Protein AF-0000000082009571 (afdb_homodimer)

Structure (mmCIF, N/CA/C/O backbone):
data_AF-0000000082009571-model_v1
#
loop_
_entity.id
_entity.type
_entity.pdbx_description
1 polymer 'steroid 11beta-monooxygenase'
#
loop_
_atom_site.group_PDB
_atom_site.id
_atom_site.type_symbol
_atom_site.label_atom_id
_atom_site.label_alt_id
_atom_site.label_comp_id
_atom_site.label_asym_id
_atom_site.label_entity_id
_atom_site.label_seq_id
_atom_site.pdbx_PDB_ins_code
_atom_site.Cartn_x
_atom_site.Cartn_y
_atom_site.Cartn_z
_atom_site.occupancy
_atom_site.B_iso_or_equiv
_atom_site.auth_seq_id
_atom_site.auth_comp_id
_atom_site.auth_asym_id
_atom_site.auth_atom_id
_atom_site.pdbx_PDB_model_num
ATOM 1 N N . MET A 1 1 ? -20.938 -22.578 51.156 1 18 1 MET A N 1
ATOM 2 C CA . MET A 1 1 ? -21.375 -21.922 52.375 1 18 1 MET A CA 1
ATOM 3 C C . MET A 1 1 ? -21.516 -20.422 52.188 1 18 1 MET A C 1
ATOM 5 O O . MET A 1 1 ? -22.562 -19.844 52.531 1 18 1 MET A O 1
ATOM 9 N N . GLY A 1 2 ? -20.391 -19.609 52.438 1 20.48 2 GLY A N 1
ATOM 10 C CA . GLY A 1 2 ? -20.531 -18.328 53.094 1 20.48 2 GLY A CA 1
ATOM 11 C C . GLY A 1 2 ? -21.141 -17.266 52.219 1 20.48 2 GLY A C 1
ATOM 12 O O . GLY A 1 2 ? -20.953 -17.281 51 1 20.48 2 GLY A O 1
ATOM 13 N N . SER A 1 3 ? -22.156 -16.562 52.688 1 20.41 3 SER A N 1
ATOM 14 C CA . SER A 1 3 ? -23.266 -15.664 52.406 1 20.41 3 SER A CA 1
ATOM 15 C C . SER A 1 3 ? -22.781 -14.281 52 1 20.41 3 SER A C 1
ATOM 17 O O . SER A 1 3 ? -22.328 -13.5 52.844 1 20.41 3 SER A O 1
ATOM 19 N N . LEU A 1 4 ? -21.75 -14.289 51.156 1 22.17 4 LEU A N 1
ATOM 20 C CA . LEU A 1 4 ? -21.016 -13.031 51.031 1 22.17 4 LEU A CA 1
ATOM 21 C C . LEU A 1 4 ? -21.953 -11.867 50.75 1 22.17 4 LEU A C 1
ATOM 23 O O . LEU A 1 4 ? -22.75 -11.914 49.812 1 22.17 4 LEU A O 1
ATOM 27 N N . GLY A 1 5 ? -22.25 -11.125 51.75 1 18.94 5 GLY A N 1
ATOM 28 C CA . GLY A 1 5 ? -23.188 -10.055 52.062 1 18.94 5 GLY A CA 1
ATOM 29 C C . GLY A 1 5 ? -23.156 -8.93 51.062 1 18.94 5 GLY A C 1
ATOM 30 O O . GLY A 1 5 ? -22.125 -8.672 50.438 1 18.94 5 GLY A O 1
ATOM 31 N N . ARG A 1 6 ? -24.328 -8.461 50.5 1 20.41 6 ARG A N 1
ATOM 32 C CA . ARG A 1 6 ? -25 -7.633 49.5 1 20.41 6 ARG A CA 1
ATOM 33 C C . ARG A 1 6 ? -24.766 -6.148 49.781 1 20.41 6 ARG A C 1
ATOM 35 O O . ARG A 1 6 ? -25.469 -5.543 50.594 1 20.41 6 ARG A O 1
ATOM 42 N N . LEU A 1 7 ? -23.406 -5.773 50.156 1 19.59 7 LEU A N 1
ATOM 43 C CA . LEU A 1 7 ? -23.375 -4.473 50.812 1 19.59 7 LEU A CA 1
ATOM 44 C C . LEU A 1 7 ? -24.016 -3.404 49.938 1 19.59 7 LEU A C 1
ATOM 46 O O . LEU A 1 7 ? -23.656 -3.271 48.75 1 19.59 7 LEU A O 1
ATOM 50 N N . SER A 1 8 ? -25.266 -2.93 50.219 1 20.16 8 SER A N 1
ATOM 51 C CA . SER A 1 8 ? -26.297 -2.029 49.719 1 20.16 8 SER A CA 1
ATOM 52 C C . SER A 1 8 ? -25.812 -0.586 49.688 1 20.16 8 SER A C 1
ATOM 54 O O . SER A 1 8 ? -25.531 0.002 50.75 1 20.16 8 SER A O 1
ATOM 56 N N . LEU A 1 9 ? -24.734 -0.296 48.938 1 20.91 9 LEU A N 1
ATOM 57 C CA . LEU A 1 9 ? -24.125 1.025 49.062 1 20.91 9 LEU A CA 1
ATOM 58 C C . LEU A 1 9 ? -25.172 2.121 48.906 1 20.91 9 LEU A C 1
ATOM 60 O O . LEU A 1 9 ? -25.938 2.113 47.938 1 20.91 9 LEU A O 1
ATOM 64 N N . SER A 1 10 ? -25.531 2.76 49.938 1 18.84 10 SER A N 1
ATOM 65 C CA . SER A 1 10 ? -26.531 3.762 50.25 1 18.84 10 SER A CA 1
ATOM 66 C C . SER A 1 10 ? -26.406 4.98 49.344 1 18.84 10 SER A C 1
ATOM 68 O O . SER A 1 10 ? -25.312 5.316 48.906 1 18.84 10 SER A O 1
ATOM 70 N N . ARG A 1 11 ? -27.547 5.547 48.781 1 21.44 11 ARG A N 1
ATOM 71 C CA . ARG A 1 11 ? -28.125 6.5 47.844 1 21.44 11 ARG A CA 1
ATOM 72 C C . ARG A 1 11 ? -27.875 7.938 48.312 1 21.44 11 ARG A C 1
ATOM 74 O O . ARG A 1 11 ? -28.812 8.617 48.75 1 21.44 11 ARG A O 1
ATOM 81 N N . SER A 1 12 ? -26.781 8.203 49.156 1 19.66 12 SER A N 1
ATOM 82 C CA . SER A 1 12 ? -27.016 9.422 49.906 1 19.66 12 SER A CA 1
ATOM 83 C C . SER A 1 12 ? -27.328 10.602 49 1 19.66 12 SER A C 1
ATOM 85 O O . SER A 1 12 ? -27 10.562 47.812 1 19.66 12 SER A O 1
ATOM 87 N N . PHE A 1 13 ? -27.672 11.852 49.562 1 23.19 13 PHE A N 1
ATOM 88 C CA . PHE A 1 13 ? -28.516 13.031 49.594 1 23.19 13 PHE A CA 1
ATOM 89 C C . PHE A 1 13 ? -27.875 14.18 48.812 1 23.19 13 PHE A C 1
ATOM 91 O O . PHE A 1 13 ? -26.984 14.852 49.344 1 23.19 13 PHE A O 1
ATOM 98 N N . TRP A 1 14 ? -27.328 13.938 47.594 1 21.17 14 TRP A N 1
ATOM 99 C CA . TRP A 1 14 ? -26.672 15.078 46.938 1 21.17 14 TRP A CA 1
ATOM 100 C C . TRP A 1 14 ? -27.609 16.281 46.906 1 21.17 14 TRP A C 1
ATOM 102 O O . TRP A 1 14 ? -28.672 16.234 46.281 1 21.17 14 TRP A O 1
ATOM 112 N N . SER A 1 15 ? -27.688 16.938 48 1 22.22 15 SER A N 1
ATOM 113 C CA . SER A 1 15 ? -28.516 18.125 48.25 1 22.22 15 SER A CA 1
ATOM 114 C C . SER A 1 15 ? -28.297 19.156 47.125 1 22.22 15 SER A C 1
ATOM 116 O O . SER A 1 15 ? -27.219 19.234 46.562 1 22.22 15 SER A O 1
ATOM 118 N N . GLY A 1 16 ? -29.375 19.688 46.562 1 23.17 16 GLY A N 1
ATOM 119 C CA . GLY A 1 16 ? -29.875 20.562 45.5 1 23.17 16 GLY A CA 1
ATOM 120 C C . GLY A 1 16 ? -29.344 21.969 45.594 1 23.17 16 GLY A C 1
ATOM 121 O O . GLY A 1 16 ? -29.75 22.75 46.469 1 23.17 16 GLY A O 1
ATOM 122 N N . LEU A 1 17 ? -27.984 22.156 45.75 1 24.91 17 LEU A N 1
ATOM 123 C CA . LEU A 1 17 ? -27.672 23.562 45.969 1 24.91 17 LEU A CA 1
ATOM 124 C C . LEU A 1 17 ? -28.406 24.453 45 1 24.91 17 LEU A C 1
ATOM 126 O O . LEU A 1 17 ? -28.562 24.109 43.812 1 24.91 17 LEU A O 1
ATOM 130 N N . PRO A 1 18 ? -29.156 25.406 45.531 1 25.06 18 PRO A N 1
ATOM 131 C CA . PRO A 1 18 ? -30.078 26.297 44.844 1 25.06 18 PRO A CA 1
ATOM 132 C C . PRO A 1 18 ? -29.422 27.078 43.688 1 25.06 18 PRO A C 1
ATOM 134 O O . PRO A 1 18 ? -28.234 27.391 43.781 1 25.06 18 PRO A O 1
ATOM 137 N N . CYS A 1 19 ? -29.781 26.797 42.469 1 25.62 19 CYS A N 1
ATOM 138 C CA . CYS A 1 19 ? -29.469 27.391 41.156 1 25.62 19 CYS A CA 1
ATOM 139 C C . CYS A 1 19 ? -29.625 28.906 41.188 1 25.62 19 CYS A C 1
ATOM 141 O O . CYS A 1 19 ? -30.719 29.422 41.438 1 25.62 19 CYS A O 1
ATOM 143 N N . CYS A 1 20 ? -28.656 29.562 41.875 1 26.48 20 CYS A N 1
ATOM 144 C CA . CYS A 1 20 ? -28.75 31.016 41.906 1 26.48 20 CYS A CA 1
ATOM 145 C C . CYS A 1 20 ? -29.156 31.578 40.562 1 26.48 20 CYS A C 1
ATOM 147 O O . CYS A 1 20 ? -28.516 31.297 39.531 1 26.48 20 CYS A O 1
ATOM 149 N N . GLN A 1 21 ? -30.406 31.875 40.375 1 27.73 21 GLN A N 1
ATOM 150 C CA . GLN A 1 21 ? -31.125 32.531 39.312 1 27.73 21 GLN A CA 1
ATOM 151 C C . GLN A 1 21 ? -30.453 33.844 38.938 1 27.73 21 GLN A C 1
ATOM 153 O O . GLN A 1 21 ? -30.453 34.812 39.719 1 27.73 21 GLN A O 1
ATOM 158 N N . LEU A 1 22 ? -29.25 33.719 38.344 1 28.47 22 LEU A N 1
ATOM 159 C CA . LEU A 1 22 ? -28.703 35 37.969 1 28.47 22 LEU A CA 1
ATOM 160 C C . LEU A 1 22 ? -29.75 35.844 37.25 1 28.47 22 LEU A C 1
ATOM 162 O O . LEU A 1 22 ? -30.547 35.312 36.469 1 28.47 22 LEU A O 1
ATOM 166 N N . PRO A 1 23 ? -30.141 36.969 37.781 1 30.69 23 PRO A N 1
ATOM 167 C CA . PRO A 1 23 ? -31.219 37.812 37.25 1 30.69 23 PRO A CA 1
ATOM 168 C C . PRO A 1 23 ? -31.062 38.062 35.75 1 30.69 23 PRO A C 1
ATOM 170 O O . PRO A 1 23 ? -29.953 38.031 35.219 1 30.69 23 PRO A O 1
ATOM 173 N N . SER A 1 24 ? -32.125 37.625 35 1 32.25 24 SER A N 1
ATOM 174 C CA . SER A 1 24 ? -32.312 37.844 33.562 1 32.25 24 SER A CA 1
ATOM 175 C C . SER A 1 24 ? -32.031 39.312 33.188 1 32.25 24 SER A C 1
ATOM 177 O O . SER A 1 24 ? -32.594 40.219 33.781 1 32.25 24 SER A O 1
ATOM 179 N N . PRO A 1 25 ? -30.797 39.562 32.781 1 33.16 25 PRO A N 1
ATOM 180 C CA . PRO A 1 25 ? -30.656 41 32.5 1 33.16 25 PRO A CA 1
ATOM 181 C C . PRO A 1 25 ? -31.859 41.594 31.797 1 33.16 25 PRO A C 1
ATOM 183 O O . PRO A 1 25 ? -32.562 40.906 31.094 1 33.16 25 PRO A O 1
ATOM 186 N N . ALA A 1 26 ? -32.531 42.594 32.25 1 31.03 26 ALA A N 1
ATOM 187 C CA . ALA A 1 26 ? -33.688 43.375 31.734 1 31.03 26 ALA A CA 1
ATOM 188 C C . ALA A 1 26 ? -33.562 43.594 30.234 1 31.03 26 ALA A C 1
ATOM 190 O O . ALA A 1 26 ? -32.5 44 29.75 1 31.03 26 ALA A O 1
ATOM 191 N N . ALA A 1 27 ? -34.469 42.875 29.453 1 36.72 27 ALA A N 1
ATOM 192 C CA . ALA A 1 27 ? -34.75 43.125 28.047 1 36.72 27 ALA A CA 1
ATOM 193 C C . ALA A 1 27 ? -34.844 44.594 27.734 1 36.72 27 ALA A C 1
ATOM 195 O O . ALA A 1 27 ? -35.781 45.281 28.156 1 36.72 27 ALA A O 1
ATOM 196 N N . ASP A 1 28 ? -33.812 45.25 27.938 1 33.25 28 ASP A N 1
ATOM 197 C CA . ASP A 1 28 ? -34.031 46.625 27.469 1 33.25 28 ASP A CA 1
ATOM 198 C C . ASP A 1 28 ? -34.781 46.625 26.141 1 33.25 28 ASP A C 1
ATOM 200 O O . ASP A 1 28 ? -34.375 45.938 25.188 1 33.25 28 ASP A O 1
ATOM 204 N N . ALA A 1 29 ? -36.094 46.938 26.016 1 35.72 29 ALA A N 1
ATOM 205 C CA . ALA A 1 29 ? -37.312 46.75 25.203 1 35.72 29 ALA A CA 1
ATOM 206 C C . ALA A 1 29 ? -37 46.906 23.719 1 35.72 29 ALA A C 1
ATOM 208 O O . ALA A 1 29 ? -37.438 46.094 22.906 1 35.72 29 ALA A O 1
ATOM 209 N N . ARG A 1 30 ? -37 48.188 23.266 1 44.09 30 ARG A N 1
ATOM 210 C CA . ARG A 1 30 ? -37.875 48.594 22.188 1 44.09 30 ARG A CA 1
ATOM 211 C C . ARG A 1 30 ? -37.25 48.25 20.828 1 44.09 30 ARG A C 1
ATOM 213 O O . ARG A 1 30 ? -37.719 48.719 19.781 1 44.09 30 ARG A O 1
ATOM 220 N N . HIS A 1 31 ? -35.875 48.25 20.844 1 40.22 31 HIS A N 1
ATOM 221 C CA . HIS A 1 31 ? -35.469 48.156 19.438 1 40.22 31 HIS A CA 1
ATOM 222 C C . HIS A 1 31 ? -35.719 46.75 18.906 1 40.22 31 HIS A C 1
ATOM 224 O O . HIS A 1 31 ? -35.344 45.75 19.547 1 40.22 31 HIS A O 1
ATOM 230 N N . PRO A 1 32 ? -36.594 46.375 18.141 1 46.34 32 PRO A N 1
ATOM 231 C CA . PRO A 1 32 ? -36.875 45.062 17.547 1 46.34 32 PRO A CA 1
ATOM 232 C C . PRO A 1 32 ? -35.594 44.375 17.062 1 46.34 32 PRO A C 1
ATOM 234 O O . PRO A 1 32 ? -34.625 45.031 16.688 1 46.34 32 PRO A O 1
ATOM 237 N N . PRO A 1 33 ? -35.219 43.188 17.594 1 54.31 33 PRO A N 1
ATOM 238 C CA . PRO A 1 33 ? -34.125 42.406 17.062 1 54.31 33 PRO A CA 1
ATOM 239 C C . PRO A 1 33 ? -34 42.5 15.547 1 54.31 33 PRO A C 1
ATOM 241 O O . PRO A 1 33 ? -35 42.594 14.844 1 54.31 33 PRO A O 1
ATOM 244 N N . PRO A 1 34 ? -32.906 43.062 15.062 1 63.16 34 PRO A N 1
ATOM 245 C CA . PRO A 1 34 ? -32.719 43.25 13.617 1 63.16 34 PRO A CA 1
ATOM 246 C C . PRO A 1 34 ? -33.25 42.062 12.805 1 63.16 34 PRO A C 1
ATOM 248 O O . PRO A 1 34 ? -33.188 40.906 13.273 1 63.16 34 PRO A O 1
ATOM 251 N N . LYS A 1 35 ? -34.156 42.188 11.883 1 80.5 35 LYS A N 1
ATOM 252 C CA . LYS A 1 35 ? -34.75 41.25 10.961 1 80.5 35 LYS A CA 1
ATOM 253 C C . LYS A 1 35 ? -33.688 40.406 10.258 1 80.5 35 LYS A C 1
ATOM 255 O O . LYS A 1 35 ? -32.719 40.969 9.711 1 80.5 35 LYS A O 1
ATOM 260 N N . VAL A 1 36 ? -33.594 39.094 10.516 1 90.25 36 VAL A N 1
ATOM 261 C CA . VAL A 1 36 ? -32.719 38.125 9.836 1 90.25 36 VAL A CA 1
ATOM 262 C C . VAL A 1 36 ? -32.906 38.25 8.328 1 90.25 36 VAL A C 1
ATOM 264 O O . VAL A 1 36 ? -34.031 38.219 7.832 1 90.25 36 VAL A O 1
ATOM 267 N N . GLN A 1 37 ? -31.891 38.594 7.68 1 94.31 37 GLN A N 1
ATOM 268 C CA . GLN A 1 37 ? -31.891 38.75 6.227 1 94.31 37 GLN A CA 1
ATOM 269 C C . GLN A 1 37 ? -31.609 37.406 5.543 1 94.31 37 GLN A C 1
ATOM 271 O O . GLN A 1 37 ? -30.953 36.531 6.113 1 94.31 37 GLN A O 1
ATOM 276 N N . PRO A 1 38 ? -32.188 37.25 4.367 1 94.31 38 PRO A N 1
ATOM 277 C CA . PRO A 1 38 ? -31.953 36 3.635 1 94.31 38 PRO A CA 1
ATOM 278 C C . PRO A 1 38 ? -30.516 35.875 3.137 1 94.31 38 PRO A C 1
ATOM 280 O O . PRO A 1 38 ? -29.766 36.844 3.117 1 94.31 38 PRO A O 1
ATOM 283 N N . PHE A 1 39 ? -30.094 34.688 2.736 1 95 39 PHE A N 1
ATOM 284 C CA . PHE A 1 39 ? -28.75 34.344 2.256 1 95 39 PHE A CA 1
ATOM 285 C C . PHE A 1 39 ? -28.344 35.25 1.09 1 95 39 PHE A C 1
ATOM 287 O O . PHE A 1 39 ? -27.188 35.656 0.998 1 95 39 PHE A O 1
ATOM 294 N N . GLU A 1 40 ? -29.297 35.594 0.252 1 92.44 40 GLU A N 1
ATOM 295 C CA . GLU A 1 40 ? -29.047 36.344 -0.971 1 92.44 40 GLU A CA 1
ATOM 296 C C . GLU A 1 40 ? -28.703 37.781 -0.658 1 92.44 40 GLU A C 1
ATOM 298 O O . GLU A 1 40 ? -28.141 38.5 -1.5 1 92.44 40 GLU A O 1
ATOM 303 N N . ALA A 1 41 ? -28.984 38.219 0.504 1 94.06 41 ALA A N 1
ATOM 304 C CA . ALA A 1 41 ? -28.75 39.594 0.897 1 94.06 41 ALA A CA 1
ATOM 305 C C . ALA A 1 41 ? -27.297 39.812 1.311 1 94.06 41 ALA A C 1
ATOM 307 O O . ALA A 1 41 ? -26.844 40.938 1.428 1 94.06 41 ALA A O 1
ATOM 308 N N . ILE A 1 42 ? -26.547 38.75 1.501 1 95.25 42 ILE A N 1
ATOM 309 C CA . ILE A 1 42 ? -25.125 38.906 1.851 1 95.25 42 ILE A CA 1
ATOM 310 C C . ILE A 1 42 ? -24.375 39.562 0.709 1 95.25 42 ILE A C 1
ATOM 312 O O . ILE A 1 42 ? -24.5 39.188 -0.451 1 95.25 42 ILE A O 1
ATOM 316 N N . PRO A 1 43 ? -23.594 40.594 1.1 1 93.81 43 PRO A N 1
ATOM 317 C CA . PRO A 1 43 ? -22.812 41.25 0.051 1 93.81 43 PRO A CA 1
ATOM 318 C C . PRO A 1 43 ? -21.922 40.281 -0.724 1 93.81 43 PRO A C 1
ATOM 320 O O . PRO A 1 43 ? -21.359 39.344 -0.14 1 93.81 43 PRO A O 1
ATOM 323 N N . ARG A 1 44 ? -21.781 40.531 -2.018 1 90.38 44 ARG A N 1
ATOM 324 C CA . ARG A 1 44 ? -21 39.656 -2.873 1 90.38 44 ARG A CA 1
ATOM 325 C C . ARG A 1 44 ? -19.828 40.406 -3.488 1 90.38 44 ARG A C 1
ATOM 327 O O . ARG A 1 44 ? -19.953 41.562 -3.871 1 90.38 44 ARG A O 1
ATOM 334 N N . SER A 1 45 ? -18.656 39.906 -3.424 1 82 45 SER A N 1
ATOM 335 C CA . SER A 1 45 ? -17.5 40.562 -4.031 1 82 45 SER A CA 1
ATOM 336 C C . SER A 1 45 ? -17.656 40.656 -5.547 1 82 45 SER A C 1
ATOM 338 O O . SER A 1 45 ? -17.453 41.719 -6.125 1 82 45 SER A O 1
ATOM 340 N N . SER A 1 46 ? -17.391 39.594 -6.359 1 71.19 46 SER A N 1
ATOM 341 C CA . SER A 1 46 ? -17.578 39.625 -7.805 1 71.19 46 SER A CA 1
ATOM 342 C C . SER A 1 46 ? -18.469 38.5 -8.281 1 71.19 46 SER A C 1
ATOM 344 O O . SER A 1 46 ? -18.438 37.406 -7.707 1 71.19 46 SER A O 1
ATOM 346 N N . ARG A 1 47 ? -19.25 38.844 -9.281 1 65.69 47 ARG A N 1
ATOM 347 C CA . ARG A 1 47 ? -20.25 37.875 -9.719 1 65.69 47 ARG A CA 1
ATOM 348 C C . ARG A 1 47 ? -19.641 36.844 -10.664 1 65.69 47 ARG A C 1
ATOM 350 O O . ARG A 1 47 ? -20.219 35.75 -10.844 1 65.69 47 ARG A O 1
ATOM 357 N N . ASN A 1 48 ? -18.5 37.156 -11.164 1 66.06 48 ASN A N 1
ATOM 358 C CA . ASN A 1 48 ? -18.062 36.188 -12.172 1 66.06 48 ASN A CA 1
ATOM 359 C C . ASN A 1 48 ? -17.031 35.219 -11.602 1 66.06 48 ASN A C 1
ATOM 361 O O . ASN A 1 48 ? -15.859 35.562 -11.43 1 66.06 48 ASN A O 1
ATOM 365 N N . ALA A 1 49 ? -17.391 34.125 -11.438 1 63.16 49 ALA A N 1
ATOM 366 C CA . ALA A 1 49 ? -16.625 33.062 -10.805 1 63.16 49 ALA A CA 1
ATOM 367 C C . ALA A 1 49 ? -15.352 32.75 -11.594 1 63.16 49 ALA A C 1
ATOM 369 O O . ALA A 1 49 ? -14.281 32.594 -11.023 1 63.16 49 ALA A O 1
ATOM 370 N N . TRP A 1 50 ? -15.531 32.688 -12.75 1 61.19 50 TRP A N 1
ATOM 371 C CA . TRP A 1 50 ? -14.438 32.25 -13.609 1 61.19 50 TRP A CA 1
ATOM 372 C C . TRP A 1 50 ? -13.445 33.406 -13.844 1 61.19 50 TRP A C 1
ATOM 374 O O . TRP A 1 50 ? -12.242 33.156 -13.961 1 61.19 50 TRP A O 1
ATOM 384 N N . LEU A 1 51 ? -13.992 34.531 -13.875 1 60.19 51 LEU A N 1
ATOM 385 C CA . LEU A 1 51 ? -13.102 35.688 -13.953 1 60.19 51 LEU A CA 1
ATOM 386 C C . LEU A 1 51 ? -12.281 35.812 -12.672 1 60.19 51 LEU A C 1
ATOM 388 O O . LEU A 1 51 ? -11.102 36.156 -12.719 1 60.19 51 LEU A O 1
ATOM 392 N N . ASN A 1 52 ? -12.938 35.469 -11.648 1 61.53 52 ASN A N 1
ATOM 393 C CA . ASN A 1 52 ? -12.234 35.5 -10.367 1 61.53 52 ASN A CA 1
ATOM 394 C C . ASN A 1 52 ? -11.109 34.469 -10.328 1 61.53 52 ASN A C 1
ATOM 396 O O . ASN A 1 52 ? -10.008 34.781 -9.867 1 61.53 52 ASN A O 1
ATOM 400 N N . LEU A 1 53 ? -11.492 33.344 -10.867 1 61.44 53 LEU A N 1
ATOM 401 C CA . LEU A 1 53 ? -10.484 32.281 -10.891 1 61.44 53 LEU A CA 1
ATOM 402 C C . LEU A 1 53 ? -9.32 32.656 -11.789 1 61.44 53 LEU A C 1
ATOM 404 O O . LEU A 1 53 ? -8.156 32.438 -11.43 1 61.44 53 LEU A O 1
ATOM 408 N N . TYR A 1 54 ? -9.734 33.094 -12.93 1 59.78 54 TYR A N 1
ATOM 409 C CA . TYR A 1 54 ? -8.719 33.531 -13.875 1 59.78 54 TYR A CA 1
ATOM 410 C C . TYR A 1 54 ? -7.844 34.625 -13.266 1 59.78 54 TYR A C 1
ATOM 412 O O . TYR A 1 54 ? -6.621 34.625 -13.422 1 59.78 54 TYR A O 1
ATOM 420 N N . GLN A 1 55 ? -8.461 35.469 -12.664 1 59.22 55 GLN A N 1
ATOM 421 C CA . GLN A 1 55 ? -7.711 36.562 -12.031 1 59.22 55 GLN A CA 1
ATOM 422 C C . GLN A 1 55 ? -6.801 36.031 -10.922 1 59.22 55 GLN A C 1
ATOM 424 O O . GLN A 1 55 ? -5.664 36.469 -10.773 1 59.22 55 GLN A O 1
ATOM 429 N N . PHE A 1 56 ? -7.332 35.125 -10.312 1 61.81 56 PHE A N 1
ATOM 430 C CA . PHE A 1 56 ? -6.543 34.5 -9.25 1 61.81 56 PHE A CA 1
ATOM 431 C C . PHE A 1 56 ? -5.32 33.781 -9.828 1 61.81 56 PHE A C 1
ATOM 433 O O . PHE A 1 56 ? -4.227 33.875 -9.273 1 61.81 56 PHE A O 1
ATOM 440 N N . TRP A 1 57 ? -5.539 33.094 -10.859 1 61.41 57 TRP A N 1
ATOM 441 C CA . TRP A 1 57 ? -4.473 32.375 -11.516 1 61.41 57 TRP A CA 1
ATOM 442 C C . TRP A 1 57 ? -3.461 33.312 -12.156 1 61.41 57 TRP A C 1
ATOM 444 O O . TRP A 1 57 ? -2.25 33.125 -12.023 1 61.41 57 TRP A O 1
ATOM 454 N N . ARG A 1 58 ? -3.992 34.219 -12.914 1 54.5 58 ARG A N 1
ATOM 455 C CA . ARG A 1 58 ? -3.15 35.125 -13.688 1 54.5 58 ARG A CA 1
ATOM 456 C C . ARG A 1 58 ? -2.262 35.969 -12.766 1 54.5 58 ARG A C 1
ATOM 458 O O . ARG A 1 58 ? -1.09 36.188 -13.07 1 54.5 58 ARG A O 1
ATOM 465 N N . ASN A 1 59 ? -2.855 36.344 -11.828 1 54.31 59 ASN A N 1
ATOM 466 C CA . ASN A 1 59 ? -2.121 37.281 -10.984 1 54.31 59 ASN A CA 1
ATOM 467 C C . ASN A 1 59 ? -1.333 36.562 -9.898 1 54.31 59 ASN A C 1
ATOM 469 O O . ASN A 1 59 ? -0.867 37.188 -8.945 1 54.31 59 ASN A O 1
ATOM 473 N N . ASP A 1 60 ? -1.056 35.312 -10.133 1 57.72 60 ASP A N 1
ATOM 474 C CA . ASP A 1 60 ? -0.39 34.562 -9.086 1 57.72 60 ASP A CA 1
ATOM 475 C C . ASP A 1 60 ? -0.977 34.875 -7.715 1 57.72 60 ASP A C 1
ATOM 477 O O . ASP A 1 60 ? -0.241 35 -6.734 1 57.72 60 ASP A O 1
ATOM 481 N N . SER A 1 61 ? -2.15 35.188 -7.766 1 53.25 61 SER A N 1
ATOM 482 C CA . SER A 1 61 ? -2.885 35.75 -6.629 1 53.25 61 SER A CA 1
ATOM 483 C C . SER A 1 61 ? -3.072 34.688 -5.535 1 53.25 61 SER A C 1
ATOM 485 O O . SER A 1 61 ? -3.467 35.031 -4.414 1 53.25 61 SER A O 1
ATOM 487 N N . PHE A 1 62 ? -2.732 33.594 -5.824 1 61.31 62 PHE A N 1
ATOM 488 C CA . PHE A 1 62 ? -2.871 32.594 -4.766 1 61.31 62 PHE A CA 1
ATOM 489 C C . PHE A 1 62 ? -1.922 32.875 -3.611 1 61.31 62 PHE A C 1
ATOM 491 O O . PHE A 1 62 ? -2.27 32.688 -2.445 1 61.31 62 PHE A O 1
ATOM 498 N N . GLN A 1 63 ? -0.935 33.531 -4 1 65.56 63 GLN A N 1
ATOM 499 C CA . GLN A 1 63 ? 0.026 33.875 -2.961 1 65.56 63 GLN A CA 1
ATOM 500 C C . GLN A 1 63 ? -0.425 35.125 -2.197 1 65.56 63 GLN A C 1
ATOM 502 O O . GLN A 1 63 ? -0.024 35.344 -1.052 1 65.56 63 GLN A O 1
ATOM 507 N N . ASN A 1 64 ? -1.382 35.812 -2.885 1 72.94 64 ASN A N 1
ATOM 508 C CA . ASN A 1 64 ? -1.819 37.062 -2.254 1 72.94 64 ASN A CA 1
ATOM 509 C C . ASN A 1 64 ? -3.287 36.969 -1.84 1 72.94 64 ASN A C 1
ATOM 511 O O . ASN A 1 64 ? -3.943 38 -1.691 1 72.94 64 ASN A O 1
ATOM 515 N N . PHE A 1 65 ? -3.705 35.844 -1.69 1 77.5 65 PHE A N 1
ATOM 516 C CA . PHE A 1 65 ? -5.109 35.625 -1.371 1 77.5 65 PHE A CA 1
ATOM 517 C C . PHE A 1 65 ? -5.469 36.281 -0.038 1 77.5 65 PHE A C 1
ATOM 519 O O . PHE A 1 65 ? -6.582 36.781 0.139 1 77.5 65 PHE A O 1
ATOM 526 N N . HIS A 1 66 ? -4.574 36.312 0.84 1 81.81 66 HIS A N 1
ATOM 527 C CA . HIS A 1 66 ? -4.836 36.906 2.145 1 81.81 66 HIS A CA 1
ATOM 528 C C . HIS A 1 66 ? -5.109 38.406 2.021 1 81.81 66 HIS A C 1
ATOM 530 O O . HIS A 1 66 ? -5.977 38.938 2.715 1 81.81 66 HIS A O 1
ATOM 536 N N . TYR A 1 67 ? -4.469 39 1.05 1 82.38 67 TYR A N 1
ATOM 537 C CA . TYR A 1 67 ? -4.688 40.438 0.842 1 82.38 67 TYR A CA 1
ATOM 538 C C . TYR A 1 67 ? -6.031 40.688 0.167 1 82.38 67 TYR A C 1
ATOM 540 O O . TYR A 1 67 ? -6.707 41.656 0.463 1 82.38 67 TYR A O 1
ATOM 548 N N . ILE A 1 68 ? -6.293 39.812 -0.68 1 83 68 ILE A N 1
ATOM 549 C CA . ILE A 1 68 ? -7.57 39.938 -1.373 1 83 68 ILE A CA 1
ATOM 550 C C . ILE A 1 68 ? -8.719 39.812 -0.375 1 83 68 ILE A C 1
ATOM 552 O O . ILE A 1 68 ? -9.672 40.594 -0.405 1 83 68 ILE A O 1
ATOM 556 N N . MET A 1 69 ? -8.617 38.906 0.428 1 87.69 69 MET A N 1
ATOM 557 C CA . MET A 1 69 ? -9.641 38.719 1.444 1 87.69 69 MET A CA 1
ATOM 558 C C . MET A 1 69 ? -9.742 39.906 2.373 1 87.69 69 MET A C 1
ATOM 560 O O . MET A 1 69 ? -10.844 40.344 2.721 1 87.69 69 MET A O 1
ATOM 564 N N . GLU A 1 70 ? -8.609 40.375 2.797 1 89.5 70 GLU A N 1
ATOM 565 C CA . GLU A 1 70 ? -8.586 41.562 3.664 1 89.5 70 GLU A CA 1
ATOM 566 C C . GLU A 1 70 ? -9.266 42.75 2.996 1 89.5 70 GLU A C 1
ATOM 568 O O . GLU A 1 70 ? -10.031 43.469 3.637 1 89.5 70 GLU A O 1
ATOM 573 N N . ARG A 1 71 ? -8.984 42.938 1.761 1 88.06 71 ARG A N 1
ATOM 574 C CA . ARG A 1 71 ? -9.594 44.031 1.004 1 88.06 71 ARG A CA 1
ATOM 575 C C . ARG A 1 71 ? -11.102 43.844 0.887 1 88.06 71 ARG A C 1
ATOM 577 O O . ARG A 1 71 ? -11.867 44.781 0.998 1 88.06 71 ARG A O 1
ATOM 584 N N . ASN A 1 72 ? -11.453 42.656 0.644 1 90.38 72 ASN A N 1
ATOM 585 C CA . ASN A 1 72 ? -12.883 42.375 0.54 1 90.38 72 ASN A CA 1
ATOM 586 C C . ASN A 1 72 ? -13.609 42.656 1.85 1 90.38 72 ASN A C 1
ATOM 588 O O . ASN A 1 72 ? -14.711 43.219 1.844 1 90.38 72 ASN A O 1
ATOM 592 N N . PHE A 1 73 ? -13.039 42.344 2.93 1 93.56 73 PHE A N 1
ATOM 593 C CA . PHE A 1 73 ? -13.648 42.625 4.227 1 93.56 73 PHE A CA 1
ATOM 594 C C . PHE A 1 73 ? -13.734 44.125 4.473 1 93.56 73 PHE A C 1
ATOM 596 O O . PHE A 1 73 ? -14.688 44.594 5.094 1 93.56 73 PHE A O 1
ATOM 603 N N . ARG A 1 74 ? -12.773 44.844 4.07 1 91.06 74 ARG A N 1
ATOM 604 C CA . ARG A 1 74 ? -12.773 46.281 4.223 1 91.06 74 ARG A CA 1
ATOM 605 C C . ARG A 1 74 ? -13.875 46.938 3.383 1 91.06 74 ARG A C 1
ATOM 607 O O . ARG A 1 74 ? -14.547 47.844 3.832 1 91.06 74 ARG A O 1
ATOM 614 N N . ASN A 1 75 ? -14.055 46.406 2.225 1 91.75 75 ASN A N 1
ATOM 615 C CA . ASN A 1 75 ? -14.977 47.031 1.267 1 91.75 75 ASN A CA 1
ATOM 616 C C . ASN A 1 75 ? -16.406 46.562 1.493 1 91.75 75 ASN A C 1
ATOM 618 O O . ASN A 1 75 ? -17.359 47.312 1.301 1 91.75 75 ASN A O 1
ATOM 622 N N . LEU A 1 76 ? -16.531 45.312 1.836 1 93.5 76 LEU A N 1
ATOM 623 C CA . LEU A 1 76 ? -17.859 44.75 1.822 1 93.5 76 LEU A CA 1
ATOM 624 C C . LEU A 1 76 ? -18.375 44.531 3.242 1 93.5 76 LEU A C 1
ATOM 626 O O . LEU A 1 76 ? -19.578 44.344 3.445 1 93.5 76 LEU A O 1
ATOM 630 N N . GLY A 1 77 ? -17.484 44.656 4.23 1 93.12 77 GLY A N 1
ATOM 631 C CA . GLY A 1 77 ? -17.891 44.438 5.609 1 93.12 77 GLY A CA 1
ATOM 632 C C . GLY A 1 77 ? -17.391 43.125 6.172 1 93.12 77 GLY A C 1
ATOM 633 O O . GLY A 1 77 ? -16.641 42.406 5.512 1 93.12 77 GLY A O 1
ATOM 634 N N . PRO A 1 78 ? -17.844 42.812 7.398 1 95.69 78 PRO A N 1
ATOM 635 C CA . PRO A 1 78 ? -17.281 41.656 8.125 1 95.69 78 PRO A CA 1
ATOM 636 C C . PRO A 1 78 ? -17.844 40.312 7.641 1 95.69 78 PRO A C 1
ATOM 638 O O . PRO A 1 78 ? -17.438 39.281 8.133 1 95.69 78 PRO A O 1
ATOM 641 N N . ILE A 1 79 ? -18.781 40.312 6.68 1 96.69 79 ILE A N 1
ATOM 642 C CA . ILE A 1 79 ? -19.312 39.125 6.051 1 96.69 79 ILE A CA 1
ATOM 643 C C . ILE A 1 79 ? -19.547 39.375 4.566 1 96.69 79 ILE A C 1
ATOM 645 O O . ILE A 1 79 ? -20.031 40.438 4.188 1 96.69 79 ILE A O 1
ATOM 649 N N . TYR A 1 80 ? -19.141 38.469 3.744 1 95.62 80 TYR A N 1
ATOM 650 C CA . TYR A 1 80 ? -19.438 38.562 2.318 1 95.62 80 TYR A CA 1
ATOM 651 C C . TYR A 1 80 ? -19.438 37.188 1.657 1 95.62 80 TYR A C 1
ATOM 653 O O . TYR A 1 80 ? -18.938 36.219 2.227 1 95.62 80 TYR A O 1
ATOM 661 N N . ARG A 1 81 ? -20 37.094 0.478 1 93.81 81 ARG A N 1
ATOM 662 C CA . ARG A 1 81 ? -20.031 35.875 -0.317 1 93.81 81 ARG A CA 1
ATOM 663 C C . ARG A 1 81 ? -19.109 36 -1.532 1 93.81 81 ARG A C 1
ATOM 665 O O . ARG A 1 81 ? -18.906 37.094 -2.062 1 93.81 81 ARG A O 1
ATOM 672 N N . GLU A 1 82 ? -18.562 34.844 -1.852 1 88.5 82 GLU A N 1
ATOM 673 C CA . GLU A 1 82 ? -17.656 34.812 -2.998 1 88.5 82 GLU A CA 1
ATOM 674 C C . GLU A 1 82 ? -17.781 33.5 -3.75 1 88.5 82 GLU A C 1
ATOM 676 O O . GLU A 1 82 ? -18.016 32.438 -3.143 1 88.5 82 GLU A O 1
ATOM 681 N N . THR A 1 83 ? -17.672 33.625 -5.07 1 81.81 83 THR A N 1
ATOM 682 C CA . THR A 1 83 ? -17.641 32.438 -5.91 1 81.81 83 THR A CA 1
ATOM 683 C C . THR A 1 83 ? -16.328 32.344 -6.68 1 81.81 83 THR A C 1
ATOM 685 O O . THR A 1 83 ? -16 33.25 -7.461 1 81.81 83 THR A O 1
ATOM 688 N N . VAL A 1 84 ? -15.617 31.406 -6.324 1 73.19 84 VAL A N 1
ATOM 689 C CA . VAL A 1 84 ? -14.375 31.156 -7.043 1 73.19 84 VAL A CA 1
ATOM 690 C C . VAL A 1 84 ? -14.445 29.812 -7.758 1 73.19 84 VAL A C 1
ATOM 692 O O . VAL A 1 84 ? -14.492 28.766 -7.113 1 73.19 84 VAL A O 1
ATOM 695 N N . GLY A 1 85 ? -14.359 29.797 -9.031 1 68.56 85 GLY A N 1
ATOM 696 C CA . GLY A 1 85 ? -14.578 28.547 -9.758 1 68.56 85 GLY A CA 1
ATOM 697 C C . GLY A 1 85 ? -15.922 27.922 -9.469 1 68.56 85 GLY A C 1
ATOM 698 O O . GLY A 1 85 ? -16.969 28.547 -9.656 1 68.56 85 GLY A O 1
ATOM 699 N N . SER A 1 86 ? -15.758 26.719 -8.961 1 65.88 86 SER A N 1
ATOM 700 C CA . SER A 1 86 ? -17 26 -8.656 1 65.88 86 SER A CA 1
ATOM 701 C C . SER A 1 86 ? -17.312 26.062 -7.164 1 65.88 86 SER A C 1
ATOM 703 O O . SER A 1 86 ? -18.297 25.484 -6.707 1 65.88 86 SER A O 1
ATOM 705 N N . HIS A 1 87 ? -16.594 26.906 -6.48 1 73.75 87 HIS A N 1
ATOM 706 C CA . HIS A 1 87 ? -16.781 26.938 -5.031 1 73.75 87 HIS A CA 1
ATOM 707 C C . HIS A 1 87 ? -17.484 28.219 -4.598 1 73.75 87 HIS A C 1
ATOM 709 O O . HIS A 1 87 ? -17.047 29.312 -4.938 1 73.75 87 HIS A O 1
ATOM 715 N N . ASP A 1 88 ? -18.609 28.047 -4.023 1 83.69 88 ASP A N 1
ATOM 716 C CA . ASP A 1 88 ? -19.328 29.141 -3.375 1 83.69 88 ASP A CA 1
ATOM 717 C C . ASP A 1 88 ? -19.062 29.156 -1.871 1 83.69 88 ASP A C 1
ATOM 719 O O . ASP A 1 88 ? -19.188 28.125 -1.206 1 83.69 88 ASP A O 1
ATOM 723 N N . SER A 1 89 ? -18.641 30.391 -1.423 1 91.62 89 SER A N 1
ATOM 724 C CA . SER A 1 89 ? -18.312 30.422 -0.004 1 91.62 89 SER A CA 1
ATOM 725 C C . SER A 1 89 ? -18.812 31.703 0.653 1 91.62 89 SER A C 1
ATOM 727 O O . SER A 1 89 ? -19.078 32.688 -0.029 1 91.62 89 SER A O 1
ATOM 729 N N . VAL A 1 90 ? -19.062 31.594 1.907 1 95.69 90 VAL A N 1
ATOM 730 C CA . VAL A 1 90 ? -19.297 32.719 2.779 1 95.69 90 VAL A CA 1
ATOM 731 C C . VAL A 1 90 ? -18.078 33 3.648 1 95.69 90 VAL A C 1
ATOM 733 O O . VAL A 1 90 ? -17.562 32.094 4.305 1 95.69 90 VAL A O 1
ATOM 736 N N . ASN A 1 91 ? -17.609 34.219 3.588 1 95.75 91 ASN A N 1
ATOM 737 C CA . ASN A 1 91 ? -16.453 34.594 4.371 1 95.75 91 ASN A CA 1
ATOM 738 C C . ASN A 1 91 ? -16.828 35.5 5.539 1 95.75 91 ASN A C 1
ATOM 740 O O . ASN A 1 91 ? -17.594 36.438 5.375 1 95.75 91 ASN A O 1
ATOM 744 N N . VAL A 1 92 ? -16.328 35.188 6.73 1 96.81 92 VAL A N 1
ATOM 745 C CA . VAL A 1 92 ? -16.578 35.969 7.922 1 96.81 92 VAL A CA 1
ATOM 746 C C . VAL A 1 92 ? -15.266 36.281 8.617 1 96.81 92 VAL A C 1
ATOM 748 O O . VAL A 1 92 ? -14.258 35.625 8.398 1 96.81 92 VAL A O 1
ATOM 751 N N . MET A 1 93 ? -15.211 37.312 9.531 1 95 93 MET A N 1
ATOM 752 C CA . MET A 1 93 ? -13.938 37.688 10.148 1 95 93 MET A CA 1
ATOM 753 C C . MET A 1 93 ? -14.109 37.938 11.641 1 95 93 MET A C 1
ATOM 755 O O . MET A 1 93 ? -13.133 38 12.383 1 95 93 MET A O 1
ATOM 759 N N . LEU A 1 94 ? -15.344 38.094 12.125 1 95.62 94 LEU A N 1
ATOM 760 C CA . LEU A 1 94 ? -15.555 38.406 13.539 1 95.62 94 LEU A CA 1
ATOM 761 C C . LEU A 1 94 ? -15.516 37.125 14.383 1 95.62 94 LEU A C 1
ATOM 763 O O . LEU A 1 94 ? -16.031 36.094 13.969 1 95.62 94 LEU A O 1
ATOM 767 N N . PRO A 1 95 ? -14.883 37.219 15.609 1 95.94 95 PRO A N 1
ATOM 768 C CA . PRO A 1 95 ? -14.836 36.062 16.5 1 95.94 95 PRO A CA 1
ATOM 769 C C . PRO A 1 95 ? -16.219 35.5 16.844 1 95.94 95 PRO A C 1
ATOM 771 O O . PRO A 1 95 ? -16.391 34.312 17.016 1 95.94 95 PRO A O 1
ATOM 774 N N . SER A 1 96 ? -17.188 36.375 16.922 1 94.75 96 SER A N 1
ATOM 775 C CA . SER A 1 96 ? -18.547 35.938 17.25 1 94.75 96 SER A CA 1
ATOM 776 C C . SER A 1 96 ? -19.125 35.062 16.156 1 94.75 96 SER A C 1
ATOM 778 O O . SER A 1 96 ? -19.859 34.094 16.438 1 94.75 96 SER A O 1
ATOM 780 N N . ASP A 1 97 ? -18.828 35.406 14.945 1 95.69 97 ASP A N 1
ATOM 781 C CA . ASP A 1 97 ? -19.266 34.562 13.836 1 95.69 97 ASP A CA 1
ATOM 782 C C . ASP A 1 97 ? -18.609 33.188 13.883 1 95.69 97 ASP A C 1
ATOM 784 O O . ASP A 1 97 ? -19.25 32.188 13.609 1 95.69 97 ASP A O 1
ATOM 788 N N . ALA A 1 98 ? -17.328 33.188 14.164 1 95.38 98 ALA A N 1
ATOM 789 C CA . ALA A 1 98 ? -16.609 31.906 14.297 1 95.38 98 ALA A CA 1
ATOM 790 C C . ALA A 1 98 ? -17.25 31.047 15.391 1 95.38 98 ALA A C 1
ATOM 792 O O . ALA A 1 98 ? -17.422 29.844 15.211 1 95.38 98 ALA A O 1
ATOM 793 N N . ALA A 1 99 ? -17.531 31.672 16.469 1 94.81 99 ALA A N 1
ATOM 794 C CA . ALA A 1 99 ? -18.156 30.969 17.594 1 94.81 99 ALA A CA 1
ATOM 795 C C . ALA A 1 99 ? -19.469 30.312 17.156 1 94.81 99 ALA A C 1
ATOM 797 O O . ALA A 1 99 ? -19.734 29.156 17.5 1 94.81 99 ALA A O 1
ATOM 798 N N . GLN A 1 100 ? -20.25 31.062 16.484 1 94 100 GLN A N 1
ATOM 799 C CA . GLN A 1 100 ? -21.531 30.547 16.016 1 94 100 GLN A CA 1
ATOM 800 C C . GLN A 1 100 ? -21.328 29.391 15.031 1 94 100 GLN A C 1
ATOM 802 O O . GLN A 1 100 ? -22.047 28.391 15.078 1 94 100 GLN A O 1
ATOM 807 N N . LEU A 1 101 ? -20.422 29.578 14.164 1 93.88 101 LEU A N 1
ATOM 808 C CA . LEU A 1 101 ? -20.125 28.562 13.164 1 93.88 101 LEU A CA 1
ATOM 809 C C . LEU A 1 101 ? -19.688 27.266 13.82 1 93.88 101 LEU A C 1
ATOM 811 O O . LEU A 1 101 ? -20.188 26.188 13.461 1 93.88 101 LEU A O 1
ATOM 815 N N . PHE A 1 102 ? -18.812 27.281 14.797 1 93.31 102 PHE A N 1
ATOM 816 C CA . PHE A 1 102 ? -18.25 26.094 15.422 1 93.31 102 PHE A CA 1
ATOM 817 C C . PHE A 1 102 ? -19.281 25.391 16.297 1 93.31 102 PHE A C 1
ATOM 819 O O . PHE A 1 102 ? -19.172 24.188 16.562 1 93.31 102 PHE A O 1
ATOM 826 N N . GLN A 1 103 ? -20.219 26.141 16.672 1 91.69 103 GLN A N 1
ATOM 827 C CA . GLN A 1 103 ? -21.297 25.547 17.438 1 91.69 103 GLN A CA 1
ATOM 828 C C . GLN A 1 103 ? -22.188 24.672 16.562 1 91.69 103 GLN A C 1
ATOM 830 O O . GLN A 1 103 ? -22.891 23.797 17.062 1 91.69 103 GLN A O 1
ATOM 835 N N . THR A 1 104 ? -22.109 24.891 15.328 1 91.44 104 THR A N 1
ATOM 836 C CA . THR A 1 104 ? -23.047 24.203 14.438 1 91.44 104 THR A CA 1
ATOM 837 C C . THR A 1 104 ? -22.328 23.078 13.68 1 91.44 104 THR A C 1
ATOM 839 O O . THR A 1 104 ? -22.922 22.453 12.797 1 91.44 104 THR A O 1
ATOM 842 N N . GLU A 1 105 ? -21.156 22.812 13.922 1 89.75 105 GLU A N 1
ATOM 843 C CA . GLU A 1 105 ? -20.391 21.875 13.102 1 89.75 105 GLU A CA 1
ATOM 844 C C . GLU A 1 105 ? -20.766 20.422 13.453 1 89.75 105 GLU A C 1
ATOM 846 O O . GLU A 1 105 ? -20.516 19.516 12.664 1 89.75 105 GLU A O 1
ATOM 851 N N . GLY A 1 106 ? -21.344 20.141 14.625 1 87.5 106 GLY A N 1
ATOM 852 C CA . GLY A 1 106 ? -21.766 18.812 15.016 1 87.5 106 GLY A CA 1
ATOM 853 C C . GLY A 1 106 ? -20.609 17.891 15.344 1 87.5 106 GLY A C 1
ATOM 854 O O . GLY A 1 106 ? -19.5 18.344 15.609 1 87.5 106 GLY A O 1
ATOM 855 N N . ILE A 1 107 ? -20.922 16.547 15.297 1 89.56 107 ILE A N 1
ATOM 856 C CA . ILE A 1 107 ? -19.922 15.562 15.695 1 89.56 107 ILE A CA 1
ATOM 857 C C . ILE A 1 107 ? -19.125 15.102 14.469 1 89.56 107 ILE A C 1
ATOM 859 O O . ILE A 1 107 ? -18.109 14.414 14.602 1 89.56 107 ILE A O 1
ATOM 863 N N . PHE A 1 108 ? -19.578 15.5 13.297 1 91.31 108 PHE A N 1
ATOM 864 C CA . PHE A 1 108 ? -18.875 15.195 12.047 1 91.31 108 PHE A CA 1
ATOM 865 C C . PHE A 1 108 ? -18.516 16.469 11.305 1 91.31 108 PHE A C 1
ATOM 867 O O . PHE A 1 108 ? -18.984 16.703 10.188 1 91.31 108 PHE A O 1
ATOM 874 N N . PRO A 1 109 ? -17.656 17.266 11.961 1 92.94 109 PRO A N 1
ATOM 875 C CA . PRO A 1 109 ? -17.297 18.5 11.266 1 92.94 109 PRO A CA 1
ATOM 876 C C . PRO A 1 109 ? -16.656 18.25 9.906 1 92.94 109 PRO A C 1
ATOM 878 O O . PRO A 1 109 ? -15.891 17.297 9.75 1 92.94 109 PRO A O 1
ATOM 881 N N . ARG A 1 110 ? -16.984 19.062 8.961 1 92.44 110 ARG A N 1
ATOM 882 C CA . ARG A 1 110 ? -16.5 18.906 7.594 1 92.44 110 ARG A CA 1
ATOM 883 C C . ARG A 1 110 ? -15.672 20.109 7.172 1 92.44 110 ARG A C 1
ATOM 885 O O . ARG A 1 110 ? -15.938 21.234 7.605 1 92.44 110 ARG A O 1
ATOM 892 N N . ARG A 1 111 ? -14.719 19.859 6.387 1 89.5 111 ARG A N 1
ATOM 893 C CA . ARG A 1 111 ? -13.938 20.922 5.754 1 89.5 111 ARG A CA 1
ATOM 894 C C . ARG A 1 111 ? -13.75 20.641 4.266 1 89.5 111 ARG A C 1
ATOM 896 O O . ARG A 1 111 ? -14.094 19.562 3.781 1 89.5 111 ARG A O 1
ATOM 903 N N . MET A 1 112 ? -13.234 21.672 3.625 1 83.69 112 MET A N 1
ATOM 904 C CA . MET A 1 112 ? -12.969 21.531 2.195 1 83.69 112 MET A CA 1
ATOM 905 C C . MET A 1 112 ? -11.805 20.578 1.946 1 83.69 112 MET A C 1
ATOM 907 O O . MET A 1 112 ? -10.844 20.547 2.719 1 83.69 112 MET A O 1
ATOM 911 N N . GLY A 1 113 ? -11.961 19.828 0.893 1 81.5 113 GLY A N 1
ATOM 912 C CA . GLY A 1 113 ? -10.898 18.906 0.547 1 81.5 113 GLY A CA 1
ATOM 913 C C . GLY A 1 113 ? -9.82 19.516 -0.322 1 81.5 113 GLY A C 1
ATOM 914 O O . GLY A 1 113 ? -9.977 20.641 -0.812 1 81.5 113 GLY A O 1
ATOM 915 N N . ILE A 1 114 ? -8.664 18.875 -0.347 1 85.25 114 ILE A N 1
ATOM 916 C CA . ILE A 1 114 ? -7.594 19.188 -1.289 1 85.25 114 ILE A CA 1
ATOM 917 C C . ILE A 1 114 ? -7.637 18.203 -2.455 1 85.25 114 ILE A C 1
ATOM 919 O O . ILE A 1 114 ? -7.109 17.094 -2.355 1 85.25 114 ILE A O 1
ATOM 923 N N . ASP A 1 115 ? -7.98 18.656 -3.541 1 85.75 115 ASP A N 1
ATOM 924 C CA . ASP A 1 115 ? -8.312 17.781 -4.664 1 85.75 115 ASP A CA 1
ATOM 925 C C . ASP A 1 115 ? -7.074 17.047 -5.172 1 85.75 115 ASP A C 1
ATOM 927 O O . ASP A 1 115 ? -7.152 15.867 -5.551 1 85.75 115 ASP A O 1
ATOM 931 N N . ALA A 1 116 ? -6.023 17.766 -5.207 1 87.5 116 ALA A N 1
ATOM 932 C CA . ALA A 1 116 ? -4.812 17.141 -5.742 1 87.5 116 ALA A CA 1
ATOM 933 C C . ALA A 1 116 ? -4.375 15.961 -4.875 1 87.5 116 ALA A C 1
ATOM 935 O O . ALA A 1 116 ? -3.943 14.93 -5.395 1 87.5 116 ALA A O 1
ATOM 936 N N . TRP A 1 117 ? -4.418 16.156 -3.535 1 93.62 117 TRP A N 1
ATOM 937 C CA . TRP A 1 117 ? -4.062 15.086 -2.623 1 93.62 117 TRP A CA 1
ATOM 938 C C . TRP A 1 117 ? -5.051 13.922 -2.738 1 93.62 117 TRP A C 1
ATOM 940 O O . TRP A 1 117 ? -4.648 12.758 -2.771 1 93.62 117 TRP A O 1
ATOM 950 N N . THR A 1 118 ? -6.281 14.258 -2.82 1 93.25 118 THR A N 1
ATOM 951 C CA . THR A 1 118 ? -7.324 13.242 -2.938 1 93.25 118 THR A CA 1
ATOM 952 C C . THR A 1 118 ? -7.184 12.477 -4.246 1 93.25 118 THR A C 1
ATOM 954 O O . THR A 1 118 ? -7.418 11.266 -4.293 1 93.25 118 THR A O 1
ATOM 957 N N . ALA A 1 119 ? -6.883 13.195 -5.281 1 92 119 ALA A N 1
ATOM 958 C CA . ALA A 1 119 ? -6.707 12.562 -6.586 1 92 119 ALA A CA 1
ATOM 959 C C . ALA A 1 119 ? -5.594 11.516 -6.539 1 92 119 ALA A C 1
ATOM 961 O O . ALA A 1 119 ? -5.715 10.445 -7.141 1 92 119 ALA A O 1
ATOM 962 N N . HIS A 1 120 ? -4.52 11.852 -5.941 1 94.12 120 HIS A N 1
ATOM 963 C CA . HIS A 1 120 ? -3.441 10.883 -5.777 1 94.12 120 HIS A CA 1
ATOM 964 C C . HIS A 1 120 ? -3.932 9.625 -5.066 1 94.12 120 HIS A C 1
ATOM 966 O O . HIS A 1 120 ? -3.637 8.516 -5.5 1 94.12 120 HIS A O 1
ATOM 972 N N . ARG A 1 121 ? -4.645 9.836 -3.961 1 95.94 121 ARG A N 1
ATOM 973 C CA . ARG A 1 121 ? -5.125 8.703 -3.176 1 95.94 121 ARG A CA 1
ATOM 974 C C . ARG A 1 121 ? -6.078 7.84 -3.994 1 95.94 121 ARG A C 1
ATOM 976 O O . ARG A 1 121 ? -6.117 6.617 -3.82 1 95.94 121 ARG A O 1
ATOM 983 N N . ARG A 1 122 ? -6.926 8.438 -4.691 1 92.56 122 ARG A N 1
ATOM 984 C CA . ARG A 1 122 ? -7.867 7.699 -5.531 1 92.56 122 ARG A CA 1
ATOM 985 C C . ARG A 1 122 ? -7.133 6.895 -6.598 1 92.56 122 ARG A C 1
ATOM 987 O O . ARG A 1 122 ? -7.461 5.73 -6.84 1 92.56 122 ARG A O 1
ATOM 994 N N . LEU A 1 123 ? -6.211 7.539 -7.195 1 92 123 LEU A N 1
ATOM 995 C CA . LEU A 1 123 ? -5.449 6.891 -8.258 1 92 123 LEU A CA 1
ATOM 996 C C . LEU A 1 123 ? -4.695 5.68 -7.723 1 92 123 LEU A C 1
ATOM 998 O O . LEU A 1 123 ? -4.648 4.633 -8.375 1 92 123 LEU A O 1
ATOM 1002 N N . ARG A 1 124 ? -4.141 5.785 -6.562 1 95.38 124 ARG A N 1
ATOM 1003 C CA . ARG A 1 124 ? -3.295 4.738 -6 1 95.38 124 ARG A CA 1
ATOM 1004 C C . ARG A 1 124 ? -4.098 3.814 -5.09 1 95.38 124 ARG A C 1
ATOM 1006 O O . ARG A 1 124 ? -3.564 2.83 -4.57 1 95.38 124 ARG A O 1
ATOM 1013 N N . ASN A 1 125 ? -5.367 4.105 -4.855 1 93.81 125 ASN A N 1
ATOM 1014 C CA . ASN A 1 125 ? -6.258 3.346 -3.98 1 93.81 125 ASN A CA 1
ATOM 1015 C C . ASN A 1 125 ? -5.75 3.328 -2.541 1 93.81 125 ASN A C 1
ATOM 1017 O O . ASN A 1 125 ? -5.727 2.275 -1.899 1 93.81 125 ASN A O 1
ATOM 1021 N N . HIS A 1 126 ? -5.23 4.477 -2.15 1 95.12 126 HIS A N 1
ATOM 1022 C CA . HIS A 1 126 ? -4.852 4.68 -0.757 1 95.12 126 HIS A CA 1
ATOM 1023 C C . HIS A 1 126 ? -6.023 5.227 0.056 1 95.12 126 HIS A C 1
ATOM 1025 O O . HIS A 1 126 ? -6.871 5.945 -0.476 1 95.12 126 HIS A O 1
ATOM 1031 N N . ARG A 1 127 ? -6.027 4.898 1.281 1 95 127 ARG A N 1
ATOM 1032 C CA . ARG A 1 127 ? -7.008 5.496 2.182 1 95 127 ARG A CA 1
ATOM 1033 C C . ARG A 1 127 ? -6.684 6.965 2.445 1 95 127 ARG A C 1
ATOM 1035 O O . ARG A 1 127 ? -5.523 7.375 2.357 1 95 127 ARG A O 1
ATOM 1042 N N . LEU A 1 128 ? -7.699 7.703 2.738 1 96.5 128 LEU A N 1
ATOM 1043 C CA . LEU A 1 128 ? -7.52 9.094 3.139 1 96.5 128 LEU A CA 1
ATOM 1044 C C . LEU A 1 128 ? -7.211 9.195 4.629 1 96.5 128 LEU A C 1
ATOM 1046 O O . LEU A 1 128 ? -7.73 8.414 5.43 1 96.5 128 LEU A O 1
ATOM 1050 N N . GLY A 1 129 ? -6.371 10.172 5.016 1 96.44 129 GLY A N 1
ATOM 1051 C CA . GLY A 1 129 ? -6.129 10.484 6.414 1 96.44 129 GLY A CA 1
ATOM 1052 C C . GLY A 1 129 ? -7.051 11.562 6.953 1 96.44 129 GLY A C 1
ATOM 1053 O O . GLY A 1 129 ? -7.93 12.047 6.238 1 96.44 129 GLY A O 1
ATOM 1054 N N . LEU A 1 130 ? -6.812 11.93 8.117 1 94.62 130 LEU A N 1
ATOM 1055 C CA . LEU A 1 130 ? -7.668 12.844 8.867 1 94.62 130 LEU A CA 1
ATOM 1056 C C . LEU A 1 130 ? -7.812 14.18 8.141 1 94.62 130 LEU A C 1
ATOM 1058 O O . LEU A 1 130 ? -8.859 14.828 8.227 1 94.62 130 LEU A O 1
ATOM 1062 N N . PHE A 1 131 ? -6.789 14.602 7.523 1 93.56 131 PHE A N 1
ATOM 1063 C CA . PHE A 1 131 ? -6.82 15.898 6.852 1 93.56 131 PHE A CA 1
ATOM 1064 C C . PHE A 1 131 ? -7.82 15.883 5.699 1 93.56 131 PHE A C 1
ATOM 1066 O O . PHE A 1 131 ? -8.438 16.906 5.395 1 93.56 131 PHE A O 1
ATOM 1073 N N . LEU A 1 132 ? -7.965 14.781 5.105 1 94.69 132 LEU A N 1
ATOM 1074 C CA . LEU A 1 132 ? -8.781 14.695 3.896 1 94.69 132 LEU A CA 1
ATOM 1075 C C . LEU A 1 132 ? -10.133 14.062 4.195 1 94.69 132 LEU A C 1
ATOM 1077 O O . LEU A 1 132 ? -11.094 14.273 3.455 1 94.69 132 LEU A O 1
ATOM 1081 N N . LEU A 1 133 ? -10.211 13.32 5.246 1 94.38 133 LEU A N 1
ATOM 1082 C CA . LEU A 1 133 ? -11.422 12.586 5.582 1 94.38 133 LEU A CA 1
ATOM 1083 C C . LEU A 1 133 ? -12.492 13.523 6.129 1 94.38 133 LEU A C 1
ATOM 1085 O O . LEU A 1 133 ? -12.18 14.57 6.691 1 94.38 133 LEU A O 1
ATOM 1089 N N . ASN A 1 134 ? -13.734 13.156 5.922 1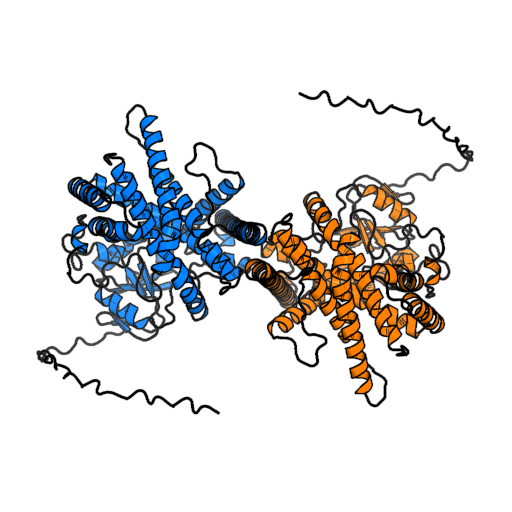 92.81 134 ASN A N 1
ATOM 1090 C CA . ASN A 1 134 ? -14.914 13.742 6.547 1 92.81 134 ASN A CA 1
ATOM 1091 C C . ASN A 1 134 ? -15.898 12.664 6.992 1 92.81 134 ASN A C 1
ATOM 1093 O O . ASN A 1 134 ? -15.766 11.5 6.617 1 92.81 134 ASN A O 1
ATOM 1097 N N . GLY A 1 135 ? -16.75 13 7.91 1 91.81 135 GLY A N 1
ATOM 1098 C CA . GLY A 1 135 ? -17.844 12.109 8.266 1 91.81 135 GLY A CA 1
ATOM 1099 C C . GLY A 1 135 ? -17.469 11.094 9.32 1 91.81 135 GLY A C 1
ATOM 1100 O O . GLY A 1 135 ? -16.672 11.383 10.219 1 91.81 135 GLY A O 1
ATOM 1101 N N . GLU A 1 136 ? -18.031 9.938 9.219 1 92.94 136 GLU A N 1
ATOM 1102 C CA . GLU A 1 136 ? -17.906 8.906 10.25 1 92.94 136 GLU A CA 1
ATOM 1103 C C . GLU A 1 136 ? -16.484 8.336 10.289 1 92.94 136 GLU A C 1
ATOM 1105 O O . GLU A 1 136 ? -15.945 8.07 11.367 1 92.94 136 GLU A O 1
ATOM 1110 N N . GLU A 1 137 ? -15.961 8.164 9.133 1 93.81 137 GLU A N 1
ATOM 1111 C CA . GLU A 1 137 ? -14.602 7.629 9.07 1 93.81 137 GLU A CA 1
ATOM 1112 C C . GLU A 1 137 ? -13.594 8.594 9.688 1 93.81 137 GLU A C 1
ATOM 1114 O O . GLU A 1 137 ? -12.633 8.172 10.328 1 93.81 137 GLU A O 1
ATOM 1119 N N . TRP A 1 138 ? -13.867 9.859 9.492 1 96.06 138 TRP A N 1
ATOM 1120 C CA . TRP A 1 138 ? -13.023 10.875 10.117 1 96.06 138 TRP A CA 1
ATOM 1121 C C . TRP A 1 138 ? -13.055 10.742 11.633 1 96.06 138 TRP A C 1
ATOM 1123 O O . TRP A 1 138 ? -12.008 10.742 12.281 1 96.06 138 TRP A O 1
ATOM 1133 N N . ARG A 1 139 ? -14.195 10.656 12.164 1 95.56 139 ARG A N 1
ATOM 1134 C CA . ARG A 1 139 ? -14.352 10.609 13.617 1 95.56 139 ARG A CA 1
ATOM 1135 C C . ARG A 1 139 ? -13.672 9.383 14.203 1 95.56 139 ARG A C 1
ATOM 1137 O O . ARG A 1 139 ? -13.039 9.453 15.258 1 95.56 139 ARG A O 1
ATOM 1144 N N . ALA A 1 140 ? -13.82 8.289 13.531 1 95.06 140 ALA A N 1
ATOM 1145 C CA . ALA A 1 140 ? -13.211 7.047 14 1 95.06 140 ALA A CA 1
ATOM 1146 C C . ALA A 1 140 ? -11.695 7.184 14.094 1 95.06 140 ALA A C 1
ATOM 1148 O O . ALA A 1 140 ? -11.094 6.824 15.109 1 95.06 140 ALA A O 1
ATOM 1149 N N . ASP A 1 141 ? -11.078 7.695 13.039 1 96.44 141 ASP A N 1
ATOM 1150 C CA . ASP A 1 141 ? -9.641 7.906 13.047 1 96.44 141 ASP A CA 1
ATOM 1151 C C . ASP A 1 141 ? -9.234 8.961 14.078 1 96.44 141 ASP A C 1
ATOM 1153 O O . ASP A 1 141 ? -8.219 8.812 14.758 1 96.44 141 ASP A O 1
ATOM 1157 N N . ARG A 1 142 ? -10.07 9.992 14.148 1 97.12 142 ARG A N 1
ATOM 1158 C CA . ARG A 1 142 ? -9.773 11.125 15.023 1 97.12 142 ARG A CA 1
ATOM 1159 C C . ARG A 1 142 ? -9.703 10.68 16.484 1 97.12 142 ARG A C 1
ATOM 1161 O O . ARG A 1 142 ? -8.82 11.117 17.234 1 97.12 142 ARG A O 1
ATOM 1168 N N . LEU A 1 143 ? -10.562 9.859 16.891 1 95.62 143 LEU A N 1
ATOM 1169 C CA . LEU A 1 143 ? -10.617 9.406 18.266 1 95.62 143 LEU A CA 1
ATOM 1170 C C . LEU A 1 143 ? -9.367 8.625 18.641 1 95.62 143 LEU A C 1
ATOM 1172 O O . LEU A 1 143 ? -8.828 8.781 19.734 1 95.62 143 LEU A O 1
ATOM 1176 N N . VAL A 1 144 ? -8.898 7.879 17.766 1 96.06 144 VAL A N 1
ATOM 1177 C CA . VAL A 1 144 ? -7.695 7.09 18 1 96.06 144 VAL A CA 1
ATOM 1178 C C . VAL A 1 144 ? -6.477 8 18.031 1 96.06 144 VAL A C 1
ATOM 1180 O O . VAL A 1 144 ? -5.629 7.898 18.922 1 96.06 144 VAL A O 1
ATOM 1183 N N . LEU A 1 145 ? -6.406 8.906 17.094 1 97.31 145 LEU A N 1
ATOM 1184 C CA . LEU A 1 145 ? -5.246 9.781 16.984 1 97.31 145 LEU A CA 1
ATOM 1185 C C . LEU A 1 145 ? -5.207 10.781 18.141 1 97.31 145 LEU A C 1
ATOM 1187 O O . LEU A 1 145 ? -4.133 11.219 18.547 1 97.31 145 LEU A O 1
ATOM 1191 N N . ASN A 1 146 ? -6.367 11.156 18.656 1 96.75 146 ASN A N 1
ATOM 1192 C CA . ASN A 1 146 ? -6.414 12.062 19.797 1 96.75 146 ASN A CA 1
ATOM 1193 C C . ASN A 1 146 ? -5.598 11.523 20.969 1 96.75 146 ASN A C 1
ATOM 1195 O O . ASN A 1 146 ? -4.871 12.273 21.625 1 96.75 146 ASN A O 1
ATOM 1199 N N . ARG A 1 147 ? -5.707 10.289 21.141 1 94.38 147 ARG A N 1
ATOM 1200 C CA . ARG A 1 147 ? -5.039 9.664 22.281 1 94.38 147 ARG A CA 1
ATOM 1201 C C . ARG A 1 147 ? -3.525 9.656 22.094 1 94.38 147 ARG A C 1
ATOM 1203 O O . ARG A 1 147 ? -2.773 9.836 23.047 1 94.38 147 ARG A O 1
ATOM 1210 N N . GLU A 1 148 ? -3.117 9.617 20.875 1 93.56 148 GLU A N 1
ATOM 1211 C CA . GLU A 1 148 ? -1.695 9.391 20.641 1 93.56 148 GLU A CA 1
ATOM 1212 C C . GLU A 1 148 ? -0.976 10.688 20.281 1 93.56 148 GLU A C 1
ATOM 1214 O O . GLU A 1 148 ? 0.235 10.805 20.484 1 93.56 148 GLU A O 1
ATOM 1219 N N . VAL A 1 149 ? -1.73 11.633 19.812 1 95.44 149 VAL A N 1
ATOM 1220 C CA . VAL A 1 149 ? -1.028 12.773 19.234 1 95.44 149 VAL A CA 1
ATOM 1221 C C . VAL A 1 149 ? -1.344 14.031 20.031 1 95.44 149 VAL A C 1
ATOM 1223 O O . VAL A 1 149 ? -0.436 14.766 20.422 1 95.44 149 VAL A O 1
ATOM 1226 N N . ILE A 1 150 ? -2.572 14.25 20.297 1 95.56 150 ILE A N 1
ATOM 1227 C CA . ILE A 1 150 ? -2.895 15.578 20.812 1 95.56 150 ILE A CA 1
ATOM 1228 C C . ILE A 1 150 ? -3.176 15.492 22.312 1 95.56 150 ILE A C 1
ATOM 1230 O O . ILE A 1 150 ? -3.156 16.5 23.016 1 95.56 150 ILE A O 1
ATOM 1234 N N . SER A 1 151 ? -3.416 14.305 22.891 1 95.5 151 SER A N 1
ATOM 1235 C CA . SER A 1 151 ? -3.602 14.18 24.344 1 95.5 151 SER A CA 1
ATOM 1236 C C . SER A 1 151 ? -2.328 14.539 25.094 1 95.5 151 SER A C 1
ATOM 1238 O O . SER A 1 151 ? -1.224 14.391 24.562 1 95.5 151 SER A O 1
ATOM 1240 N N . PRO A 1 152 ? -2.492 14.984 26.328 1 94.12 152 PRO A N 1
ATOM 1241 C CA . PRO A 1 152 ? -1.302 15.281 27.125 1 94.12 152 PRO A CA 1
ATOM 1242 C C . PRO A 1 152 ? -0.397 14.062 27.312 1 94.12 152 PRO A C 1
ATOM 1244 O O . PRO A 1 152 ? 0.829 14.188 27.266 1 94.12 152 PRO A O 1
ATOM 1247 N N . ALA A 1 153 ? -1.032 12.969 27.516 1 93.44 153 ALA A N 1
ATOM 1248 C CA . ALA A 1 153 ? -0.253 11.75 27.688 1 93.44 153 ALA A CA 1
ATOM 1249 C C . ALA A 1 153 ? 0.521 11.414 26.406 1 93.44 153 ALA A C 1
ATOM 1251 O O . ALA A 1 153 ? 1.684 11.016 26.469 1 93.44 153 ALA A O 1
ATOM 1252 N N . GLY A 1 154 ? -0.135 11.539 25.312 1 93.25 154 GLY A N 1
ATOM 1253 C CA . GLY A 1 154 ? 0.536 11.32 24.047 1 93.25 154 GLY A CA 1
ATOM 1254 C C . GLY A 1 154 ? 1.662 12.305 23.781 1 93.25 154 GLY A C 1
ATOM 1255 O O . GLY A 1 154 ? 2.73 11.922 23.312 1 93.25 154 GLY A O 1
ATOM 1256 N N . THR A 1 155 ? 1.439 13.523 24.141 1 94.94 155 THR A N 1
ATOM 1257 C CA . THR A 1 155 ? 2.418 14.586 23.938 1 94.94 155 THR A CA 1
ATOM 1258 C C . THR A 1 155 ? 3.68 14.32 24.75 1 94.94 155 THR A C 1
ATOM 1260 O O . THR A 1 155 ? 4.793 14.539 24.266 1 94.94 155 THR A O 1
ATOM 1263 N N . ARG A 1 156 ? 3.516 13.859 25.891 1 94.56 156 ARG A N 1
ATOM 1264 C CA . ARG A 1 156 ? 4.648 13.594 26.766 1 94.56 156 ARG A CA 1
ATOM 1265 C C . ARG A 1 156 ? 5.57 12.531 26.172 1 94.56 156 ARG A C 1
ATOM 1267 O O . ARG A 1 156 ? 6.781 12.57 26.375 1 94.56 156 ARG A O 1
ATOM 1274 N N . LYS A 1 157 ? 4.977 11.711 25.406 1 94.12 157 LYS A N 1
ATOM 1275 C CA . LYS A 1 157 ? 5.742 10.594 24.859 1 94.12 157 LYS A CA 1
ATOM 1276 C C . LYS A 1 157 ? 6.703 11.062 23.766 1 94.12 157 LYS A C 1
ATOM 1278 O O . LYS A 1 157 ? 7.82 10.555 23.656 1 94.12 157 LYS A O 1
ATOM 1283 N N . PHE A 1 158 ? 6.289 12.016 22.969 1 95.69 158 PHE A N 1
ATOM 1284 C CA . PHE A 1 158 ? 7.164 12.367 21.859 1 95.69 158 PHE A CA 1
ATOM 1285 C C . PHE A 1 158 ? 7.969 13.617 22.188 1 95.69 158 PHE A C 1
ATOM 1287 O O . PHE A 1 158 ? 8.859 14.008 21.422 1 95.69 158 PHE A O 1
ATOM 1294 N N . LEU A 1 159 ? 7.785 14.242 23.328 1 96.25 159 LEU A N 1
ATOM 1295 C CA . LEU A 1 159 ? 8.469 15.469 23.703 1 96.25 159 LEU A CA 1
ATOM 1296 C C . LEU A 1 159 ? 9.984 15.258 23.734 1 96.25 159 LEU A C 1
ATOM 1298 O O . LEU A 1 159 ? 10.742 16.109 23.266 1 96.25 159 LEU A O 1
ATOM 1302 N N . PRO A 1 160 ? 10.422 14.125 24.25 1 95.56 160 PRO A N 1
ATOM 1303 C CA . PRO A 1 160 ? 11.875 13.914 24.266 1 95.56 160 PRO A CA 1
ATOM 1304 C C . PRO A 1 160 ? 12.484 13.852 22.875 1 95.56 160 PRO A C 1
ATOM 1306 O O . PRO A 1 160 ? 13.625 14.273 22.672 1 95.56 160 PRO A O 1
ATOM 1309 N N . PHE A 1 161 ? 11.75 13.336 21.953 1 96.19 161 PHE A N 1
ATOM 1310 C CA . PHE A 1 161 ? 12.234 13.266 20.578 1 96.19 161 PHE A CA 1
ATOM 1311 C C . PHE A 1 161 ? 12.422 14.664 20 1 96.19 161 PHE A C 1
ATOM 1313 O O . PHE A 1 161 ? 13.453 14.961 19.406 1 96.19 161 PHE A O 1
ATOM 1320 N N . LEU A 1 162 ? 11.453 15.477 20.234 1 97.25 162 LEU A N 1
ATOM 1321 C CA . LEU A 1 162 ? 11.523 16.844 19.75 1 97.25 162 LEU A CA 1
ATOM 1322 C C . LEU A 1 162 ? 12.641 17.625 20.438 1 97.25 162 LEU A C 1
ATOM 1324 O O . LEU A 1 162 ? 13.352 18.391 19.797 1 97.25 162 LEU A O 1
ATOM 1328 N N . ASN A 1 163 ? 12.766 17.359 21.719 1 96.88 163 ASN A N 1
ATOM 1329 C CA . ASN A 1 163 ? 13.805 18.031 22.484 1 96.88 163 ASN A CA 1
ATOM 1330 C C . ASN A 1 163 ? 15.203 17.672 21.984 1 96.88 163 ASN A C 1
ATOM 1332 O O . ASN A 1 163 ? 16.062 18.547 21.875 1 96.88 163 ASN A O 1
ATOM 1336 N N . THR A 1 164 ? 15.367 16.438 21.703 1 96.19 164 THR A N 1
ATOM 1337 C CA . THR A 1 164 ? 16.656 15.961 21.203 1 96.19 164 THR A CA 1
ATOM 1338 C C . THR A 1 164 ? 17.016 16.656 19.891 1 96.19 164 THR A C 1
ATOM 1340 O O . THR A 1 164 ? 18.156 17.109 19.719 1 96.19 164 THR A O 1
ATOM 1343 N N . VAL A 1 165 ? 16.094 16.797 19.062 1 96.62 165 VAL A N 1
ATOM 1344 C CA . VAL A 1 165 ? 16.359 17.406 17.766 1 96.62 165 VAL A CA 1
ATOM 1345 C C . VAL A 1 165 ? 16.625 18.906 17.953 1 96.62 165 VAL A C 1
ATOM 1347 O O . VAL A 1 165 ? 17.469 19.484 17.266 1 96.62 165 VAL A O 1
ATOM 1350 N N . ALA A 1 166 ? 15.867 19.531 18.812 1 96.12 166 ALA A N 1
ATOM 1351 C CA . ALA A 1 166 ? 16.047 20.953 19.078 1 96.12 166 ALA A CA 1
ATOM 1352 C C . ALA A 1 166 ? 17.453 21.234 19.625 1 96.12 166 ALA A C 1
ATOM 1354 O O . ALA A 1 166 ? 18.094 22.219 19.25 1 96.12 166 ALA A O 1
ATOM 1355 N N . GLU A 1 167 ? 17.875 20.391 20.5 1 94.19 167 GLU A N 1
ATOM 1356 C CA . GLU A 1 167 ? 19.219 20.516 21.062 1 94.19 167 GLU A CA 1
ATOM 1357 C C . GLU A 1 167 ? 20.281 20.344 19.969 1 94.19 167 GLU A C 1
ATOM 1359 O O . GLU A 1 167 ? 21.25 21.109 19.906 1 94.19 167 GLU A O 1
ATOM 1364 N N . ASP A 1 168 ? 20.094 19.359 19.219 1 94 168 ASP A N 1
ATOM 1365 C CA . ASP A 1 168 ? 21.031 19.094 18.125 1 94 168 ASP A CA 1
ATOM 1366 C C . ASP A 1 168 ? 21.078 20.266 17.156 1 94 168 ASP A C 1
ATOM 1368 O O . ASP A 1 168 ? 22.141 20.609 16.641 1 94 168 ASP A O 1
ATOM 1372 N N . PHE A 1 169 ? 19.969 20.797 16.891 1 93.06 169 PHE A N 1
ATOM 1373 C CA . PHE A 1 169 ? 19.922 21.922 15.961 1 93.06 169 PHE A CA 1
ATOM 1374 C C . PHE A 1 169 ? 20.641 23.125 16.531 1 93.06 169 PHE A C 1
ATOM 1376 O O . PHE A 1 169 ? 21.359 23.828 15.82 1 93.06 169 PHE A O 1
ATOM 1383 N N . ALA A 1 170 ? 20.406 23.406 17.781 1 88.94 170 ALA A N 1
ATOM 1384 C CA . ALA A 1 170 ? 21.125 24.5 18.453 1 88.94 170 ALA A CA 1
ATOM 1385 C C . ALA A 1 170 ? 22.641 24.297 18.344 1 88.94 170 ALA A C 1
ATOM 1387 O O . ALA A 1 170 ? 23.375 25.25 18.109 1 88.94 170 ALA A O 1
ATOM 1388 N N . GLY A 1 171 ? 23.016 23.078 18.562 1 85.38 171 GLY A N 1
ATOM 1389 C CA . GLY A 1 171 ? 24.422 22.766 18.391 1 85.38 171 GLY A CA 1
ATOM 1390 C C . GLY A 1 171 ? 24.922 22.984 16.969 1 85.38 171 GLY A C 1
ATOM 1391 O O . GLY A 1 171 ? 26.016 23.5 16.766 1 85.38 171 GLY A O 1
ATOM 1392 N N . PHE A 1 172 ? 24.094 22.562 16.109 1 84.75 172 PHE A N 1
ATOM 1393 C CA . PHE A 1 172 ? 24.406 22.719 14.695 1 84.75 172 PHE A CA 1
ATOM 1394 C C . PHE A 1 172 ? 24.562 24.188 14.344 1 84.75 172 PHE A C 1
ATOM 1396 O O . PHE A 1 172 ? 25.516 24.562 13.648 1 84.75 172 PHE A O 1
ATOM 1403 N N . LEU A 1 173 ? 23.719 25.047 14.789 1 81.12 173 LEU A N 1
ATOM 1404 C CA . LEU A 1 173 ? 23.766 26.484 14.531 1 81.12 173 LEU A CA 1
ATOM 1405 C C . LEU A 1 173 ? 25.016 27.094 15.148 1 81.12 173 LEU A C 1
ATOM 1407 O O . LEU A 1 173 ? 25.641 27.984 14.555 1 81.12 173 LEU A O 1
ATOM 1411 N N . HIS A 1 174 ? 25.328 26.625 16.234 1 78.75 174 HIS A N 1
ATOM 1412 C CA . HIS A 1 174 ? 26.516 27.141 16.922 1 78.75 174 HIS A CA 1
ATOM 1413 C C . HIS A 1 174 ? 27.781 26.812 16.141 1 78.75 174 HIS A C 1
ATOM 1415 O O . HIS A 1 174 ? 28.703 27.641 16.062 1 78.75 174 HIS A O 1
ATOM 1421 N N . ARG A 1 175 ? 27.812 25.688 15.656 1 80.12 175 ARG A N 1
ATOM 1422 C CA . ARG A 1 175 ? 28.969 25.281 14.859 1 80.12 175 ARG A CA 1
ATOM 1423 C C . ARG A 1 175 ? 29.062 26.109 13.578 1 80.12 175 ARG A C 1
ATOM 1425 O O . ARG A 1 175 ? 30.156 26.469 13.148 1 80.12 175 ARG A O 1
ATOM 1432 N N . GLN A 1 176 ? 27.984 26.406 13.023 1 75.88 176 GLN A N 1
ATOM 1433 C CA . GLN A 1 176 ? 27.953 27.172 11.797 1 75.88 176 GLN A CA 1
ATOM 1434 C C . GLN A 1 176 ? 28.391 28.625 12.039 1 75.88 176 GLN A C 1
ATOM 1436 O O . GLN A 1 176 ? 29.062 29.219 11.203 1 75.88 176 GLN A O 1
ATOM 1441 N N . VAL A 1 177 ? 27.984 29.172 13.156 1 72.69 177 VAL A N 1
ATOM 1442 C CA . VAL A 1 177 ? 28.344 30.531 13.508 1 72.69 177 VAL A CA 1
ATOM 1443 C C . VAL A 1 177 ? 29.859 30.625 13.766 1 72.69 177 VAL A C 1
ATOM 1445 O O . VAL A 1 177 ? 30.5 31.609 13.383 1 72.69 177 VAL A O 1
ATOM 1448 N N . ARG A 1 178 ? 30.328 29.625 14.32 1 73.94 178 ARG A N 1
ATOM 1449 C CA . ARG A 1 178 ? 31.766 29.609 14.625 1 73.94 178 ARG A CA 1
ATOM 1450 C C . ARG A 1 178 ? 32.594 29.516 13.359 1 73.94 178 ARG A C 1
ATOM 1452 O O . ARG A 1 178 ? 33.688 30.047 13.289 1 73.94 178 ARG A O 1
ATOM 1459 N N . LYS A 1 179 ? 32.125 28.812 12.422 1 71.88 179 LYS A N 1
ATOM 1460 C CA . LYS A 1 179 ? 32.844 28.656 11.164 1 71.88 179 LYS A CA 1
ATOM 1461 C C . LYS A 1 179 ? 32.781 29.938 10.336 1 71.88 179 LYS A C 1
ATOM 1463 O O . LYS A 1 179 ? 33.656 30.172 9.492 1 71.88 179 LYS A O 1
ATOM 1468 N N . ASN A 1 180 ? 31.734 30.641 10.547 1 61.78 180 ASN A N 1
ATOM 1469 C CA . ASN A 1 180 ? 31.625 31.875 9.789 1 61.78 180 ASN A CA 1
ATOM 1470 C C . ASN A 1 180 ? 32.438 33 10.445 1 61.78 180 ASN A C 1
ATOM 1472 O O . ASN A 1 180 ? 32.312 33.25 11.648 1 61.78 180 ASN A O 1
ATOM 1476 N N . THR A 1 181 ? 33.469 33.531 9.789 1 54.56 181 THR A N 1
ATOM 1477 C CA . THR A 1 181 ? 34.406 34.562 10.227 1 54.56 181 THR A CA 1
ATOM 1478 C C . THR A 1 181 ? 33.656 35.781 10.742 1 54.56 181 THR A C 1
ATOM 1480 O O . THR A 1 181 ? 34.125 36.469 11.664 1 54.56 181 THR A O 1
ATOM 1483 N N . ARG A 1 182 ? 32.719 36.344 9.938 1 53.28 182 ARG A N 1
ATOM 1484 C CA . ARG A 1 182 ? 32.062 37.594 10.297 1 53.28 182 ARG A CA 1
ATOM 1485 C C . ARG A 1 182 ? 31.047 37.375 11.43 1 53.28 182 ARG A C 1
ATOM 1487 O O . ARG A 1 182 ? 30.422 38.344 11.891 1 53.28 182 ARG A O 1
ATOM 1494 N N . ARG A 1 183 ? 31.094 36.344 12.047 1 50.47 183 ARG A N 1
ATOM 1495 C CA . ARG A 1 183 ? 30.281 35.969 13.203 1 50.47 183 ARG A CA 1
ATOM 1496 C C . ARG A 1 183 ? 28.797 36.188 12.93 1 50.47 183 ARG A C 1
ATOM 1498 O O . ARG A 1 183 ? 28.031 36.469 13.859 1 50.47 183 ARG A O 1
ATOM 1505 N N . LEU A 1 184 ? 28.5 36.75 11.625 1 48.16 184 LEU A N 1
ATOM 1506 C CA . LEU A 1 184 ? 27.109 36.969 11.211 1 48.16 184 LEU A CA 1
ATOM 1507 C C . LEU A 1 184 ? 26.594 35.844 10.352 1 48.16 184 LEU A C 1
ATOM 1509 O O . LEU A 1 184 ? 27.281 35.406 9.422 1 48.16 184 LEU A O 1
ATOM 1513 N N . LEU A 1 185 ? 25.922 34.969 10.805 1 49.69 185 LEU A N 1
ATOM 1514 C CA . LEU A 1 185 ? 25.344 33.906 10.008 1 49.69 185 LEU A CA 1
ATOM 1515 C C . LEU A 1 185 ? 24.234 34.438 9.102 1 49.69 185 LEU A C 1
ATOM 1517 O O . LEU A 1 185 ? 23.219 34.969 9.586 1 49.69 185 LEU A O 1
ATOM 1521 N N . THR A 1 186 ? 24.562 35 7.891 1 49.91 186 THR A N 1
ATOM 1522 C CA . THR A 1 186 ? 23.484 35.188 6.91 1 49.91 186 THR A CA 1
ATOM 1523 C C . THR A 1 186 ? 22.906 33.812 6.52 1 49.91 186 THR A C 1
ATOM 1525 O O . THR A 1 186 ? 23.484 33.094 5.703 1 49.91 186 THR A O 1
ATOM 1528 N N . VAL A 1 187 ? 22.625 33.031 7.398 1 51.91 187 VAL A N 1
ATOM 1529 C CA . VAL A 1 187 ? 22.062 31.688 7.211 1 51.91 187 VAL A CA 1
ATOM 1530 C C . VAL A 1 187 ? 20.766 31.781 6.406 1 51.91 187 VAL A C 1
ATOM 1532 O O . VAL A 1 187 ? 19.984 32.688 6.602 1 51.91 187 VAL A O 1
ATOM 1535 N N . ASP A 1 188 ? 20.75 31.219 5.234 1 66.25 188 ASP A N 1
ATOM 1536 C CA . ASP A 1 188 ? 19.453 30.938 4.637 1 66.25 188 ASP A CA 1
ATOM 1537 C C . ASP A 1 188 ? 18.5 30.312 5.66 1 66.25 188 ASP A C 1
ATOM 1539 O O . ASP A 1 188 ? 18.453 29.094 5.809 1 66.25 188 ASP A O 1
ATOM 1543 N N . LEU A 1 189 ? 17.953 31.109 6.543 1 77.12 189 LEU A N 1
ATOM 1544 C CA . LEU A 1 189 ? 17.156 30.781 7.719 1 77.12 189 LEU A CA 1
ATOM 1545 C C . LEU A 1 189 ? 16.047 29.781 7.367 1 77.12 189 LEU A C 1
ATOM 1547 O O . LEU A 1 189 ? 15.789 28.844 8.117 1 77.12 189 LEU A O 1
ATOM 1551 N N . TYR A 1 190 ? 15.57 29.953 6.148 1 81.81 190 TYR A N 1
ATOM 1552 C CA . TYR A 1 190 ? 14.461 29.062 5.809 1 81.81 190 TYR A CA 1
ATOM 1553 C C . TYR A 1 190 ? 14.945 27.625 5.652 1 81.81 190 TYR A C 1
ATOM 1555 O O . TYR A 1 190 ? 14.32 26.703 6.168 1 81.81 190 TYR A O 1
ATOM 1563 N N . GLN A 1 191 ? 15.977 27.469 4.969 1 83.62 191 GLN A N 1
ATOM 1564 C CA . GLN A 1 191 ? 16.484 26.125 4.723 1 83.62 191 GLN A CA 1
ATOM 1565 C C . GLN A 1 191 ? 16.859 25.422 6.031 1 83.62 191 GLN A C 1
ATOM 1567 O O . GLN A 1 191 ? 16.609 24.234 6.203 1 83.62 191 GLN A O 1
ATOM 1572 N N . ASP A 1 192 ? 17.484 26.188 6.902 1 87.19 192 ASP A N 1
ATOM 1573 C CA . ASP A 1 192 ? 17.906 25.594 8.18 1 87.19 192 ASP A CA 1
ATOM 1574 C C . ASP A 1 192 ? 16.703 25.25 9.047 1 87.19 192 ASP A C 1
ATOM 1576 O O . ASP A 1 192 ? 16.672 24.203 9.68 1 87.19 192 ASP A O 1
ATOM 1580 N N . VAL A 1 193 ? 15.742 26.172 9.086 1 91 193 VAL A N 1
ATOM 1581 C CA . VAL A 1 193 ? 14.555 25.922 9.898 1 91 193 VAL A CA 1
ATOM 1582 C C . VAL A 1 193 ? 13.75 24.766 9.297 1 91 193 VAL A C 1
ATOM 1584 O O . VAL A 1 193 ? 13.164 23.969 10.031 1 91 193 VAL A O 1
ATOM 1587 N N . PHE A 1 194 ? 13.766 24.734 7.984 1 90.12 194 PHE A N 1
ATOM 1588 C CA . PHE A 1 194 ? 13.117 23.625 7.297 1 90.12 194 PHE A CA 1
ATOM 1589 C C . PHE A 1 194 ? 13.766 22.297 7.68 1 90.12 194 PHE A C 1
ATOM 1591 O O . PHE A 1 194 ? 13.062 21.312 7.941 1 90.12 194 PHE A O 1
ATOM 1598 N N . ARG A 1 195 ? 15.023 22.266 7.695 1 90.44 195 ARG A N 1
ATOM 1599 C CA . ARG A 1 195 ? 15.75 21.078 8.094 1 90.44 195 ARG A CA 1
ATOM 1600 C C . ARG A 1 195 ? 15.383 20.656 9.516 1 90.44 195 ARG A C 1
ATOM 1602 O O . ARG A 1 195 ? 15.203 19.469 9.797 1 90.44 195 ARG A O 1
ATOM 1609 N N . PHE A 1 196 ? 15.359 21.609 10.367 1 94 196 PHE A N 1
ATOM 1610 C CA . PHE A 1 196 ? 14.992 21.344 11.75 1 94 196 PHE A CA 1
ATOM 1611 C C . PHE A 1 196 ? 13.602 20.719 11.836 1 94 196 PHE A C 1
ATOM 1613 O O . PHE A 1 196 ? 13.422 19.672 12.445 1 94 196 PHE A O 1
ATOM 1620 N N . THR A 1 197 ? 12.594 21.391 11.203 1 96.12 197 THR A N 1
ATOM 1621 C CA . THR A 1 197 ? 11.211 20.969 11.336 1 96.12 197 THR A CA 1
ATOM 1622 C C . THR A 1 197 ? 11.008 19.578 10.711 1 96.12 197 THR A C 1
ATOM 1624 O O . THR A 1 197 ? 10.273 18.75 11.25 1 96.12 197 THR A O 1
ATOM 1627 N N . LEU A 1 198 ? 11.648 19.391 9.562 1 95.75 198 LEU A N 1
ATOM 1628 C CA . LEU A 1 198 ? 11.539 18.094 8.914 1 95.75 198 LEU A CA 1
ATOM 1629 C C . LEU A 1 198 ? 12.172 17 9.766 1 95.75 198 LEU A C 1
ATOM 1631 O O . LEU A 1 198 ? 11.602 15.914 9.922 1 95.75 198 LEU A O 1
ATOM 1635 N N . GLU A 1 199 ? 13.328 17.266 10.32 1 96.12 199 GLU A N 1
ATOM 1636 C CA . GLU A 1 199 ? 14.008 16.312 11.195 1 96.12 199 GLU A CA 1
ATOM 1637 C C . GLU A 1 199 ? 13.18 16.016 12.438 1 96.12 199 GLU A C 1
ATOM 1639 O O . GLU A 1 199 ? 13.039 14.859 12.836 1 96.12 199 GLU A O 1
ATOM 1644 N N . ALA A 1 200 ? 12.695 17.031 13.078 1 96.88 200 ALA A N 1
ATOM 1645 C CA . ALA A 1 200 ? 11.914 16.891 14.297 1 96.88 200 ALA A CA 1
ATOM 1646 C C . ALA A 1 200 ? 10.633 16.109 14.039 1 96.88 200 ALA A C 1
ATOM 1648 O O . ALA A 1 200 ? 10.281 15.203 14.789 1 96.88 200 ALA A O 1
ATOM 1649 N N . SER A 1 201 ? 9.938 16.484 12.984 1 95.94 201 SER A N 1
ATOM 1650 C CA . SER A 1 201 ? 8.695 15.797 12.633 1 95.94 201 SER A CA 1
ATOM 1651 C C . SER A 1 201 ? 8.953 14.328 12.305 1 95.94 201 SER A C 1
ATOM 1653 O O . SER A 1 201 ? 8.195 13.453 12.727 1 95.94 201 SER A O 1
ATOM 1655 N N . SER A 1 202 ? 9.992 14.102 11.508 1 96.19 202 SER A N 1
ATOM 1656 C CA . SER A 1 202 ? 10.305 12.727 11.141 1 96.19 202 SER A CA 1
ATOM 1657 C C . SER A 1 202 ? 10.609 11.875 12.367 1 96.19 202 SER A C 1
ATOM 1659 O O . SER A 1 202 ? 10.141 10.734 12.477 1 96.19 202 SER A O 1
ATOM 1661 N N . TYR A 1 203 ? 11.375 12.414 13.266 1 96.62 203 TYR A N 1
ATOM 1662 C CA . TYR A 1 203 ? 11.75 11.672 14.469 1 96.62 203 TYR A CA 1
ATOM 1663 C C . TYR A 1 203 ? 10.523 11.383 15.328 1 96.62 203 TYR A C 1
ATOM 1665 O O . TYR A 1 203 ? 10.375 10.273 15.852 1 96.62 203 TYR A O 1
ATOM 1673 N N . ALA A 1 204 ? 9.672 12.305 15.492 1 96.94 204 ALA A N 1
ATOM 1674 C CA . ALA A 1 204 ? 8.484 12.133 16.328 1 96.94 204 ALA A CA 1
ATOM 1675 C C . ALA A 1 204 ? 7.488 11.18 15.688 1 96.94 204 ALA A C 1
ATOM 1677 O O . ALA A 1 204 ? 6.859 10.375 16.375 1 96.94 204 ALA A O 1
ATOM 1678 N N . LEU A 1 205 ? 7.301 11.266 14.375 1 97.5 205 LEU A N 1
ATOM 1679 C CA . LEU A 1 205 ? 6.273 10.5 13.672 1 97.5 205 LEU A CA 1
ATOM 1680 C C . LEU A 1 205 ? 6.758 9.086 13.383 1 97.5 205 LEU A C 1
ATOM 1682 O O . LEU A 1 205 ? 6.055 8.109 13.664 1 97.5 205 LEU A O 1
ATOM 1686 N N . TYR A 1 206 ? 7.977 8.961 12.828 1 96.56 206 TYR A N 1
ATOM 1687 C CA . TYR A 1 206 ? 8.453 7.676 12.328 1 96.56 206 TYR A CA 1
ATOM 1688 C C . TYR A 1 206 ? 9.438 7.043 13.305 1 96.56 206 TYR A C 1
ATOM 1690 O O . TYR A 1 206 ? 9.742 5.852 13.203 1 96.56 206 TYR A O 1
ATOM 1698 N N . GLY A 1 207 ? 9.984 7.82 14.242 1 94.12 207 GLY A N 1
ATOM 1699 C CA . GLY A 1 207 ? 11.016 7.328 15.148 1 94.12 207 GLY A CA 1
ATOM 1700 C C . GLY A 1 207 ? 12.375 7.219 14.492 1 94.12 207 GLY A C 1
ATOM 1701 O O . GLY A 1 207 ? 13.258 6.527 15 1 94.12 207 GLY A O 1
ATOM 1702 N N . GLU A 1 208 ? 12.5 7.926 13.367 1 91.94 208 GLU A N 1
ATOM 1703 C CA . GLU A 1 208 ? 13.75 7.836 12.617 1 91.94 208 GLU A CA 1
ATOM 1704 C C . GLU A 1 208 ? 14.336 9.219 12.359 1 91.94 208 GLU A C 1
ATOM 1706 O O . GLU A 1 208 ? 13.609 10.164 12.055 1 91.94 208 GLU A O 1
ATOM 1711 N N . ARG A 1 209 ? 15.656 9.273 12.531 1 93.62 209 ARG A N 1
ATOM 1712 C CA . ARG A 1 209 ? 16.391 10.484 12.188 1 93.62 209 ARG A CA 1
ATOM 1713 C C . ARG A 1 209 ? 16.781 10.484 10.711 1 93.62 209 ARG A C 1
ATOM 1715 O O . ARG A 1 209 ? 17.156 9.445 10.164 1 93.62 209 ARG A O 1
ATOM 1722 N N . LEU A 1 210 ? 16.672 11.57 10.055 1 94.88 210 LEU A N 1
ATOM 1723 C CA . LEU A 1 210 ? 16.969 11.68 8.625 1 94.88 210 LEU A CA 1
ATOM 1724 C C . LEU A 1 210 ? 18.438 12.062 8.398 1 94.88 210 LEU A C 1
ATOM 1726 O O . LEU A 1 210 ? 18.953 11.906 7.293 1 94.88 210 LEU A O 1
ATOM 1730 N N . GLY A 1 211 ? 19.078 12.648 9.438 1 92.88 211 GLY A N 1
ATOM 1731 C CA . GLY A 1 211 ? 20.469 13.047 9.328 1 92.88 211 GLY A CA 1
ATOM 1732 C C . GLY A 1 211 ? 20.656 14.43 8.719 1 92.88 211 GLY A C 1
ATOM 1733 O O . GLY A 1 211 ? 21.672 14.703 8.086 1 92.88 211 GLY A O 1
ATOM 1734 N N . LEU A 1 212 ? 19.703 15.219 8.891 1 91.62 212 LEU A N 1
ATOM 1735 C CA . LEU A 1 212 ? 19.734 16.547 8.273 1 91.62 212 LEU A CA 1
ATOM 1736 C C . LEU A 1 212 ? 20.609 17.5 9.078 1 91.62 212 LEU A C 1
ATOM 1738 O O . LEU A 1 212 ? 20.984 18.562 8.578 1 91.62 212 LEU A O 1
ATOM 1742 N N . LEU A 1 213 ? 20.906 17.172 10.352 1 89.62 213 LEU A N 1
ATOM 1743 C CA . LEU A 1 213 ? 21.641 18.094 11.234 1 89.62 213 LEU A CA 1
ATOM 1744 C C . LEU A 1 213 ? 23.062 17.578 11.477 1 89.62 213 LEU A C 1
ATOM 1746 O O . LEU A 1 213 ? 23.766 18.109 12.336 1 89.62 213 LEU A O 1
ATOM 1750 N N . GLU A 1 214 ? 23.406 16.594 10.727 1 84.12 214 GLU A N 1
ATOM 1751 C CA . GLU A 1 214 ? 24.75 16.031 10.836 1 84.12 214 GLU A CA 1
ATOM 1752 C C . GLU A 1 214 ? 25.656 16.578 9.734 1 84.12 214 GLU A C 1
ATOM 1754 O O . GLU A 1 214 ? 25.188 17.156 8.758 1 84.12 214 GLU A O 1
ATOM 1759 N N . ASP A 1 215 ? 26.938 16.578 9.984 1 76.44 215 ASP A N 1
ATOM 1760 C CA . ASP A 1 215 ? 27.922 17.078 9.031 1 76.44 215 ASP A CA 1
ATOM 1761 C C . ASP A 1 215 ? 27.906 16.266 7.738 1 76.44 215 ASP A C 1
ATOM 1763 O O . ASP A 1 215 ? 28.141 16.812 6.656 1 76.44 215 ASP A O 1
ATOM 1767 N N . GLY A 1 216 ? 27.453 15.164 7.727 1 76.56 216 GLY A N 1
ATOM 1768 C CA . GLY A 1 216 ? 27.391 14.344 6.527 1 76.56 216 GLY A CA 1
ATOM 1769 C C . GLY A 1 216 ? 26.062 14.414 5.816 1 76.56 216 GLY A C 1
ATOM 1770 O O . GLY A 1 216 ? 25.125 15.062 6.301 1 76.56 216 GLY A O 1
ATOM 1771 N N . SER A 1 217 ? 26.141 14.047 4.477 1 84.44 217 SER A N 1
ATOM 1772 C CA . SER A 1 217 ? 24.891 13.969 3.715 1 84.44 217 SER A CA 1
ATOM 1773 C C . SER A 1 217 ? 24.031 12.805 4.184 1 84.44 217 SER A C 1
ATOM 1775 O O . SER A 1 217 ? 24.547 11.766 4.594 1 84.44 217 SER A O 1
ATOM 1777 N N . PRO A 1 218 ? 22.734 13.141 4.215 1 89.88 218 PRO A N 1
ATOM 1778 C CA . PRO A 1 218 ? 21.844 12.023 4.527 1 89.88 218 PRO A CA 1
ATOM 1779 C C . PRO A 1 218 ? 22.016 10.844 3.578 1 89.88 218 PRO A C 1
ATOM 1781 O O . PRO A 1 218 ? 22.609 10.992 2.508 1 89.88 218 PRO A O 1
ATOM 1784 N N . SER A 1 219 ? 21.594 9.68 3.992 1 90.75 219 SER A N 1
ATOM 1785 C CA . SER A 1 219 ? 21.578 8.523 3.105 1 90.75 219 SER A CA 1
ATOM 1786 C C . SER A 1 219 ? 20.781 8.812 1.835 1 90.75 219 SER A C 1
ATOM 1788 O O . SER A 1 219 ? 19.891 9.672 1.83 1 90.75 219 SER A O 1
ATOM 1790 N N . PRO A 1 220 ? 21.078 8.156 0.77 1 92.31 220 PRO A N 1
ATOM 1791 C CA . PRO A 1 220 ? 20.359 8.375 -0.483 1 92.31 220 PRO A CA 1
ATOM 1792 C C . PRO A 1 220 ? 18.844 8.18 -0.33 1 92.31 220 PRO A C 1
ATOM 1794 O O . PRO A 1 220 ? 18.062 8.914 -0.939 1 92.31 220 PRO A O 1
ATOM 1797 N N . GLU A 1 221 ? 18.5 7.289 0.445 1 91.31 221 GLU A N 1
ATOM 1798 C CA . GLU A 1 221 ? 17.078 7.043 0.684 1 91.31 221 GLU A CA 1
ATOM 1799 C C . GLU A 1 221 ? 16.422 8.227 1.401 1 91.31 221 GLU A C 1
ATOM 1801 O O . GLU A 1 221 ? 15.32 8.641 1.043 1 91.31 221 GLU A O 1
ATOM 1806 N N . ASN A 1 222 ? 17.125 8.719 2.365 1 93 222 ASN A N 1
ATOM 1807 C CA . ASN A 1 222 ? 16.609 9.867 3.1 1 93 222 ASN A CA 1
ATOM 1808 C C . ASN A 1 222 ? 16.594 11.125 2.23 1 93 222 ASN A C 1
ATOM 1810 O O . ASN A 1 222 ? 15.672 11.945 2.344 1 93 222 ASN A O 1
ATOM 1814 N N . GLU A 1 223 ? 17.562 11.219 1.393 1 94.12 223 GLU A N 1
ATOM 1815 C CA . GLU A 1 223 ? 17.594 12.359 0.481 1 94.12 223 GLU A CA 1
ATOM 1816 C C . GLU A 1 223 ? 16.406 12.344 -0.469 1 94.12 223 GLU A C 1
ATOM 1818 O O . GLU A 1 223 ? 15.836 13.398 -0.778 1 94.12 223 GLU A O 1
ATOM 1823 N N . ARG A 1 224 ? 16.109 11.172 -0.911 1 95.31 224 ARG A N 1
ATOM 1824 C CA . ARG A 1 224 ? 14.969 11.039 -1.8 1 95.31 224 ARG A CA 1
ATOM 1825 C C . ARG A 1 224 ? 13.672 11.414 -1.083 1 95.31 224 ARG A C 1
ATOM 1827 O O . ARG A 1 224 ? 12.797 12.055 -1.667 1 95.31 224 ARG A O 1
ATOM 1834 N N . PHE A 1 225 ? 13.625 10.961 0.087 1 96.62 225 PHE A N 1
ATOM 1835 C CA . PHE A 1 225 ? 12.445 11.273 0.887 1 96.62 225 PHE A CA 1
ATOM 1836 C C . PHE A 1 225 ? 12.344 12.773 1.129 1 96.62 225 PHE A C 1
ATOM 1838 O O . PHE A 1 225 ? 11.273 13.367 0.965 1 96.62 225 PHE A O 1
ATOM 1845 N N . ILE A 1 226 ? 13.406 13.438 1.488 1 94.38 226 ILE A N 1
ATOM 1846 C CA . ILE A 1 226 ? 13.453 14.867 1.764 1 94.38 226 ILE A CA 1
ATOM 1847 C C . ILE A 1 226 ? 13.055 15.648 0.514 1 94.38 226 ILE A C 1
ATOM 1849 O O . ILE A 1 226 ? 12.211 16.547 0.578 1 94.38 226 ILE A O 1
ATOM 1853 N N . GLN A 1 227 ? 13.586 15.258 -0.566 1 94.88 227 GLN A N 1
ATOM 1854 C CA . GLN A 1 227 ? 13.281 15.922 -1.828 1 94.88 227 GLN A CA 1
ATOM 1855 C C . GLN A 1 227 ? 11.812 15.734 -2.201 1 94.88 227 GLN A C 1
ATOM 1857 O O . GLN A 1 227 ? 11.18 16.641 -2.744 1 94.88 227 GLN A O 1
ATOM 1862 N N . ALA A 1 228 ? 11.32 14.578 -1.919 1 97.25 228 ALA A N 1
ATOM 1863 C CA . ALA A 1 228 ? 9.922 14.297 -2.227 1 97.25 228 ALA A CA 1
ATOM 1864 C C . ALA A 1 228 ? 8.984 15.18 -1.407 1 97.25 228 ALA A C 1
ATOM 1866 O O . ALA A 1 228 ? 7.992 15.695 -1.928 1 97.25 228 ALA A O 1
ATOM 1867 N N . VAL A 1 229 ? 9.281 15.305 -0.165 1 95.56 229 VAL A N 1
ATOM 1868 C CA . VAL A 1 229 ? 8.461 16.156 0.699 1 95.56 229 VAL A CA 1
ATOM 1869 C C . VAL A 1 229 ? 8.492 17.594 0.196 1 95.56 229 VAL A C 1
ATOM 1871 O O . VAL A 1 229 ? 7.453 18.25 0.098 1 95.56 229 VAL A O 1
ATOM 1874 N N . GLN A 1 230 ? 9.641 18.062 -0.144 1 92.88 230 GLN A N 1
ATOM 1875 C CA . GLN A 1 230 ? 9.781 19.422 -0.658 1 92.88 230 GLN A CA 1
ATOM 1876 C C . GLN A 1 230 ? 8.984 19.609 -1.945 1 92.88 230 GLN A C 1
ATOM 1878 O O . GLN A 1 230 ? 8.25 20.594 -2.094 1 92.88 230 GLN A O 1
ATOM 1883 N N . THR A 1 231 ? 9.148 18.688 -2.818 1 95 231 THR A N 1
ATOM 1884 C CA . THR A 1 231 ? 8.469 18.766 -4.105 1 95 231 THR A CA 1
ATOM 1885 C C . THR A 1 231 ? 6.957 18.703 -3.926 1 95 231 THR A C 1
ATOM 1887 O O . THR A 1 231 ? 6.215 19.422 -4.605 1 95 231 THR A O 1
ATOM 1890 N N . MET A 1 232 ? 6.566 17.828 -3.1 1 95.69 232 MET A N 1
ATOM 1891 C CA . MET A 1 232 ? 5.137 17.703 -2.832 1 95.69 232 MET A CA 1
ATOM 1892 C C . MET A 1 232 ? 4.559 19.016 -2.334 1 95.69 232 MET A C 1
ATOM 1894 O O . MET A 1 232 ? 3.5 19.453 -2.793 1 95.69 232 MET A O 1
ATOM 1898 N N . LEU A 1 233 ? 5.188 19.688 -1.444 1 91.31 233 LEU A N 1
ATOM 1899 C CA . LEU A 1 233 ? 4.73 20.969 -0.907 1 91.31 233 LEU A CA 1
ATOM 1900 C C . LEU A 1 233 ? 4.719 22.047 -1.991 1 91.31 233 LEU A C 1
ATOM 1902 O O . LEU A 1 233 ? 3.76 22.812 -2.096 1 91.31 233 LEU A O 1
ATOM 1906 N N . GLU A 1 234 ? 5.688 22.016 -2.812 1 88.25 234 GLU A N 1
ATOM 1907 C CA . GLU A 1 234 ? 5.824 23.016 -3.865 1 88.25 234 GLU A CA 1
ATOM 1908 C C . GLU A 1 234 ? 4.75 22.844 -4.934 1 88.25 234 GLU A C 1
ATOM 1910 O O . GLU A 1 234 ? 4.297 23.828 -5.531 1 88.25 234 GLU A O 1
ATOM 1915 N N . THR A 1 235 ? 4.391 21.641 -5.133 1 90.38 235 THR A N 1
ATOM 1916 C CA . THR A 1 235 ? 3.469 21.359 -6.23 1 90.38 235 THR A CA 1
ATOM 1917 C C . THR A 1 235 ? 2.021 21.422 -5.746 1 90.38 235 THR A C 1
ATOM 1919 O O . THR A 1 235 ? 1.093 21.469 -6.559 1 90.38 235 THR A O 1
ATOM 1922 N N . THR A 1 236 ? 1.788 21.469 -4.5 1 88.38 236 THR A N 1
ATOM 1923 C CA . THR A 1 236 ? 0.434 21.469 -3.957 1 88.38 236 THR A CA 1
ATOM 1924 C C . THR A 1 236 ? -0.29 22.766 -4.293 1 88.38 236 THR A C 1
ATOM 1926 O O . THR A 1 236 ? -1.432 22.734 -4.758 1 88.38 236 THR A O 1
ATOM 1929 N N . LEU A 1 237 ? 0.345 23.875 -4.137 1 78.75 237 LEU A N 1
ATOM 1930 C CA . LEU A 1 237 ? -0.315 25.172 -4.293 1 78.75 237 LEU A CA 1
ATOM 1931 C C . LEU A 1 237 ? -0.744 25.391 -5.742 1 78.75 237 LEU A C 1
ATOM 1933 O O . LEU A 1 237 ? -1.878 25.797 -6.004 1 78.75 237 LEU A O 1
ATOM 1937 N N . PRO A 1 238 ? 0.122 25.062 -6.707 1 78.06 238 PRO A N 1
ATOM 1938 C CA . PRO A 1 238 ? -0.291 25.25 -8.102 1 78.06 238 PRO A CA 1
ATOM 1939 C C . PRO A 1 238 ? -1.453 24.328 -8.5 1 78.06 238 PRO A C 1
ATOM 1941 O O . PRO A 1 238 ? -2.195 24.641 -9.43 1 78.06 238 PRO A O 1
ATOM 1944 N N . LEU A 1 239 ? -1.611 23.281 -7.781 1 81.81 239 LEU A N 1
ATOM 1945 C CA . LEU A 1 239 ? -2.645 22.328 -8.141 1 81.81 239 LEU A CA 1
ATOM 1946 C C . LEU A 1 239 ? -3.902 22.531 -7.309 1 81.81 239 LEU A C 1
ATOM 1948 O O . LEU A 1 239 ? -4.922 21.875 -7.539 1 81.81 239 LEU A O 1
ATOM 1952 N N . LEU A 1 240 ? -3.875 23.391 -6.414 1 75.06 240 LEU A N 1
ATOM 1953 C CA . LEU A 1 240 ? -4.918 23.547 -5.41 1 75.06 240 LEU A CA 1
ATOM 1954 C C . LEU A 1 240 ? -6.27 23.828 -6.062 1 75.06 240 LEU A C 1
ATOM 1956 O O . LEU A 1 240 ? -7.301 23.328 -5.605 1 75.06 240 LEU A O 1
ATOM 1960 N N . PHE A 1 241 ? -6.281 24.484 -7.168 1 67.44 241 PHE A N 1
ATOM 1961 C CA . PHE A 1 241 ? -7.566 24.875 -7.73 1 67.44 241 PHE A CA 1
ATOM 1962 C C . PHE A 1 241 ? -7.766 24.266 -9.109 1 67.44 241 PHE A C 1
ATOM 1964 O O . PHE A 1 241 ? -8.68 24.656 -9.844 1 67.44 241 PHE A O 1
ATOM 1971 N N . VAL A 1 242 ? -6.918 23.422 -9.484 1 71.06 242 VAL A N 1
ATOM 1972 C CA . VAL A 1 242 ? -7.094 22.703 -10.75 1 71.06 242 VAL A CA 1
ATOM 1973 C C . VAL A 1 242 ? -8.039 21.531 -10.539 1 71.06 242 VAL A C 1
ATOM 1975 O O . VAL A 1 242 ? -7.805 20.688 -9.672 1 71.06 242 VAL A O 1
ATOM 1978 N N . PRO A 1 243 ? -9.109 21.516 -11.328 1 72.19 243 PRO A N 1
ATOM 1979 C CA . PRO A 1 243 ? -9.992 20.359 -11.188 1 72.19 243 PRO A CA 1
ATOM 1980 C C . PRO A 1 243 ? -9.289 19.047 -11.453 1 72.19 243 PRO A C 1
ATOM 1982 O O . PRO A 1 243 ? -8.438 18.953 -12.344 1 72.19 243 PRO A O 1
ATOM 1985 N N . PRO A 1 244 ? -9.648 17.984 -10.695 1 72.06 244 PRO A N 1
ATOM 1986 C CA . PRO A 1 244 ? -8.969 16.688 -10.789 1 72.06 244 PRO A CA 1
ATOM 1987 C C . PRO A 1 244 ? -8.961 16.125 -12.211 1 72.06 244 PRO A C 1
ATOM 1989 O O . PRO A 1 244 ? -7.957 15.547 -12.641 1 72.06 244 PRO A O 1
ATOM 1992 N N . GLY A 1 245 ? -9.969 16.266 -12.93 1 71.94 245 GLY A N 1
ATOM 1993 C CA . GLY A 1 245 ? -10.023 15.719 -14.273 1 71.94 245 GLY A CA 1
ATOM 1994 C C . GLY A 1 245 ? -9.094 16.422 -15.242 1 71.94 245 GLY A C 1
ATOM 1995 O O . GLY A 1 245 ? -8.781 15.891 -16.312 1 71.94 245 GLY A O 1
ATOM 1996 N N . LEU A 1 246 ? -8.57 17.547 -14.859 1 73.12 246 LEU A N 1
ATOM 1997 C CA . LEU A 1 246 ? -7.789 18.359 -15.789 1 73.12 246 LEU A CA 1
ATOM 1998 C C . LEU A 1 246 ? -6.32 18.391 -15.375 1 73.12 246 LEU A C 1
ATOM 2000 O O . LEU A 1 246 ? -5.473 18.875 -16.125 1 73.12 246 LEU A O 1
ATOM 2004 N N . MET A 1 247 ? -6.102 17.938 -14.266 1 71.69 247 MET A N 1
ATOM 2005 C CA . MET A 1 247 ? -4.77 18.078 -13.68 1 71.69 247 MET A CA 1
ATOM 2006 C C . MET A 1 247 ? -3.713 17.438 -14.57 1 71.69 247 MET A C 1
ATOM 2008 O O . MET A 1 247 ? -2.617 17.984 -14.727 1 71.69 247 MET A O 1
ATOM 2012 N N . ARG A 1 248 ? -4.051 16.328 -15.141 1 69.75 248 ARG A N 1
ATOM 2013 C CA . ARG A 1 248 ? -3.09 15.602 -15.969 1 69.75 248 ARG A CA 1
ATOM 2014 C C . ARG A 1 248 ? -2.789 16.375 -17.25 1 69.75 248 ARG A C 1
ATOM 2016 O O . ARG A 1 248 ? -1.721 16.203 -17.844 1 69.75 248 ARG A O 1
ATOM 2023 N N . TRP A 1 249 ? -3.629 17.266 -17.562 1 71.75 249 TRP A N 1
ATOM 2024 C CA . TRP A 1 249 ? -3.5 17.922 -18.859 1 71.75 249 TRP A CA 1
ATOM 2025 C C . TRP A 1 249 ? -2.906 19.312 -18.703 1 71.75 249 TRP A C 1
ATOM 2027 O O . TRP A 1 249 ? -2.129 19.766 -19.547 1 71.75 249 TRP A O 1
ATOM 2037 N N . VAL A 1 250 ? -3.236 19.984 -17.703 1 65.25 250 VAL A N 1
ATOM 2038 C CA . VAL A 1 250 ? -2.869 21.391 -17.562 1 65.25 250 VAL A CA 1
ATOM 2039 C C . VAL A 1 250 ? -1.383 21.516 -17.234 1 65.25 250 VAL A C 1
ATOM 2041 O O . VAL A 1 250 ? -0.679 22.344 -17.797 1 65.25 250 VAL A O 1
ATOM 2044 N N . ASN A 1 251 ? -0.95 20.719 -16.375 1 71.12 251 ASN A N 1
ATOM 2045 C CA . ASN A 1 251 ? 0.462 20.734 -16 1 71.12 251 ASN A CA 1
ATOM 2046 C C . ASN A 1 251 ? 0.999 19.328 -15.773 1 71.12 251 ASN A C 1
ATOM 2048 O O . ASN A 1 251 ? 1.179 18.922 -14.625 1 71.12 251 ASN A O 1
ATOM 2052 N N . HIS A 1 252 ? 1.326 18.844 -16.844 1 82.62 252 HIS A N 1
ATOM 2053 C CA . HIS A 1 252 ? 1.669 17.422 -16.812 1 82.62 252 HIS A CA 1
ATOM 2054 C C . HIS A 1 252 ? 2.9 17.172 -15.953 1 82.62 252 HIS A C 1
ATOM 2056 O O . HIS A 1 252 ? 2.932 16.203 -15.18 1 82.62 252 HIS A O 1
ATOM 2062 N N . LYS A 1 253 ? 3.791 18.062 -16.078 1 87.88 253 LYS A N 1
ATOM 2063 C CA . LYS A 1 253 ? 5.02 17.859 -15.32 1 87.88 253 LYS A CA 1
ATOM 2064 C C . LYS A 1 253 ? 4.777 18.047 -13.828 1 87.88 253 LYS A C 1
ATOM 2066 O O . LYS A 1 253 ? 5.254 17.25 -13.008 1 87.88 253 LYS A O 1
ATOM 2071 N N . VAL A 1 254 ? 4.043 19.125 -13.477 1 89.44 254 VAL A N 1
ATOM 2072 C CA . VAL A 1 254 ? 3.76 19.422 -12.07 1 89.44 254 VAL A CA 1
ATOM 2073 C C . VAL A 1 254 ? 2.951 18.266 -11.469 1 89.44 254 VAL A C 1
ATOM 2075 O O . VAL A 1 254 ? 3.229 17.828 -10.352 1 89.44 254 VAL A O 1
ATOM 2078 N N . TRP A 1 255 ? 2.031 17.844 -12.227 1 91.5 255 TRP A N 1
ATOM 2079 C CA . TRP A 1 255 ? 1.202 16.734 -11.75 1 91.5 255 TRP A CA 1
ATOM 2080 C C . TRP A 1 255 ? 2.027 15.461 -11.602 1 91.5 255 TRP A C 1
ATOM 2082 O O . TRP A 1 255 ? 1.911 14.758 -10.594 1 91.5 255 TRP A O 1
ATOM 2092 N N . HIS A 1 256 ? 2.801 15.203 -12.555 1 92.38 256 HIS A N 1
ATOM 2093 C CA . HIS A 1 256 ? 3.65 14.023 -12.508 1 92.38 256 HIS A CA 1
ATOM 2094 C C . HIS A 1 256 ? 4.602 14.078 -11.312 1 92.38 256 HIS A C 1
ATOM 2096 O O . HIS A 1 256 ? 4.773 13.086 -10.602 1 92.38 256 HIS A O 1
ATOM 2102 N N . ASP A 1 257 ? 5.203 15.203 -11.133 1 94.44 257 ASP A N 1
ATOM 2103 C CA . ASP A 1 257 ? 6.113 15.375 -10.008 1 94.44 257 ASP A CA 1
ATOM 2104 C C . ASP A 1 257 ? 5.379 15.242 -8.68 1 94.44 257 ASP A C 1
ATOM 2106 O O . ASP A 1 257 ? 5.914 14.688 -7.719 1 94.44 257 ASP A O 1
ATOM 2110 N N . HIS A 1 258 ? 4.191 15.773 -8.641 1 95.06 258 HIS A N 1
ATOM 2111 C CA . HIS A 1 258 ? 3.359 15.688 -7.453 1 95.06 258 HIS A CA 1
ATOM 2112 C C . HIS A 1 258 ? 3.037 14.234 -7.109 1 95.06 258 HIS A C 1
ATOM 2114 O O . HIS A 1 258 ? 3.205 13.812 -5.965 1 95.06 258 HIS A O 1
ATOM 2120 N N . LEU A 1 259 ? 2.674 13.5 -8.102 1 95.06 259 LEU A N 1
ATOM 2121 C CA . LEU A 1 259 ? 2.332 12.094 -7.914 1 95.06 259 LEU A CA 1
ATOM 2122 C C . LEU A 1 259 ? 3.549 11.297 -7.465 1 95.06 259 LEU A C 1
ATOM 2124 O O . LEU A 1 259 ? 3.467 10.508 -6.516 1 95.06 259 LEU A O 1
ATOM 2128 N N . ALA A 1 260 ? 4.582 11.523 -8.141 1 96.5 260 ALA A N 1
ATOM 2129 C CA . ALA A 1 260 ? 5.809 10.797 -7.832 1 96.5 260 ALA A CA 1
ATOM 2130 C C . ALA A 1 260 ? 6.297 11.109 -6.422 1 96.5 260 ALA A C 1
ATOM 2132 O O . ALA A 1 260 ? 6.848 10.242 -5.742 1 96.5 260 ALA A O 1
ATOM 2133 N N . SER A 1 261 ? 6.18 12.312 -6.023 1 97.62 261 SER A N 1
ATOM 2134 C CA . SER A 1 261 ? 6.598 12.719 -4.688 1 97.62 261 SER A CA 1
ATOM 2135 C C . SER A 1 261 ? 5.762 12.031 -3.613 1 97.62 261 SER A C 1
ATOM 2137 O O . SER A 1 261 ? 6.305 11.523 -2.629 1 97.62 261 SER A O 1
ATOM 2139 N N . TRP A 1 262 ? 4.473 12.016 -3.797 1 97.75 262 TRP A N 1
ATOM 2140 C CA . TRP A 1 262 ? 3.611 11.305 -2.855 1 97.75 262 TRP A CA 1
ATOM 2141 C C . TRP A 1 262 ? 3.943 9.812 -2.826 1 97.75 262 TRP A C 1
ATOM 2143 O O . TRP A 1 262 ? 3.939 9.195 -1.763 1 97.75 262 TRP A O 1
ATOM 2153 N N . ASP A 1 263 ? 4.176 9.258 -4 1 97.44 263 ASP A N 1
ATOM 2154 C CA . ASP A 1 263 ? 4.559 7.848 -4.059 1 97.44 263 ASP A CA 1
ATOM 2155 C C . ASP A 1 263 ? 5.789 7.578 -3.189 1 97.44 263 ASP A C 1
ATOM 2157 O O . ASP A 1 263 ? 5.836 6.578 -2.469 1 97.44 263 ASP A O 1
ATOM 2161 N N . THR A 1 264 ? 6.746 8.414 -3.309 1 97.31 264 THR A N 1
ATOM 2162 C CA . THR A 1 264 ? 7.977 8.281 -2.533 1 97.31 264 THR A CA 1
ATOM 2163 C C . THR A 1 264 ? 7.691 8.406 -1.04 1 97.31 264 THR A C 1
ATOM 2165 O O . THR A 1 264 ? 8.25 7.668 -0.228 1 97.31 264 THR A O 1
ATOM 2168 N N . ILE A 1 265 ? 6.883 9.305 -0.68 1 97.81 265 ILE A N 1
ATOM 2169 C CA . ILE A 1 265 ? 6.543 9.531 0.719 1 97.81 265 ILE A CA 1
ATOM 2170 C C . ILE A 1 265 ? 5.836 8.305 1.289 1 97.81 265 ILE A C 1
ATOM 2172 O O . ILE A 1 265 ? 6.148 7.859 2.395 1 97.81 265 ILE A O 1
ATOM 2176 N N . PHE A 1 266 ? 4.922 7.742 0.53 1 97.31 266 PHE A N 1
ATOM 2177 C CA . PHE A 1 266 ? 4.215 6.547 0.977 1 97.31 266 PHE A CA 1
ATOM 2178 C C . PHE A 1 266 ? 5.168 5.359 1.071 1 97.31 266 PHE A C 1
ATOM 2180 O O . PHE A 1 266 ? 5.047 4.531 1.975 1 97.31 266 PHE A O 1
ATOM 2187 N N . THR A 1 267 ? 6.027 5.281 0.121 1 95.5 267 THR A N 1
ATOM 2188 C CA . THR A 1 267 ? 7.016 4.207 0.16 1 95.5 267 THR A CA 1
ATOM 2189 C C . THR A 1 267 ? 7.891 4.32 1.407 1 95.5 267 THR A C 1
ATOM 2191 O O . THR A 1 267 ? 8.242 3.309 2.016 1 95.5 267 THR A O 1
ATOM 2194 N N . HIS A 1 268 ? 8.258 5.52 1.753 1 96 268 HIS A N 1
ATOM 2195 C CA . HIS A 1 268 ? 9.016 5.746 2.979 1 96 268 HIS A CA 1
ATOM 2196 C C . HIS A 1 268 ? 8.242 5.27 4.203 1 96 268 HIS A C 1
ATOM 2198 O O . HIS A 1 268 ? 8.82 4.648 5.102 1 96 268 HIS A O 1
ATOM 2204 N N . ALA A 1 269 ? 7.004 5.57 4.238 1 96.5 269 ALA A N 1
ATOM 2205 C CA . ALA A 1 269 ? 6.168 5.125 5.348 1 96.5 269 ALA A CA 1
ATOM 2206 C C . ALA A 1 269 ? 6.141 3.602 5.438 1 96.5 269 ALA A C 1
ATOM 2208 O O . ALA A 1 269 ? 6.195 3.037 6.535 1 96.5 269 ALA A O 1
ATOM 2209 N N . ASP A 1 270 ? 6.055 2.939 4.316 1 94.12 270 ASP A N 1
ATOM 2210 C CA . ASP A 1 270 ? 6.066 1.48 4.281 1 94.12 270 ASP A CA 1
ATOM 2211 C C . ASP A 1 270 ? 7.359 0.926 4.871 1 94.12 270 ASP A C 1
ATOM 2213 O O . ASP A 1 270 ? 7.336 -0.056 5.617 1 94.12 270 ASP A O 1
ATOM 2217 N N . LYS A 1 271 ? 8.406 1.537 4.48 1 93.88 271 LYS A N 1
ATOM 2218 C CA . LYS A 1 271 ? 9.703 1.11 4.996 1 93.88 271 LYS A CA 1
ATOM 2219 C C . LYS A 1 271 ? 9.781 1.288 6.508 1 93.88 271 LYS A C 1
ATOM 2221 O O . LYS A 1 271 ? 10.312 0.427 7.215 1 93.88 271 LYS A O 1
ATOM 2226 N N . CYS A 1 272 ? 9.266 2.377 6.969 1 94.38 272 CYS A N 1
ATOM 2227 C CA . CYS A 1 272 ? 9.281 2.639 8.406 1 94.38 272 CYS A CA 1
ATOM 2228 C C . CYS A 1 272 ? 8.414 1.636 9.148 1 94.38 272 CYS A C 1
ATOM 2230 O O . CYS A 1 272 ? 8.766 1.192 10.242 1 94.38 272 CYS A O 1
ATOM 2232 N N . ILE A 1 273 ? 7.281 1.292 8.609 1 93.19 273 ILE A N 1
ATOM 2233 C CA . ILE A 1 273 ? 6.41 0.282 9.203 1 93.19 273 ILE A CA 1
ATOM 2234 C C . ILE A 1 273 ? 7.172 -1.032 9.352 1 93.19 273 ILE A C 1
ATOM 2236 O O . ILE A 1 273 ? 7.164 -1.645 10.43 1 93.19 273 ILE A O 1
ATOM 2240 N N . GLN A 1 274 ? 7.812 -1.415 8.258 1 90.75 274 GLN A N 1
ATOM 2241 C CA . GLN A 1 274 ? 8.562 -2.664 8.266 1 90.75 274 GLN A CA 1
ATOM 2242 C C . GLN A 1 274 ? 9.68 -2.625 9.312 1 90.75 274 GLN A C 1
ATOM 2244 O O . GLN A 1 274 ? 9.875 -3.588 10.055 1 90.75 274 GLN A O 1
ATOM 2249 N N . ASN A 1 275 ? 10.406 -1.501 9.367 1 90.31 275 ASN A N 1
ATOM 2250 C CA . ASN A 1 275 ? 11.5 -1.354 10.32 1 90.31 275 ASN A CA 1
ATOM 2251 C C . ASN A 1 275 ? 11 -1.424 11.758 1 90.31 275 ASN A C 1
ATOM 2253 O O . ASN A 1 275 ? 11.625 -2.057 12.609 1 90.31 275 ASN A O 1
ATOM 2257 N N . ILE A 1 276 ? 9.914 -0.788 12.031 1 90.94 276 ILE A N 1
ATOM 2258 C CA . ILE A 1 276 ? 9.359 -0.74 13.375 1 90.94 276 ILE A CA 1
ATOM 2259 C C . ILE A 1 276 ? 8.938 -2.143 13.805 1 90.94 276 ILE A C 1
ATOM 2261 O O . ILE A 1 276 ? 9.258 -2.58 14.914 1 90.94 276 ILE A O 1
ATOM 2265 N N . TYR A 1 277 ? 8.211 -2.83 12.93 1 88 277 TYR A N 1
ATOM 2266 C CA . TYR A 1 277 ? 7.766 -4.176 13.266 1 88 277 TYR A CA 1
ATOM 2267 C C . TYR A 1 277 ? 8.953 -5.117 13.445 1 88 277 TYR A C 1
ATOM 2269 O O . TYR A 1 277 ? 8.953 -5.953 14.352 1 88 277 TYR A O 1
ATOM 2277 N N . GLN A 1 278 ? 9.938 -5.004 12.562 1 85.81 278 GLN A N 1
ATOM 2278 C CA . GLN A 1 278 ? 11.117 -5.855 12.664 1 85.81 278 GLN A CA 1
ATOM 2279 C C . GLN A 1 278 ? 11.859 -5.617 13.977 1 85.81 278 GLN A C 1
ATOM 2281 O O . GLN A 1 278 ? 12.344 -6.562 14.602 1 85.81 278 GLN A O 1
ATOM 2286 N N . GLU A 1 279 ? 11.953 -4.387 14.312 1 84.12 279 GLU A N 1
ATOM 2287 C CA . GLU A 1 279 ? 12.609 -4.051 15.578 1 84.12 279 GLU A CA 1
ATOM 2288 C C . GLU A 1 279 ? 11.859 -4.656 16.766 1 84.12 279 GLU A C 1
ATOM 2290 O O . GLU A 1 279 ? 12.477 -5.113 17.719 1 84.12 279 GLU A O 1
ATOM 2295 N N . HIS A 1 280 ? 10.625 -4.664 16.688 1 83.69 280 HIS A N 1
ATOM 2296 C CA . HIS A 1 280 ? 9.82 -5.133 17.812 1 83.69 280 HIS A CA 1
ATOM 2297 C C . HIS A 1 280 ? 9.711 -6.656 17.812 1 83.69 280 HIS A C 1
ATOM 2299 O O . HIS A 1 280 ? 9.516 -7.266 18.859 1 83.69 280 HIS A O 1
ATOM 2305 N N . CYS A 1 281 ? 9.758 -7.25 16.609 1 77.62 281 CYS A N 1
ATOM 2306 C CA . CYS A 1 281 ? 9.68 -8.703 16.531 1 77.62 281 CYS A CA 1
ATOM 2307 C C . CYS A 1 281 ? 11.023 -9.344 16.891 1 77.62 281 CYS A C 1
ATOM 2309 O O . CYS A 1 281 ? 11.062 -10.406 17.516 1 77.62 281 CYS A O 1
ATOM 2311 N N . LEU A 1 282 ? 12.148 -8.859 16.344 1 68.75 282 LEU A N 1
ATOM 2312 C CA . LEU A 1 282 ? 13.453 -9.492 16.469 1 68.75 282 LEU A CA 1
ATOM 2313 C C . LEU A 1 282 ? 14.188 -9 17.703 1 68.75 282 LEU A C 1
ATOM 2315 O O . LEU A 1 282 ? 15.133 -9.641 18.172 1 68.75 282 LEU A O 1
ATOM 2319 N N . GLY A 1 283 ? 13.852 -7.871 18.125 1 64 283 GLY A N 1
ATOM 2320 C CA . GLY A 1 283 ? 14.781 -7.305 19.094 1 64 283 GLY A CA 1
ATOM 2321 C C . GLY A 1 283 ? 14.102 -6.836 20.375 1 64 283 GLY A C 1
ATOM 2322 O O . GLY A 1 283 ? 12.992 -7.273 20.688 1 64 283 GLY A O 1
ATOM 2323 N N . GLU A 1 284 ? 14.922 -6.16 21.281 1 60.97 284 GLU A N 1
ATOM 2324 C CA . GLU A 1 284 ? 14.547 -5.434 22.484 1 60.97 284 GLU A CA 1
ATOM 2325 C C . GLU A 1 284 ? 13.844 -4.121 22.156 1 60.97 284 GLU A C 1
ATOM 2327 O O . GLU A 1 284 ? 14.461 -3.199 21.609 1 60.97 284 GLU A O 1
ATOM 2332 N N . PRO A 1 285 ? 12.594 -4.137 22.062 1 62.09 285 PRO A N 1
ATOM 2333 C CA . PRO A 1 285 ? 11.82 -2.951 21.703 1 62.09 285 PRO A CA 1
ATOM 2334 C C . PRO A 1 285 ? 12.25 -1.707 22.484 1 62.09 285 PRO A C 1
ATOM 2336 O O . PRO A 1 285 ? 12.57 -1.797 23.672 1 62.09 285 PRO A O 1
ATOM 2339 N N . ARG A 1 286 ? 12.844 -0.724 21.766 1 64.5 286 ARG A N 1
ATOM 2340 C CA . ARG A 1 286 ? 12.922 0.576 22.422 1 64.5 286 ARG A CA 1
ATOM 2341 C C . ARG A 1 286 ? 11.594 0.938 23.078 1 64.5 286 ARG A C 1
ATOM 2343 O O . ARG A 1 286 ? 10.531 0.508 22.609 1 64.5 286 ARG A O 1
ATOM 2350 N N . LYS A 1 287 ? 11.672 1.675 24.109 1 61.97 287 LYS A N 1
ATOM 2351 C CA . LYS A 1 287 ? 10.484 2.043 24.875 1 61.97 287 LYS A CA 1
ATOM 2352 C C . LYS A 1 287 ? 9.5 2.836 24.016 1 61.97 287 LYS A C 1
ATOM 2354 O O . LYS A 1 287 ? 8.289 2.588 24.047 1 61.97 287 LYS A O 1
ATOM 2359 N N . TYR A 1 288 ? 10.039 3.832 23.328 1 72.75 288 TYR A N 1
ATOM 2360 C CA . TYR A 1 288 ? 9.18 4.617 22.453 1 72.75 288 TYR A CA 1
ATOM 2361 C C . TYR A 1 288 ? 9.844 4.832 21.094 1 72.75 288 TYR A C 1
ATOM 2363 O O . TYR A 1 288 ? 10.977 5.301 21.016 1 72.75 288 TYR A O 1
ATOM 2371 N N . SER A 1 289 ? 9 4.422 20.078 1 79 289 SER A N 1
ATOM 2372 C CA . SER A 1 289 ? 9.594 4.441 18.75 1 79 289 SER A CA 1
ATOM 2373 C C . SER A 1 289 ? 8.812 5.355 17.812 1 79 289 SER A C 1
ATOM 2375 O O . SER A 1 289 ? 8.727 5.094 16.609 1 79 289 SER A O 1
ATOM 2377 N N . GLY A 1 290 ? 8.172 6.434 18.484 1 92.44 290 GLY A N 1
ATOM 2378 C CA . GLY A 1 290 ? 7.457 7.387 17.641 1 92.44 290 GLY A CA 1
ATOM 2379 C C . GLY A 1 290 ? 5.961 7.133 17.594 1 92.44 290 GLY A C 1
ATOM 2380 O O . GLY A 1 290 ? 5.488 6.09 18.047 1 92.44 290 GLY A O 1
ATOM 2381 N N . ILE A 1 291 ? 5.285 8.016 17.094 1 96.62 291 ILE A N 1
ATOM 2382 C CA . ILE A 1 291 ? 3.828 7.98 17.031 1 96.62 291 ILE A CA 1
ATOM 2383 C C . ILE A 1 291 ? 3.379 6.805 16.156 1 96.62 291 ILE A C 1
ATOM 2385 O O . ILE A 1 291 ? 2.436 6.09 16.516 1 96.62 291 ILE A O 1
ATOM 2389 N N . MET A 1 292 ? 4.031 6.586 15.07 1 96.69 292 MET A N 1
ATOM 2390 C CA . MET A 1 292 ? 3.674 5.492 14.172 1 96.69 292 MET A CA 1
ATOM 2391 C C . MET A 1 292 ? 3.779 4.148 14.883 1 96.69 292 MET A C 1
ATOM 2393 O O . MET A 1 292 ? 2.904 3.293 14.734 1 96.69 292 MET A O 1
ATOM 2397 N N . ALA A 1 293 ? 4.816 3.984 15.633 1 94.31 293 ALA A N 1
ATOM 2398 C CA . ALA A 1 293 ? 5.012 2.73 16.359 1 94.31 293 ALA A CA 1
ATOM 2399 C C . ALA A 1 293 ? 3.881 2.486 17.344 1 94.31 293 ALA A C 1
ATOM 2401 O O . ALA A 1 293 ? 3.395 1.36 17.484 1 94.31 293 ALA A O 1
ATOM 2402 N N . GLU A 1 294 ? 3.49 3.564 18.016 1 93.94 294 GLU A N 1
ATOM 2403 C CA . GLU A 1 294 ? 2.393 3.441 18.969 1 93.94 294 GLU A CA 1
ATOM 2404 C C . GLU A 1 294 ? 1.108 2.994 18.266 1 93.94 294 GLU A C 1
ATOM 2406 O O . GLU A 1 294 ? 0.379 2.146 18.797 1 93.94 294 GLU A O 1
ATOM 2411 N N . LEU A 1 295 ? 0.834 3.561 17.156 1 95.38 295 LEU A N 1
ATOM 2412 C CA . LEU A 1 295 ? -0.375 3.234 16.422 1 95.38 295 LEU A CA 1
ATOM 2413 C C . LEU A 1 295 ? -0.33 1.797 15.906 1 95.38 295 LEU A C 1
ATOM 2415 O O . LEU A 1 295 ? -1.345 1.097 15.922 1 95.38 295 LEU A O 1
ATOM 2419 N N . LEU A 1 296 ? 0.852 1.361 15.43 1 92.94 296 LEU A N 1
ATOM 2420 C CA . LEU A 1 296 ? 1.013 0.013 14.891 1 92.94 296 LEU A CA 1
ATOM 2421 C C . LEU A 1 296 ? 0.829 -1.03 15.992 1 92.94 296 LEU A C 1
ATOM 2423 O O . LEU A 1 296 ? 0.162 -2.047 15.781 1 92.94 296 LEU A O 1
ATOM 2427 N N . LEU A 1 297 ? 1.383 -0.774 17.109 1 88.81 297 LEU A N 1
ATOM 2428 C CA . LEU A 1 297 ? 1.393 -1.751 18.188 1 88.81 297 LEU A CA 1
ATOM 2429 C C . LEU A 1 297 ? 0.03 -1.818 18.875 1 88.81 297 LEU A C 1
ATOM 2431 O O . LEU A 1 297 ? -0.38 -2.881 19.344 1 88.81 297 LEU A O 1
ATOM 2435 N N . LYS A 1 298 ? -0.648 -0.722 18.922 1 88.5 298 LYS A N 1
ATOM 2436 C CA . LYS A 1 298 ? -1.983 -0.728 19.516 1 88.5 298 LYS A CA 1
ATOM 2437 C C . LYS A 1 298 ? -2.992 -1.394 18.594 1 88.5 298 LYS A C 1
ATOM 2439 O O . LYS A 1 298 ? -4.008 -1.924 19.047 1 88.5 298 LYS A O 1
ATOM 2444 N N . ALA A 1 299 ? -2.795 -1.285 17.281 1 86.88 299 ALA A N 1
ATOM 2445 C CA . ALA A 1 299 ? -3.531 -2.006 16.25 1 86.88 299 ALA A CA 1
ATOM 2446 C C . ALA A 1 299 ? -5.008 -1.626 16.266 1 86.88 299 ALA A C 1
ATOM 2448 O O . ALA A 1 299 ? -5.879 -2.486 16.094 1 86.88 299 ALA A O 1
ATOM 2449 N N . GLU A 1 300 ? -5.301 -0.392 16.516 1 91.31 300 GLU A N 1
ATOM 2450 C CA . GLU A 1 300 ? -6.684 0.074 16.484 1 91.31 300 GLU A CA 1
ATOM 2451 C C . GLU A 1 300 ? -7.051 0.612 15.109 1 91.31 300 GLU A C 1
ATOM 2453 O O . GLU A 1 300 ? -8.234 0.776 14.797 1 91.31 300 GLU A O 1
ATOM 2458 N N . LEU A 1 301 ? -6.039 0.895 14.352 1 94.5 301 LEU A N 1
ATOM 2459 C CA . LEU A 1 301 ? -6.207 1.353 12.984 1 94.5 301 LEU A CA 1
ATOM 2460 C C . LEU A 1 301 ? -5.594 0.362 12 1 94.5 301 LEU A C 1
ATOM 2462 O O . LEU A 1 301 ? -4.625 -0.325 12.328 1 94.5 301 LEU A O 1
ATOM 2466 N N . SER A 1 302 ? -6.191 0.326 10.82 1 93.81 302 SER A N 1
ATOM 2467 C CA . SER A 1 302 ? -5.594 -0.492 9.773 1 93.81 302 SER A CA 1
ATOM 2468 C C . SER A 1 302 ? -4.266 0.093 9.305 1 93.81 302 SER A C 1
ATOM 2470 O O . SER A 1 302 ? -3.996 1.277 9.508 1 93.81 302 SER A O 1
ATOM 2472 N N . LEU A 1 303 ? -3.451 -0.696 8.68 1 92.94 303 LEU A N 1
ATOM 2473 C CA . LEU A 1 303 ? -2.16 -0.25 8.164 1 92.94 303 LEU A CA 1
ATOM 2474 C C . LEU A 1 303 ? -2.336 0.899 7.176 1 92.94 303 LEU A C 1
ATOM 2476 O O . LEU A 1 303 ? -1.559 1.856 7.188 1 92.94 303 LEU A O 1
ATOM 2480 N N . ASP A 1 304 ? -3.336 0.767 6.371 1 93.75 304 ASP A N 1
ATOM 2481 C CA . ASP A 1 304 ? -3.592 1.807 5.379 1 93.75 304 ASP A CA 1
ATOM 2482 C C . ASP A 1 304 ? -3.986 3.121 6.047 1 93.75 304 ASP A C 1
ATOM 2484 O O . ASP A 1 304 ? -3.609 4.199 5.582 1 93.75 304 ASP A O 1
ATOM 2488 N N . ALA A 1 305 ? -4.758 2.988 7.078 1 96 305 ALA A N 1
ATOM 2489 C CA . ALA A 1 305 ? -5.164 4.184 7.812 1 96 305 ALA A CA 1
ATOM 2490 C C . ALA A 1 305 ? -3.967 4.828 8.508 1 96 305 ALA A C 1
ATOM 2492 O O . ALA A 1 305 ? -3.85 6.055 8.539 1 96 305 ALA A O 1
ATOM 2493 N N . ILE A 1 306 ? -3.131 4.035 9.094 1 97.06 306 ILE A N 1
ATOM 2494 C CA . ILE A 1 306 ? -1.938 4.539 9.766 1 97.06 306 ILE A CA 1
ATOM 2495 C C . ILE A 1 306 ? -1.036 5.246 8.758 1 97.06 306 ILE A C 1
ATOM 2497 O O . ILE A 1 306 ? -0.571 6.359 9.008 1 97.06 306 ILE A O 1
ATOM 2501 N N . LYS A 1 307 ? -0.819 4.605 7.637 1 96.31 307 LYS A N 1
ATOM 2502 C CA . LYS A 1 307 ? 0.006 5.191 6.586 1 96.31 307 LYS A CA 1
ATOM 2503 C C . LYS A 1 307 ? -0.575 6.52 6.109 1 96.31 307 LYS A C 1
ATOM 2505 O O . LYS A 1 307 ? 0.158 7.496 5.934 1 96.31 307 LYS A O 1
ATOM 2510 N N . ALA A 1 308 ? -1.893 6.516 5.887 1 97.69 308 ALA A N 1
ATOM 2511 C CA . ALA A 1 308 ? -2.578 7.715 5.414 1 97.69 308 ALA A CA 1
ATOM 2512 C C . ALA A 1 308 ? -2.412 8.867 6.398 1 97.69 308 ALA A C 1
ATOM 2514 O O . ALA A 1 308 ? -2.08 9.984 6.004 1 97.69 308 ALA A O 1
ATOM 2515 N N . ASN A 1 309 ? -2.604 8.578 7.609 1 97.88 309 ASN A N 1
ATOM 2516 C CA . ASN A 1 309 ? -2.551 9.625 8.633 1 97.88 309 ASN A CA 1
ATOM 2517 C C . ASN A 1 309 ? -1.126 10.125 8.852 1 97.88 309 ASN A C 1
ATOM 2519 O O . ASN A 1 309 ? -0.896 11.328 8.961 1 97.88 309 ASN A O 1
ATOM 2523 N N . ILE A 1 310 ? -0.164 9.242 8.891 1 98.06 310 ILE A N 1
ATOM 2524 C CA . ILE A 1 310 ? 1.217 9.617 9.164 1 98.06 310 ILE A CA 1
ATOM 2525 C C . ILE A 1 310 ? 1.772 10.438 8 1 98.06 310 ILE A C 1
ATOM 2527 O O . ILE A 1 310 ? 2.51 11.406 8.211 1 98.06 310 ILE A O 1
ATOM 2531 N N . THR A 1 311 ? 1.447 10.062 6.785 1 97.94 311 THR A N 1
ATOM 2532 C CA . THR A 1 311 ? 1.945 10.797 5.625 1 97.94 311 THR A CA 1
ATOM 2533 C C . THR A 1 311 ? 1.322 12.188 5.562 1 97.94 311 THR A C 1
ATOM 2535 O O . THR A 1 311 ? 1.994 13.156 5.203 1 97.94 311 THR A O 1
ATOM 2538 N N . GLU A 1 312 ? 0.066 12.273 5.914 1 96.56 312 GLU A N 1
ATOM 2539 C CA . GLU A 1 312 ? -0.579 13.578 5.941 1 96.56 312 GLU A CA 1
ATOM 2540 C C . GLU A 1 312 ? -0.018 14.453 7.066 1 96.56 312 GLU A C 1
ATOM 2542 O O . GLU A 1 312 ? 0.138 15.664 6.902 1 96.56 312 GLU A O 1
ATOM 2547 N N . LEU A 1 313 ? 0.285 13.844 8.195 1 96.81 313 LEU A N 1
ATOM 2548 C CA . LEU A 1 313 ? 0.92 14.578 9.281 1 96.81 313 LEU A CA 1
ATOM 2549 C C . LEU A 1 313 ? 2.309 15.055 8.875 1 96.81 313 LEU A C 1
ATOM 2551 O O . LEU A 1 313 ? 2.734 16.141 9.273 1 96.81 313 LEU A O 1
ATOM 2555 N N . THR A 1 314 ? 2.963 14.258 8.102 1 95.88 314 THR A N 1
ATOM 2556 C CA . THR A 1 314 ? 4.27 14.641 7.586 1 95.88 314 THR A CA 1
ATOM 2557 C C . THR A 1 314 ? 4.152 15.875 6.695 1 95.88 314 THR A C 1
ATOM 2559 O O . THR A 1 314 ? 4.914 16.844 6.852 1 95.88 314 THR A O 1
ATOM 2562 N N . ALA A 1 315 ? 3.197 15.828 5.852 1 93.44 315 ALA A N 1
ATOM 2563 C CA . ALA A 1 315 ? 2.975 16.953 4.945 1 93.44 315 ALA A CA 1
ATOM 2564 C C . ALA A 1 315 ? 2.588 18.203 5.711 1 93.44 315 ALA A C 1
ATOM 2566 O O . ALA A 1 315 ? 3.037 19.312 5.379 1 93.44 315 ALA A O 1
ATOM 2567 N N . GLY A 1 316 ? 1.837 18.031 6.703 1 91.75 316 GLY A N 1
ATOM 2568 C CA . GLY A 1 316 ? 1.331 19.172 7.469 1 91.75 316 GLY A CA 1
ATOM 2569 C C . GLY A 1 316 ? 2.318 19.672 8.5 1 91.75 316 GLY A C 1
ATOM 2570 O O . GLY A 1 316 ? 2.172 20.797 9.008 1 91.75 316 GLY A O 1
ATOM 2571 N N . GLY A 1 317 ? 3.346 18.938 8.805 1 92.31 317 GLY A N 1
ATOM 2572 C CA . GLY A 1 317 ? 4.172 19.25 9.961 1 92.31 317 GLY A CA 1
ATOM 2573 C C . GLY A 1 317 ? 5.477 19.922 9.594 1 92.31 317 GLY A C 1
ATOM 2574 O O . GLY A 1 317 ? 6.285 20.234 10.469 1 92.31 317 GLY A O 1
ATOM 2575 N N . VAL A 1 318 ? 5.656 20.25 8.359 1 90.69 318 VAL A N 1
ATOM 2576 C CA . VAL A 1 318 ? 6.965 20.766 7.977 1 90.69 318 VAL A CA 1
ATOM 2577 C C . VAL A 1 318 ? 6.883 22.281 7.773 1 90.69 318 VAL A C 1
ATOM 2579 O O . VAL A 1 318 ? 7.105 23.047 8.711 1 90.69 318 VAL A O 1
ATOM 2582 N N . ASP A 1 319 ? 6.215 22.688 6.773 1 87.06 319 ASP A N 1
ATOM 2583 C CA . ASP A 1 319 ? 6.129 24.109 6.465 1 87.06 319 ASP A CA 1
ATOM 2584 C C . ASP A 1 319 ? 5.242 24.844 7.473 1 87.06 319 ASP A C 1
ATOM 2586 O O . ASP A 1 319 ? 5.488 26 7.801 1 87.06 319 ASP A O 1
ATOM 2590 N N . THR A 1 320 ? 4.281 24.109 7.91 1 90.88 320 THR A N 1
ATOM 2591 C CA . THR A 1 320 ? 3.316 24.719 8.828 1 90.88 320 THR A CA 1
ATOM 2592 C C . THR A 1 320 ? 3.971 25.031 10.164 1 90.88 320 THR A C 1
ATOM 2594 O O . THR A 1 320 ? 3.439 25.828 10.953 1 90.88 320 THR A O 1
ATOM 2597 N N . THR A 1 321 ? 5.062 24.5 10.406 1 93.56 321 THR A N 1
ATOM 2598 C CA . THR A 1 321 ? 5.82 24.797 11.617 1 93.56 321 THR A CA 1
ATOM 2599 C C . THR A 1 321 ? 7.012 25.703 11.305 1 93.56 321 THR A C 1
ATOM 2601 O O . THR A 1 321 ? 7.332 26.609 12.07 1 93.56 321 THR A O 1
ATOM 2604 N N . ALA A 1 322 ? 7.637 25.531 10.203 1 92.88 322 ALA A N 1
ATOM 2605 C CA . ALA A 1 322 ? 8.836 26.281 9.828 1 92.88 322 ALA A CA 1
ATOM 2606 C C . ALA A 1 322 ? 8.516 27.75 9.594 1 92.88 322 ALA A C 1
ATOM 2608 O O . ALA A 1 322 ? 9.258 28.625 10.039 1 92.88 322 ALA A O 1
ATOM 2609 N N . ILE A 1 323 ? 7.492 28 8.945 1 90.88 323 ILE A N 1
ATOM 2610 C CA . ILE A 1 323 ? 7.168 29.359 8.531 1 90.88 323 ILE A CA 1
ATOM 2611 C C . ILE A 1 323 ? 6.848 30.203 9.758 1 90.88 323 ILE A C 1
ATOM 2613 O O . ILE A 1 323 ? 7.43 31.281 9.945 1 90.88 323 ILE A O 1
ATOM 2617 N N . PRO A 1 324 ? 5.977 29.75 10.586 1 93.62 324 PRO A N 1
ATOM 2618 C CA . PRO A 1 324 ? 5.75 30.562 11.789 1 93.62 324 PRO A CA 1
ATOM 2619 C C . PRO A 1 324 ? 7.012 30.734 12.625 1 93.62 324 PRO A C 1
ATOM 2621 O O . PRO A 1 324 ? 7.191 31.766 13.273 1 93.62 324 PRO A O 1
ATOM 2624 N N . LEU A 1 325 ? 7.785 29.766 12.641 1 94.12 325 LEU A N 1
ATOM 2625 C CA . LEU A 1 325 ? 9.039 29.875 13.375 1 94.12 325 LEU A CA 1
ATOM 2626 C C . LEU A 1 325 ? 9.914 30.984 12.805 1 94.12 325 LEU A C 1
ATOM 2628 O O . LEU A 1 325 ? 10.516 31.766 13.555 1 94.12 325 LEU A O 1
ATOM 2632 N N . ILE A 1 326 ? 10.031 31.047 11.539 1 91.94 326 ILE A N 1
ATOM 2633 C CA . ILE A 1 326 ? 10.82 32.062 10.867 1 91.94 326 ILE A CA 1
ATOM 2634 C C . ILE A 1 326 ? 10.242 33.438 11.188 1 91.94 326 ILE A C 1
ATOM 2636 O O . ILE A 1 326 ? 10.992 34.375 11.5 1 91.94 326 ILE A O 1
ATOM 2640 N N . PHE A 1 327 ? 8.992 33.562 11.18 1 93.88 327 PHE A N 1
ATOM 2641 C CA . PHE A 1 327 ? 8.359 34.844 11.445 1 93.88 327 PHE A CA 1
ATOM 2642 C C . PHE A 1 327 ? 8.461 35.219 12.922 1 93.88 327 PHE A C 1
ATOM 2644 O O . PHE A 1 327 ? 8.5 36.406 13.281 1 93.88 327 PHE A O 1
ATOM 2651 N N . THR A 1 328 ? 8.477 34.219 13.75 1 94.81 328 THR A N 1
ATOM 2652 C CA . THR A 1 328 ? 8.727 34.5 15.164 1 94.81 328 THR A CA 1
ATOM 2653 C C . THR A 1 328 ? 10.125 35.062 15.367 1 94.81 328 THR A C 1
ATOM 2655 O O . THR A 1 328 ? 10.297 36.062 16.078 1 94.81 328 THR A O 1
ATOM 2658 N N . LEU A 1 329 ? 11.07 34.438 14.758 1 91.06 329 LEU A N 1
ATOM 2659 C CA . LEU A 1 329 ? 12.438 34.938 14.836 1 91.06 329 LEU A CA 1
ATOM 2660 C C . LEU A 1 329 ? 12.523 36.375 14.266 1 91.06 329 LEU A C 1
ATOM 2662 O O . LEU A 1 329 ? 13.219 37.219 14.82 1 91.06 329 LEU A O 1
ATOM 2666 N N . PHE A 1 330 ? 11.867 36.562 13.188 1 91.12 330 PHE A N 1
ATOM 2667 C CA . PHE A 1 330 ? 11.812 37.875 12.555 1 91.12 330 PHE A CA 1
ATOM 2668 C C . PHE A 1 330 ? 11.258 38.906 13.516 1 91.12 330 PHE A C 1
ATOM 2670 O O . PHE A 1 330 ? 11.852 40 13.688 1 91.12 330 PHE A O 1
ATOM 2677 N N . GLU A 1 331 ? 10.148 38.625 14.18 1 94.75 331 GLU A N 1
ATOM 2678 C CA . GLU A 1 331 ? 9.508 39.562 15.094 1 94.75 331 GLU A CA 1
ATOM 2679 C C . GLU A 1 331 ? 10.352 39.781 16.344 1 94.75 331 GLU A C 1
ATOM 2681 O O . GLU A 1 331 ? 10.375 40.906 16.906 1 94.75 331 GLU A O 1
ATOM 2686 N N . LEU A 1 332 ? 10.984 38.781 16.766 1 92.62 332 LEU A N 1
ATOM 2687 C CA . LEU A 1 332 ? 11.836 38.938 17.938 1 92.62 332 LEU A CA 1
ATOM 2688 C C . LEU A 1 332 ? 13.039 39.812 17.641 1 92.62 332 LEU A C 1
ATOM 2690 O O . LEU A 1 332 ? 13.492 40.594 18.484 1 92.62 332 LEU A O 1
ATOM 2694 N N . ALA A 1 333 ? 13.562 39.688 16.438 1 89.25 333 ALA A N 1
ATOM 2695 C CA . ALA A 1 333 ? 14.664 40.531 16.016 1 89.25 333 ALA A CA 1
ATOM 2696 C C . ALA A 1 333 ? 14.234 42 15.969 1 89.25 333 ALA A C 1
ATOM 2698 O O . ALA A 1 333 ? 15.031 42.875 16.25 1 89.25 333 ALA A O 1
ATOM 2699 N N . ARG A 1 334 ? 13.023 42.25 15.703 1 92.69 334 ARG A N 1
ATOM 2700 C CA . ARG A 1 334 ? 12.5 43.594 15.547 1 92.69 334 ARG A CA 1
ATOM 2701 C C . ARG A 1 334 ? 12.016 44.156 16.875 1 92.69 334 ARG A C 1
ATOM 2703 O O . ARG A 1 334 ? 11.789 45.375 17 1 92.69 334 ARG A O 1
ATOM 2710 N N . ASN A 1 335 ? 11.875 43.281 17.812 1 93.81 335 ASN A N 1
ATOM 2711 C CA . ASN A 1 335 ? 11.383 43.656 19.125 1 93.81 335 ASN A CA 1
ATOM 2712 C C . ASN A 1 335 ? 12.305 43.188 20.234 1 93.81 335 ASN A C 1
ATOM 2714 O O . ASN A 1 335 ? 11.961 42.25 20.969 1 93.81 335 ASN A O 1
ATOM 2718 N N . PRO A 1 336 ? 13.367 43.906 20.484 1 92.75 336 PRO A N 1
ATOM 2719 C CA . PRO A 1 336 ? 14.391 43.438 21.422 1 92.75 336 PRO A CA 1
ATOM 2720 C C . PRO A 1 336 ? 13.867 43.312 22.859 1 92.75 336 PRO A C 1
ATOM 2722 O O . PRO A 1 336 ? 14.32 42.469 23.625 1 92.75 336 PRO A O 1
ATOM 2725 N N . GLN A 1 337 ? 12.961 44.188 23.188 1 94.06 337 GLN A N 1
ATOM 2726 C CA . GLN A 1 337 ? 12.398 44.125 24.531 1 94.06 337 GLN A CA 1
ATOM 2727 C C . GLN A 1 337 ? 11.664 42.812 24.766 1 94.06 337 GLN A C 1
ATOM 2729 O O . GLN A 1 337 ? 11.758 42.25 25.844 1 94.06 337 GLN A O 1
ATOM 2734 N N . VAL A 1 338 ? 10.945 42.375 23.781 1 94.88 338 VAL A N 1
ATOM 2735 C CA . VAL A 1 338 ? 10.25 41.125 23.859 1 94.88 338 VAL A CA 1
ATOM 2736 C C . VAL A 1 338 ? 11.258 39.969 23.938 1 94.88 338 VAL A C 1
ATOM 2738 O O . VAL A 1 338 ? 11.086 39.031 24.719 1 94.88 338 VAL A O 1
ATOM 2741 N N . GLN A 1 339 ? 12.289 40.031 23.141 1 93.62 339 GLN A N 1
ATOM 2742 C CA . GLN A 1 339 ? 13.336 39 23.125 1 93.62 339 GLN A CA 1
ATOM 2743 C C . GLN A 1 339 ? 13.984 38.875 24.5 1 93.62 339 GLN A C 1
ATOM 2745 O O . GLN A 1 339 ? 14.195 37.75 24.984 1 93.62 339 GLN A O 1
ATOM 2750 N N . THR A 1 340 ? 14.281 40 25.109 1 94.06 340 THR A N 1
ATOM 2751 C CA . THR A 1 340 ? 14.906 40 26.422 1 94.06 340 THR A CA 1
ATOM 2752 C C . THR A 1 340 ? 13.977 39.406 27.469 1 94.06 340 THR A C 1
ATOM 2754 O O . THR A 1 340 ? 14.414 38.625 28.312 1 94.06 340 THR A O 1
ATOM 2757 N N . ALA A 1 341 ? 12.742 39.812 27.406 1 95.19 341 ALA A N 1
ATOM 2758 C CA . ALA A 1 341 ? 11.758 39.25 28.344 1 95.19 341 ALA A CA 1
ATOM 2759 C C . ALA A 1 341 ? 11.641 37.75 28.203 1 95.19 341 ALA A C 1
ATOM 2761 O O . ALA A 1 341 ? 11.508 37.031 29.188 1 95.19 341 ALA A O 1
ATOM 2762 N N . LEU A 1 342 ? 11.664 37.219 27 1 95.31 342 LEU A N 1
ATOM 2763 C CA . LEU A 1 342 ? 11.57 35.812 26.734 1 95.31 342 LEU A CA 1
ATOM 2764 C C . LEU A 1 342 ? 12.789 35.062 27.266 1 95.31 342 LEU A C 1
ATOM 2766 O O . LEU A 1 342 ? 12.672 33.969 27.828 1 95.31 342 LEU A O 1
ATOM 2770 N N . ARG A 1 343 ? 13.938 35.625 27.062 1 93.62 343 ARG A N 1
ATOM 2771 C CA . ARG A 1 343 ? 15.164 35 27.562 1 93.62 343 ARG A CA 1
ATOM 2772 C C . ARG A 1 343 ? 15.125 34.875 29.078 1 93.62 343 ARG A C 1
ATOM 2774 O O . ARG A 1 343 ? 15.57 33.844 29.625 1 93.62 343 ARG A O 1
ATOM 2781 N N . GLU A 1 344 ? 14.648 35.875 29.703 1 94.56 344 GLU A N 1
ATOM 2782 C CA . GLU A 1 344 ? 14.531 35.844 31.156 1 94.56 344 GLU A CA 1
ATOM 2783 C C . GLU A 1 344 ? 13.555 34.75 31.594 1 94.56 344 GLU A C 1
ATOM 2785 O O . GLU A 1 344 ? 13.812 34.031 32.562 1 94.56 344 GLU A O 1
ATOM 2790 N N . GLU A 1 345 ? 12.453 34.656 30.922 1 95.81 345 GLU A N 1
ATOM 2791 C CA . GLU A 1 345 ? 11.484 33.625 31.234 1 95.81 345 GLU A CA 1
ATOM 2792 C C . GLU A 1 345 ? 12.086 32.25 31.047 1 95.81 345 GLU A C 1
ATOM 2794 O O . GLU A 1 345 ? 11.898 31.359 31.875 1 95.81 345 GLU A O 1
ATOM 2799 N N . ILE A 1 346 ? 12.789 32.031 29.984 1 94.75 346 ILE A N 1
ATOM 2800 C CA . ILE A 1 346 ? 13.391 30.75 29.656 1 94.75 346 ILE A CA 1
ATOM 2801 C C . ILE A 1 346 ? 14.43 30.391 30.703 1 94.75 346 ILE A C 1
ATOM 2803 O O . ILE A 1 346 ? 14.484 29.25 31.156 1 94.75 346 ILE A O 1
ATOM 2807 N N . LYS A 1 347 ? 15.258 31.328 31.078 1 93.5 347 LYS A N 1
ATOM 2808 C CA . LYS A 1 347 ? 16.266 31.094 32.094 1 93.5 347 LYS A CA 1
ATOM 2809 C C . LYS A 1 347 ? 15.609 30.672 33.406 1 93.5 347 LYS A C 1
ATOM 2811 O O . LYS A 1 347 ? 16.094 29.766 34.094 1 93.5 347 LYS A O 1
ATOM 2816 N N . SER A 1 348 ? 14.602 31.359 33.75 1 94.62 348 SER A N 1
ATOM 2817 C CA . SER A 1 348 ? 13.891 31.047 34.969 1 94.62 348 SER A CA 1
ATOM 2818 C C . SER A 1 348 ? 13.25 29.672 34.906 1 94.62 348 SER A C 1
ATOM 2820 O O . SER A 1 348 ? 13.289 28.922 35.906 1 94.62 348 SER A O 1
ATOM 2822 N N . ALA A 1 349 ? 12.617 29.375 33.812 1 94.31 349 ALA A N 1
ATOM 2823 C CA . ALA A 1 349 ? 11.898 28.109 33.656 1 94.31 349 ALA A CA 1
ATOM 2824 C C . ALA A 1 349 ? 12.867 26.938 33.656 1 94.31 349 ALA A C 1
ATOM 2826 O O . ALA A 1 349 ? 12.492 25.812 34.031 1 94.31 349 ALA A O 1
ATOM 2827 N N . THR A 1 350 ? 14.094 27.141 33.25 1 92.5 350 THR A N 1
ATOM 2828 C CA . THR A 1 350 ? 15.047 26.047 33.094 1 92.5 350 THR A CA 1
ATOM 2829 C C . THR A 1 350 ? 16.047 26.047 34.25 1 92.5 350 THR A C 1
ATOM 2831 O O . THR A 1 350 ? 17.062 25.344 34.188 1 92.5 350 THR A O 1
ATOM 2834 N N . ALA A 1 351 ? 15.828 26.797 35.219 1 91.25 351 ALA A N 1
ATOM 2835 C CA . ALA A 1 351 ? 16.75 26.953 36.344 1 91.25 351 ALA A CA 1
ATOM 2836 C C . ALA A 1 351 ? 16.875 25.641 37.094 1 91.25 351 ALA A C 1
ATOM 2838 O O . ALA A 1 351 ? 17.969 25.312 37.594 1 91.25 351 ALA A O 1
ATOM 2839 N N . GLN A 1 352 ? 15.82 24.875 37.188 1 90.12 352 GLN A N 1
ATOM 2840 C CA . GLN A 1 352 ? 15.836 23.578 37.875 1 90.12 352 GLN A CA 1
ATOM 2841 C C . GLN A 1 352 ? 15.43 22.453 36.938 1 90.12 352 GLN A C 1
ATOM 2843 O O . GLN A 1 352 ? 14.57 22.656 36.062 1 90.12 352 GLN A O 1
ATOM 2848 N N . PRO A 1 353 ? 16.109 21.375 37.188 1 89.5 353 PRO A N 1
ATOM 2849 C CA . PRO A 1 353 ? 15.727 20.234 36.344 1 89.5 353 PRO A CA 1
ATOM 2850 C C . PRO A 1 353 ? 14.312 19.734 36.625 1 89.5 353 PRO A C 1
ATOM 2852 O O . PRO A 1 353 ? 13.969 19.469 37.781 1 89.5 353 PRO A O 1
ATOM 2855 N N . ARG A 1 354 ? 13.523 19.781 35.656 1 92.25 354 ARG A N 1
ATOM 2856 C CA . ARG A 1 354 ? 12.148 19.297 35.719 1 92.25 354 ARG A CA 1
ATOM 2857 C C . ARG A 1 354 ? 11.758 18.562 34.469 1 92.25 354 ARG A C 1
ATOM 2859 O O . ARG A 1 354 ? 12.523 18.531 33.5 1 92.25 354 ARG A O 1
ATOM 2866 N N . GLU A 1 355 ? 10.57 17.953 34.531 1 94 355 GLU A N 1
ATOM 2867 C CA . GLU A 1 355 ? 10.031 17.328 33.344 1 94 355 GLU A CA 1
ATOM 2868 C C . GLU A 1 355 ? 9.781 18.344 32.25 1 94 355 GLU A C 1
ATOM 2870 O O . GLU A 1 355 ? 9.344 19.469 32.5 1 94 355 GLU A O 1
ATOM 2875 N N . LEU A 1 356 ? 10.055 17.984 31.031 1 93.81 356 LEU A N 1
ATOM 2876 C CA . LEU A 1 356 ? 9.977 18.891 29.891 1 93.81 356 LEU A CA 1
ATOM 2877 C C . LEU A 1 356 ? 8.586 19.5 29.781 1 93.81 356 LEU A C 1
ATOM 2879 O O . LEU A 1 356 ? 8.445 20.672 29.453 1 93.81 356 LEU A O 1
ATOM 2883 N N . SER A 1 357 ? 7.578 18.641 30 1 94.25 357 SER A N 1
ATOM 2884 C CA . SER A 1 357 ? 6.211 19.141 29.906 1 94.25 357 SER A CA 1
ATOM 2885 C C . SER A 1 357 ? 5.953 20.25 30.906 1 94.25 357 SER A C 1
ATOM 2887 O O . SER A 1 357 ? 5.254 21.219 30.594 1 94.25 357 SER A O 1
ATOM 2889 N N . GLN A 1 358 ? 6.512 20.172 32.062 1 93.94 358 GLN A N 1
ATOM 2890 C CA . GLN A 1 358 ? 6.367 21.188 33.094 1 93.94 358 GLN A CA 1
ATOM 2891 C C . GLN A 1 358 ? 7.121 22.469 32.719 1 93.94 358 GLN A C 1
ATOM 2893 O O . GLN A 1 358 ? 6.621 23.578 32.938 1 93.94 358 GLN A O 1
ATOM 2898 N N . VAL A 1 359 ? 8.273 22.266 32.188 1 95 359 VAL A N 1
ATOM 2899 C CA . VAL A 1 359 ? 9.078 23.391 31.75 1 95 359 VAL A CA 1
ATOM 2900 C C . VAL A 1 359 ? 8.32 24.203 30.703 1 95 359 VAL A C 1
ATOM 2902 O O . VAL A 1 359 ? 8.258 25.422 30.781 1 95 359 VAL A O 1
ATOM 2905 N N . LEU A 1 360 ? 7.738 23.516 29.75 1 95.56 360 LEU A N 1
ATOM 2906 C CA . LEU A 1 360 ? 7.023 24.172 28.672 1 95.56 360 LEU A CA 1
ATOM 2907 C C . LEU A 1 360 ? 5.785 24.891 29.188 1 95.56 360 LEU A C 1
ATOM 2909 O O . LEU A 1 360 ? 5.414 25.953 28.672 1 95.56 360 LEU A O 1
ATOM 2913 N N . ASN A 1 361 ? 5.191 24.344 30.188 1 93 361 ASN A N 1
ATOM 2914 C CA . ASN A 1 361 ? 3.988 24.938 30.75 1 93 361 ASN A CA 1
ATOM 2915 C C . ASN A 1 361 ? 4.309 26.203 31.547 1 93 361 ASN A C 1
ATOM 2917 O O . ASN A 1 361 ? 3.438 27.047 31.766 1 93 361 ASN A O 1
ATOM 2921 N N . ASP A 1 362 ? 5.562 26.375 31.922 1 94.19 362 ASP A N 1
ATOM 2922 C CA . ASP A 1 362 ? 5.984 27.516 32.75 1 94.19 362 ASP A CA 1
ATOM 2923 C C . ASP A 1 362 ? 6.539 28.641 31.859 1 94.19 362 ASP A C 1
ATOM 2925 O O . ASP A 1 362 ? 7.305 29.484 32.344 1 94.19 362 ASP A O 1
ATOM 2929 N N . MET A 1 363 ? 6.168 28.625 30.656 1 96.12 363 MET A N 1
ATOM 2930 C CA . MET A 1 363 ? 6.629 29.672 29.75 1 96.12 363 MET A CA 1
ATOM 2931 C C . MET A 1 363 ? 5.453 30.297 29 1 96.12 363 MET A C 1
ATOM 2933 O O . MET A 1 363 ? 5.402 30.25 27.766 1 96.12 363 MET A O 1
ATOM 2937 N N . PRO A 1 364 ? 4.59 30.969 29.75 1 96 364 PRO A N 1
ATOM 2938 C CA . PRO A 1 364 ? 3.398 31.547 29.125 1 96 364 PRO A CA 1
ATOM 2939 C C . PRO A 1 364 ? 3.732 32.656 28.141 1 96 364 PRO A C 1
ATOM 2941 O O . PRO A 1 364 ? 3.021 32.844 27.141 1 96 364 PRO A O 1
ATOM 2944 N N . LEU A 1 365 ? 4.781 33.406 28.391 1 97.06 365 LEU A N 1
ATOM 2945 C CA . LEU A 1 365 ? 5.152 34.469 27.469 1 97.06 365 LEU A CA 1
ATOM 2946 C C . LEU A 1 365 ? 5.629 33.906 26.141 1 97.06 365 LEU A C 1
ATOM 2948 O O . LEU A 1 365 ? 5.332 34.469 25.078 1 97.06 365 LEU A O 1
ATOM 2952 N N . LEU A 1 366 ? 6.41 32.875 26.234 1 97 366 LEU A N 1
ATOM 2953 C CA . LEU A 1 366 ? 6.863 32.188 25.016 1 97 366 LEU A CA 1
ATOM 2954 C C . LEU A 1 366 ? 5.68 31.672 24.219 1 97 366 LEU A C 1
ATOM 2956 O O . LEU A 1 366 ? 5.641 31.797 23 1 97 366 LEU A O 1
ATOM 2960 N N . LYS A 1 367 ? 4.746 31.031 24.891 1 96.44 367 LYS A N 1
ATOM 2961 C CA . LYS A 1 367 ? 3.52 30.578 24.234 1 96.44 367 LYS A CA 1
ATOM 2962 C C . LYS A 1 367 ? 2.77 31.75 23.594 1 96.44 367 LYS A C 1
ATOM 2964 O O . LYS A 1 367 ? 2.238 31.625 22.484 1 96.44 367 LYS A O 1
ATOM 2969 N N . GLY A 1 368 ? 2.736 32.812 24.312 1 96.12 368 GLY A N 1
ATOM 2970 C CA . GLY A 1 368 ? 2.109 34.031 23.797 1 96.12 368 GLY A CA 1
ATOM 2971 C C . GLY A 1 368 ? 2.795 34.562 22.562 1 96.12 368 GLY A C 1
ATOM 2972 O O . GLY A 1 368 ? 2.137 35.094 21.656 1 96.12 368 GLY A O 1
ATOM 2973 N N . ALA A 1 369 ? 4.109 34.5 22.562 1 97 369 ALA A N 1
ATOM 2974 C CA . ALA A 1 369 ? 4.867 34.969 21.406 1 97 369 ALA A CA 1
ATOM 2975 C C . ALA A 1 369 ? 4.516 34.156 20.156 1 97 369 ALA A C 1
ATOM 2977 O O . ALA A 1 369 ? 4.367 34.719 19.062 1 97 369 ALA A O 1
ATOM 2978 N N . ILE A 1 370 ? 4.422 32.875 20.312 1 96.81 370 ILE A N 1
ATOM 2979 C CA . ILE A 1 370 ? 4.066 32 19.203 1 96.81 370 ILE A CA 1
ATOM 2980 C C . ILE A 1 370 ? 2.639 32.281 18.75 1 96.81 370 ILE A C 1
ATOM 2982 O O . ILE A 1 370 ? 2.373 32.406 17.547 1 96.81 370 ILE A O 1
ATOM 2986 N N . LYS A 1 371 ? 1.751 32.438 19.672 1 96.31 371 LYS A N 1
ATOM 2987 C CA . LYS A 1 371 ? 0.362 32.75 19.359 1 96.31 371 LYS A CA 1
ATOM 2988 C C . LYS A 1 371 ? 0.262 34.094 18.625 1 96.31 371 LYS A C 1
ATOM 2990 O O . LYS A 1 371 ? -0.535 34.25 17.703 1 96.31 371 LYS A O 1
ATOM 2995 N N . GLU A 1 372 ? 1.011 35.062 19.109 1 97.31 372 GLU A N 1
ATOM 2996 C CA . GLU A 1 372 ? 1.028 36.375 18.484 1 97.31 372 GLU A CA 1
ATOM 2997 C C . GLU A 1 372 ? 1.534 36.312 17.047 1 97.31 372 GLU A C 1
ATOM 2999 O O . GLU A 1 372 ? 1.02 37 16.172 1 97.31 372 GLU A O 1
ATOM 3004 N N . THR A 1 373 ? 2.566 35.531 16.875 1 96.88 373 THR A N 1
ATOM 3005 C CA . THR A 1 373 ? 3.074 35.312 15.516 1 96.88 373 THR A CA 1
ATOM 3006 C C . THR A 1 373 ? 1.999 34.688 14.625 1 96.88 373 THR A C 1
ATOM 3008 O O . THR A 1 373 ? 1.791 35.156 13.492 1 96.88 373 THR A O 1
ATOM 3011 N N . LEU A 1 374 ? 1.336 33.688 15.133 1 96.62 374 LEU A N 1
ATOM 3012 C CA . LEU A 1 374 ? 0.314 33 14.359 1 96.62 374 LEU A CA 1
ATOM 3013 C C . LEU A 1 374 ? -0.887 33.906 14.109 1 96.62 374 LEU A C 1
ATOM 3015 O O . LEU A 1 374 ? -1.621 33.719 13.133 1 96.62 374 LEU A O 1
ATOM 3019 N N . ARG A 1 375 ? -1.128 34.812 14.992 1 95.94 375 ARG A N 1
ATOM 3020 C CA . ARG A 1 375 ? -2.158 35.844 14.758 1 95.94 375 ARG A CA 1
ATOM 3021 C C . ARG A 1 375 ? -1.797 36.719 13.578 1 95.94 375 ARG A C 1
ATOM 3023 O O . ARG A 1 375 ? -2.615 36.938 12.68 1 95.94 375 ARG A O 1
ATOM 3030 N N . LEU A 1 376 ? -0.576 37.219 13.547 1 95.56 376 LEU A N 1
ATOM 3031 C CA . LEU A 1 376 ? -0.122 38.188 12.547 1 95.56 376 LEU A CA 1
ATOM 3032 C C . LEU A 1 376 ? 0.198 37.5 11.227 1 95.56 376 LEU A C 1
ATOM 3034 O O . LEU A 1 376 ? -0.019 38.062 10.156 1 95.56 376 LEU A O 1
ATOM 3038 N N . TYR A 1 377 ? 0.768 36.312 11.352 1 93.44 377 TYR A N 1
ATOM 3039 C CA . TYR A 1 377 ? 1.225 35.562 10.18 1 93.44 377 TYR A CA 1
ATOM 3040 C C . TYR A 1 377 ? 0.649 34.156 10.172 1 93.44 377 TYR A C 1
ATOM 3042 O O . TYR A 1 377 ? 1.394 33.188 10.25 1 93.44 377 TYR A O 1
ATOM 3050 N N . PRO A 1 378 ? -0.639 34.062 10.016 1 93.06 378 PRO A N 1
ATOM 3051 C CA . PRO A 1 378 ? -1.214 32.719 9.984 1 93.06 378 PRO A CA 1
ATOM 3052 C C . PRO A 1 378 ? -0.78 31.906 8.758 1 93.06 378 PRO A C 1
ATOM 3054 O O . PRO A 1 378 ? -0.679 32.469 7.66 1 93.06 378 PRO A O 1
ATOM 3057 N N . VAL A 1 379 ? -0.445 30.594 8.977 1 88.81 379 VAL A N 1
ATOM 3058 C CA . VAL A 1 379 ? -0.064 29.719 7.871 1 88.81 379 VAL A CA 1
ATOM 3059 C C . VAL A 1 379 ? -1.279 29.438 6.988 1 88.81 379 VAL A C 1
ATOM 3061 O O . VAL A 1 379 ? -1.214 29.594 5.766 1 88.81 379 VAL A O 1
ATOM 3064 N N . GLY A 1 380 ? -2.314 28.922 7.605 1 87.5 380 GLY A N 1
ATOM 3065 C CA . GLY A 1 380 ? -3.611 28.922 6.949 1 87.5 380 GLY A CA 1
ATOM 3066 C C . GLY A 1 380 ? -4.371 30.219 7.148 1 87.5 380 GLY A C 1
ATOM 3067 O O . GLY A 1 380 ? -4.605 30.641 8.281 1 87.5 380 GLY A O 1
ATOM 3068 N N . ILE A 1 381 ? -4.859 30.766 6.051 1 88.19 381 ILE A N 1
ATOM 3069 C CA . ILE A 1 381 ? -5.422 32.094 6.168 1 88.19 381 ILE A CA 1
ATOM 3070 C C . ILE A 1 381 ? -6.91 32 6.492 1 88.19 381 ILE A C 1
ATOM 3072 O O . ILE A 1 381 ? -7.539 33 6.852 1 88.19 381 ILE A O 1
ATOM 3076 N N . THR A 1 382 ? -7.414 30.812 6.383 1 92.19 382 THR A N 1
ATOM 3077 C CA . THR A 1 382 ? -8.82 30.609 6.723 1 92.19 382 THR A CA 1
ATOM 3078 C C . THR A 1 382 ? -9.016 29.312 7.504 1 92.19 382 THR A C 1
ATOM 3080 O O . THR A 1 382 ? -8.164 28.422 7.457 1 92.19 382 THR A O 1
ATOM 3083 N N . VAL A 1 383 ? -9.984 29.234 8.266 1 94.25 383 VAL A N 1
ATOM 3084 C CA . VAL A 1 383 ? -10.531 28.016 8.828 1 94.25 383 VAL A CA 1
ATOM 3085 C C . VAL A 1 383 ? -11.93 27.75 8.266 1 94.25 383 VAL A C 1
ATOM 3087 O O . VAL A 1 383 ? -12.797 28.625 8.305 1 94.25 383 VAL A O 1
ATOM 3090 N N . GLN A 1 384 ? -12.125 26.609 7.746 1 93.19 384 GLN A N 1
ATOM 3091 C CA . GLN A 1 384 ? -13.352 26.344 7 1 93.19 384 GLN A CA 1
ATOM 3092 C C . GLN A 1 384 ? -14.227 25.328 7.73 1 93.19 384 GLN A C 1
ATOM 3094 O O . GLN A 1 384 ? -13.719 24.375 8.336 1 93.19 384 GLN A O 1
ATOM 3099 N N . ARG A 1 385 ? -15.531 25.562 7.59 1 94.44 385 ARG A N 1
ATOM 3100 C CA . ARG A 1 385 ? -16.531 24.625 8.094 1 94.44 385 ARG A CA 1
ATOM 3101 C C . ARG A 1 385 ? -17.781 24.625 7.207 1 94.44 385 ARG A C 1
ATOM 3103 O O . ARG A 1 385 ? -18.062 25.594 6.52 1 94.44 385 ARG A O 1
ATOM 3110 N N . TYR A 1 386 ? -18.422 23.5 7.23 1 94 386 TYR A N 1
ATOM 3111 C CA . TYR A 1 386 ? -19.766 23.375 6.695 1 94 386 TYR A CA 1
ATOM 3112 C C . TYR A 1 386 ? -20.781 23.219 7.82 1 94 386 TYR A C 1
ATOM 3114 O O . TYR A 1 386 ? -20.859 22.172 8.461 1 94 386 TYR A O 1
ATOM 3122 N N . PRO A 1 387 ? -21.594 24.297 8.016 1 94.69 387 PRO A N 1
ATOM 3123 C CA . PRO A 1 387 ? -22.609 24.141 9.062 1 94.69 387 PRO A CA 1
ATOM 3124 C C . PRO A 1 387 ? -23.578 22.984 8.773 1 94.69 387 PRO A C 1
ATOM 3126 O O . PRO A 1 387 ? -23.969 22.781 7.625 1 94.69 387 PRO A O 1
ATOM 3129 N N . MET A 1 388 ? -23.938 22.25 9.773 1 92.94 388 MET A N 1
ATOM 3130 C CA . MET A 1 388 ? -24.812 21.094 9.633 1 92.94 388 MET A CA 1
ATOM 3131 C C . MET A 1 388 ? -26.281 21.531 9.633 1 92.94 388 MET A C 1
ATOM 3133 O O . MET A 1 388 ? -27.156 20.766 9.195 1 92.94 388 MET A O 1
ATOM 3137 N N . ARG A 1 389 ? -26.578 22.656 10.148 1 93.81 389 ARG A N 1
ATOM 3138 C CA . ARG A 1 389 ? -27.906 23.281 10.148 1 93.81 389 ARG A CA 1
ATOM 3139 C C . ARG A 1 389 ? -27.828 24.75 9.727 1 93.81 389 ARG A C 1
ATOM 3141 O O . ARG A 1 389 ? -26.75 25.328 9.711 1 93.81 389 ARG A O 1
ATOM 3148 N N . ASP A 1 390 ? -28.953 25.234 9.438 1 95.12 390 ASP A N 1
ATOM 3149 C CA . ASP A 1 390 ? -28.984 26.656 9.133 1 95.12 390 ASP A CA 1
ATOM 3150 C C . ASP A 1 390 ? -28.453 27.484 10.312 1 95.12 390 ASP A C 1
ATOM 3152 O O . ASP A 1 390 ? -28.734 27.156 11.469 1 95.12 390 ASP A O 1
ATOM 3156 N N . VAL A 1 391 ? -27.719 28.5 9.93 1 95.56 391 VAL A N 1
ATOM 3157 C CA . VAL A 1 391 ? -27.125 29.312 10.984 1 95.56 391 VAL A CA 1
ATOM 3158 C C . VAL A 1 391 ? -27.234 30.797 10.617 1 95.56 391 VAL A C 1
ATOM 3160 O O . VAL A 1 391 ? -27.156 31.156 9.438 1 95.56 391 VAL A O 1
ATOM 3163 N N . VAL A 1 392 ? -27.453 31.562 11.586 1 95.75 392 VAL A N 1
ATOM 3164 C CA . VAL A 1 392 ? -27.484 33 11.375 1 95.75 392 VAL A CA 1
ATOM 3165 C C . VAL A 1 392 ? -26.125 33.594 11.742 1 95.75 392 VAL A C 1
ATOM 3167 O O . VAL A 1 392 ? -25.672 33.5 12.883 1 95.75 392 VAL A O 1
ATOM 3170 N N . LEU A 1 393 ? -25.5 34.156 10.852 1 96 393 LEU A N 1
ATOM 3171 C CA . LEU A 1 393 ? -24.266 34.906 11.055 1 96 393 LEU A CA 1
ATOM 3172 C C . LEU A 1 393 ? -24.484 36.406 10.867 1 96 393 LEU A C 1
ATOM 3174 O O . LEU A 1 393 ? -24.906 36.844 9.797 1 96 393 LEU A O 1
ATOM 3178 N N . GLN A 1 394 ? -24.156 36.969 12 1 93.12 394 GLN A N 1
ATOM 3179 C CA . GLN A 1 394 ? -24.562 38.375 12.07 1 93.12 394 GLN A CA 1
ATOM 3180 C C . GLN A 1 394 ? -26.062 38.5 11.867 1 93.12 394 GLN A C 1
ATOM 3182 O O . GLN A 1 394 ? -26.859 37.969 12.648 1 93.12 394 GLN A O 1
ATOM 3187 N N . ASN A 1 395 ? -26.531 38.906 10.805 1 92.94 395 ASN A N 1
ATOM 3188 C CA . ASN A 1 395 ? -27.984 39.031 10.586 1 92.94 395 ASN A CA 1
ATOM 3189 C C . ASN A 1 395 ? -28.406 38.344 9.289 1 92.94 395 ASN A C 1
ATOM 3191 O O . ASN A 1 395 ? -29.469 38.656 8.742 1 92.94 395 ASN A O 1
ATOM 3195 N N . TYR A 1 396 ? -27.562 37.438 8.891 1 96.62 396 TYR A N 1
ATOM 3196 C CA . TYR A 1 396 ? -27.906 36.75 7.652 1 96.62 396 TYR A CA 1
ATOM 3197 C C . TYR A 1 396 ? -28.125 35.25 7.91 1 96.62 396 TYR A C 1
ATOM 3199 O O . TYR A 1 396 ? -27.375 34.625 8.664 1 96.62 396 TYR A O 1
ATOM 3207 N N . CYS A 1 397 ? -29.062 34.688 7.238 1 96.69 397 CYS A N 1
ATOM 3208 C CA . CYS A 1 397 ? -29.297 33.25 7.328 1 96.69 397 CYS A CA 1
ATOM 3209 C C . CYS A 1 397 ? -28.453 32.5 6.316 1 96.69 397 CYS A C 1
ATOM 3211 O O . CYS A 1 397 ? -28.656 32.625 5.109 1 96.69 397 CYS A O 1
ATOM 3213 N N . VAL A 1 398 ? -27.609 31.734 6.785 1 96.69 398 VAL A N 1
ATOM 3214 C CA . VAL A 1 398 ? -26.75 30.906 5.941 1 96.69 398 VAL A CA 1
ATOM 3215 C C . VAL A 1 398 ? -27.25 29.469 5.953 1 96.69 398 VAL A C 1
ATOM 3217 O O . VAL A 1 398 ? -27.328 28.844 7.008 1 96.69 398 VAL A O 1
ATOM 3220 N N . PRO A 1 399 ? -27.516 28.906 4.812 1 96 399 PRO A N 1
ATOM 3221 C CA . PRO A 1 399 ? -28.062 27.547 4.758 1 96 399 PRO A CA 1
ATOM 3222 C C . PRO A 1 399 ? -27.047 26.484 5.188 1 96 399 PRO A C 1
ATOM 3224 O O . PRO A 1 399 ? -25.844 26.656 4.973 1 96 399 PRO A O 1
ATOM 3227 N N . ALA A 1 400 ? -27.594 25.375 5.648 1 95 400 ALA A N 1
ATOM 3228 C CA . ALA A 1 400 ? -26.766 24.203 5.949 1 95 400 ALA A CA 1
ATOM 3229 C C . ALA A 1 400 ? -26.031 23.734 4.707 1 95 400 ALA A C 1
ATOM 3231 O O . ALA A 1 400 ? -26.578 23.75 3.604 1 95 400 ALA A O 1
ATOM 3232 N N . GLY A 1 401 ? -24.734 23.344 4.953 1 92.56 401 GLY A N 1
ATOM 3233 C CA . GLY A 1 401 ? -23.953 22.766 3.867 1 92.56 401 GLY A CA 1
ATOM 3234 C C . GLY A 1 401 ? -23.172 23.812 3.084 1 92.56 401 GLY A C 1
ATOM 3235 O O . GLY A 1 401 ? -22.422 23.469 2.176 1 92.56 401 GLY A O 1
ATOM 3236 N N . THR A 1 402 ? -23.328 25.078 3.465 1 94 402 THR A N 1
ATOM 3237 C CA . THR A 1 402 ? -22.594 26.141 2.814 1 94 402 THR A CA 1
ATOM 3238 C C . THR A 1 402 ? -21.156 26.203 3.33 1 94 402 THR A C 1
ATOM 3240 O O . THR A 1 402 ? -20.922 26.094 4.535 1 94 402 THR A O 1
ATOM 3243 N N . LEU A 1 403 ? -20.234 26.297 2.391 1 94.12 403 LEU A N 1
ATOM 3244 C CA . LEU A 1 403 ? -18.859 26.484 2.812 1 94.12 403 LEU A CA 1
ATOM 3245 C C . LEU A 1 403 ? -18.656 27.828 3.479 1 94.12 403 LEU A C 1
ATOM 3247 O O . LEU A 1 403 ? -18.859 28.875 2.846 1 94.12 403 LEU A O 1
ATOM 3251 N N . CYS A 1 404 ? -18.328 27.844 4.723 1 95.69 404 CYS A N 1
ATOM 3252 C CA . CYS A 1 404 ? -18.031 29.062 5.469 1 95.69 404 CYS A CA 1
ATOM 3253 C C . CYS A 1 404 ? -16.562 29.141 5.836 1 95.69 404 CYS A C 1
ATOM 3255 O O . CYS A 1 404 ? -15.969 28.141 6.273 1 95.69 404 CYS A O 1
ATOM 3257 N N . GLN A 1 405 ? -15.961 30.281 5.672 1 95.38 405 GLN A N 1
ATOM 3258 C CA . GLN A 1 405 ? -14.539 30.484 5.945 1 95.38 405 GLN A CA 1
ATOM 3259 C C . GLN A 1 405 ? -14.32 31.656 6.902 1 95.38 405 GLN A C 1
ATOM 3261 O O . GLN A 1 405 ? -14.805 32.75 6.664 1 95.38 405 GLN A O 1
ATOM 3266 N N . VAL A 1 406 ? -13.656 31.391 7.93 1 96.06 406 VAL A N 1
ATOM 3267 C CA . VAL A 1 406 ? -13.234 32.438 8.828 1 96.06 406 VAL A CA 1
ATOM 3268 C C . VAL A 1 406 ? -11.883 33 8.391 1 96.06 406 VAL A C 1
ATOM 3270 O O . VAL A 1 406 ? -10.891 32.281 8.367 1 96.06 406 VAL A O 1
ATOM 3273 N N . GLY A 1 407 ? -11.867 34.25 8.016 1 95.62 407 GLY A N 1
ATOM 3274 C CA . GLY A 1 407 ? -10.625 34.875 7.594 1 95.62 407 GLY A CA 1
ATOM 3275 C C . GLY A 1 407 ? -9.719 35.25 8.75 1 95.62 407 GLY A C 1
ATOM 3276 O O . GLY A 1 407 ? -9.805 36.344 9.273 1 95.62 407 GLY A O 1
ATOM 3277 N N . ILE A 1 408 ? -8.789 34.438 9.008 1 95.12 408 ILE A N 1
ATOM 3278 C CA . ILE A 1 408 ? -7.953 34.562 10.203 1 95.12 408 ILE A CA 1
ATOM 3279 C C . ILE A 1 408 ? -6.965 35.719 10.023 1 95.12 408 ILE A C 1
ATOM 3281 O O . ILE A 1 408 ? -6.672 36.438 10.977 1 95.12 408 ILE A O 1
ATOM 3285 N N . TYR A 1 409 ? -6.418 35.781 8.836 1 94.31 409 TYR A N 1
ATOM 3286 C CA . TYR A 1 409 ? -5.48 36.875 8.57 1 94.31 409 TYR A CA 1
ATOM 3287 C C . TYR A 1 409 ? -6.145 38.25 8.766 1 94.31 409 TYR A C 1
ATOM 3289 O O . TYR A 1 409 ? -5.598 39.094 9.445 1 94.31 409 TYR A O 1
ATOM 3297 N N . ALA A 1 410 ? -7.254 38.375 8.188 1 94.38 410 ALA A N 1
ATOM 3298 C CA . ALA A 1 410 ? -8.008 39.625 8.305 1 94.38 410 ALA A CA 1
ATOM 3299 C C . ALA A 1 410 ? -8.445 39.875 9.742 1 94.38 410 ALA A C 1
ATOM 3301 O O . ALA A 1 410 ? -8.375 41 10.242 1 94.38 410 ALA A O 1
ATOM 3302 N N . MET A 1 411 ? -8.891 38.875 10.398 1 95.88 411 MET A N 1
ATOM 3303 C CA . MET A 1 411 ? -9.32 38.969 11.789 1 95.88 411 MET A CA 1
ATOM 3304 C C . MET A 1 411 ? -8.172 39.469 12.672 1 95.88 411 MET A C 1
ATOM 3306 O O . MET A 1 411 ? -8.359 40.375 13.5 1 95.88 411 MET A O 1
ATOM 3310 N N . GLY A 1 412 ? -7.039 38.938 12.508 1 95.5 412 GLY A N 1
ATOM 3311 C CA . GLY A 1 412 ? -5.875 39.219 13.328 1 95.5 412 GLY A CA 1
ATOM 3312 C C . GLY A 1 412 ? -5.387 40.656 13.18 1 95.5 412 GLY A C 1
ATOM 3313 O O . GLY A 1 412 ? -4.688 41.156 14.055 1 95.5 412 GLY A O 1
ATOM 3314 N N . ARG A 1 413 ? -5.844 41.281 12.156 1 94.25 413 ARG A N 1
ATOM 3315 C CA . ARG A 1 413 ? -5.363 42.625 11.875 1 94.25 413 ARG A CA 1
ATOM 3316 C C . ARG A 1 413 ? -6.492 43.656 11.984 1 94.25 413 ARG A C 1
ATOM 3318 O O . ARG A 1 413 ? -6.301 44.844 11.703 1 94.25 413 ARG A O 1
ATOM 3325 N N . SER A 1 414 ? -7.547 43.25 12.43 1 94 414 SER A N 1
ATOM 3326 C CA . SER A 1 414 ? -8.703 44.125 12.523 1 94 414 SER A CA 1
ATOM 3327 C C . SER A 1 414 ? -8.703 44.906 13.844 1 94 414 SER A C 1
ATOM 3329 O O . SER A 1 414 ? -8.641 44.312 14.922 1 94 414 SER A O 1
ATOM 3331 N N . PRO A 1 415 ? -8.844 46.156 13.797 1 93.88 415 PRO A N 1
ATOM 3332 C CA . PRO A 1 415 ? -8.938 46.969 15.023 1 93.88 415 PRO A CA 1
ATOM 3333 C C . PRO A 1 415 ? -10.242 46.719 15.781 1 93.88 415 PRO A C 1
ATOM 3335 O O . PRO A 1 415 ? -10.352 47.094 16.953 1 93.88 415 PRO A O 1
ATOM 3338 N N . LYS A 1 416 ? -11.18 46.125 15.133 1 91.56 416 LYS A N 1
ATOM 3339 C CA . LYS A 1 416 ? -12.438 45.781 15.781 1 91.56 416 LYS A CA 1
ATOM 3340 C C . LYS A 1 416 ? -12.25 44.625 16.75 1 91.56 416 LYS A C 1
ATOM 3342 O O . LYS A 1 416 ? -13.055 44.438 17.656 1 91.56 416 LYS A O 1
ATOM 3347 N N . VAL A 1 417 ? -11.234 43.938 16.547 1 93.75 417 VAL A N 1
ATOM 3348 C CA . VAL A 1 417 ? -11.047 42.688 17.297 1 93.75 417 VAL A CA 1
ATOM 3349 C C . VAL A 1 417 ? -9.875 42.844 18.266 1 93.75 417 VAL A C 1
ATOM 3351 O O . VAL A 1 417 ? -9.953 42.406 19.422 1 93.75 417 VAL A O 1
ATOM 3354 N N . PHE A 1 418 ? -8.844 43.469 17.797 1 94.56 418 PHE A N 1
ATOM 3355 C CA . PHE A 1 418 ? -7.641 43.594 18.609 1 94.56 418 PHE A CA 1
ATOM 3356 C C . PHE A 1 418 ? -7.242 45.062 18.781 1 94.56 418 PHE A C 1
ATOM 3358 O O . PHE A 1 418 ? -7.344 45.844 17.828 1 94.56 418 PHE A O 1
ATOM 3365 N N . GLU A 1 419 ? -6.824 45.312 19.969 1 92.88 419 GLU A N 1
ATOM 3366 C CA . GLU A 1 419 ? -6.191 46.625 20.203 1 92.88 419 GLU A CA 1
ATOM 3367 C C . GLU A 1 419 ? -4.789 46.656 19.594 1 92.88 419 GLU A C 1
ATOM 3369 O O . GLU A 1 419 ? -3.998 45.719 19.797 1 92.88 419 GLU A O 1
ATOM 3374 N N . ASP A 1 420 ? -4.449 47.688 18.859 1 94.62 420 ASP A N 1
ATOM 3375 C CA . ASP A 1 420 ? -3.162 47.812 18.188 1 94.62 420 ASP A CA 1
ATOM 3376 C C . ASP A 1 420 ? -2.812 46.5 17.438 1 94.62 420 ASP A C 1
ATOM 3378 O O . ASP A 1 420 ? -1.771 45.906 17.688 1 94.62 420 ASP A O 1
ATOM 3382 N N . PRO A 1 421 ? -3.594 46.188 16.516 1 95.5 421 PRO A N 1
ATOM 3383 C CA . PRO A 1 421 ? -3.48 44.875 15.898 1 95.5 421 PRO A CA 1
ATOM 3384 C C . PRO A 1 421 ? -2.166 44.688 15.141 1 95.5 421 PRO A C 1
ATOM 3386 O O . PRO A 1 421 ? -1.721 43.562 14.945 1 95.5 421 PRO A O 1
ATOM 3389 N N . GLU A 1 422 ? -1.476 45.688 14.75 1 94.94 422 GLU A N 1
ATOM 3390 C CA . GLU A 1 422 ? -0.259 45.562 13.953 1 94.94 422 GLU A CA 1
ATOM 3391 C C . GLU A 1 422 ? 0.973 45.438 14.844 1 94.94 422 GLU A C 1
ATOM 3393 O O . GLU A 1 422 ? 2.055 45.094 14.375 1 94.94 422 GLU A O 1
ATOM 3398 N N . CYS A 1 423 ? 0.738 45.719 16.078 1 96.06 423 CYS A N 1
ATOM 3399 C CA . CYS A 1 423 ? 1.847 45.625 17.031 1 96.06 423 CYS A CA 1
ATOM 3400 C C . CYS A 1 423 ? 2.053 44.188 17.5 1 96.06 423 CYS A C 1
ATOM 3402 O O . CYS A 1 423 ? 1.085 43.5 17.781 1 96.06 423 CYS A O 1
ATOM 3404 N N . TYR A 1 424 ? 3.355 43.844 17.516 1 97.06 424 TYR A N 1
ATOM 3405 C CA . TYR A 1 424 ? 3.707 42.531 18.078 1 97.06 424 TYR A CA 1
ATOM 3406 C C . TYR A 1 424 ? 3.768 42.594 19.594 1 97.06 424 TYR A C 1
ATOM 3408 O O . TYR A 1 424 ? 4.727 43.094 20.172 1 97.06 424 TYR A O 1
ATOM 3416 N N . ASN A 1 425 ? 2.732 42.031 20.219 1 96.19 425 ASN A N 1
ATOM 3417 C CA . ASN A 1 425 ? 2.609 42.094 21.672 1 96.19 425 ASN A CA 1
ATOM 3418 C C . ASN A 1 425 ? 2.166 40.75 22.25 1 96.19 425 ASN A C 1
ATOM 3420 O O . ASN A 1 425 ? 0.977 40.531 22.5 1 96.19 425 ASN A O 1
ATOM 3424 N N . PRO A 1 426 ? 3.154 39.906 22.672 1 96.25 426 PRO A N 1
ATOM 3425 C CA . PRO A 1 426 ? 2.84 38.594 23.234 1 96.25 426 PRO A CA 1
ATOM 3426 C C . PRO A 1 426 ? 2.057 38.688 24.531 1 96.25 426 PRO A C 1
ATOM 3428 O O . PRO A 1 426 ? 1.342 37.719 24.891 1 96.25 426 PRO A O 1
ATOM 3431 N N . LYS A 1 427 ? 2.146 39.719 25.203 1 94.81 427 LYS A N 1
ATOM 3432 C CA . LYS A 1 427 ? 1.535 39.875 26.531 1 94.81 427 LYS A CA 1
ATOM 3433 C C . LYS A 1 427 ? 0.014 39.906 26.422 1 94.81 427 LYS A C 1
ATOM 3435 O O . LYS A 1 427 ? -0.688 39.719 27.422 1 94.81 427 LYS A O 1
ATOM 3440 N N . ARG A 1 428 ? -0.487 40.188 25.25 1 93.25 428 ARG A N 1
ATOM 3441 C CA . ARG A 1 428 ? -1.932 40.25 25.047 1 93.25 428 ARG A CA 1
ATOM 3442 C C . ARG A 1 428 ? -2.586 38.906 25.391 1 93.25 428 ARG A C 1
ATOM 3444 O O . ARG A 1 428 ? -3.764 38.875 25.75 1 93.25 428 ARG A O 1
ATOM 3451 N N . TRP A 1 429 ? -1.828 37.875 25.297 1 94.69 429 TRP A N 1
ATOM 3452 C CA . TRP A 1 429 ? -2.371 36.531 25.469 1 94.69 429 TRP A CA 1
ATOM 3453 C C . TRP A 1 429 ? -2.264 36.062 26.906 1 94.69 429 TRP A C 1
ATOM 3455 O O . TRP A 1 429 ? -2.707 34.969 27.25 1 94.69 429 TRP A O 1
ATOM 3465 N N . LEU A 1 430 ? -1.605 36.781 27.75 1 92.06 430 LEU A N 1
ATOM 3466 C CA . LEU A 1 430 ? -1.433 36.438 29.156 1 92.06 430 LEU A CA 1
ATOM 3467 C C . LEU A 1 430 ? -2.631 36.906 29.969 1 92.06 430 LEU A C 1
ATOM 3469 O O . LEU A 1 430 ? -2.859 36.406 31.078 1 92.06 430 LEU A O 1
ATOM 3473 N N . LYS A 1 431 ? -3.291 37.844 29.438 1 79.62 431 LYS A N 1
ATOM 3474 C CA . LYS A 1 431 ? -4.406 38.469 30.141 1 79.62 431 LYS A CA 1
ATOM 3475 C C . LYS A 1 431 ? -5.645 37.562 30.094 1 79.62 431 LYS A C 1
ATOM 3477 O O . LYS A 1 431 ? -5.809 36.781 29.172 1 79.62 431 LYS A O 1
ATOM 3482 N N . LYS A 1 432 ? -6.348 37.5 31.25 1 71.38 432 LYS A N 1
ATOM 3483 C CA . LYS A 1 432 ? -7.586 36.75 31.375 1 71.38 432 LYS A CA 1
ATOM 3484 C C . LYS A 1 432 ? -8.695 37.344 30.516 1 71.38 432 LYS A C 1
ATOM 3486 O O . LYS A 1 432 ? -9.82 36.844 30.5 1 71.38 432 LYS A O 1
ATOM 3491 N N . ASP A 1 433 ? -8.297 38.25 29.688 1 66.19 433 ASP A N 1
ATOM 3492 C CA . ASP A 1 433 ? -9.312 38.875 28.859 1 66.19 433 ASP A CA 1
ATOM 3493 C C . ASP A 1 433 ? -9.945 37.875 27.906 1 66.19 433 ASP A C 1
ATOM 3495 O O . ASP A 1 433 ? -9.469 36.719 27.797 1 66.19 433 ASP A O 1
ATOM 3499 N N . ASP A 1 434 ? -11.094 38.312 27.344 1 71.5 434 ASP A N 1
ATOM 3500 C CA . ASP A 1 434 ? -11.898 37.5 26.438 1 71.5 434 ASP A CA 1
ATOM 3501 C C . ASP A 1 434 ? -11.156 37.219 25.141 1 71.5 434 ASP A C 1
ATOM 3503 O O . ASP A 1 434 ? -11.117 38.062 24.25 1 71.5 434 ASP A O 1
ATOM 3507 N N . ASN A 1 435 ? -10.383 36.25 25.062 1 76.88 435 ASN A N 1
ATOM 3508 C CA . ASN A 1 435 ? -9.664 35.812 23.875 1 76.88 435 ASN A CA 1
ATOM 3509 C C . ASN A 1 435 ? -10.391 34.688 23.156 1 76.88 435 ASN A C 1
ATOM 3511 O O . ASN A 1 435 ? -9.805 34 22.297 1 76.88 435 ASN A O 1
ATOM 3515 N N . ALA A 1 436 ? -11.656 34.688 23.438 1 83.88 436 ALA A N 1
ATOM 3516 C CA . ALA A 1 436 ? -12.414 33.594 22.859 1 83.88 436 ALA A CA 1
ATOM 3517 C C . ALA A 1 436 ? -12.469 33.719 21.328 1 83.88 436 ALA A C 1
ATOM 3519 O O . ALA A 1 436 ? -12.844 34.75 20.797 1 83.88 436 ALA A O 1
ATOM 3520 N N . PHE A 1 437 ? -12.031 32.688 20.656 1 91.81 437 PHE A N 1
ATOM 3521 C CA . PHE A 1 437 ? -12.094 32.5 19.219 1 91.81 437 PHE A CA 1
ATOM 3522 C C . PHE A 1 437 ? -11.242 33.562 18.5 1 91.81 437 PHE A C 1
ATOM 3524 O O . PHE A 1 437 ? -11.508 33.906 17.344 1 91.81 437 PHE A O 1
ATOM 3531 N N . LYS A 1 438 ? -10.352 34.094 19.219 1 93.19 438 LYS A N 1
ATOM 3532 C CA . LYS A 1 438 ? -9.453 35.062 18.594 1 93.19 438 LYS A CA 1
ATOM 3533 C C . LYS A 1 438 ? -8.172 34.375 18.109 1 93.19 438 LYS A C 1
ATOM 3535 O O . LYS A 1 438 ? -7.438 34.969 17.297 1 93.19 438 LYS A O 1
ATOM 3540 N N . ALA A 1 439 ? -7.887 33.281 18.656 1 91.69 439 ALA A N 1
ATOM 3541 C CA . ALA A 1 439 ? -6.738 32.469 18.234 1 91.69 439 ALA A CA 1
ATOM 3542 C C . ALA A 1 439 ? -7.191 31.188 17.547 1 91.69 439 ALA A C 1
ATOM 3544 O O . ALA A 1 439 ? -7.395 30.156 18.203 1 91.69 439 ALA A O 1
ATOM 3545 N N . LEU A 1 440 ? -7.242 31.203 16.234 1 95 440 LEU A N 1
ATOM 3546 C CA . LEU A 1 440 ? -7.844 30.094 15.516 1 95 440 LEU A CA 1
ATOM 3547 C C . LEU A 1 440 ? -6.855 29.484 14.523 1 95 440 LEU A C 1
ATOM 3549 O O . LEU A 1 440 ? -7.258 28.844 13.547 1 95 440 LEU A O 1
ATOM 3553 N N . ALA A 1 441 ? -5.57 29.75 14.781 1 94.25 441 ALA A N 1
ATOM 3554 C CA . ALA A 1 441 ? -4.559 29.266 13.844 1 94.25 441 ALA A CA 1
ATOM 3555 C C . ALA A 1 441 ? -4.594 27.75 13.727 1 94.25 441 ALA A C 1
ATOM 3557 O O . ALA A 1 441 ? -4.324 27.188 12.656 1 94.25 441 ALA A O 1
ATOM 3558 N N . PHE A 1 442 ? -4.934 27.031 14.773 1 95.69 442 PHE A N 1
ATOM 3559 C CA . PHE A 1 442 ? -4.992 25.578 14.773 1 95.69 442 PHE A CA 1
ATOM 3560 C C . PHE A 1 442 ? -6.438 25.094 14.711 1 95.69 442 PHE A C 1
ATOM 3562 O O . PHE A 1 442 ? -6.723 23.938 15.031 1 95.69 442 PHE A O 1
ATOM 3569 N N . GLY A 1 443 ? -7.27 25.969 14.375 1 93.25 443 GLY A N 1
ATOM 3570 C CA . GLY A 1 443 ? -8.68 25.625 14.375 1 93.25 443 GLY A CA 1
ATOM 3571 C C . GLY A 1 443 ? -9.281 25.578 15.773 1 93.25 443 GLY A C 1
ATOM 3572 O O . GLY A 1 443 ? -8.75 26.188 16.703 1 93.25 443 GLY A O 1
ATOM 3573 N N . PHE A 1 444 ? -10.453 25.031 15.812 1 92.75 444 PHE A N 1
ATOM 3574 C CA . PHE A 1 444 ? -11.18 24.938 17.078 1 92.75 444 PHE A CA 1
ATOM 3575 C C . PHE A 1 444 ? -12.141 23.766 17.062 1 92.75 444 PHE A C 1
ATOM 3577 O O . PHE A 1 444 ? -12.531 23.281 16 1 92.75 444 PHE A O 1
ATOM 3584 N N . GLY A 1 445 ? -12.375 23.266 18.281 1 90.62 445 GLY A N 1
ATOM 3585 C CA . GLY A 1 445 ? -13.391 22.234 18.422 1 90.62 445 GLY A CA 1
ATOM 3586 C C . GLY A 1 445 ? -12.883 20.844 18.078 1 90.62 445 GLY A C 1
ATOM 3587 O O . GLY A 1 445 ? -11.688 20.578 18.203 1 90.62 445 GLY A O 1
ATOM 3588 N N . ALA A 1 446 ? -13.773 20.047 17.609 1 91.38 446 ALA A N 1
ATOM 3589 C CA . ALA A 1 446 ? -13.461 18.641 17.391 1 91.38 446 ALA A CA 1
ATOM 3590 C C . ALA A 1 446 ? -12.469 18.469 16.234 1 91.38 446 ALA A C 1
ATOM 3592 O O . ALA A 1 446 ? -11.648 17.547 16.25 1 91.38 446 ALA A O 1
ATOM 3593 N N . ARG A 1 447 ? -12.531 19.375 15.297 1 94.31 447 ARG A N 1
ATOM 3594 C CA . ARG A 1 447 ? -11.688 19.219 14.117 1 94.31 447 ARG A CA 1
ATOM 3595 C C . ARG A 1 447 ? -10.492 20.156 14.164 1 94.31 447 ARG A C 1
ATOM 3597 O O . ARG A 1 447 ? -9.953 20.547 13.125 1 94.31 447 ARG A O 1
ATOM 3604 N N . GLN A 1 448 ? -10.172 20.625 15.398 1 94.88 448 GLN A N 1
ATOM 3605 C CA . GLN A 1 448 ? -8.93 21.359 15.539 1 94.88 448 GLN A CA 1
ATOM 3606 C C . GLN A 1 448 ? -7.746 20.562 15.008 1 94.88 448 GLN A C 1
ATOM 3608 O O . GLN A 1 448 ? -7.836 19.328 14.859 1 94.88 448 GLN A O 1
ATOM 3613 N N . CYS A 1 449 ? -6.723 21.234 14.719 1 95.88 449 CYS A N 1
ATOM 3614 C CA . CYS A 1 449 ? -5.562 20.562 14.133 1 95.88 449 CYS A CA 1
ATOM 3615 C C . CYS A 1 449 ? -5.035 19.469 15.055 1 95.88 449 CYS A C 1
ATOM 3617 O O . CYS A 1 449 ? -4.688 19.734 16.203 1 95.88 449 CYS A O 1
ATOM 3619 N N . ILE A 1 450 ? -4.938 18.297 14.539 1 96.88 450 ILE A N 1
ATOM 3620 C CA . ILE A 1 450 ? -4.473 17.141 15.305 1 96.88 450 ILE A CA 1
ATOM 3621 C C . ILE A 1 450 ? -3.004 17.328 15.672 1 96.88 450 ILE A C 1
ATOM 3623 O O . ILE A 1 450 ? -2.543 16.797 16.688 1 96.88 450 ILE A O 1
ATOM 3627 N N . GLY A 1 451 ? -2.25 18.109 14.945 1 96.5 451 GLY A N 1
ATOM 3628 C CA . GLY A 1 451 ? -0.823 18.297 15.156 1 96.5 451 GLY A CA 1
ATOM 3629 C C . GLY A 1 451 ? -0.496 19.516 15.992 1 96.5 451 GLY A C 1
ATOM 3630 O O . GLY A 1 451 ? 0.662 19.922 16.062 1 96.5 451 GLY A O 1
ATOM 3631 N N . ARG A 1 452 ? -1.449 20.109 16.594 1 96.25 452 ARG A N 1
ATOM 3632 C CA . ARG A 1 452 ? -1.26 21.375 17.297 1 96.25 452 ARG A CA 1
ATOM 3633 C C . ARG A 1 452 ? -0.179 21.234 18.359 1 96.25 452 ARG A C 1
ATOM 3635 O O . ARG A 1 452 ? 0.781 22.016 18.375 1 96.25 452 ARG A O 1
ATOM 3642 N N . ARG A 1 453 ? -0.328 20.234 19.219 1 96.38 453 ARG A N 1
ATOM 3643 C CA . ARG A 1 453 ? 0.604 20.109 20.328 1 96.38 453 ARG A CA 1
ATOM 3644 C C . ARG A 1 453 ? 2.002 19.75 19.844 1 96.38 453 ARG A C 1
ATOM 3646 O O . ARG A 1 453 ? 3 20.172 20.422 1 96.38 453 ARG A O 1
ATOM 3653 N N . LEU A 1 454 ? 2.051 19.016 18.797 1 96.44 454 LEU A N 1
ATOM 3654 C CA . LEU A 1 454 ? 3.336 18.688 18.188 1 96.44 454 LEU A CA 1
ATOM 3655 C C . LEU A 1 454 ? 4.012 19.953 17.656 1 96.44 454 LEU A C 1
ATOM 3657 O O . LEU A 1 454 ? 5.188 20.188 17.938 1 96.44 454 LEU A O 1
ATOM 3661 N N . ALA A 1 455 ? 3.271 20.734 16.922 1 97 455 ALA A N 1
ATOM 3662 C CA . ALA A 1 455 ? 3.789 21.969 16.344 1 97 455 ALA A CA 1
ATOM 3663 C C . ALA A 1 455 ? 4.215 22.953 17.422 1 97 455 ALA A C 1
ATOM 3665 O O . ALA A 1 455 ? 5.297 23.531 17.344 1 97 455 ALA A O 1
ATOM 3666 N N . GLU A 1 456 ? 3.379 23.125 18.391 1 96.12 456 GLU A N 1
ATOM 3667 C CA . GLU A 1 456 ? 3.676 24.062 19.469 1 96.12 456 GLU A CA 1
ATOM 3668 C C . GLU A 1 456 ? 4.926 23.641 20.234 1 96.12 456 GLU A C 1
ATOM 3670 O O . GLU A 1 456 ? 5.785 24.469 20.547 1 96.12 456 GLU A O 1
ATOM 3675 N N . ALA A 1 457 ? 4.977 22.391 20.516 1 96.81 457 ALA A N 1
ATOM 3676 C CA . ALA A 1 457 ? 6.141 21.875 21.234 1 96.81 457 ALA A CA 1
ATOM 3677 C C . ALA A 1 457 ? 7.414 22.078 20.422 1 96.81 457 ALA A C 1
ATOM 3679 O O . ALA A 1 457 ? 8.453 22.453 20.969 1 96.81 457 ALA A O 1
ATOM 3680 N N . GLU A 1 458 ? 7.312 21.781 19.188 1 96.94 458 GLU A N 1
ATOM 3681 C CA . GLU A 1 458 ? 8.461 21.953 18.297 1 96.94 458 GLU A CA 1
ATOM 3682 C C . GLU A 1 458 ? 8.945 23.406 18.297 1 96.94 458 GLU A C 1
ATOM 3684 O O . GLU A 1 458 ? 10.148 23.656 18.422 1 96.94 458 GLU A O 1
ATOM 3689 N N . MET A 1 459 ? 8.078 24.297 18.172 1 96.56 459 MET A N 1
ATOM 3690 C CA . MET A 1 459 ? 8.438 25.703 18.125 1 96.56 459 MET A CA 1
ATOM 3691 C C . MET A 1 459 ? 9 26.172 19.453 1 96.56 459 MET A C 1
ATOM 3693 O O . MET A 1 459 ? 10.008 26.891 19.484 1 96.56 459 MET A O 1
ATOM 3697 N N . MET A 1 460 ? 8.367 25.75 20.531 1 97.06 460 MET A N 1
ATOM 3698 C CA . MET A 1 460 ? 8.805 26.172 21.859 1 97.06 460 MET A CA 1
ATOM 3699 C C . MET A 1 460 ? 10.203 25.641 22.156 1 97.06 460 MET A C 1
ATOM 3701 O O . MET A 1 460 ? 11.047 26.375 22.672 1 97.06 460 MET A O 1
ATOM 3705 N N . LEU A 1 461 ? 10.406 24.406 21.844 1 96.62 461 LEU A N 1
ATOM 3706 C CA . LEU A 1 461 ? 11.695 23.797 22.125 1 96.62 461 LEU A CA 1
ATOM 3707 C C . LEU A 1 461 ? 12.789 24.406 21.25 1 96.62 461 LEU A C 1
ATOM 3709 O O . LEU A 1 461 ? 13.93 24.578 21.703 1 96.62 461 LEU A O 1
ATOM 3713 N N . PHE A 1 462 ? 12.438 24.672 20.047 1 95.69 462 PHE A N 1
ATOM 3714 C CA . PHE A 1 462 ? 13.367 25.375 19.156 1 95.69 462 PHE A CA 1
ATOM 3715 C C . PHE A 1 462 ? 13.797 26.703 19.766 1 95.69 462 PHE A C 1
ATOM 3717 O O . PHE A 1 462 ? 14.992 26.984 19.859 1 95.69 462 PHE A O 1
ATOM 3724 N N . LEU A 1 463 ? 12.875 27.469 20.203 1 94.19 463 LEU A N 1
ATOM 3725 C CA . LEU A 1 463 ? 13.141 28.812 20.734 1 94.19 463 LEU A CA 1
ATOM 3726 C C . LEU A 1 463 ? 13.844 28.734 22.078 1 94.19 463 LEU A C 1
ATOM 3728 O O . LEU A 1 463 ? 14.695 29.562 22.391 1 94.19 463 LEU A O 1
ATOM 3732 N N . LEU A 1 464 ? 13.43 27.75 22.844 1 94.12 464 LEU A N 1
ATOM 3733 C CA . LEU A 1 464 ? 14.055 27.531 24.141 1 94.12 464 LEU A CA 1
ATOM 3734 C C . LEU A 1 464 ? 15.555 27.281 23.984 1 94.12 464 LEU A C 1
ATOM 3736 O O . LEU A 1 464 ? 16.359 27.984 24.609 1 94.12 464 LEU A O 1
ATOM 3740 N N . HIS A 1 465 ? 15.898 26.453 23.094 1 91.62 465 HIS A N 1
ATOM 3741 C CA . HIS A 1 465 ? 17.297 26.062 22.953 1 91.62 465 HIS A CA 1
ATOM 3742 C C . HIS A 1 465 ? 18.078 27.109 22.172 1 91.62 465 HIS A C 1
ATOM 3744 O O . HIS A 1 465 ? 19.281 27.312 22.422 1 91.62 465 HIS A O 1
ATOM 3750 N N . SER A 1 466 ? 17.422 27.781 21.297 1 84.88 466 SER A N 1
ATOM 3751 C CA . SER A 1 466 ? 18.094 28.828 20.547 1 84.88 466 SER A CA 1
ATOM 3752 C C . SER A 1 466 ? 18.391 30.047 21.422 1 84.88 466 SER A C 1
ATOM 3754 O O . SER A 1 466 ? 19.375 30.734 21.203 1 84.88 466 SER A O 1
ATOM 3756 N N . SER A 1 467 ? 17.5 30.312 22.312 1 79 467 SER A N 1
ATOM 3757 C CA . SER A 1 467 ? 17.688 31.438 23.219 1 79 467 SER A CA 1
ATOM 3758 C C . SER A 1 467 ? 18.812 31.188 24.219 1 79 467 SER A C 1
ATOM 3760 O O . SER A 1 467 ? 19.484 32.125 24.656 1 79 467 SER A O 1
ATOM 3762 N N . LEU A 1 468 ? 18.875 30.078 24.578 1 69 468 LEU A N 1
ATOM 3763 C CA . LEU A 1 468 ? 19.906 29.719 25.547 1 69 468 LEU A CA 1
ATOM 3764 C C . LEU A 1 468 ? 21.297 29.859 24.938 1 69 468 LEU A C 1
ATOM 3766 O O . LEU A 1 468 ? 22.281 30.031 25.672 1 69 468 LEU A O 1
ATOM 3770 N N . LEU A 1 469 ? 21.375 29.719 23.688 1 60.56 469 LEU A N 1
ATOM 3771 C CA . LEU A 1 469 ? 22.672 29.859 23.062 1 60.56 469 LEU A CA 1
ATOM 3772 C C . LEU A 1 469 ? 23.047 31.328 22.906 1 60.56 469 LEU A C 1
ATOM 3774 O O . LEU A 1 469 ? 24.141 31.656 22.438 1 60.56 469 LEU A O 1
ATOM 3778 N N . GLN A 1 470 ? 22.5 32.188 23.625 1 56.81 470 GLN A N 1
ATOM 3779 C CA . GLN A 1 470 ? 22.859 33.594 23.766 1 56.81 470 GLN A CA 1
ATOM 3780 C C . GLN A 1 470 ? 23.031 34.25 22.391 1 56.81 470 GLN A C 1
ATOM 3782 O O . GLN A 1 470 ? 23.719 35.281 22.266 1 56.81 470 GLN A O 1
ATOM 3787 N N . ALA A 1 471 ? 22.656 33.531 21.359 1 52.06 471 ALA A N 1
ATOM 3788 C CA . ALA A 1 471 ? 22.844 34.188 20.062 1 52.06 471 ALA A CA 1
ATOM 3789 C C . ALA A 1 471 ? 21.781 35.25 19.844 1 52.06 471 ALA A C 1
ATOM 3791 O O . ALA A 1 471 ? 20.594 35.031 20 1 52.06 471 ALA A O 1
ATOM 3792 N N . LYS A 1 472 ? 22.25 36.5 20.094 1 50.28 472 LYS A N 1
ATOM 3793 C CA . LYS A 1 472 ? 21.344 37.625 19.797 1 50.28 472 LYS A CA 1
ATOM 3794 C C . LYS A 1 472 ? 20.844 37.562 18.359 1 50.28 472 LYS A C 1
ATOM 3796 O O . LYS A 1 472 ? 21.641 37.406 17.422 1 50.28 472 LYS A O 1
ATOM 3801 N N . LEU A 1 473 ? 19.531 37.188 18.188 1 51.31 473 LEU A N 1
ATOM 3802 C CA . LEU A 1 473 ? 18.891 37.281 16.875 1 51.31 473 LEU A CA 1
ATOM 3803 C C . LEU A 1 473 ? 18.938 38.688 16.328 1 51.31 473 LEU A C 1
ATOM 3805 O O . LEU A 1 473 ? 18.609 39.656 17.031 1 51.31 473 LEU A O 1
ATOM 3809 N N . ILE A 1 474 ? 20 39.031 15.383 1 42.28 474 ILE A N 1
ATOM 3810 C CA . ILE A 1 474 ? 20.062 40.344 14.75 1 42.28 474 ILE A CA 1
ATOM 3811 C C . ILE A 1 474 ? 19.344 40.312 13.406 1 42.28 474 ILE A C 1
ATOM 3813 O O . ILE A 1 474 ? 19.531 39.375 12.625 1 42.28 474 ILE A O 1
ATOM 3817 N N . MET B 1 1 ? 50.031 -17.844 27.328 1 18.47 1 MET B N 1
ATOM 3818 C CA . MET B 1 1 ? 50.812 -17.703 26.109 1 18.47 1 MET B CA 1
ATOM 3819 C C . MET B 1 1 ? 50.719 -18.953 25.25 1 18.47 1 MET B C 1
ATOM 3821 O O . MET B 1 1 ? 51.438 -19.094 24.25 1 18.47 1 MET B O 1
ATOM 3825 N N . GLY B 1 2 ? 50 -19.906 25.641 1 20.06 2 GLY B N 1
ATOM 3826 C CA . GLY B 1 2 ? 50.281 -21.266 25.234 1 20.06 2 GLY B CA 1
ATOM 3827 C C . GLY B 1 2 ? 50.188 -21.484 23.734 1 20.06 2 GLY B C 1
ATOM 3828 O O . GLY B 1 2 ? 49.438 -20.766 23.047 1 20.06 2 GLY B O 1
ATOM 3829 N N . SER B 1 3 ? 51.094 -22.188 23.078 1 19.28 3 SER B N 1
ATOM 3830 C CA . SER B 1 3 ? 51.719 -22.406 21.766 1 19.28 3 SER B CA 1
ATOM 3831 C C . SER B 1 3 ? 50.781 -23.156 20.828 1 19.28 3 SER B C 1
ATOM 3833 O O . SER B 1 3 ? 51.188 -23.594 19.75 1 19.28 3 SER B O 1
ATOM 3835 N N . LEU B 1 4 ? 49.5 -23.078 21.094 1 20.8 4 LEU B N 1
ATOM 3836 C CA . LEU B 1 4 ? 48.781 -24.25 20.578 1 20.8 4 LEU B CA 1
ATOM 3837 C C . LEU B 1 4 ? 49.094 -24.453 19.094 1 20.8 4 LEU B C 1
ATOM 3839 O O . LEU B 1 4 ? 49.062 -23.484 18.312 1 20.8 4 LEU B O 1
ATOM 3843 N N . GLY B 1 5 ? 49.719 -25.5 18.734 1 18.5 5 GLY B N 1
ATOM 3844 C CA . GLY B 1 5 ? 50.375 -26.141 17.609 1 18.5 5 GLY B CA 1
ATOM 3845 C C . GLY B 1 5 ? 49.531 -26.156 16.359 1 18.5 5 GLY B C 1
ATOM 3846 O O . GLY B 1 5 ? 48.312 -26.141 16.422 1 18.5 5 GLY B O 1
ATOM 3847 N N . ARG B 1 6 ? 50.094 -25.734 15.195 1 19.7 6 ARG B N 1
ATOM 3848 C CA . ARG B 1 6 ? 49.938 -25.375 13.789 1 19.7 6 ARG B CA 1
ATOM 3849 C C . ARG B 1 6 ? 49.5 -26.562 12.953 1 19.7 6 ARG B C 1
ATOM 3851 O O . ARG B 1 6 ? 50.344 -27.359 12.523 1 19.7 6 ARG B O 1
ATOM 3858 N N . LEU B 1 7 ? 48.594 -27.469 13.562 1 19.31 7 LEU B N 1
ATOM 3859 C CA . LEU B 1 7 ? 48.625 -28.766 12.898 1 19.31 7 LEU B CA 1
ATOM 3860 C C . LEU B 1 7 ? 48.344 -28.625 11.406 1 19.31 7 LEU B C 1
ATOM 3862 O O . LEU B 1 7 ? 47.375 -27.969 11.023 1 19.31 7 LEU B O 1
ATOM 3866 N N . SER B 1 8 ? 49.375 -28.719 10.523 1 19.88 8 SER B N 1
ATOM 3867 C CA . SER B 1 8 ? 49.688 -28.625 9.102 1 19.88 8 SER B CA 1
ATOM 3868 C C . SER B 1 8 ? 48.875 -29.641 8.297 1 19.88 8 SER B C 1
ATOM 3870 O O . SER B 1 8 ? 49.062 -30.859 8.453 1 19.88 8 SER B O 1
ATOM 3872 N N . LEU B 1 9 ? 47.562 -29.656 8.453 1 21.3 9 LEU B N 1
ATOM 3873 C CA . LEU B 1 9 ? 46.906 -30.812 7.883 1 21.3 9 LEU B CA 1
ATOM 3874 C C . LEU B 1 9 ? 47.312 -31.031 6.426 1 21.3 9 LEU B C 1
ATOM 3876 O O . LEU B 1 9 ? 47.312 -30.078 5.637 1 21.3 9 LEU B O 1
ATOM 3880 N N . SER B 1 10 ? 48 -32.031 6.168 1 18.64 10 SER B N 1
ATOM 3881 C CA . SER B 1 10 ? 48.719 -32.594 5.012 1 18.64 10 SER B CA 1
ATOM 3882 C C . SER B 1 10 ? 47.781 -32.719 3.814 1 18.64 10 SER B C 1
ATOM 3884 O O . SER B 1 10 ? 46.562 -32.938 3.984 1 18.64 10 SER B O 1
ATOM 3886 N N . ARG B 1 11 ? 48.156 -32.219 2.574 1 21.36 11 ARG B N 1
ATOM 3887 C CA . ARG B 1 11 ? 47.812 -31.969 1.178 1 21.36 11 ARG B CA 1
ATOM 3888 C C . ARG B 1 11 ? 47.531 -33.281 0.439 1 21.36 11 ARG B C 1
ATOM 3890 O O . ARG B 1 11 ? 48.344 -33.719 -0.376 1 21.36 11 ARG B O 1
ATOM 3897 N N . SER B 1 12 ? 47.125 -34.375 1.161 1 19.53 12 SER B N 1
ATOM 3898 C CA . SER B 1 12 ? 47.406 -35.625 0.455 1 19.53 12 SER B CA 1
ATOM 3899 C C . SER B 1 12 ? 46.875 -35.594 -0.967 1 19.53 12 SER B C 1
ATOM 3901 O O . SER B 1 12 ? 45.969 -34.812 -1.272 1 19.53 12 SER B O 1
ATOM 3903 N N . PHE B 1 13 ? 47.188 -36.656 -1.854 1 23.31 13 PHE B N 1
ATOM 3904 C CA . PHE B 1 13 ? 47.594 -37.156 -3.174 1 23.31 13 PHE B CA 1
ATOM 3905 C C . PHE B 1 13 ? 46.375 -37.5 -4 1 23.31 13 PHE B C 1
ATOM 3907 O O . PHE B 1 13 ? 45.875 -38.625 -3.928 1 23.31 13 PHE B O 1
ATOM 3914 N N . TRP B 1 14 ? 45.156 -36.906 -3.764 1 21.58 14 TRP B N 1
ATOM 3915 C CA . TRP B 1 14 ? 44.094 -37.594 -4.469 1 21.58 14 TRP B CA 1
ATOM 3916 C C . TRP B 1 14 ? 44.469 -37.781 -5.945 1 21.58 14 TRP B C 1
ATOM 3918 O O . TRP B 1 14 ? 44.688 -36.781 -6.652 1 21.58 14 TRP B O 1
ATOM 3928 N N . SER B 1 15 ? 45.062 -38.844 -6.27 1 21.97 15 SER B N 1
ATOM 3929 C CA . SER B 1 15 ? 45.531 -39.406 -7.539 1 21.97 15 SER B CA 1
ATOM 3930 C C . SER B 1 15 ? 44.438 -39.312 -8.602 1 21.97 15 SER B C 1
ATOM 3932 O O . SER B 1 15 ? 43.25 -39.375 -8.289 1 21.97 15 SER B O 1
ATOM 3934 N N . GLY B 1 16 ? 44.75 -38.75 -9.789 1 23.16 16 GLY B N 1
ATOM 3935 C CA . GLY B 1 16 ? 44.25 -38.312 -11.086 1 23.16 16 GLY B CA 1
ATOM 3936 C C . GLY B 1 16 ? 43.594 -39.438 -11.859 1 23.16 16 GLY B C 1
ATOM 3937 O O . GLY B 1 16 ? 44.25 -40.312 -12.414 1 23.16 16 GLY B O 1
ATOM 3938 N N . LEU B 1 17 ? 42.656 -40.188 -11.211 1 25.3 17 LEU B N 1
ATOM 3939 C CA . LEU B 1 17 ? 42.281 -41.312 -12.047 1 25.3 17 LEU B CA 1
ATOM 3940 C C . LEU B 1 17 ? 41.969 -40.875 -13.469 1 25.3 17 LEU B C 1
ATOM 3942 O O . LEU B 1 17 ? 41.344 -39.812 -13.672 1 25.3 17 LEU B O 1
ATOM 3946 N N . PRO B 1 18 ? 42.719 -41.438 -14.414 1 25.28 18 PRO B N 1
ATOM 3947 C CA . PRO B 1 18 ? 42.75 -41.062 -15.836 1 25.28 18 PRO B CA 1
ATOM 3948 C C . PRO B 1 18 ? 41.344 -41.094 -16.469 1 25.28 18 PRO B C 1
ATOM 3950 O O . PRO B 1 18 ? 40.5 -41.875 -16.047 1 25.28 18 PRO B O 1
ATOM 3953 N N . CYS B 1 19 ? 40.875 -39.906 -16.859 1 25.61 19 CYS B N 1
ATOM 3954 C CA . CYS B 1 19 ? 39.656 -39.594 -17.609 1 25.61 19 CYS B CA 1
ATOM 3955 C C . CYS B 1 19 ? 39.5 -40.5 -18.828 1 25.61 19 CYS B C 1
ATOM 3957 O O . CYS B 1 19 ? 40.375 -40.5 -19.703 1 25.61 19 CYS B O 1
ATOM 3959 N N . CYS B 1 20 ? 39.062 -41.719 -18.578 1 26.64 20 CYS B N 1
ATOM 3960 C CA . CYS B 1 20 ? 38.844 -42.625 -19.688 1 26.64 20 CYS B CA 1
ATOM 3961 C C . CYS B 1 20 ? 38.188 -41.906 -20.859 1 26.64 20 CYS B C 1
ATOM 3963 O O . CYS B 1 20 ? 37.125 -41.281 -20.688 1 26.64 20 CYS B O 1
ATOM 3965 N N . GLN B 1 21 ? 39 -41.531 -21.812 1 27.86 21 GLN B N 1
ATOM 3966 C CA . GLN B 1 21 ? 38.719 -40.969 -23.125 1 27.86 21 GLN B CA 1
ATOM 3967 C C . GLN B 1 21 ? 37.656 -41.75 -23.875 1 27.86 21 GLN B C 1
ATOM 3969 O O . GLN B 1 21 ? 37.906 -42.906 -24.266 1 27.86 21 GLN B O 1
ATOM 3974 N N . LEU B 1 22 ? 36.438 -41.656 -23.391 1 29.28 22 LEU B N 1
ATOM 3975 C CA . LEU B 1 22 ? 35.469 -42.406 -24.203 1 29.28 22 LEU B CA 1
ATOM 3976 C C . LEU B 1 22 ? 35.656 -42.094 -25.688 1 29.28 22 LEU B C 1
ATOM 3978 O O . LEU B 1 22 ? 35.875 -40.938 -26.062 1 29.28 22 LEU B O 1
ATOM 3982 N N . PRO B 1 23 ? 36.062 -43.062 -26.469 1 31.41 23 PRO B N 1
ATOM 3983 C CA . PRO B 1 23 ? 36.344 -42.875 -27.891 1 31.41 23 PRO B CA 1
ATOM 3984 C C . PRO B 1 23 ? 35.25 -42.094 -28.625 1 31.41 23 PRO B C 1
ATOM 3986 O O . PRO B 1 23 ? 34.094 -42.125 -28.203 1 31.41 23 PRO B O 1
ATOM 3989 N N . SER B 1 24 ? 35.781 -40.969 -29.281 1 32.47 24 SER B N 1
ATOM 3990 C CA . SER B 1 24 ? 35 -40.062 -30.141 1 32.47 24 SER B CA 1
ATOM 3991 C C . SER B 1 24 ? 34.188 -40.844 -31.172 1 32.47 24 SER B C 1
ATOM 3993 O O . SER B 1 24 ? 34.75 -41.656 -31.922 1 32.47 24 SER B O 1
ATOM 3995 N N . PRO B 1 25 ? 32.969 -41.094 -30.859 1 34 25 PRO B N 1
ATOM 3996 C CA . PRO B 1 25 ? 32.344 -41.906 -31.906 1 34 25 PRO B CA 1
ATOM 3997 C C . PRO B 1 25 ? 32.594 -41.375 -33.312 1 34 25 PRO B C 1
ATOM 3999 O O . PRO B 1 25 ? 32.812 -40.188 -33.5 1 34 25 PRO B O 1
ATOM 4002 N N . ALA B 1 26 ? 33.219 -42.094 -34.25 1 33.38 26 ALA B N 1
ATOM 4003 C CA . ALA B 1 26 ? 33.531 -41.812 -35.656 1 33.38 26 ALA B CA 1
ATOM 4004 C C . ALA B 1 26 ? 32.406 -41.062 -36.344 1 33.38 26 ALA B C 1
ATOM 4006 O O . ALA B 1 26 ? 31.25 -41.438 -36.281 1 33.38 26 ALA B O 1
ATOM 4007 N N . ALA B 1 27 ? 32.75 -39.781 -36.656 1 35.09 27 ALA B N 1
ATOM 4008 C CA . ALA B 1 27 ? 31.984 -38.875 -37.5 1 35.09 27 ALA B CA 1
ATOM 4009 C C . ALA B 1 27 ? 31.547 -39.594 -38.781 1 35.09 27 ALA B C 1
ATOM 4011 O O . ALA B 1 27 ? 32.375 -39.938 -39.625 1 35.09 27 ALA B O 1
ATOM 4012 N N . ASP B 1 28 ? 30.766 -40.562 -38.656 1 31.53 28 ASP B N 1
ATOM 4013 C CA . ASP B 1 28 ? 30.391 -40.906 -40 1 31.53 28 ASP B CA 1
ATOM 4014 C C . ASP B 1 28 ? 30.203 -39.656 -40.875 1 31.53 28 ASP B C 1
ATOM 4016 O O . ASP B 1 28 ? 29.422 -38.75 -40.5 1 31.53 28 ASP B O 1
ATOM 4020 N N . ALA B 1 29 ? 31.203 -39.219 -41.656 1 37.66 29 ALA B N 1
ATOM 4021 C CA . ALA B 1 29 ? 31.516 -38.094 -42.531 1 37.66 29 ALA B CA 1
ATOM 4022 C C . ALA B 1 29 ? 30.266 -37.625 -43.312 1 37.66 29 ALA B C 1
ATOM 4024 O O . ALA B 1 29 ? 30.25 -36.531 -43.844 1 37.66 29 ALA B O 1
ATOM 4025 N N . ARG B 1 30 ? 29.5 -38.625 -43.781 1 42.66 30 ARG B N 1
ATOM 4026 C CA . ARG B 1 30 ? 29.125 -38.25 -45.125 1 42.66 30 ARG B CA 1
ATOM 4027 C C . ARG B 1 30 ? 28 -37.219 -45.094 1 42.66 30 ARG B C 1
ATOM 4029 O O . ARG B 1 30 ? 27.516 -36.781 -46.156 1 42.66 30 ARG B O 1
ATOM 4036 N N . HIS B 1 31 ? 26.875 -37.5 -44.25 1 41 31 HIS B N 1
ATOM 4037 C CA . HIS B 1 31 ? 25.781 -36.594 -44.594 1 41 31 HIS B CA 1
ATOM 4038 C C . HIS B 1 31 ? 26.047 -35.188 -44.062 1 41 31 HIS B C 1
ATOM 4040 O O . HIS B 1 31 ? 26.406 -35.031 -42.906 1 41 31 HIS B O 1
ATOM 4046 N N . PRO B 1 32 ? 26.406 -34.219 -44.75 1 46.94 32 PRO B N 1
ATOM 4047 C CA . PRO B 1 32 ? 26.656 -32.844 -44.312 1 46.94 32 PRO B CA 1
ATOM 4048 C C . PRO B 1 32 ? 25.578 -32.312 -43.375 1 46.94 32 PRO B C 1
ATOM 4050 O O . PRO B 1 32 ? 24.422 -32.75 -43.438 1 46.94 32 PRO B O 1
ATOM 4053 N N . PRO B 1 33 ? 25.875 -31.938 -42.156 1 54.5 33 PRO B N 1
ATOM 4054 C CA . PRO B 1 33 ? 24.938 -31.312 -41.219 1 54.5 33 PRO B CA 1
ATOM 4055 C C . PRO B 1 33 ? 23.984 -30.344 -41.906 1 54.5 33 PRO B C 1
ATOM 4057 O O . PRO B 1 33 ? 24.375 -29.656 -42.875 1 54.5 33 PRO B O 1
ATOM 4060 N N . PRO B 1 34 ? 22.672 -30.594 -41.938 1 62.56 34 PRO B N 1
ATOM 4061 C CA . PRO B 1 34 ? 21.688 -29.75 -42.594 1 62.56 34 PRO B CA 1
ATOM 4062 C C . PRO B 1 34 ? 21.969 -28.266 -42.469 1 62.56 34 PRO B C 1
ATOM 4064 O O . PRO B 1 34 ? 22.484 -27.828 -41.438 1 62.56 34 PRO B O 1
ATOM 4067 N N . LYS B 1 35 ? 22.078 -27.438 -43.5 1 80.56 35 LYS B N 1
ATOM 4068 C CA . LYS B 1 35 ? 22.281 -26 -43.625 1 80.56 35 LYS B CA 1
ATOM 4069 C C . LYS B 1 35 ? 21.281 -25.234 -42.75 1 80.56 35 LYS B C 1
ATOM 4071 O O . LYS B 1 35 ? 20.078 -25.484 -42.812 1 80.56 35 LYS B O 1
ATOM 4076 N N . VAL B 1 36 ? 21.734 -24.516 -41.719 1 90.12 36 VAL B N 1
ATOM 4077 C CA . VAL B 1 36 ? 20.922 -23.656 -40.875 1 90.12 36 VAL B CA 1
ATOM 4078 C C . VAL B 1 36 ? 20.172 -22.641 -41.719 1 90.12 36 VAL B C 1
ATOM 4080 O O . VAL B 1 36 ? 20.766 -21.969 -42.562 1 90.12 36 VAL B O 1
ATOM 4083 N N . GLN B 1 37 ? 18.906 -22.672 -41.688 1 94.31 37 GLN B N 1
ATOM 4084 C CA . GLN B 1 37 ? 18.047 -21.75 -42.438 1 94.31 37 GLN B CA 1
ATOM 4085 C C . GLN B 1 37 ? 17.812 -20.469 -41.656 1 94.31 37 GLN B C 1
ATOM 4087 O O . GLN B 1 37 ? 17.859 -20.453 -40.438 1 94.31 37 GLN B O 1
ATOM 4092 N N . PRO B 1 38 ? 17.625 -19.391 -42.406 1 94.31 38 PRO B N 1
ATOM 4093 C CA . PRO B 1 38 ? 17.359 -18.125 -41.719 1 94.31 38 PRO B CA 1
ATOM 4094 C C . PRO B 1 38 ? 16 -18.078 -41.031 1 94.31 38 PRO B C 1
ATOM 4096 O O . PRO B 1 38 ? 15.148 -18.922 -41.312 1 94.31 38 PRO B O 1
ATOM 4099 N N . PHE B 1 39 ? 15.766 -17.141 -40.156 1 95 39 PHE B N 1
ATOM 4100 C CA . PHE B 1 39 ? 14.555 -16.938 -39.375 1 95 39 PHE B CA 1
ATOM 4101 C C . PHE B 1 39 ? 13.328 -16.828 -40.281 1 95 39 PHE B C 1
ATOM 4103 O O . PHE B 1 39 ? 12.266 -17.359 -39.938 1 95 39 PHE B O 1
ATOM 4110 N N . GLU B 1 40 ? 13.492 -16.234 -41.438 1 92.44 40 GLU B N 1
ATOM 4111 C CA . GLU B 1 40 ? 12.391 -15.961 -42.344 1 92.44 40 GLU B CA 1
ATOM 4112 C C . GLU B 1 40 ? 11.898 -17.234 -43 1 92.44 40 GLU B C 1
ATOM 4114 O O . GLU B 1 40 ? 10.789 -17.281 -43.562 1 92.44 40 GLU B O 1
ATOM 4119 N N . ALA B 1 41 ? 12.664 -18.234 -42.938 1 94.06 41 ALA B N 1
ATOM 4120 C CA . ALA B 1 41 ? 12.328 -19.5 -43.594 1 94.06 41 ALA B CA 1
ATOM 4121 C C . ALA B 1 41 ? 11.383 -20.328 -42.719 1 94.06 41 ALA B C 1
ATOM 4123 O O . ALA B 1 41 ? 10.781 -21.297 -43.188 1 94.06 41 ALA B O 1
ATOM 4124 N N . ILE B 1 42 ? 11.188 -19.953 -41.469 1 95.25 42 ILE B N 1
ATOM 4125 C CA . ILE B 1 42 ? 10.258 -20.672 -40.594 1 95.25 42 ILE B CA 1
ATOM 4126 C C . ILE B 1 42 ? 8.836 -20.531 -41.156 1 95.25 42 ILE B C 1
ATOM 4128 O O . ILE B 1 42 ? 8.383 -19.438 -41.469 1 95.25 42 ILE B O 1
ATOM 4132 N N . PRO B 1 43 ? 8.156 -21.703 -41.25 1 93.81 43 PRO B N 1
ATOM 4133 C CA . PRO B 1 43 ? 6.773 -21.625 -41.719 1 93.81 43 PRO B CA 1
ATOM 4134 C C . PRO B 1 43 ? 5.91 -20.688 -40.875 1 93.81 43 PRO B C 1
ATOM 4136 O O . PRO B 1 43 ? 6.07 -20.625 -39.656 1 93.81 43 PRO B O 1
ATOM 4139 N N . ARG B 1 44 ? 5.008 -20 -41.531 1 90.44 44 ARG B N 1
ATOM 4140 C CA . ARG B 1 44 ? 4.148 -19.031 -40.875 1 90.44 44 ARG B CA 1
ATOM 4141 C C . ARG B 1 44 ? 2.682 -19.438 -40.969 1 90.44 44 ARG B C 1
ATOM 4143 O O . ARG B 1 44 ? 2.242 -19.922 -42.031 1 90.44 44 ARG B O 1
ATOM 4150 N N . SER B 1 45 ? 1.956 -19.453 -39.938 1 82.06 45 SER B N 1
ATOM 4151 C CA . SER B 1 45 ? 0.535 -19.781 -39.969 1 82.06 45 SER B CA 1
ATOM 4152 C C . SER B 1 45 ? -0.236 -18.766 -40.812 1 82.06 45 SER B C 1
ATOM 4154 O O . SER B 1 45 ? -1.015 -19.125 -41.688 1 82.06 45 SER B O 1
ATOM 4156 N N . SER B 1 46 ? -0.62 -17.562 -40.312 1 71.31 46 SER B N 1
ATOM 4157 C CA . SER B 1 46 ? -1.313 -16.531 -41.094 1 71.31 46 SER B CA 1
ATOM 4158 C C . SER B 1 46 ? -0.589 -15.195 -41 1 71.31 46 SER B C 1
ATOM 4160 O O . SER B 1 46 ? 0.029 -14.875 -40 1 71.31 46 SER B O 1
ATOM 4162 N N . ARG B 1 47 ? -0.644 -14.508 -42.125 1 65.56 47 ARG B N 1
ATOM 4163 C CA . ARG B 1 47 ? 0.146 -13.281 -42.25 1 65.56 47 ARG B CA 1
ATOM 4164 C C . ARG B 1 47 ? -0.572 -12.102 -41.594 1 65.56 47 ARG B C 1
ATOM 4166 O O . ARG B 1 47 ? 0.056 -11.102 -41.25 1 65.56 47 ARG B O 1
ATOM 4173 N N . ASN B 1 48 ? -1.848 -12.258 -41.375 1 66.12 48 ASN B N 1
ATOM 4174 C CA . ASN B 1 48 ? -2.498 -11.047 -40.906 1 66.12 48 ASN B CA 1
ATOM 4175 C C . ASN B 1 48 ? -2.695 -11.07 -39.375 1 66.12 48 ASN B C 1
ATOM 4177 O O . ASN B 1 48 ? -3.6 -11.734 -38.875 1 66.12 48 ASN B O 1
ATOM 4181 N N . ALA B 1 49 ? -2.018 -10.367 -38.75 1 63.06 49 ALA B N 1
ATOM 4182 C CA . ALA B 1 49 ? -1.952 -10.297 -37.312 1 63.06 49 ALA B CA 1
ATOM 4183 C C . ALA B 1 49 ? -3.297 -9.891 -36.719 1 63.06 49 ALA B C 1
ATOM 4185 O O . ALA B 1 49 ? -3.748 -10.461 -35.719 1 63.06 49 ALA B O 1
ATOM 4186 N N . TRP B 1 50 ? -3.814 -9.008 -37.281 1 61.06 50 TRP B N 1
ATOM 4187 C CA . TRP B 1 50 ? -5.031 -8.43 -36.719 1 61.06 50 TRP B CA 1
ATOM 4188 C C . TRP B 1 50 ? -6.246 -9.289 -37.062 1 61.06 50 TRP B C 1
ATOM 4190 O O . TRP B 1 50 ? -7.18 -9.391 -36.25 1 61.06 50 TRP B O 1
ATOM 4200 N N . LEU B 1 51 ? -6.156 -9.867 -38.156 1 60.38 51 LEU B N 1
ATOM 4201 C CA . LEU B 1 51 ? -7.203 -10.828 -38.469 1 60.38 51 LEU B CA 1
ATOM 4202 C C . LEU B 1 51 ? -7.145 -12.031 -37.531 1 60.38 51 LEU B C 1
ATOM 4204 O O . LEU B 1 51 ? -8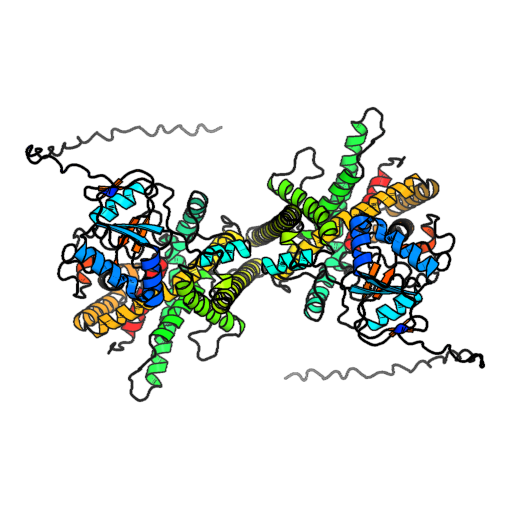.18 -12.555 -37.125 1 60.38 51 LEU B O 1
ATOM 4208 N N . ASN B 1 52 ? -5.969 -12.336 -37.219 1 61.59 52 ASN B N 1
ATOM 4209 C CA . ASN B 1 52 ? -5.789 -13.43 -36.281 1 61.59 52 ASN B CA 1
ATOM 4210 C C . ASN B 1 52 ? -6.348 -13.078 -34.906 1 61.59 52 ASN B C 1
ATOM 4212 O O . ASN B 1 52 ? -7.023 -13.898 -34.281 1 61.59 52 ASN B O 1
ATOM 4216 N N . LEU B 1 53 ? -6.035 -11.836 -34.562 1 61.59 53 LEU B N 1
ATOM 4217 C CA . LEU B 1 53 ? -6.547 -11.398 -33.281 1 61.59 53 LEU B CA 1
ATOM 4218 C C . LEU B 1 53 ? -8.07 -11.352 -33.281 1 61.59 53 LEU B C 1
ATOM 4220 O O . LEU B 1 53 ? -8.711 -11.781 -32.312 1 61.59 53 LEU B O 1
ATOM 4224 N N . TYR B 1 54 ? -8.508 -10.719 -34.312 1 59.91 54 TYR B N 1
ATOM 4225 C CA . TYR B 1 54 ? -9.961 -10.641 -34.469 1 59.91 54 TYR B CA 1
ATOM 4226 C C . TYR B 1 54 ? -10.586 -12.031 -34.438 1 59.91 54 TYR B C 1
ATOM 4228 O O . TYR B 1 54 ? -11.625 -12.242 -33.812 1 59.91 54 TYR B O 1
ATOM 4236 N N . GLN B 1 55 ? -9.992 -12.852 -35.125 1 59.5 55 GLN B N 1
ATOM 4237 C CA . GLN B 1 55 ? -10.516 -14.211 -35.156 1 59.5 55 GLN B CA 1
ATOM 4238 C C . GLN B 1 55 ? -10.445 -14.875 -33.781 1 59.5 55 GLN B C 1
ATOM 4240 O O . GLN B 1 55 ? -11.367 -15.586 -33.375 1 59.5 55 GLN B O 1
ATOM 4245 N N . PHE B 1 56 ? -9.422 -14.555 -33.188 1 61.88 56 PHE B N 1
ATOM 4246 C CA . PHE B 1 56 ? -9.266 -15.086 -31.828 1 61.88 56 PHE B CA 1
ATOM 4247 C C . PHE B 1 56 ? -10.344 -14.547 -30.906 1 61.88 56 PHE B C 1
ATOM 4249 O O . PHE B 1 56 ? -10.891 -15.289 -30.094 1 61.88 56 PHE B O 1
ATOM 4256 N N . TRP B 1 57 ? -10.57 -13.32 -31.016 1 61.44 57 TRP B N 1
ATOM 4257 C CA . TRP B 1 57 ? -11.562 -12.656 -30.172 1 61.44 57 TRP B CA 1
ATOM 4258 C C . TRP B 1 57 ? -12.977 -13.117 -30.547 1 61.44 57 TRP B C 1
ATOM 4260 O O . TRP B 1 57 ? -13.781 -13.414 -29.656 1 61.44 57 TRP B O 1
ATOM 4270 N N . ARG B 1 58 ? -13.25 -13.039 -31.812 1 54.62 58 ARG B N 1
ATOM 4271 C CA . ARG B 1 58 ? -14.594 -13.336 -32.312 1 54.62 58 ARG B CA 1
ATOM 4272 C C . ARG B 1 58 ? -14.992 -14.773 -31.969 1 54.62 58 ARG B C 1
ATOM 4274 O O . ARG B 1 58 ? -16.141 -15.031 -31.594 1 54.62 58 ARG B O 1
ATOM 4281 N N . ASN B 1 59 ? -14.086 -15.523 -32.156 1 54.78 59 ASN B N 1
ATOM 4282 C CA . ASN B 1 59 ? -14.445 -16.938 -32 1 54.78 59 ASN B CA 1
ATOM 4283 C C . ASN B 1 59 ? -14.234 -17.422 -30.578 1 54.78 59 ASN B C 1
ATOM 4285 O O . ASN B 1 59 ? -14.242 -18.625 -30.312 1 54.78 59 ASN B O 1
ATOM 4289 N N . ASP B 1 60 ? -14.234 -16.5 -29.672 1 58 60 ASP B N 1
ATOM 4290 C CA . ASP B 1 60 ? -13.938 -16.891 -28.297 1 58 60 ASP B CA 1
ATOM 4291 C C . ASP B 1 60 ? -12.797 -17.906 -28.234 1 58 60 ASP B C 1
ATOM 4293 O O . ASP B 1 60 ? -12.852 -18.875 -27.469 1 58 60 ASP B O 1
ATOM 4297 N N . SER B 1 61 ? -12.008 -17.766 -29.156 1 53.19 61 SER B N 1
ATOM 4298 C CA . SER B 1 61 ? -10.945 -18.734 -29.453 1 53.19 61 SER B CA 1
ATOM 4299 C C . SER B 1 61 ? -9.883 -18.734 -28.359 1 53.19 61 SER B C 1
ATOM 4301 O O . SER B 1 61 ? -9.023 -19.625 -28.328 1 53.19 61 SER B O 1
ATOM 4303 N N . PHE B 1 62 ? -10 -17.875 -27.5 1 61.72 62 PHE B N 1
ATOM 4304 C CA . PHE B 1 62 ? -9.008 -17.922 -26.438 1 61.72 62 PHE B CA 1
ATOM 4305 C C . PHE B 1 62 ? -9.172 -19.172 -25.594 1 61.72 62 PHE B C 1
ATOM 4307 O O . PHE B 1 62 ? -8.18 -19.75 -25.141 1 61.72 62 PHE B O 1
ATOM 4314 N N . GLN B 1 63 ? -10.328 -19.609 -25.625 1 65.75 63 GLN B N 1
ATOM 4315 C CA . GLN B 1 63 ? -10.578 -20.828 -24.859 1 65.75 63 GLN B CA 1
ATOM 4316 C C . GLN B 1 63 ? -10.133 -22.062 -25.641 1 65.75 63 GLN B C 1
ATOM 4318 O O . GLN B 1 63 ? -9.836 -23.109 -25.047 1 65.75 63 GLN B O 1
ATOM 4323 N N . ASN B 1 64 ? -9.969 -21.781 -26.984 1 73.19 64 ASN B N 1
ATOM 4324 C CA . ASN B 1 64 ? -9.609 -22.938 -27.812 1 73.19 64 ASN B CA 1
ATOM 4325 C C . ASN B 1 64 ? -8.219 -22.766 -28.422 1 73.19 64 ASN B C 1
ATOM 4327 O O . ASN B 1 64 ? -7.914 -23.391 -29.438 1 73.19 64 ASN B O 1
ATOM 4331 N N . PHE B 1 65 ? -7.504 -22 -27.812 1 77.44 65 PHE B N 1
ATOM 4332 C CA . PHE B 1 65 ? -6.176 -21.703 -28.328 1 77.44 65 PHE B CA 1
ATOM 4333 C C . PHE B 1 65 ? -5.312 -22.953 -28.391 1 77.44 65 PHE B C 1
ATOM 4335 O O . PHE B 1 65 ? -4.488 -23.109 -29.297 1 77.44 65 PHE B O 1
ATOM 4342 N N . HIS B 1 66 ? -5.504 -23.812 -27.484 1 81.94 66 HIS B N 1
ATOM 4343 C CA . HIS B 1 66 ? -4.719 -25.047 -27.469 1 81.94 66 HIS B CA 1
ATOM 4344 C C . HIS B 1 66 ? -4.992 -25.891 -28.719 1 81.94 66 HIS B C 1
ATOM 4346 O O . HIS B 1 66 ? -4.07 -26.484 -29.281 1 81.94 66 HIS B O 1
ATOM 4352 N N . TYR B 1 67 ? -6.203 -25.797 -29.203 1 82.44 67 TYR B N 1
ATOM 4353 C CA . TYR B 1 67 ? -6.543 -26.547 -30.406 1 82.44 67 TYR B CA 1
ATOM 4354 C C . TYR B 1 67 ? -5.961 -25.891 -31.656 1 82.44 67 TYR B C 1
ATOM 4356 O O . TYR B 1 67 ? -5.539 -26.562 -32.594 1 82.44 67 TYR B O 1
ATOM 4364 N N . ILE B 1 68 ? -6.012 -24.656 -31.594 1 83 68 ILE B N 1
ATOM 4365 C CA . ILE B 1 68 ? -5.453 -23.906 -32.719 1 83 68 ILE B CA 1
ATOM 4366 C C . ILE B 1 68 ? -3.957 -24.203 -32.844 1 83 68 ILE B C 1
ATOM 4368 O O . ILE B 1 68 ? -3.449 -24.438 -33.938 1 83 68 ILE B O 1
ATOM 4372 N N . MET B 1 69 ? -3.328 -24.188 -31.797 1 87.69 69 MET B N 1
ATOM 4373 C CA . MET B 1 69 ? -1.896 -24.469 -31.797 1 87.69 69 MET B CA 1
ATOM 4374 C C . MET B 1 69 ? -1.622 -25.891 -32.281 1 87.69 69 MET B C 1
ATOM 4376 O O . MET B 1 69 ? -0.692 -26.125 -33.031 1 87.69 69 MET B O 1
ATOM 4380 N N . GLU B 1 70 ? -2.383 -26.797 -31.766 1 89.56 70 GLU B N 1
ATOM 4381 C CA . GLU B 1 70 ? -2.234 -28.188 -32.156 1 89.56 70 GLU B CA 1
ATOM 4382 C C . GLU B 1 70 ? -2.418 -28.344 -33.688 1 89.56 70 GLU B C 1
ATOM 4384 O O . GLU B 1 70 ? -1.656 -29.062 -34.344 1 89.56 70 GLU B O 1
ATOM 4389 N N . ARG B 1 71 ? -3.383 -27.703 -34.188 1 88.12 71 ARG B N 1
ATOM 4390 C CA . ARG B 1 71 ? -3.645 -27.734 -35.625 1 88.12 71 ARG B CA 1
ATOM 4391 C C . ARG B 1 71 ? -2.492 -27.125 -36.406 1 88.12 71 ARG B C 1
ATOM 4393 O O . ARG B 1 71 ? -2.105 -27.641 -37.469 1 88.12 71 ARG B O 1
ATOM 4400 N N . ASN B 1 72 ? -2.045 -26.062 -35.906 1 90.38 72 ASN B N 1
ATOM 4401 C CA . ASN B 1 72 ? -0.92 -25.422 -36.594 1 90.38 72 ASN B CA 1
ATOM 4402 C C . ASN B 1 72 ? 0.309 -26.312 -36.625 1 90.38 72 ASN B C 1
ATOM 4404 O O . ASN B 1 72 ? 1.012 -26.375 -37.625 1 90.38 72 ASN B O 1
ATOM 4408 N N . PHE B 1 73 ? 0.575 -27.016 -35.594 1 93.62 73 PHE B N 1
ATOM 4409 C CA . PHE B 1 73 ? 1.706 -27.938 -35.562 1 93.62 73 PHE B CA 1
ATOM 4410 C C . PHE B 1 73 ? 1.505 -29.094 -36.531 1 93.62 73 PHE B C 1
ATOM 4412 O O . PHE B 1 73 ? 2.465 -29.578 -37.125 1 93.62 73 PHE B O 1
ATOM 4419 N N . ARG B 1 74 ? 0.335 -29.547 -36.656 1 91.12 74 ARG B N 1
ATOM 4420 C CA . ARG B 1 74 ? 0.022 -30.609 -37.594 1 91.12 74 ARG B CA 1
ATOM 4421 C C . ARG B 1 74 ? 0.221 -30.156 -39.031 1 91.12 74 ARG B C 1
ATOM 4423 O O . ARG B 1 74 ? 0.739 -30.922 -39.875 1 91.12 74 ARG B O 1
ATOM 4430 N N . ASN B 1 75 ? -0.17 -28.969 -39.281 1 91.88 75 ASN B N 1
ATOM 4431 C CA . ASN B 1 75 ? -0.174 -28.469 -40.656 1 91.88 75 ASN B CA 1
ATOM 4432 C C . ASN B 1 75 ? 1.194 -27.938 -41.062 1 91.88 75 ASN B C 1
ATOM 4434 O O . ASN B 1 75 ? 1.603 -28.062 -42.219 1 91.88 75 ASN B O 1
ATOM 4438 N N . LEU B 1 76 ? 1.826 -27.297 -40.125 1 93.62 76 LEU B N 1
ATOM 4439 C CA . LEU B 1 76 ? 3.014 -26.531 -40.5 1 93.62 76 LEU B CA 1
ATOM 4440 C C . LEU B 1 76 ? 4.281 -27.234 -40.031 1 93.62 76 LEU B C 1
ATOM 4442 O O . LEU B 1 76 ? 5.383 -26.922 -40.469 1 93.62 76 LEU B O 1
ATOM 4446 N N . GLY B 1 77 ? 4.113 -28.266 -39.156 1 93.25 77 GLY B N 1
ATOM 4447 C CA . GLY B 1 77 ? 5.273 -28.953 -38.625 1 93.25 77 GLY B CA 1
ATOM 4448 C C . GLY B 1 77 ? 5.578 -28.594 -37.188 1 93.25 77 GLY B C 1
ATOM 4449 O O . GLY B 1 77 ? 4.82 -27.859 -36.562 1 93.25 77 GLY B O 1
ATOM 4450 N N . PRO B 1 78 ? 6.711 -29.109 -36.688 1 95.81 78 PRO B N 1
ATOM 4451 C CA . PRO B 1 78 ? 7.008 -28.984 -35.25 1 95.81 78 PRO B CA 1
ATOM 4452 C C . PRO B 1 78 ? 7.531 -27.609 -34.844 1 95.81 78 PRO B C 1
ATOM 4454 O O . PRO B 1 78 ? 7.793 -27.344 -33.688 1 95.81 78 PRO B O 1
ATOM 4457 N N . ILE B 1 79 ? 7.723 -26.688 -35.812 1 96.69 79 ILE B N 1
ATOM 4458 C CA . ILE B 1 79 ? 8.102 -25.297 -35.562 1 96.69 79 ILE B CA 1
ATOM 4459 C C . ILE B 1 79 ? 7.371 -24.375 -36.531 1 96.69 79 ILE B C 1
ATOM 4461 O O . ILE B 1 79 ? 7.23 -24.703 -37.719 1 96.69 79 ILE B O 1
ATOM 4465 N N . TYR B 1 80 ? 6.824 -23.312 -36.031 1 95.56 80 TYR B N 1
ATOM 4466 C CA . TYR B 1 80 ? 6.211 -22.312 -36.906 1 95.56 80 TYR B CA 1
ATOM 4467 C C . TYR B 1 80 ? 6.219 -20.938 -36.281 1 95.56 80 TYR B C 1
ATOM 4469 O O . TYR B 1 80 ? 6.43 -20.812 -35.062 1 95.56 80 TYR B O 1
ATOM 4477 N N . ARG B 1 81 ? 5.992 -19.922 -37.031 1 93.75 81 ARG B N 1
ATOM 4478 C CA . ARG B 1 81 ? 5.906 -18.547 -36.562 1 93.75 81 ARG B CA 1
ATOM 4479 C C . ARG B 1 81 ? 4.473 -18.016 -36.656 1 93.75 81 ARG B C 1
ATOM 4481 O O . ARG B 1 81 ? 3.711 -18.438 -37.531 1 93.75 81 ARG B O 1
ATOM 4488 N N . GLU B 1 82 ? 4.18 -17.188 -35.688 1 88.56 82 GLU B N 1
ATOM 4489 C CA . GLU B 1 82 ? 2.836 -16.609 -35.656 1 88.56 82 GLU B CA 1
ATOM 4490 C C . GLU B 1 82 ? 2.863 -15.172 -35.156 1 88.56 82 GLU B C 1
ATOM 4492 O O . GLU B 1 82 ? 3.688 -14.828 -34.312 1 88.56 82 GLU B O 1
ATOM 4497 N N . THR B 1 83 ? 1.99 -14.375 -35.75 1 81.69 83 THR B N 1
ATOM 4498 C CA . THR B 1 83 ? 1.813 -13 -35.281 1 81.69 83 THR B CA 1
ATOM 4499 C C . THR B 1 83 ? 0.38 -12.773 -34.812 1 81.69 83 THR B C 1
ATOM 4501 O O . THR B 1 83 ? -0.565 -12.914 -35.594 1 81.69 83 THR B O 1
ATOM 4504 N N . VAL B 1 84 ? 0.288 -12.586 -33.594 1 73.19 84 VAL B N 1
ATOM 4505 C CA . VAL B 1 84 ? -1.019 -12.258 -33.031 1 73.19 84 VAL B CA 1
ATOM 4506 C C . VAL B 1 84 ? -0.997 -10.844 -32.469 1 73.19 84 VAL B C 1
ATOM 4508 O O . VAL B 1 84 ? -0.302 -10.578 -31.469 1 73.19 84 VAL B O 1
ATOM 4511 N N . GLY B 1 85 ? -1.782 -9.977 -32.969 1 68.31 85 GLY B N 1
ATOM 4512 C CA . GLY B 1 85 ? -1.688 -8.586 -32.531 1 68.31 85 GLY B CA 1
ATOM 4513 C C . GLY B 1 85 ? -0.304 -8 -32.75 1 68.31 85 GLY B C 1
ATOM 4514 O O . GLY B 1 85 ? 0.225 -8.008 -33.844 1 68.31 85 GLY B O 1
ATOM 4515 N N . SER B 1 86 ? 0.182 -7.582 -31.594 1 65.75 86 SER B N 1
ATOM 4516 C CA . SER B 1 86 ? 1.509 -6.98 -31.672 1 65.75 86 SER B CA 1
ATOM 4517 C C . SER B 1 86 ? 2.59 -7.969 -31.25 1 65.75 86 SER B C 1
ATOM 4519 O O . SER B 1 86 ? 3.771 -7.621 -31.203 1 65.75 86 SER B O 1
ATOM 4521 N N . HIS B 1 87 ? 2.205 -9.203 -31.109 1 73.81 87 HIS B N 1
ATOM 4522 C CA . HIS B 1 87 ? 3.174 -10.172 -30.609 1 73.81 87 HIS B CA 1
ATOM 4523 C C . HIS B 1 87 ? 3.607 -11.141 -31.703 1 73.81 87 HIS B C 1
ATOM 4525 O O . HIS B 1 87 ? 2.766 -11.766 -32.344 1 73.81 87 HIS B O 1
ATOM 4531 N N . ASP B 1 88 ? 4.84 -11.102 -31.984 1 83.56 88 ASP B N 1
ATOM 4532 C CA . ASP B 1 88 ? 5.465 -12.086 -32.875 1 83.56 88 ASP B CA 1
ATOM 4533 C C . ASP B 1 88 ? 6.121 -13.211 -32.062 1 83.56 88 ASP B C 1
ATOM 4535 O O . ASP B 1 88 ? 6.883 -12.945 -31.125 1 83.56 88 ASP B O 1
ATOM 4539 N N . SER B 1 89 ? 5.715 -14.477 -32.469 1 91.62 89 SER B N 1
ATOM 4540 C CA . SER B 1 89 ? 6.254 -15.57 -31.672 1 91.62 89 SER B CA 1
ATOM 4541 C C . SER B 1 89 ? 6.668 -16.75 -32.562 1 91.62 89 SER B C 1
ATOM 4543 O O . SER B 1 89 ? 6.215 -16.859 -33.688 1 91.62 89 SER B O 1
ATOM 4545 N N . VAL B 1 90 ? 7.617 -17.453 -32.062 1 95.75 90 VAL B N 1
ATOM 4546 C CA . VAL B 1 90 ? 7.992 -18.766 -32.594 1 95.75 90 VAL B CA 1
ATOM 4547 C C . VAL B 1 90 ? 7.465 -19.875 -31.703 1 95.75 90 VAL B C 1
ATOM 4549 O O . VAL B 1 90 ? 7.703 -19.859 -30.484 1 95.75 90 VAL B O 1
ATOM 4552 N N . ASN B 1 91 ? 6.73 -20.781 -32.312 1 95.75 91 ASN B N 1
ATOM 4553 C CA . ASN B 1 91 ? 6.164 -21.906 -31.547 1 95.75 91 ASN B CA 1
ATOM 4554 C C . ASN B 1 91 ? 6.879 -23.203 -31.875 1 95.75 91 ASN B C 1
ATOM 4556 O O . ASN B 1 91 ? 7.121 -23.516 -33.031 1 95.75 91 ASN B O 1
ATOM 4560 N N . VAL B 1 92 ? 7.262 -23.938 -30.844 1 96.81 92 VAL B N 1
ATOM 4561 C CA . VAL B 1 92 ? 7.914 -25.234 -31.016 1 96.81 92 VAL B CA 1
ATOM 4562 C C . VAL B 1 92 ? 7.203 -26.297 -30.172 1 96.81 92 VAL B C 1
ATOM 4564 O O . VAL B 1 92 ? 6.48 -25.953 -29.219 1 96.81 92 VAL B O 1
ATOM 4567 N N . MET B 1 93 ? 7.391 -27.641 -30.453 1 95 93 MET B N 1
ATOM 4568 C CA . MET B 1 93 ? 6.664 -28.641 -29.688 1 95 93 MET B CA 1
ATOM 4569 C C . MET B 1 93 ? 7.574 -29.812 -29.312 1 95 93 MET B C 1
ATOM 4571 O O . MET B 1 93 ? 7.215 -30.656 -28.484 1 95 93 MET B O 1
ATOM 4575 N N . LEU B 1 94 ? 8.781 -29.875 -29.891 1 95.69 94 LEU B N 1
ATOM 4576 C CA . LEU B 1 94 ? 9.664 -31 -29.594 1 95.69 94 LEU B CA 1
ATOM 4577 C C . LEU B 1 94 ? 10.469 -30.75 -28.328 1 95.69 94 LEU B C 1
ATOM 4579 O O . LEU B 1 94 ? 10.914 -29.625 -28.078 1 95.69 94 LEU B O 1
ATOM 4583 N N . PRO B 1 95 ? 10.648 -31.844 -27.484 1 95.94 95 PRO B N 1
ATOM 4584 C CA . PRO B 1 95 ? 11.438 -31.703 -26.266 1 95.94 95 PRO B CA 1
ATOM 4585 C C . PRO B 1 95 ? 12.852 -31.188 -26.516 1 95.94 95 PRO B C 1
ATOM 4587 O O . PRO B 1 95 ? 13.406 -30.453 -25.703 1 95.94 95 PRO B O 1
ATOM 4590 N N . SER B 1 96 ? 13.422 -31.547 -27.641 1 94.75 96 SER B N 1
ATOM 4591 C CA . SER B 1 96 ? 14.773 -31.125 -27.969 1 94.75 96 SER B CA 1
ATOM 4592 C C . SER B 1 96 ? 14.844 -29.609 -28.172 1 94.75 96 SER B C 1
ATOM 4594 O O . SER B 1 96 ? 15.836 -28.969 -27.812 1 94.75 96 SER B O 1
ATOM 4596 N N . ASP B 1 97 ? 13.82 -29.094 -28.766 1 95.75 97 ASP B N 1
ATOM 4597 C CA . ASP B 1 97 ? 13.758 -27.656 -28.953 1 95.75 97 ASP B CA 1
ATOM 4598 C C . ASP B 1 97 ? 13.656 -26.938 -27.594 1 95.75 97 ASP B C 1
ATOM 4600 O O . ASP B 1 97 ? 14.281 -25.891 -27.391 1 95.75 97 ASP B O 1
ATOM 4604 N N . ALA B 1 98 ? 12.812 -27.469 -26.734 1 95.38 98 ALA B N 1
ATOM 4605 C CA . ALA B 1 98 ? 12.695 -26.906 -25.391 1 95.38 98 ALA B CA 1
ATOM 4606 C C . ALA B 1 98 ? 14.039 -26.906 -24.672 1 95.38 98 ALA B C 1
ATOM 4608 O O . ALA B 1 98 ? 14.406 -25.922 -24.031 1 95.38 98 ALA B O 1
ATOM 4609 N N . ALA B 1 99 ? 14.719 -28 -24.781 1 94.88 99 ALA B N 1
ATOM 4610 C CA . ALA B 1 99 ? 16.031 -28.125 -24.156 1 94.88 99 ALA B CA 1
ATOM 4611 C C . ALA B 1 99 ? 16.984 -27.031 -24.641 1 94.88 99 ALA B C 1
ATOM 4613 O O . ALA B 1 99 ? 17.688 -26.422 -23.844 1 94.88 99 ALA B O 1
ATOM 4614 N N . GLN B 1 100 ? 17 -26.859 -25.906 1 94.06 100 GLN B N 1
ATOM 4615 C CA . GLN B 1 100 ? 17.859 -25.844 -26.5 1 94.06 100 GLN B CA 1
ATOM 4616 C C . GLN B 1 100 ? 17.453 -24.453 -26.031 1 94.06 100 GLN B C 1
ATOM 4618 O O . GLN B 1 100 ? 18.328 -23.625 -25.719 1 94.06 100 GLN B O 1
ATOM 4623 N N . LEU B 1 101 ? 16.219 -24.219 -26.016 1 93.81 101 LEU B N 1
ATOM 4624 C CA . LEU B 1 101 ? 15.695 -22.922 -25.594 1 93.81 101 LEU B CA 1
ATOM 4625 C C . LEU B 1 101 ? 16.094 -22.625 -24.141 1 93.81 101 LEU B C 1
ATOM 4627 O O . LEU B 1 101 ? 16.562 -21.531 -23.844 1 93.81 101 LEU B O 1
ATOM 4631 N N . PHE B 1 102 ? 15.969 -23.562 -23.234 1 93.31 102 PHE B N 1
ATOM 4632 C CA . PHE B 1 102 ? 16.219 -23.359 -21.812 1 93.31 102 PHE B CA 1
ATOM 4633 C C . PHE B 1 102 ? 17.703 -23.219 -21.547 1 93.31 102 PHE B C 1
ATOM 4635 O O . PHE B 1 102 ? 18.109 -22.609 -20.547 1 93.31 102 PHE B O 1
ATOM 4642 N N . GLN B 1 103 ? 18.438 -23.703 -22.422 1 91.69 103 GLN B N 1
ATOM 4643 C CA . GLN B 1 103 ? 19.875 -23.547 -22.281 1 91.69 103 GLN B CA 1
ATOM 4644 C C . GLN B 1 103 ? 20.312 -22.125 -22.578 1 91.69 103 GLN B C 1
ATOM 4646 O O . GLN B 1 103 ? 21.391 -21.688 -22.172 1 91.69 103 GLN B O 1
ATOM 4651 N N . THR B 1 104 ? 19.469 -21.438 -23.234 1 91.56 104 THR B N 1
ATOM 4652 C CA . THR B 1 104 ? 19.875 -20.109 -23.688 1 91.56 104 THR B CA 1
ATOM 4653 C C . THR B 1 104 ? 19.203 -19.016 -22.844 1 91.56 104 THR B C 1
ATOM 4655 O O . THR B 1 104 ? 19.312 -17.828 -23.156 1 91.56 104 THR B O 1
ATOM 4658 N N . GLU B 1 105 ? 18.484 -19.328 -21.875 1 89.88 105 GLU B N 1
ATOM 4659 C CA . GLU B 1 105 ? 17.703 -18.328 -21.156 1 89.88 105 GLU B CA 1
ATOM 4660 C C . GLU B 1 105 ? 18.578 -17.516 -20.219 1 89.88 105 GLU B C 1
ATOM 4662 O O . GLU B 1 105 ? 18.188 -16.422 -19.781 1 89.88 105 GLU B O 1
ATOM 4667 N N . GLY B 1 106 ? 19.781 -17.984 -19.828 1 87.62 106 GLY B N 1
ATOM 4668 C CA . GLY B 1 106 ? 20.703 -17.25 -18.969 1 87.62 106 GLY B CA 1
ATOM 4669 C C . GLY B 1 106 ? 20.25 -17.156 -17.531 1 87.62 106 GLY B C 1
ATOM 4670 O O . GLY B 1 106 ? 19.406 -17.953 -17.094 1 87.62 106 GLY B O 1
ATOM 4671 N N . ILE B 1 107 ? 20.812 -16.141 -16.797 1 89.69 107 ILE B N 1
ATOM 4672 C CA . ILE B 1 107 ? 20.531 -16.031 -15.375 1 89.69 107 ILE B CA 1
ATOM 4673 C C . ILE B 1 107 ? 19.344 -15.086 -15.156 1 89.69 107 ILE B C 1
ATOM 4675 O O . ILE B 1 107 ? 18.828 -14.992 -14.039 1 89.69 107 ILE B O 1
ATOM 4679 N N . PHE B 1 108 ? 18.922 -14.43 -16.203 1 91.5 108 PHE B N 1
ATOM 4680 C CA . PHE B 1 108 ? 17.766 -13.547 -16.156 1 91.5 108 PHE B CA 1
ATOM 4681 C C . PHE B 1 108 ? 16.703 -13.984 -17.156 1 91.5 108 PHE B C 1
ATOM 4683 O O . PHE B 1 108 ? 16.359 -13.242 -18.078 1 91.5 108 PHE B O 1
ATOM 4690 N N . PRO B 1 109 ? 16.203 -15.195 -16.922 1 93.06 109 PRO B N 1
ATOM 4691 C CA . PRO B 1 109 ? 15.195 -15.648 -17.875 1 93.06 109 PRO B CA 1
ATOM 4692 C C . PRO B 1 109 ? 13.992 -14.711 -17.938 1 93.06 109 PRO B C 1
ATOM 4694 O O . PRO B 1 109 ? 13.57 -14.172 -16.922 1 93.06 109 PRO B O 1
ATOM 4697 N N . ARG B 1 110 ? 13.484 -14.523 -19.109 1 92.5 110 ARG B N 1
ATOM 4698 C CA . ARG B 1 110 ? 12.367 -13.609 -19.328 1 92.5 110 ARG B CA 1
ATOM 4699 C C . ARG B 1 110 ? 11.148 -14.352 -19.875 1 92.5 110 ARG B C 1
ATOM 4701 O O . ARG B 1 110 ? 11.297 -15.328 -20.609 1 92.5 110 ARG B O 1
ATOM 4708 N N . ARG B 1 111 ? 10.031 -13.891 -19.516 1 89.62 111 ARG B N 1
ATOM 4709 C CA . ARG B 1 111 ? 8.773 -14.375 -20.078 1 89.62 111 ARG B CA 1
ATOM 4710 C C . ARG B 1 111 ? 7.859 -13.211 -20.438 1 89.62 111 ARG B C 1
ATOM 4712 O O . ARG B 1 111 ? 8.148 -12.055 -20.109 1 89.62 111 ARG B O 1
ATOM 4719 N N . MET B 1 112 ? 6.816 -13.602 -21.141 1 83.75 112 MET B N 1
ATOM 4720 C CA . MET B 1 112 ? 5.836 -12.594 -21.531 1 83.75 112 MET B CA 1
ATOM 4721 C C . MET B 1 112 ? 5.055 -12.094 -20.328 1 83.75 112 MET B C 1
ATOM 4723 O O . MET B 1 112 ? 4.758 -12.867 -19.406 1 83.75 112 MET B O 1
ATOM 4727 N N . GLY B 1 113 ? 4.773 -10.82 -20.375 1 81.62 113 GLY B N 1
ATOM 4728 C CA . GLY B 1 113 ? 4.016 -10.242 -19.266 1 81.62 113 GLY B CA 1
ATOM 4729 C C . GLY B 1 113 ? 2.516 -10.352 -19.453 1 81.62 113 GLY B C 1
ATOM 4730 O O . GLY B 1 113 ? 2.045 -10.727 -20.531 1 81.62 113 GLY B O 1
ATOM 4731 N N . ILE B 1 114 ? 1.788 -10.211 -18.375 1 85.31 114 ILE B N 1
ATOM 4732 C CA . ILE B 1 114 ? 0.337 -10.055 -18.391 1 85.31 114 ILE B CA 1
ATOM 4733 C C . ILE B 1 114 ? -0.026 -8.578 -18.25 1 85.31 114 ILE B C 1
ATOM 4735 O O . ILE B 1 114 ? -0.066 -8.047 -17.141 1 85.31 114 ILE B O 1
ATOM 4739 N N . ASP B 1 115 ? -0.497 -8.047 -19.25 1 85.81 115 ASP B N 1
ATOM 4740 C CA . ASP B 1 115 ? -0.637 -6.598 -19.328 1 85.81 115 ASP B CA 1
ATOM 4741 C C . ASP B 1 115 ? -1.687 -6.09 -18.344 1 85.81 115 ASP B C 1
ATOM 4743 O O . ASP B 1 115 ? -1.521 -5.023 -17.75 1 85.81 115 ASP B O 1
ATOM 4747 N N . ALA B 1 116 ? -2.719 -6.832 -18.25 1 87.62 116 ALA B N 1
ATOM 4748 C CA . ALA B 1 116 ? -3.789 -6.379 -17.375 1 87.62 116 ALA B CA 1
ATOM 4749 C C . ALA B 1 116 ? -3.312 -6.305 -15.922 1 87.62 116 ALA B C 1
ATOM 4751 O O . ALA B 1 116 ? -3.662 -5.371 -15.195 1 87.62 116 ALA B O 1
ATOM 4752 N N . TRP B 1 117 ? -2.566 -7.352 -15.492 1 93.75 117 TRP B N 1
ATOM 4753 C CA . TRP B 1 117 ? -2.025 -7.355 -14.133 1 93.75 117 TRP B CA 1
ATOM 4754 C C . TRP B 1 117 ? -1.011 -6.23 -13.953 1 93.75 117 TRP B C 1
ATOM 4756 O O . TRP B 1 117 ? -1.021 -5.535 -12.938 1 93.75 117 TRP B O 1
ATOM 4766 N N . THR B 1 118 ? -0.191 -6.07 -14.93 1 93.38 118 THR B N 1
ATOM 4767 C CA . THR B 1 118 ? 0.828 -5.027 -14.875 1 93.38 118 THR B CA 1
ATOM 4768 C C . THR B 1 118 ? 0.185 -3.643 -14.852 1 93.38 118 THR B C 1
ATOM 4770 O O . THR B 1 118 ? 0.674 -2.738 -14.172 1 93.38 118 THR B O 1
ATOM 4773 N N . ALA B 1 119 ? -0.84 -3.49 -15.633 1 92.06 119 ALA B N 1
ATOM 4774 C CA . ALA B 1 119 ? -1.542 -2.211 -15.672 1 92.06 119 ALA B CA 1
ATOM 4775 C C . ALA B 1 119 ? -2.092 -1.842 -14.297 1 92.06 119 ALA B C 1
ATOM 4777 O O . ALA B 1 119 ? -2.049 -0.676 -13.898 1 92.06 119 ALA B O 1
ATOM 4778 N N . HIS B 1 120 ? -2.674 -2.777 -13.648 1 94.19 120 HIS B N 1
ATOM 4779 C CA . HIS B 1 120 ? -3.152 -2.535 -12.297 1 94.19 120 HIS B CA 1
ATOM 4780 C C . HIS B 1 120 ? -2.025 -2.049 -11.391 1 94.19 120 HIS B C 1
ATOM 4782 O O . HIS B 1 120 ? -2.195 -1.082 -10.648 1 94.19 120 HIS B O 1
ATOM 4788 N N . ARG B 1 121 ? -0.895 -2.754 -11.453 1 96 121 ARG B N 1
ATOM 4789 C CA . ARG B 1 121 ? 0.236 -2.406 -10.594 1 96 121 ARG B CA 1
ATOM 4790 C C . ARG B 1 121 ? 0.745 -1.003 -10.906 1 96 121 ARG B C 1
ATOM 4792 O O . ARG B 1 121 ? 1.211 -0.295 -10.008 1 96 121 ARG B O 1
ATOM 4799 N N . ARG B 1 122 ? 0.833 -0.684 -12.109 1 92.62 122 ARG B N 1
ATOM 4800 C CA . ARG B 1 122 ? 1.286 0.644 -12.516 1 92.62 122 ARG B CA 1
ATOM 4801 C C . ARG B 1 122 ? 0.331 1.723 -12.016 1 92.62 122 ARG B C 1
ATOM 4803 O O . ARG B 1 122 ? 0.766 2.76 -11.508 1 92.62 122 ARG B O 1
ATOM 4810 N N . LEU B 1 123 ? -0.903 1.448 -12.203 1 92.12 123 LEU B N 1
ATOM 4811 C CA . LEU B 1 123 ? -1.922 2.408 -11.797 1 92.12 123 LEU B CA 1
ATOM 4812 C C . LEU B 1 123 ? -1.871 2.65 -10.289 1 92.12 123 LEU B C 1
ATOM 4814 O O . LEU B 1 123 ? -1.989 3.789 -9.836 1 92.12 123 LEU B O 1
ATOM 4818 N N . ARG B 1 124 ? -1.667 1.629 -9.523 1 95.38 124 ARG B N 1
ATOM 4819 C CA . ARG B 1 124 ? -1.713 1.715 -8.07 1 95.38 124 ARG B CA 1
ATOM 4820 C C . ARG B 1 124 ? -0.319 1.928 -7.488 1 95.38 124 ARG B C 1
ATOM 4822 O O . ARG B 1 124 ? -0.164 2.09 -6.277 1 95.38 124 ARG B O 1
ATOM 4829 N N . ASN B 1 125 ? 0.72 1.915 -8.305 1 93.88 125 ASN B N 1
ATOM 4830 C CA . ASN B 1 125 ? 2.115 2.061 -7.902 1 93.88 125 ASN B CA 1
ATOM 4831 C C . ASN B 1 125 ? 2.547 0.941 -6.961 1 93.88 125 ASN B C 1
ATOM 4833 O O . ASN B 1 125 ? 3.184 1.196 -5.938 1 93.88 125 ASN B O 1
ATOM 4837 N N . HIS B 1 126 ? 2.051 -0.245 -7.285 1 95.12 126 HIS B N 1
ATOM 4838 C CA . HIS B 1 126 ? 2.498 -1.445 -6.586 1 95.12 126 HIS B CA 1
ATOM 4839 C C . HIS B 1 126 ? 3.717 -2.059 -7.27 1 95.12 126 HIS B C 1
ATOM 4841 O O . HIS B 1 126 ? 3.871 -1.947 -8.492 1 95.12 126 HIS B O 1
ATOM 4847 N N . ARG B 1 127 ? 4.516 -2.678 -6.492 1 95.06 127 ARG B N 1
ATOM 4848 C CA . ARG B 1 127 ? 5.617 -3.439 -7.066 1 95.06 127 ARG B CA 1
ATOM 4849 C C . ARG B 1 127 ? 5.113 -4.691 -7.777 1 95.06 127 ARG B C 1
ATOM 4851 O O . ARG B 1 127 ? 4.047 -5.215 -7.438 1 95.06 127 ARG B O 1
ATOM 4858 N N . LEU B 1 128 ? 5.867 -5.117 -8.742 1 96.5 128 LEU B N 1
ATOM 4859 C CA . LEU B 1 128 ? 5.574 -6.375 -9.414 1 96.5 128 LEU B CA 1
ATOM 4860 C C . LEU B 1 128 ? 6.156 -7.559 -8.648 1 96.5 128 LEU B C 1
ATOM 4862 O O . LEU B 1 128 ? 7.227 -7.445 -8.047 1 96.5 128 LEU B O 1
ATOM 4866 N N . GLY B 1 129 ? 5.449 -8.711 -8.68 1 96.44 129 GLY B N 1
ATOM 4867 C CA . GLY B 1 129 ? 5.973 -9.953 -8.133 1 96.44 129 GLY B CA 1
ATOM 4868 C C . GLY B 1 129 ? 6.699 -10.797 -9.156 1 96.44 129 GLY B C 1
ATOM 4869 O O . GLY B 1 129 ? 6.848 -10.391 -10.312 1 96.44 129 GLY B O 1
ATOM 4870 N N . LEU B 1 130 ? 7.078 -11.906 -8.758 1 94.56 130 LEU B N 1
ATOM 4871 C CA . LEU B 1 130 ? 7.918 -12.812 -9.539 1 94.56 130 LEU B CA 1
ATOM 4872 C C . LEU B 1 130 ? 7.25 -13.164 -10.867 1 94.56 130 LEU B C 1
ATOM 4874 O O . LEU B 1 130 ? 7.93 -13.383 -11.867 1 94.56 130 LEU B O 1
ATOM 4878 N N . PHE B 1 131 ? 6 -13.297 -10.852 1 93.56 131 PHE B N 1
ATOM 4879 C CA . PHE B 1 131 ? 5.285 -13.695 -12.055 1 93.56 131 PHE B CA 1
ATOM 4880 C C . PHE B 1 131 ? 5.41 -12.625 -13.133 1 93.56 131 PHE B C 1
ATOM 4882 O O . PHE B 1 131 ? 5.426 -12.93 -14.328 1 93.56 131 PHE B O 1
ATOM 4889 N N . LEU B 1 132 ? 5.484 -11.43 -12.727 1 94.75 132 LEU B N 1
ATOM 4890 C CA . LEU B 1 132 ? 5.445 -10.328 -13.672 1 94.75 132 LEU B CA 1
ATOM 4891 C C . LEU B 1 132 ? 6.836 -9.742 -13.883 1 94.75 132 LEU B C 1
ATOM 4893 O O . LEU B 1 132 ? 7.105 -9.117 -14.906 1 94.75 132 LEU B O 1
ATOM 4897 N N . LEU B 1 133 ? 7.695 -9.938 -12.938 1 94.44 133 LEU B N 1
ATOM 4898 C CA . LEU B 1 133 ? 9.031 -9.352 -12.977 1 94.44 133 LEU B CA 1
ATOM 4899 C C . LEU B 1 133 ? 9.914 -10.078 -13.984 1 94.44 133 LEU B C 1
ATOM 4901 O O . LEU B 1 133 ? 9.695 -11.258 -14.273 1 94.44 133 LEU B O 1
ATOM 4905 N N . ASN B 1 134 ? 10.852 -9.352 -14.539 1 93 134 ASN B N 1
ATOM 4906 C CA . ASN B 1 134 ? 11.969 -9.852 -15.336 1 93 134 ASN B CA 1
ATOM 4907 C C . ASN B 1 134 ? 13.281 -9.172 -14.953 1 93 134 ASN B C 1
ATOM 4909 O O . ASN B 1 134 ? 13.281 -8.172 -14.234 1 93 134 ASN B O 1
ATOM 4913 N N . GLY B 1 135 ? 14.367 -9.805 -15.273 1 91.94 135 GLY B N 1
ATOM 4914 C CA . GLY B 1 135 ? 15.664 -9.156 -15.125 1 91.94 135 GLY B CA 1
ATOM 4915 C C . GLY B 1 135 ? 16.25 -9.305 -13.727 1 91.94 135 GLY B C 1
ATOM 4916 O O . GLY B 1 135 ? 16.047 -10.328 -13.07 1 91.94 135 GLY B O 1
ATOM 4917 N N . GLU B 1 136 ? 16.938 -8.305 -13.297 1 93.19 136 GLU B N 1
ATOM 4918 C CA . GLU B 1 136 ? 17.703 -8.367 -12.062 1 93.19 136 GLU B CA 1
ATOM 4919 C C . GLU B 1 136 ? 16.781 -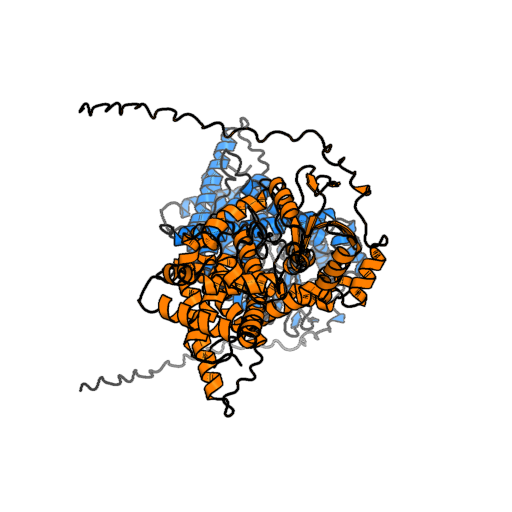8.391 -10.844 1 93.19 136 GLU B C 1
ATOM 4921 O O . GLU B 1 136 ? 17.047 -9.102 -9.867 1 93.19 136 GLU B O 1
ATOM 4926 N N . GLU B 1 137 ? 15.758 -7.617 -10.938 1 93.94 137 GLU B N 1
ATOM 4927 C CA . GLU B 1 137 ? 14.82 -7.578 -9.82 1 93.94 137 GLU B CA 1
ATOM 4928 C C . GLU B 1 137 ? 14.133 -8.922 -9.641 1 93.94 137 GLU B C 1
ATOM 4930 O O . GLU B 1 137 ? 13.867 -9.344 -8.508 1 93.94 137 GLU B O 1
ATOM 4935 N N . TRP B 1 138 ? 13.898 -9.562 -10.75 1 96.12 138 TRP B N 1
ATOM 4936 C CA . TRP B 1 138 ? 13.32 -10.906 -10.688 1 96.12 138 TRP B CA 1
ATOM 4937 C C . TRP B 1 138 ? 14.242 -11.859 -9.938 1 96.12 138 TRP B C 1
ATOM 4939 O O . TRP B 1 138 ? 13.805 -12.586 -9.047 1 96.12 138 TRP B O 1
ATOM 4949 N N . ARG B 1 139 ? 15.453 -11.867 -10.297 1 95.69 139 ARG B N 1
ATOM 4950 C CA . ARG B 1 139 ? 16.422 -12.797 -9.711 1 95.69 139 ARG B CA 1
ATOM 4951 C C . ARG B 1 139 ? 16.562 -12.555 -8.211 1 95.69 139 ARG B C 1
ATOM 4953 O O . ARG B 1 139 ? 16.656 -13.508 -7.434 1 95.69 139 ARG B O 1
ATOM 4960 N N . ALA B 1 140 ? 16.594 -11.312 -7.84 1 95.12 140 ALA B N 1
ATOM 4961 C CA . ALA B 1 140 ? 16.734 -10.977 -6.426 1 95.12 140 ALA B CA 1
ATOM 4962 C C . ALA B 1 140 ? 15.57 -11.539 -5.609 1 95.12 140 ALA B C 1
ATOM 4964 O O . ALA B 1 140 ? 15.781 -12.164 -4.57 1 95.12 140 ALA B O 1
ATOM 4965 N N . ASP B 1 141 ? 14.352 -11.328 -6.086 1 96.5 141 ASP B N 1
ATOM 4966 C CA . ASP B 1 141 ? 13.172 -11.867 -5.402 1 96.5 141 ASP B CA 1
ATOM 4967 C C . ASP B 1 141 ? 13.172 -13.391 -5.438 1 96.5 141 ASP B C 1
ATOM 4969 O O . ASP B 1 141 ? 12.805 -14.039 -4.453 1 96.5 141 ASP B O 1
ATOM 4973 N N . ARG B 1 142 ? 13.57 -13.906 -6.594 1 97.19 142 ARG B N 1
ATOM 4974 C CA . ARG B 1 142 ? 13.531 -15.344 -6.812 1 97.19 142 ARG B CA 1
ATOM 4975 C C . ARG B 1 142 ? 14.43 -16.078 -5.82 1 97.19 142 ARG B C 1
ATOM 4977 O O . ARG B 1 142 ? 14.047 -17.125 -5.285 1 97.19 142 ARG B O 1
ATOM 4984 N N . LEU B 1 143 ? 15.547 -15.578 -5.574 1 95.62 143 LEU B N 1
ATOM 4985 C CA . LEU B 1 143 ? 16.5 -16.219 -4.676 1 95.62 143 LEU B CA 1
ATOM 4986 C C . LEU B 1 143 ? 15.961 -16.281 -3.256 1 95.62 143 LEU B C 1
ATOM 4988 O O . LEU B 1 143 ? 16.125 -17.297 -2.572 1 95.62 143 LEU B O 1
ATOM 4992 N N . VAL B 1 144 ? 15.297 -15.297 -2.861 1 96.06 144 VAL B N 1
ATOM 4993 C CA . VAL B 1 144 ? 14.727 -15.266 -1.52 1 96.06 144 VAL B CA 1
ATOM 4994 C C . VAL B 1 144 ? 13.539 -16.219 -1.441 1 96.06 144 VAL B C 1
ATOM 4996 O O . VAL B 1 144 ? 13.422 -17 -0.489 1 96.06 144 VAL B O 1
ATOM 4999 N N . LEU B 1 145 ? 12.711 -16.203 -2.439 1 97.31 145 LEU B N 1
ATOM 5000 C CA . LEU B 1 145 ? 11.508 -17.031 -2.428 1 97.31 145 LEU B CA 1
ATOM 5001 C C . LEU B 1 145 ? 11.859 -18.516 -2.588 1 97.31 145 LEU B C 1
ATOM 5003 O O . LEU B 1 145 ? 11.141 -19.375 -2.088 1 97.31 145 LEU B O 1
ATOM 5007 N N . ASN B 1 146 ? 12.938 -18.797 -3.289 1 96.75 146 ASN B N 1
ATOM 5008 C CA . ASN B 1 146 ? 13.383 -20.188 -3.428 1 96.75 146 ASN B CA 1
ATOM 5009 C C . ASN B 1 146 ? 13.562 -20.859 -2.068 1 96.75 146 ASN B C 1
ATOM 5011 O O . ASN B 1 146 ? 13.156 -22 -1.878 1 96.75 146 ASN B O 1
ATOM 5015 N N . ARG B 1 147 ? 14.086 -20.125 -1.198 1 94.38 147 ARG B N 1
ATOM 5016 C CA . ARG B 1 147 ? 14.383 -20.672 0.119 1 94.38 147 ARG B CA 1
ATOM 5017 C C . ARG B 1 147 ? 13.102 -20.953 0.901 1 94.38 147 ARG B C 1
ATOM 5019 O O . ARG B 1 147 ? 13.016 -21.938 1.634 1 94.38 147 ARG B O 1
ATOM 5026 N N . GLU B 1 148 ? 12.109 -20.188 0.626 1 93.56 148 GLU B N 1
ATOM 5027 C CA . GLU B 1 148 ? 10.938 -20.25 1.49 1 93.56 148 GLU B CA 1
ATOM 5028 C C . GLU B 1 148 ? 9.82 -21.062 0.85 1 93.56 148 GLU B C 1
ATOM 5030 O O . GLU B 1 148 ? 8.953 -21.594 1.549 1 93.56 148 GLU B O 1
ATOM 5035 N N . VAL B 1 149 ? 9.883 -21.172 -0.445 1 95.38 149 VAL B N 1
ATOM 5036 C CA . VAL B 1 149 ? 8.695 -21.734 -1.089 1 95.38 149 VAL B CA 1
ATOM 5037 C C . VAL B 1 149 ? 9.047 -23.047 -1.78 1 95.38 149 VAL B C 1
ATOM 5039 O O . VAL B 1 149 ? 8.375 -24.062 -1.583 1 95.38 149 VAL B O 1
ATOM 5042 N N . ILE B 1 150 ? 10.094 -23.031 -2.521 1 95.56 150 ILE B N 1
ATOM 5043 C CA . ILE B 1 150 ? 10.273 -24.203 -3.387 1 95.56 150 ILE B CA 1
ATOM 5044 C C . ILE B 1 150 ? 11.367 -25.094 -2.822 1 95.56 150 ILE B C 1
ATOM 5046 O O . ILE B 1 150 ? 11.469 -26.266 -3.197 1 95.56 150 ILE B O 1
ATOM 5050 N N . SER B 1 151 ? 12.211 -24.641 -1.885 1 95.5 151 SER B N 1
ATOM 5051 C CA . SER B 1 151 ? 13.211 -25.5 -1.261 1 95.5 151 SER B CA 1
ATOM 5052 C C . SER B 1 151 ? 12.555 -26.609 -0.445 1 95.5 151 SER B C 1
ATOM 5054 O O . SER B 1 151 ? 11.438 -26.453 0.054 1 95.5 151 SER B O 1
ATOM 5056 N N . PRO B 1 152 ? 13.258 -27.719 -0.302 1 94.12 152 PRO B N 1
ATOM 5057 C CA . PRO B 1 152 ? 12.711 -28.797 0.531 1 94.12 152 PRO B CA 1
ATOM 5058 C C . PRO B 1 152 ? 12.453 -28.359 1.968 1 94.12 152 PRO B C 1
ATOM 5060 O O . PRO B 1 152 ? 11.438 -28.734 2.559 1 94.12 152 PRO B O 1
ATOM 5063 N N . ALA B 1 153 ? 13.359 -27.594 2.453 1 93.38 153 ALA B N 1
ATOM 5064 C CA . ALA B 1 153 ? 13.188 -27.094 3.816 1 93.38 153 ALA B CA 1
ATOM 5065 C C . ALA B 1 153 ? 11.945 -26.203 3.92 1 93.38 153 ALA B C 1
ATOM 5067 O O . ALA B 1 153 ? 11.188 -26.297 4.887 1 93.38 153 ALA B O 1
ATOM 5068 N N . GLY B 1 154 ? 11.797 -25.359 2.963 1 93.19 154 GLY B N 1
ATOM 5069 C CA . GLY B 1 154 ? 10.609 -24.516 2.93 1 93.19 154 GLY B CA 1
ATOM 5070 C C . GLY B 1 154 ? 9.328 -25.297 2.781 1 93.19 154 GLY B C 1
ATOM 5071 O O . GLY B 1 154 ? 8.328 -25.016 3.445 1 93.19 154 GLY B O 1
ATOM 5072 N N . THR B 1 155 ? 9.367 -26.297 1.982 1 94.94 155 THR B N 1
ATOM 5073 C CA . THR B 1 155 ? 8.203 -27.125 1.721 1 94.94 155 THR B CA 1
ATOM 5074 C C . THR B 1 155 ? 7.766 -27.859 2.988 1 94.94 155 THR B C 1
ATOM 5076 O O . THR B 1 155 ? 6.566 -27.984 3.258 1 94.94 155 THR B O 1
ATOM 5079 N N . ARG B 1 156 ? 8.672 -28.297 3.713 1 94.5 156 ARG B N 1
ATOM 5080 C CA . ARG B 1 156 ? 8.375 -29.031 4.941 1 94.5 156 ARG B CA 1
ATOM 5081 C C . ARG B 1 156 ? 7.609 -28.156 5.93 1 94.5 156 ARG B C 1
ATOM 5083 O O . ARG B 1 156 ? 6.785 -28.656 6.695 1 94.5 156 ARG B O 1
ATOM 5090 N N . LYS B 1 157 ? 7.852 -26.906 5.816 1 94.12 157 LYS B N 1
ATOM 5091 C CA . LYS B 1 157 ? 7.25 -26 6.781 1 94.12 157 LYS B CA 1
ATOM 5092 C C . LYS B 1 157 ? 5.758 -25.812 6.52 1 94.12 157 LYS B C 1
ATOM 5094 O O . LYS B 1 157 ? 4.965 -25.703 7.457 1 94.12 157 LYS B O 1
ATOM 5099 N N . PHE B 1 158 ? 5.367 -25.797 5.277 1 95.75 158 PHE B N 1
ATOM 5100 C CA . PHE B 1 158 ? 3.959 -25.5 5.043 1 95.75 158 PHE B CA 1
ATOM 5101 C C . PHE B 1 158 ? 3.176 -26.781 4.789 1 95.75 158 PHE B C 1
ATOM 5103 O O . PHE B 1 158 ? 1.947 -26.766 4.691 1 95.75 158 PHE B O 1
ATOM 5110 N N . LEU B 1 159 ? 3.799 -27.922 4.754 1 96.31 159 LEU B N 1
ATOM 5111 C CA . LEU B 1 159 ? 3.145 -29.188 4.469 1 96.31 159 LEU B CA 1
ATOM 5112 C C . LEU B 1 159 ? 2.055 -29.484 5.496 1 96.31 159 LEU B C 1
ATOM 5114 O O . LEU B 1 159 ? 0.961 -29.938 5.137 1 96.31 159 LEU B O 1
ATOM 5118 N N . PRO B 1 160 ? 2.318 -29.219 6.754 1 95.56 160 PRO B N 1
ATOM 5119 C CA . PRO B 1 160 ? 1.268 -29.484 7.742 1 95.56 160 PRO B CA 1
ATOM 5120 C C . PRO B 1 160 ? 0.017 -28.641 7.512 1 95.56 160 PRO B C 1
ATOM 5122 O O . PRO B 1 160 ? -1.098 -29.094 7.785 1 95.56 160 PRO B O 1
ATOM 5125 N N . PHE B 1 161 ? 0.191 -27.469 7.035 1 96.25 161 PHE B N 1
ATOM 5126 C CA . PHE B 1 161 ? -0.946 -26.594 6.75 1 96.25 161 PHE B CA 1
ATOM 5127 C C . PHE B 1 161 ? -1.808 -27.188 5.641 1 96.25 161 PHE B C 1
ATOM 5129 O O . PHE B 1 161 ? -3.033 -27.25 5.766 1 96.25 161 PHE B O 1
ATOM 5136 N N . LEU B 1 162 ? -1.152 -27.625 4.633 1 97.25 162 LEU B N 1
ATOM 5137 C CA . LEU B 1 162 ? -1.861 -28.234 3.51 1 97.25 162 LEU B CA 1
ATOM 5138 C C . LEU B 1 162 ? -2.549 -29.531 3.928 1 97.25 162 LEU B C 1
ATOM 5140 O O . LEU B 1 162 ? -3.678 -29.797 3.514 1 97.25 162 LEU B O 1
ATOM 5144 N N . ASN B 1 163 ? -1.834 -30.266 4.738 1 96.88 163 ASN B N 1
ATOM 5145 C CA . ASN B 1 163 ? -2.385 -31.531 5.211 1 96.88 163 ASN B CA 1
ATOM 5146 C C . ASN B 1 163 ? -3.654 -31.312 6.031 1 96.88 163 ASN B C 1
ATOM 5148 O O . ASN B 1 163 ? -4.625 -32.062 5.887 1 96.88 163 ASN B O 1
ATOM 5152 N N . THR B 1 164 ? -3.605 -30.344 6.859 1 96.19 164 THR B N 1
ATOM 5153 C CA . THR B 1 164 ? -4.758 -30.016 7.699 1 96.19 164 THR B CA 1
ATOM 5154 C C . THR B 1 164 ? -5.977 -29.688 6.844 1 96.19 164 THR B C 1
ATOM 5156 O O . THR B 1 164 ? -7.078 -30.172 7.109 1 96.19 164 THR B O 1
ATOM 5159 N N . VAL B 1 165 ? -5.781 -28.953 5.859 1 96.62 165 VAL B N 1
ATOM 5160 C CA . VAL B 1 165 ? -6.891 -28.547 5.008 1 96.62 165 VAL B CA 1
ATOM 5161 C C . VAL B 1 165 ? -7.398 -29.734 4.207 1 96.62 165 VAL B C 1
ATOM 5163 O O . VAL B 1 165 ? -8.602 -29.891 4 1 96.62 165 VAL B O 1
ATOM 5166 N N . ALA B 1 166 ? -6.484 -30.547 3.725 1 96.12 166 ALA B N 1
ATOM 5167 C CA . ALA B 1 166 ? -6.875 -31.734 2.963 1 96.12 166 ALA B CA 1
ATOM 5168 C C . ALA B 1 166 ? -7.715 -32.688 3.814 1 96.12 166 ALA B C 1
ATOM 5170 O O . ALA B 1 166 ? -8.703 -33.25 3.336 1 96.12 166 ALA B O 1
ATOM 5171 N N . GLU B 1 167 ? -7.324 -32.844 5.023 1 94.12 167 GLU B N 1
ATOM 5172 C CA . GLU B 1 167 ? -8.086 -33.656 5.953 1 94.12 167 GLU B CA 1
ATOM 5173 C C . GLU B 1 167 ? -9.477 -33.094 6.199 1 94.12 167 GLU B C 1
ATOM 5175 O O . GLU B 1 167 ? -10.469 -33.812 6.191 1 94.12 167 GLU B O 1
ATOM 5180 N N . ASP B 1 168 ? -9.484 -31.859 6.441 1 93.94 168 ASP B N 1
ATOM 5181 C CA . ASP B 1 168 ? -10.758 -31.172 6.672 1 93.94 168 ASP B CA 1
ATOM 5182 C C . ASP B 1 168 ? -11.672 -31.312 5.457 1 93.94 168 ASP B C 1
ATOM 5184 O O . ASP B 1 168 ? -12.891 -31.453 5.602 1 93.94 168 ASP B O 1
ATOM 5188 N N . PHE B 1 169 ? -11.117 -31.188 4.348 1 92.94 169 PHE B N 1
ATOM 5189 C CA . PHE B 1 169 ? -11.906 -31.281 3.125 1 92.94 169 PHE B CA 1
ATOM 5190 C C . PHE B 1 169 ? -12.477 -32.688 2.965 1 92.94 169 PHE B C 1
ATOM 5192 O O . PHE B 1 169 ? -13.633 -32.844 2.566 1 92.94 169 PHE B O 1
ATOM 5199 N N . ALA B 1 170 ? -11.656 -33.688 3.193 1 88.81 170 ALA B N 1
ATOM 5200 C CA . ALA B 1 170 ? -12.133 -35.062 3.15 1 88.81 170 ALA B CA 1
ATOM 5201 C C . ALA B 1 170 ? -13.312 -35.25 4.105 1 88.81 170 ALA B C 1
ATOM 5203 O O . ALA B 1 170 ? -14.289 -35.938 3.76 1 88.81 170 ALA B O 1
ATOM 5204 N N . GLY B 1 171 ? -13.156 -34.688 5.254 1 85.38 171 GLY B N 1
ATOM 5205 C CA . GLY B 1 171 ? -14.258 -34.75 6.199 1 85.38 171 GLY B CA 1
ATOM 5206 C C . GLY B 1 171 ? -15.508 -34.031 5.695 1 85.38 171 GLY B C 1
ATOM 5207 O O . GLY B 1 171 ? -16.625 -34.531 5.875 1 85.38 171 GLY B O 1
ATOM 5208 N N . PHE B 1 172 ? -15.242 -32.938 5.137 1 84.75 172 PHE B N 1
ATOM 5209 C CA . PHE B 1 172 ? -16.328 -32.156 4.562 1 84.75 172 PHE B CA 1
ATOM 5210 C C . PHE B 1 172 ? -17.062 -32.938 3.488 1 84.75 172 PHE B C 1
ATOM 5212 O O . PHE B 1 172 ? -18.297 -32.969 3.463 1 84.75 172 PHE B O 1
ATOM 5219 N N . LEU B 1 173 ? -16.375 -33.594 2.611 1 80.88 173 LEU B N 1
ATOM 5220 C CA . LEU B 1 173 ? -16.969 -34.406 1.541 1 80.88 173 LEU B CA 1
ATOM 5221 C C . LEU B 1 173 ? -17.75 -35.562 2.109 1 80.88 173 LEU B C 1
ATOM 5223 O O . LEU B 1 173 ? -18.812 -35.938 1.582 1 80.88 173 LEU B O 1
ATOM 5227 N N . HIS B 1 174 ? -17.234 -36.094 3.088 1 78.5 174 HIS B N 1
ATOM 5228 C CA . HIS B 1 174 ? -17.906 -37.219 3.723 1 78.5 174 HIS B CA 1
ATOM 5229 C C . HIS B 1 174 ? -19.25 -36.812 4.316 1 78.5 174 HIS B C 1
ATOM 5231 O O . HIS B 1 174 ? -20.219 -37.562 4.227 1 78.5 174 HIS B O 1
ATOM 5237 N N . ARG B 1 175 ? -19.234 -35.75 4.891 1 80.06 175 ARG B N 1
ATOM 5238 C CA . ARG B 1 175 ? -20.484 -35.25 5.473 1 80.06 175 ARG B CA 1
ATOM 5239 C C . ARG B 1 175 ? -21.5 -34.938 4.391 1 80.06 175 ARG B C 1
ATOM 5241 O O . ARG B 1 175 ? -22.703 -35.188 4.566 1 80.06 175 ARG B O 1
ATOM 5248 N N . GLN B 1 176 ? -21.062 -34.438 3.332 1 75.56 176 GLN B N 1
ATOM 5249 C CA . GLN B 1 176 ? -21.953 -34.094 2.227 1 75.56 176 GLN B CA 1
ATOM 5250 C C . GLN B 1 176 ? -22.547 -35.344 1.59 1 75.56 176 GLN B C 1
ATOM 5252 O O . GLN B 1 176 ? -23.703 -35.375 1.183 1 75.56 176 GLN B O 1
ATOM 5257 N N . VAL B 1 177 ? -21.75 -36.375 1.488 1 72.75 177 VAL B N 1
ATOM 5258 C CA . VAL B 1 177 ? -22.203 -37.625 0.907 1 72.75 177 VAL B CA 1
ATOM 5259 C C . VAL B 1 177 ? -23.25 -38.281 1.815 1 72.75 177 VAL B C 1
ATOM 5261 O O . VAL B 1 177 ? -24.234 -38.844 1.335 1 72.75 177 VAL B O 1
ATOM 5264 N N . ARG B 1 178 ? -23.016 -38.125 3.018 1 73.88 178 ARG B N 1
ATOM 5265 C CA . ARG B 1 178 ? -23.938 -38.719 3.98 1 73.88 178 ARG B CA 1
ATOM 5266 C C . ARG B 1 178 ? -25.281 -38 3.967 1 73.88 178 ARG B C 1
ATOM 5268 O O . ARG B 1 178 ? -26.328 -38.625 4.195 1 73.88 178 ARG B O 1
ATOM 5275 N N . LYS B 1 179 ? -25.25 -36.75 3.752 1 71.88 179 LYS B N 1
ATOM 5276 C CA . LYS B 1 179 ? -26.484 -35.969 3.717 1 71.88 179 LYS B CA 1
ATOM 5277 C C . LYS B 1 179 ? -27.281 -36.25 2.441 1 71.88 179 LYS B C 1
ATOM 5279 O O . LYS B 1 179 ? -28.484 -36.062 2.404 1 71.88 179 LYS B O 1
ATOM 5284 N N . ASN B 1 180 ? -26.531 -36.594 1.447 1 61.88 180 ASN B N 1
ATOM 5285 C CA . ASN B 1 180 ? -27.219 -36.875 0.19 1 61.88 180 ASN B CA 1
ATOM 5286 C C . ASN B 1 180 ? -27.781 -38.281 0.165 1 61.88 180 ASN B C 1
ATOM 5288 O O . ASN B 1 180 ? -27.062 -39.25 0.468 1 61.88 180 ASN B O 1
ATOM 5292 N N . THR B 1 181 ? -29.094 -38.5 0.104 1 54.78 181 THR B N 1
ATOM 5293 C CA . THR B 1 181 ? -29.859 -39.719 0.12 1 54.78 181 THR B CA 1
ATOM 5294 C C . THR B 1 181 ? -29.312 -40.719 -0.917 1 54.78 181 THR B C 1
ATOM 5296 O O . THR B 1 181 ? -29.328 -41.938 -0.705 1 54.78 181 THR B O 1
ATOM 5299 N N . ARG B 1 182 ? -29.172 -40.25 -2.172 1 53.69 182 ARG B N 1
ATOM 5300 C CA . ARG B 1 182 ? -28.797 -41.188 -3.244 1 53.69 182 ARG B CA 1
ATOM 5301 C C . ARG B 1 182 ? -27.328 -41.562 -3.166 1 53.69 182 ARG B C 1
ATOM 5303 O O . ARG B 1 182 ? -26.844 -42.375 -3.973 1 53.69 182 ARG B O 1
ATOM 5310 N N . ARG B 1 183 ? -26.719 -41.312 -2.158 1 50.72 183 ARG B N 1
ATOM 5311 C CA . ARG B 1 183 ? -25.344 -41.625 -1.838 1 50.72 183 ARG B CA 1
ATOM 5312 C C . ARG B 1 183 ? -24.406 -41.219 -2.967 1 50.72 183 ARG B C 1
ATOM 5314 O O . ARG B 1 183 ? -23.359 -41.844 -3.176 1 50.72 183 ARG B O 1
ATOM 5321 N N . LEU B 1 184 ? -25.047 -40.594 -4.105 1 48.44 184 LEU B N 1
ATOM 5322 C CA . LEU B 1 184 ? -24.266 -40.094 -5.238 1 48.44 184 LEU B CA 1
ATOM 5323 C C . LEU B 1 184 ? -24.047 -38.594 -5.129 1 48.44 184 LEU B C 1
ATOM 5325 O O . LEU B 1 184 ? -25 -37.844 -4.848 1 48.44 184 LEU B O 1
ATOM 5329 N N . LEU B 1 185 ? -23.016 -38.125 -4.734 1 49.66 185 LEU B N 1
ATOM 5330 C CA . LEU B 1 185 ? -22.75 -36.688 -4.691 1 49.66 185 LEU B CA 1
ATOM 5331 C C . LEU B 1 185 ? -22.531 -36.156 -6.094 1 49.66 185 LEU B C 1
ATOM 5333 O O . LEU B 1 185 ? -21.594 -36.562 -6.789 1 49.66 185 LEU B O 1
ATOM 5337 N N . THR B 1 186 ? -23.609 -35.781 -6.852 1 50.03 186 THR B N 1
ATOM 5338 C CA . THR B 1 186 ? -23.375 -34.938 -8.016 1 50.03 186 THR B CA 1
ATOM 5339 C C . THR B 1 186 ? -22.797 -33.594 -7.602 1 50.03 186 THR B C 1
ATOM 5341 O O . THR B 1 186 ? -23.516 -32.719 -7.113 1 50.03 186 THR B O 1
ATOM 5344 N N . VAL B 1 187 ? -21.859 -33.562 -6.812 1 51.88 187 VAL B N 1
ATOM 5345 C CA . VAL B 1 187 ? -21.203 -32.375 -6.301 1 51.88 187 VAL B CA 1
ATOM 5346 C C . VAL B 1 187 ? -20.688 -31.531 -7.465 1 51.88 187 VAL B C 1
ATOM 5348 O O . VAL B 1 187 ? -20.219 -32.062 -8.469 1 51.88 187 VAL B O 1
ATOM 5351 N N . ASP B 1 188 ? -21.203 -30.344 -7.613 1 65.75 188 ASP B N 1
ATOM 5352 C CA . ASP B 1 188 ? -20.469 -29.391 -8.422 1 65.75 188 ASP B CA 1
ATOM 5353 C C . ASP B 1 188 ? -18.969 -29.406 -8.07 1 65.75 188 ASP B C 1
ATOM 5355 O O . ASP B 1 188 ? -18.531 -28.672 -7.191 1 65.75 188 ASP B O 1
ATOM 5359 N N . LEU B 1 189 ? -18.25 -30.391 -8.562 1 76.75 189 LEU B N 1
ATOM 5360 C CA . LEU B 1 189 ? -16.875 -30.766 -8.25 1 76.75 189 LEU B CA 1
ATOM 5361 C C . LEU B 1 189 ? -15.953 -29.547 -8.352 1 76.75 189 LEU B C 1
ATOM 5363 O O . LEU B 1 189 ? -15.062 -29.375 -7.523 1 76.75 189 LEU B O 1
ATOM 5367 N N . TYR B 1 190 ? -16.328 -28.703 -9.281 1 81.69 190 TYR B N 1
ATOM 5368 C CA . TYR B 1 190 ? -15.422 -27.562 -9.445 1 81.69 190 TYR B CA 1
ATOM 5369 C C . TYR B 1 190 ? -15.492 -26.625 -8.25 1 81.69 190 TYR B C 1
ATOM 5371 O O . TYR B 1 190 ? -14.461 -26.203 -7.73 1 81.69 190 TYR B O 1
ATOM 5379 N N . GLN B 1 191 ? -16.641 -26.328 -7.84 1 83.5 191 GLN B N 1
ATOM 5380 C CA . GLN B 1 191 ? -16.797 -25.391 -6.73 1 83.5 191 GLN B CA 1
ATOM 5381 C C . GLN B 1 191 ? -16.156 -25.938 -5.453 1 83.5 191 GLN B C 1
ATOM 5383 O O . GLN B 1 191 ? -15.539 -25.188 -4.699 1 83.5 191 GLN B O 1
ATOM 5388 N N . ASP B 1 192 ? -16.344 -27.219 -5.238 1 87 192 ASP B N 1
ATOM 5389 C CA . ASP B 1 192 ? -15.797 -27.812 -4.031 1 87 192 ASP B CA 1
ATOM 5390 C C . ASP B 1 192 ? -14.266 -27.859 -4.094 1 87 192 ASP B C 1
ATOM 5392 O O . ASP B 1 192 ? -13.594 -27.578 -3.098 1 87 192 ASP B O 1
ATOM 5396 N N . VAL B 1 193 ? -13.758 -28.25 -5.258 1 90.81 193 VAL B N 1
ATOM 5397 C CA . VAL B 1 193 ? -12.305 -28.328 -5.398 1 90.81 193 VAL B CA 1
ATOM 5398 C C . VAL B 1 193 ? -11.703 -26.922 -5.332 1 90.81 193 VAL B C 1
ATOM 5400 O O . VAL B 1 193 ? -10.609 -26.734 -4.793 1 90.81 193 VAL B O 1
ATOM 5403 N N . PHE B 1 194 ? -12.453 -26 -5.887 1 90 194 PHE B N 1
ATOM 5404 C CA . PHE B 1 194 ? -12.039 -24.594 -5.801 1 90 194 PHE B CA 1
ATOM 5405 C C . PHE B 1 194 ? -11.961 -24.156 -4.348 1 90 194 PHE B C 1
ATOM 5407 O O . PHE B 1 194 ? -11 -23.484 -3.953 1 90 194 PHE B O 1
ATOM 5414 N N . ARG B 1 195 ? -12.914 -24.484 -3.598 1 90.25 195 ARG B N 1
ATOM 5415 C CA . ARG B 1 195 ? -12.922 -24.156 -2.176 1 90.25 195 ARG B CA 1
ATOM 5416 C C . ARG B 1 195 ? -11.719 -24.766 -1.468 1 90.25 195 ARG B C 1
ATOM 5418 O O . ARG B 1 195 ? -11.086 -24.109 -0.629 1 90.25 195 ARG B O 1
ATOM 5425 N N . PHE B 1 196 ? -11.477 -25.984 -1.759 1 93.88 196 PHE B N 1
ATOM 5426 C CA . PHE B 1 196 ? -10.328 -26.656 -1.162 1 93.88 196 PHE B CA 1
ATOM 5427 C C . PHE B 1 196 ? -9.039 -25.922 -1.494 1 93.88 196 PHE B C 1
ATOM 5429 O O . PHE B 1 196 ? -8.258 -25.578 -0.598 1 93.88 196 PHE B O 1
ATOM 5436 N N . THR B 1 197 ? -8.805 -25.672 -2.811 1 96.06 197 THR B N 1
ATOM 5437 C CA . THR B 1 197 ? -7.531 -25.094 -3.244 1 96.06 197 THR B CA 1
ATOM 5438 C C . THR B 1 197 ? -7.355 -23.688 -2.689 1 96.06 197 THR B C 1
ATOM 5440 O O . THR B 1 197 ? -6.254 -23.297 -2.295 1 96.06 197 THR B O 1
ATOM 5443 N N . LEU B 1 198 ? -8.453 -22.938 -2.701 1 95.75 198 LEU B N 1
ATOM 5444 C CA . LEU B 1 198 ? -8.375 -21.578 -2.162 1 95.75 198 LEU B CA 1
ATOM 5445 C C . LEU B 1 198 ? -8.086 -21.609 -0.666 1 95.75 198 LEU B C 1
ATOM 5447 O O . LEU B 1 198 ? -7.258 -20.828 -0.176 1 95.75 198 LEU B O 1
ATOM 5451 N N . GLU B 1 199 ? -8.734 -22.484 0.053 1 96.06 199 GLU B N 1
ATOM 5452 C CA . GLU B 1 199 ? -8.508 -22.625 1.487 1 96.06 199 GLU B CA 1
ATOM 5453 C C . GLU B 1 199 ? -7.07 -23.062 1.776 1 96.06 199 GLU B C 1
ATOM 5455 O O . GLU B 1 199 ? -6.418 -22.516 2.67 1 96.06 199 GLU B O 1
ATOM 5460 N N . ALA B 1 200 ? -6.617 -24.047 1.085 1 96.81 200 ALA B N 1
ATOM 5461 C CA . ALA B 1 200 ? -5.273 -24.594 1.282 1 96.81 200 ALA B CA 1
ATOM 5462 C C . ALA B 1 200 ? -4.211 -23.531 0.968 1 96.81 200 ALA B C 1
ATOM 5464 O O . ALA B 1 200 ? -3.264 -23.359 1.735 1 96.81 200 ALA B O 1
ATOM 5465 N N . SER B 1 201 ? -4.375 -22.875 -0.161 1 95.94 201 SER B N 1
ATOM 5466 C CA . SER B 1 201 ? -3.424 -21.828 -0.551 1 95.94 201 SER B CA 1
ATOM 5467 C C . SER B 1 201 ? -3.41 -20.688 0.456 1 95.94 201 SER B C 1
ATOM 5469 O O . SER B 1 201 ? -2.344 -20.188 0.817 1 95.94 201 SER B O 1
ATOM 5471 N N . SER B 1 202 ? -4.602 -20.281 0.86 1 96.19 202 SER B N 1
ATOM 5472 C CA . SER B 1 202 ? -4.68 -19.188 1.824 1 96.19 202 SER B CA 1
ATOM 5473 C C . SER B 1 202 ? -3.98 -19.547 3.129 1 96.19 202 SER B C 1
ATOM 5475 O O . SER B 1 202 ? -3.252 -18.734 3.697 1 96.19 202 SER B O 1
ATOM 5477 N N . TYR B 1 203 ? -4.203 -20.734 3.592 1 96.62 203 TYR B N 1
ATOM 5478 C CA . TYR B 1 203 ? -3.602 -21.172 4.848 1 96.62 203 TYR B CA 1
ATOM 5479 C C . TYR B 1 203 ? -2.084 -21.234 4.73 1 96.62 203 TYR B C 1
ATOM 5481 O O . TYR B 1 203 ? -1.366 -20.812 5.637 1 96.62 203 TYR B O 1
ATOM 5489 N N . ALA B 1 204 ? -1.579 -21.734 3.682 1 96.94 204 ALA B N 1
ATOM 5490 C CA . ALA B 1 204 ? -0.138 -21.875 3.494 1 96.94 204 ALA B CA 1
ATOM 5491 C C . ALA B 1 204 ? 0.525 -20.516 3.293 1 96.94 204 ALA B C 1
ATOM 5493 O O . ALA B 1 204 ? 1.626 -20.281 3.795 1 96.94 204 ALA B O 1
ATOM 5494 N N . LEU B 1 205 ? -0.106 -19.625 2.541 1 97.44 205 LEU B N 1
ATOM 5495 C CA . LEU B 1 205 ? 0.502 -18.344 2.17 1 97.44 205 LEU B CA 1
ATOM 5496 C C . LEU B 1 205 ? 0.347 -17.328 3.291 1 97.44 205 LEU B C 1
ATOM 5498 O O . LEU B 1 205 ? 1.319 -16.672 3.684 1 97.44 205 LEU B O 1
ATOM 5502 N N . TYR B 1 206 ? -0.871 -17.203 3.832 1 96.56 206 TYR B N 1
ATOM 5503 C CA . TYR B 1 206 ? -1.176 -16.125 4.766 1 96.56 206 TYR B CA 1
ATOM 5504 C C . TYR B 1 206 ? -1.212 -16.625 6.199 1 96.56 206 TYR B C 1
ATOM 5506 O O . TYR B 1 206 ? -1.188 -15.844 7.148 1 96.56 206 TYR B O 1
ATOM 5514 N N . GLY B 1 207 ? -1.319 -17.938 6.395 1 94.19 207 GLY B N 1
ATOM 5515 C CA . GLY B 1 207 ? -1.469 -18.516 7.727 1 94.19 207 GLY B CA 1
ATOM 5516 C C . GLY B 1 207 ? -2.869 -18.359 8.289 1 94.19 207 GLY B C 1
ATOM 5517 O O . GLY B 1 207 ? -3.072 -18.469 9.5 1 94.19 207 GLY B O 1
ATOM 5518 N N . GLU B 1 208 ? -3.797 -18.094 7.367 1 92.06 208 GLU B N 1
ATOM 5519 C CA . GLU B 1 208 ? -5.168 -17.859 7.805 1 92.06 208 GLU B CA 1
ATOM 5520 C C . GLU B 1 208 ? -6.148 -18.766 7.074 1 92.06 208 GLU B C 1
ATOM 5522 O O . GLU B 1 208 ? -6.008 -19 5.875 1 92.06 208 GLU B O 1
ATOM 5527 N N . ARG B 1 209 ? -7.086 -19.281 7.863 1 93.69 209 ARG B N 1
ATOM 5528 C CA . ARG B 1 209 ? -8.188 -20.047 7.297 1 93.69 209 ARG B CA 1
ATOM 5529 C C . ARG B 1 209 ? -9.328 -19.141 6.867 1 93.69 209 ARG B C 1
ATOM 5531 O O . ARG B 1 209 ? -9.648 -18.172 7.555 1 93.69 209 ARG B O 1
ATOM 5538 N N . LEU B 1 210 ? -9.93 -19.391 5.77 1 94.88 210 LEU B N 1
ATOM 5539 C CA . LEU B 1 210 ? -10.992 -18.562 5.227 1 94.88 210 LEU B CA 1
ATOM 5540 C C . LEU B 1 210 ? -12.359 -19.047 5.695 1 94.88 210 LEU B C 1
ATOM 5542 O O . LEU B 1 210 ? -13.352 -18.328 5.605 1 94.88 210 LEU B O 1
ATOM 5546 N N . GLY B 1 211 ? -12.43 -20.328 6.121 1 92.94 211 GLY B N 1
ATOM 5547 C CA . GLY B 1 211 ? -13.68 -20.891 6.59 1 92.94 211 GLY B CA 1
ATOM 5548 C C . GLY B 1 211 ? -14.547 -21.453 5.473 1 92.94 211 GLY B C 1
ATOM 5549 O O . GLY B 1 211 ? -15.773 -21.469 5.578 1 92.94 211 GLY B O 1
ATOM 5550 N N . LEU B 1 212 ? -13.938 -21.844 4.469 1 91.62 212 LEU B N 1
ATOM 5551 C CA . LEU B 1 212 ? -14.672 -22.312 3.299 1 91.62 212 LEU B CA 1
ATOM 5552 C C . LEU B 1 212 ? -15.156 -23.75 3.496 1 91.62 212 LEU B C 1
ATOM 5554 O O . LEU B 1 212 ? -16.016 -24.219 2.762 1 91.62 212 LEU B O 1
ATOM 5558 N N . LEU B 1 213 ? -14.57 -24.5 4.461 1 89.56 213 LEU B N 1
ATOM 5559 C CA . LEU B 1 213 ? -14.883 -25.906 4.641 1 89.56 213 LEU B CA 1
ATOM 5560 C C . LEU B 1 213 ? -15.703 -26.125 5.906 1 89.56 213 LEU B C 1
ATOM 5562 O O . LEU B 1 213 ? -15.914 -27.266 6.328 1 89.56 213 LEU B O 1
ATOM 5566 N N . GLU B 1 214 ? -16.125 -25.047 6.453 1 83.94 214 GLU B N 1
ATOM 5567 C CA . GLU B 1 214 ? -16.953 -25.094 7.656 1 83.94 214 GLU B CA 1
ATOM 5568 C C . GLU B 1 214 ? -18.438 -24.953 7.312 1 83.94 214 GLU B C 1
ATOM 5570 O O . GLU B 1 214 ? -18.781 -24.531 6.203 1 83.94 214 GLU B O 1
ATOM 5575 N N . ASP B 1 215 ? -19.281 -25.469 8.148 1 76.25 215 ASP B N 1
ATOM 5576 C CA . ASP B 1 215 ? -20.719 -25.422 7.938 1 76.25 215 ASP B CA 1
ATOM 5577 C C . ASP B 1 215 ? -21.219 -23.969 7.906 1 76.25 215 ASP B C 1
ATOM 5579 O O . ASP B 1 215 ? -22.172 -23.656 7.188 1 76.25 215 ASP B O 1
ATOM 5583 N N . GLY B 1 216 ? -20.594 -23.109 8.43 1 76.5 216 GLY B N 1
ATOM 5584 C CA . GLY B 1 216 ? -21 -21.719 8.43 1 76.5 216 GLY B CA 1
ATOM 5585 C C . GLY B 1 216 ? -20.406 -20.906 7.293 1 76.5 216 GLY B C 1
ATOM 5586 O O . GLY B 1 216 ? -19.594 -21.422 6.523 1 76.5 216 GLY B O 1
ATOM 5587 N N . SER B 1 217 ? -21.109 -19.75 7 1 84.5 217 SER B N 1
ATOM 5588 C CA . SER B 1 217 ? -20.562 -18.844 6.004 1 84.5 217 SER B CA 1
ATOM 5589 C C . SER B 1 217 ? -19.297 -18.141 6.516 1 84.5 217 SER B C 1
ATOM 5591 O O . SER B 1 217 ? -19.172 -17.875 7.715 1 84.5 217 SER B O 1
ATOM 5593 N N . PRO B 1 218 ? -18.375 -18.047 5.555 1 89.88 218 PRO B N 1
ATOM 5594 C CA . PRO B 1 218 ? -17.188 -17.281 5.949 1 89.88 218 PRO B CA 1
ATOM 5595 C C . PRO B 1 218 ? -17.547 -15.875 6.438 1 89.88 218 PRO B C 1
ATOM 5597 O O . PRO B 1 218 ? -18.656 -15.398 6.203 1 89.88 218 PRO B O 1
ATOM 5600 N N . SER B 1 219 ? -16.672 -15.258 7.18 1 90.75 219 SER B N 1
ATOM 5601 C CA . SER B 1 219 ? -16.844 -13.867 7.574 1 90.75 219 SER B CA 1
ATOM 5602 C C . SER B 1 219 ? -17.031 -12.969 6.355 1 90.75 219 SER B C 1
ATOM 5604 O O . SER B 1 219 ? -16.578 -13.297 5.254 1 90.75 219 SER B O 1
ATOM 5606 N N . PRO B 1 220 ? -17.688 -11.883 6.496 1 92.31 220 PRO B N 1
ATOM 5607 C CA . PRO B 1 220 ? -17.891 -10.969 5.375 1 92.31 220 PRO B CA 1
ATOM 5608 C C . PRO B 1 220 ? -16.594 -10.539 4.711 1 92.31 220 PRO B C 1
ATOM 5610 O O . PRO B 1 220 ? -16.531 -10.398 3.488 1 92.31 220 PRO B O 1
ATOM 5613 N N . GLU B 1 221 ? -15.641 -10.367 5.477 1 91.31 221 GLU B N 1
ATOM 5614 C CA . GLU B 1 221 ? -14.336 -9.984 4.941 1 91.31 221 GLU B CA 1
ATOM 5615 C C . GLU B 1 221 ? -13.75 -11.094 4.074 1 91.31 221 GLU B C 1
ATOM 5617 O O . GLU B 1 221 ? -13.219 -10.828 2.994 1 91.31 221 GLU B O 1
ATOM 5622 N N . ASN B 1 222 ? -13.867 -12.289 4.562 1 92.94 222 ASN B N 1
ATOM 5623 C CA . ASN B 1 222 ? -13.367 -13.43 3.801 1 92.94 222 ASN B CA 1
ATOM 5624 C C . ASN B 1 222 ? -14.188 -13.664 2.535 1 92.94 222 ASN B C 1
ATOM 5626 O O . ASN B 1 222 ? -13.641 -14.039 1.498 1 92.94 222 ASN B O 1
ATOM 5630 N N . GLU B 1 223 ? -15.438 -13.406 2.654 1 94.06 223 GLU B N 1
ATOM 5631 C CA . GLU B 1 223 ? -16.297 -13.547 1.482 1 94.06 223 GLU B CA 1
ATOM 5632 C C . GLU B 1 223 ? -15.914 -12.555 0.388 1 94.06 223 GLU B C 1
ATOM 5634 O O . GLU B 1 223 ? -15.938 -12.891 -0.798 1 94.06 223 GLU B O 1
ATOM 5639 N N . ARG B 1 224 ? -15.625 -11.391 0.839 1 95.31 224 ARG B N 1
ATOM 5640 C CA . ARG B 1 224 ? -15.195 -10.375 -0.117 1 95.31 224 ARG B CA 1
ATOM 5641 C C . ARG B 1 224 ? -13.891 -10.766 -0.795 1 95.31 224 ARG B C 1
ATOM 5643 O O . ARG B 1 224 ? -13.719 -10.562 -1.998 1 95.31 224 ARG B O 1
ATOM 5650 N N . PHE B 1 225 ? -13.062 -11.258 0.004 1 96.69 225 PHE B N 1
ATOM 5651 C CA . PHE B 1 225 ? -11.781 -11.711 -0.53 1 96.69 225 PHE B CA 1
ATOM 5652 C C . PHE B 1 225 ? -11.977 -12.852 -1.516 1 96.69 225 PHE B C 1
ATOM 5654 O O . PHE B 1 225 ? -11.398 -12.844 -2.607 1 96.69 225 PHE B O 1
ATOM 5661 N N . ILE B 1 226 ? -12.773 -13.828 -1.208 1 94.38 226 ILE B N 1
ATOM 5662 C CA . ILE B 1 226 ? -13.047 -14.992 -2.045 1 94.38 226 ILE B CA 1
ATOM 5663 C C . ILE B 1 226 ? -13.664 -14.539 -3.367 1 94.38 226 ILE B C 1
ATOM 5665 O O . ILE B 1 226 ? -13.211 -14.953 -4.441 1 94.38 226 ILE B O 1
ATOM 5669 N N . GLN B 1 227 ? -14.586 -13.688 -3.277 1 94.88 227 GLN B N 1
ATOM 5670 C CA . GLN B 1 227 ? -15.242 -13.172 -4.473 1 94.88 227 GLN B CA 1
ATOM 5671 C C . GLN B 1 227 ? -14.266 -12.391 -5.348 1 94.88 227 GLN B C 1
ATOM 5673 O O . GLN B 1 227 ? -14.336 -12.461 -6.578 1 94.88 227 GLN B O 1
ATOM 5678 N N . ALA B 1 228 ? -13.406 -11.68 -4.703 1 97.25 228 ALA B N 1
ATOM 5679 C CA . ALA B 1 228 ? -12.422 -10.891 -5.441 1 97.25 228 ALA B CA 1
ATOM 5680 C C . ALA B 1 228 ? -11.469 -11.805 -6.219 1 97.25 228 ALA B C 1
ATOM 5682 O O . ALA B 1 228 ? -11.141 -11.523 -7.375 1 97.25 228 ALA B O 1
ATOM 5683 N N . VAL B 1 229 ? -11.031 -12.828 -5.59 1 95.5 229 VAL B N 1
ATOM 5684 C CA . VAL B 1 229 ? -10.133 -13.766 -6.258 1 95.5 229 VAL B CA 1
ATOM 5685 C C . VAL B 1 229 ? -10.836 -14.391 -7.457 1 95.5 229 VAL B C 1
ATOM 5687 O O . VAL B 1 229 ? -10.266 -14.477 -8.547 1 95.5 229 VAL B O 1
ATOM 5690 N N . GLN B 1 230 ? -12.039 -14.781 -7.285 1 92.75 230 GLN B N 1
ATOM 5691 C CA . GLN B 1 230 ? -12.812 -15.375 -8.375 1 92.75 230 GLN B CA 1
ATOM 5692 C C . GLN B 1 230 ? -12.984 -14.391 -9.531 1 92.75 230 GLN B C 1
ATOM 5694 O O . GLN B 1 230 ? -12.766 -14.75 -10.688 1 92.75 230 GLN B O 1
ATOM 5699 N N . THR B 1 231 ? -13.359 -13.219 -9.18 1 95 231 THR B N 1
ATOM 5700 C CA . THR B 1 231 ? -13.586 -12.195 -10.195 1 95 231 THR B CA 1
ATOM 5701 C C . THR B 1 231 ? -12.297 -11.875 -10.938 1 95 231 THR B C 1
ATOM 5703 O O . THR B 1 231 ? -12.297 -11.68 -12.156 1 95 231 THR B O 1
ATOM 5706 N N . MET B 1 232 ? -11.273 -11.734 -10.18 1 95.75 232 MET B N 1
ATOM 5707 C CA . MET B 1 232 ? -9.984 -11.453 -10.789 1 95.75 232 MET B CA 1
ATOM 5708 C C . MET B 1 232 ? -9.617 -12.523 -11.812 1 95.75 232 MET B C 1
ATOM 5710 O O . MET B 1 232 ? -9.172 -12.203 -12.914 1 95.75 232 MET B O 1
ATOM 5714 N N . LEU B 1 233 ? -9.781 -13.758 -11.531 1 91.38 233 LEU B N 1
ATOM 5715 C CA . LEU B 1 233 ? -9.477 -14.867 -12.43 1 91.38 233 LEU B CA 1
ATOM 5716 C C . LEU B 1 233 ? -10.375 -14.828 -13.664 1 91.38 233 LEU B C 1
ATOM 5718 O O . LEU B 1 233 ? -9.898 -15 -14.789 1 91.38 233 LEU B O 1
ATOM 5722 N N . GLU B 1 234 ? -11.586 -14.508 -13.453 1 88.12 234 GLU B N 1
ATOM 5723 C CA . GLU B 1 234 ? -12.562 -14.492 -14.539 1 88.12 234 GLU B CA 1
ATOM 5724 C C . GLU B 1 234 ? -12.289 -13.344 -15.508 1 88.12 234 GLU B C 1
ATOM 5726 O O . GLU B 1 234 ? -12.547 -13.469 -16.703 1 88.12 234 GLU B O 1
ATOM 5731 N N . THR B 1 235 ? -11.805 -12.305 -14.969 1 90.5 235 THR B N 1
ATOM 5732 C CA . THR B 1 235 ? -11.641 -11.109 -15.789 1 90.5 235 THR B CA 1
ATOM 5733 C C . THR B 1 235 ? -10.258 -11.094 -16.438 1 90.5 235 THR B C 1
ATOM 5735 O O . THR B 1 235 ? -10.008 -10.305 -17.359 1 90.5 235 THR B O 1
ATOM 5738 N N . THR B 1 236 ? -9.367 -11.914 -16.047 1 88.44 236 THR B N 1
ATOM 5739 C CA . THR B 1 236 ? -8.008 -11.922 -16.578 1 88.44 236 THR B CA 1
ATOM 5740 C C . THR B 1 236 ? -7.996 -12.367 -18.047 1 88.44 236 THR B C 1
ATOM 5742 O O . THR B 1 236 ? -7.371 -11.727 -18.891 1 88.44 236 THR B O 1
ATOM 5745 N N . LEU B 1 237 ? -8.703 -13.391 -18.375 1 78.88 237 LEU B N 1
ATOM 5746 C CA . LEU B 1 237 ? -8.633 -13.969 -19.703 1 78.88 237 LEU B CA 1
ATOM 5747 C C . LEU B 1 237 ? -9.18 -13 -20.75 1 78.88 237 LEU B C 1
ATOM 5749 O O . LEU B 1 237 ? -8.555 -12.781 -21.797 1 78.88 237 LEU B O 1
ATOM 5753 N N . PRO B 1 238 ? -10.32 -12.352 -20.469 1 78 238 PRO B N 1
ATOM 5754 C CA . PRO B 1 238 ? -10.836 -11.398 -21.453 1 78 238 PRO B CA 1
ATOM 5755 C C . PRO B 1 238 ? -9.906 -10.203 -21.672 1 78 238 PRO B C 1
ATOM 5757 O O . PRO B 1 238 ? -9.953 -9.562 -22.719 1 78 238 PRO B O 1
ATOM 5760 N N . LEU B 1 239 ? -9.102 -9.953 -20.719 1 81.88 239 LEU B N 1
ATOM 5761 C CA . LEU B 1 239 ? -8.242 -8.781 -20.797 1 81.88 239 LEU B CA 1
ATOM 5762 C C . LEU B 1 239 ? -6.852 -9.156 -21.281 1 81.88 239 LEU B C 1
ATOM 5764 O O . LEU B 1 239 ? -6.012 -8.289 -21.516 1 81.88 239 LEU B O 1
ATOM 5768 N N . LEU B 1 240 ? -6.594 -10.367 -21.484 1 75.19 240 LEU B N 1
ATOM 5769 C CA . LEU B 1 240 ? -5.254 -10.883 -21.734 1 75.19 240 LEU B CA 1
ATOM 5770 C C . LEU B 1 240 ? -4.652 -10.25 -22.984 1 75.19 240 LEU B C 1
ATOM 5772 O O . LEU B 1 240 ? -3.457 -9.953 -23.016 1 75.19 240 LEU B O 1
ATOM 5776 N N . PHE B 1 241 ? -5.453 -9.922 -23.938 1 68 241 PHE B N 1
ATOM 5777 C CA . PHE B 1 241 ? -4.879 -9.445 -25.203 1 68 241 PHE B CA 1
ATOM 5778 C C . PHE B 1 241 ? -5.344 -8.031 -25.5 1 68 241 PHE B C 1
ATOM 5780 O O . PHE B 1 241 ? -5.164 -7.535 -26.625 1 68 241 PHE B O 1
ATOM 5787 N N . VAL B 1 242 ? -5.992 -7.434 -24.578 1 71.25 242 VAL B N 1
ATOM 5788 C CA . VAL B 1 242 ? -6.379 -6.035 -24.75 1 71.25 242 VAL B CA 1
ATOM 5789 C C . VAL B 1 242 ? -5.207 -5.129 -24.375 1 71.25 242 VAL B C 1
ATOM 5791 O O . VAL B 1 242 ? -4.668 -5.227 -23.281 1 71.25 242 VAL B O 1
ATOM 5794 N N . PRO B 1 243 ? -4.828 -4.281 -25.344 1 72.31 243 PRO B N 1
ATOM 5795 C CA . PRO B 1 243 ? -3.74 -3.365 -24.984 1 72.31 243 PRO B CA 1
ATOM 5796 C C . PRO B 1 243 ? -4.082 -2.482 -23.797 1 72.31 243 PRO B C 1
ATOM 5798 O O . PRO B 1 243 ? -5.227 -2.045 -23.656 1 72.31 243 PRO B O 1
ATOM 5801 N N . PRO B 1 244 ? -3.092 -2.203 -22.922 1 71.81 244 PRO B N 1
ATOM 5802 C CA . PRO B 1 244 ? -3.324 -1.453 -21.688 1 71.81 244 PRO B CA 1
ATOM 5803 C C . PRO B 1 244 ? -3.99 -0.102 -21.938 1 71.81 244 PRO B C 1
ATOM 5805 O O . PRO B 1 244 ? -4.859 0.312 -21.156 1 71.81 244 PRO B O 1
ATOM 5808 N N . GLY B 1 245 ? -3.643 0.578 -22.922 1 72.06 245 GLY B N 1
ATOM 5809 C CA . GLY B 1 245 ? -4.219 1.889 -23.188 1 72.06 245 GLY B CA 1
ATOM 5810 C C . GLY B 1 245 ? -5.68 1.831 -23.578 1 72.06 245 GLY B C 1
ATOM 5811 O O . GLY B 1 245 ? -6.391 2.838 -23.516 1 72.06 245 GLY B O 1
ATOM 5812 N N . LEU B 1 246 ? -6.172 0.67 -23.875 1 73.44 246 LEU B N 1
ATOM 5813 C CA . LEU B 1 246 ? -7.531 0.554 -24.406 1 73.44 246 LEU B CA 1
ATOM 5814 C C . LEU B 1 246 ? -8.438 -0.152 -23.406 1 73.44 246 LEU B C 1
ATOM 5816 O O . LEU B 1 246 ? -9.656 -0.199 -23.594 1 73.44 246 LEU B O 1
ATOM 5820 N N . MET B 1 247 ? -7.875 -0.678 -22.469 1 71.88 247 MET B N 1
ATOM 5821 C CA . MET B 1 247 ? -8.617 -1.534 -21.547 1 71.88 247 MET B CA 1
ATOM 5822 C C . MET B 1 247 ? -9.766 -0.771 -20.906 1 71.88 247 MET B C 1
ATOM 5824 O O . MET B 1 247 ? -10.852 -1.315 -20.719 1 71.88 247 MET B O 1
ATOM 5828 N N . ARG B 1 248 ? -9.508 0.459 -20.578 1 69.94 248 ARG B N 1
ATOM 5829 C CA . ARG B 1 248 ? -10.523 1.26 -19.906 1 69.94 248 ARG B CA 1
ATOM 5830 C C . ARG B 1 248 ? -11.695 1.55 -20.844 1 69.94 248 ARG B C 1
ATOM 5832 O O . ARG B 1 248 ? -12.82 1.767 -20.375 1 69.94 248 ARG B O 1
ATOM 5839 N N . TRP B 1 249 ? -11.461 1.413 -22.062 1 72.06 249 TRP B N 1
ATOM 5840 C CA . TRP B 1 249 ? -12.477 1.826 -23.031 1 72.06 249 TRP B CA 1
ATOM 5841 C C . TRP B 1 249 ? -13.227 0.618 -23.578 1 72.06 249 TRP B C 1
ATOM 5843 O O . TRP B 1 249 ? -14.43 0.688 -23.828 1 72.06 249 TRP B O 1
ATOM 5853 N N . VAL B 1 250 ? -12.594 -0.438 -23.781 1 65.44 250 VAL B N 1
ATOM 5854 C CA . VAL B 1 250 ? -13.188 -1.577 -24.484 1 65.44 250 VAL B CA 1
ATOM 5855 C C . VAL B 1 250 ? -14.18 -2.283 -23.562 1 65.44 250 VAL B C 1
ATOM 5857 O O . VAL B 1 250 ? -15.273 -2.652 -24 1 65.44 250 VAL B O 1
ATOM 5860 N N . ASN B 1 251 ? -13.805 -2.467 -22.391 1 71.5 251 ASN B N 1
ATOM 5861 C CA . ASN B 1 251 ? -14.695 -3.121 -21.438 1 71.5 251 ASN B CA 1
ATOM 5862 C C . ASN B 1 251 ? -14.586 -2.49 -20.047 1 71.5 251 ASN B C 1
ATOM 5864 O O . ASN B 1 251 ? -13.969 -3.057 -19.156 1 71.5 251 ASN B O 1
ATOM 5868 N N . HIS B 1 252 ? -15.32 -1.499 -19.984 1 82.75 252 HIS B N 1
ATOM 5869 C CA . HIS B 1 252 ? -15.188 -0.66 -18.797 1 82.75 252 HIS B CA 1
ATOM 5870 C C . HIS B 1 252 ? -15.578 -1.421 -17.531 1 82.75 252 HIS B C 1
ATOM 5872 O O . HIS B 1 252 ? -14.898 -1.326 -16.516 1 82.75 252 HIS B O 1
ATOM 5878 N N . LYS B 1 253 ? -16.594 -2.178 -17.719 1 88.06 253 LYS B N 1
ATOM 5879 C CA . LYS B 1 253 ? -17.062 -2.9 -16.547 1 88.06 253 LYS B CA 1
ATOM 5880 C C . LYS B 1 253 ? -16.062 -3.99 -16.141 1 88.06 253 LYS B C 1
ATOM 5882 O O . LYS B 1 253 ? -15.75 -4.148 -14.961 1 88.06 253 LYS B O 1
ATOM 5887 N N . VAL B 1 254 ? -15.594 -4.766 -17.156 1 89.5 254 VAL B N 1
ATOM 5888 C CA . VAL B 1 254 ? -14.656 -5.848 -16.891 1 89.5 254 VAL B CA 1
ATOM 5889 C C . VAL B 1 254 ? -13.367 -5.277 -16.281 1 89.5 254 VAL B C 1
ATOM 5891 O O . VAL B 1 254 ? -12.828 -5.824 -15.32 1 89.5 254 VAL B O 1
ATOM 5894 N N . TRP B 1 255 ? -12.969 -4.219 -16.859 1 91.56 255 TRP B N 1
ATOM 5895 C CA . TRP B 1 255 ? -11.75 -3.584 -16.359 1 91.56 255 TRP B CA 1
ATOM 5896 C C . TRP B 1 255 ? -11.953 -3.059 -14.938 1 91.56 255 TRP B C 1
ATOM 5898 O O . TRP B 1 255 ? -11.094 -3.254 -14.07 1 91.56 255 TRP B O 1
ATOM 5908 N N . HIS B 1 256 ? -13.031 -2.432 -14.742 1 92.5 256 HIS B N 1
ATOM 5909 C CA . HIS B 1 256 ? -13.336 -1.905 -13.422 1 92.5 256 HIS B CA 1
ATOM 5910 C C . HIS B 1 256 ? -13.414 -3.023 -12.383 1 92.5 256 HIS B C 1
ATOM 5912 O O . HIS B 1 256 ? -12.859 -2.898 -11.289 1 92.5 256 HIS B O 1
ATOM 5918 N N . ASP B 1 257 ? -14.086 -4.062 -12.734 1 94.5 257 ASP B N 1
ATOM 5919 C CA . ASP B 1 257 ? -14.203 -5.207 -11.836 1 94.5 257 ASP B CA 1
ATOM 5920 C C . ASP B 1 257 ? -12.836 -5.836 -11.57 1 94.5 257 ASP B C 1
ATOM 5922 O O . ASP B 1 257 ? -12.547 -6.273 -10.453 1 94.5 257 ASP B O 1
ATOM 5926 N N . HIS B 1 258 ? -12.039 -5.898 -12.602 1 95.19 258 HIS B N 1
ATOM 5927 C CA . HIS B 1 258 ? -10.688 -6.441 -12.492 1 95.19 258 HIS B CA 1
ATOM 5928 C C . HIS B 1 258 ? -9.844 -5.617 -11.516 1 95.19 258 HIS B C 1
ATOM 5930 O O . HIS B 1 258 ? -9.211 -6.172 -10.617 1 95.19 258 HIS B O 1
ATOM 5936 N N . LEU B 1 259 ? -9.93 -4.336 -11.664 1 95.12 259 LEU B N 1
ATOM 5937 C CA . LEU B 1 259 ? -9.172 -3.432 -10.805 1 95.12 259 LEU B CA 1
ATOM 5938 C C . LEU B 1 259 ? -9.641 -3.535 -9.359 1 95.12 259 LEU B C 1
ATOM 5940 O O . LEU B 1 259 ? -8.82 -3.646 -8.438 1 95.12 259 LEU B O 1
ATOM 5944 N N . ALA B 1 260 ? -10.883 -3.51 -9.227 1 96.56 260 ALA B N 1
ATOM 5945 C CA . ALA B 1 260 ? -11.461 -3.561 -7.887 1 96.56 260 ALA B CA 1
ATOM 5946 C C . ALA B 1 260 ? -11.125 -4.879 -7.195 1 96.56 260 ALA B C 1
ATOM 5948 O O . ALA B 1 260 ? -10.93 -4.918 -5.98 1 96.56 260 ALA B O 1
ATOM 5949 N N . SER B 1 261 ? -11.133 -5.922 -7.906 1 97.69 261 SER B N 1
ATOM 5950 C CA . SER B 1 261 ? -10.812 -7.234 -7.352 1 97.69 261 SER B CA 1
ATOM 5951 C C . SER B 1 261 ? -9.359 -7.285 -6.875 1 97.69 261 SER B C 1
ATOM 5953 O O . SER B 1 261 ? -9.086 -7.773 -5.777 1 97.69 261 SER B O 1
ATOM 5955 N N . TRP B 1 262 ? -8.469 -6.797 -7.684 1 97.75 262 TRP B N 1
ATOM 5956 C CA . TRP B 1 262 ? -7.066 -6.742 -7.266 1 97.75 262 TRP B CA 1
ATOM 5957 C C . TRP B 1 262 ? -6.902 -5.852 -6.039 1 97.75 262 TRP B C 1
ATOM 5959 O O . TRP B 1 262 ? -6.121 -6.172 -5.137 1 97.75 262 TRP B O 1
ATOM 5969 N N . ASP B 1 263 ? -7.598 -4.727 -6.035 1 97.5 263 ASP B N 1
ATOM 5970 C CA . ASP B 1 263 ? -7.543 -3.85 -4.871 1 97.5 263 ASP B CA 1
ATOM 5971 C C . ASP B 1 263 ? -7.93 -4.598 -3.598 1 97.5 263 ASP B C 1
ATOM 5973 O O . ASP B 1 263 ? -7.281 -4.441 -2.559 1 97.5 263 ASP B O 1
ATOM 5977 N N . THR B 1 264 ? -8.969 -5.34 -3.678 1 97.38 264 THR B N 1
ATOM 5978 C CA . THR B 1 264 ? -9.445 -6.117 -2.537 1 97.38 264 THR B CA 1
ATOM 5979 C C . THR B 1 264 ? -8.406 -7.16 -2.125 1 97.38 264 THR B C 1
ATOM 5981 O O . THR B 1 264 ? -8.172 -7.371 -0.933 1 97.38 264 THR B O 1
ATOM 5984 N N . ILE B 1 265 ? -7.82 -7.793 -3.045 1 97.81 265 ILE B N 1
ATOM 5985 C CA . ILE B 1 265 ? -6.824 -8.82 -2.777 1 97.81 265 ILE B CA 1
ATOM 5986 C C . ILE B 1 265 ? -5.613 -8.195 -2.078 1 97.81 265 ILE B C 1
ATOM 5988 O O . ILE B 1 265 ? -5.105 -8.742 -1.098 1 97.81 265 ILE B O 1
ATOM 5992 N N . PHE B 1 266 ? -5.176 -7.047 -2.551 1 97.31 266 PHE B N 1
ATOM 5993 C CA . PHE B 1 266 ? -4.047 -6.363 -1.931 1 97.31 266 PHE B CA 1
ATOM 5994 C C . PHE B 1 266 ? -4.41 -5.891 -0.528 1 97.31 266 PHE B C 1
ATOM 5996 O O . PHE B 1 266 ? -3.572 -5.926 0.378 1 97.31 266 PHE B O 1
ATOM 6003 N N . THR B 1 267 ? -5.602 -5.414 -0.399 1 95.56 267 THR B N 1
ATOM 6004 C CA . THR B 1 267 ? -6.055 -4.992 0.921 1 95.56 267 THR B CA 1
ATOM 6005 C C . THR B 1 267 ? -6.051 -6.168 1.896 1 95.56 267 THR B C 1
ATOM 6007 O O . THR B 1 267 ? -5.699 -6.008 3.068 1 95.56 267 THR B O 1
ATOM 6010 N N . HIS B 1 268 ? -6.461 -7.305 1.435 1 96 268 HIS B N 1
ATOM 6011 C CA . HIS B 1 268 ? -6.414 -8.508 2.252 1 96 268 HIS B CA 1
ATOM 6012 C C . HIS B 1 268 ? -4.988 -8.828 2.689 1 96 268 HIS B C 1
ATOM 6014 O O . HIS B 1 268 ? -4.754 -9.188 3.844 1 96 268 HIS B O 1
ATOM 6020 N N . ALA B 1 269 ? -4.086 -8.719 1.788 1 96.5 269 ALA B N 1
ATOM 6021 C CA . ALA B 1 269 ? -2.686 -8.961 2.113 1 96.5 269 ALA B CA 1
ATOM 6022 C C . ALA B 1 269 ? -2.197 -8 3.191 1 96.5 269 ALA B C 1
ATOM 6024 O O . ALA B 1 269 ? -1.464 -8.391 4.102 1 96.5 269 ALA B O 1
ATOM 6025 N N . ASP B 1 270 ? -2.584 -6.75 3.096 1 94.12 270 ASP B N 1
ATOM 6026 C CA . ASP B 1 270 ? -2.213 -5.754 4.094 1 94.12 270 ASP B CA 1
ATOM 6027 C C . ASP B 1 270 ? -2.729 -6.145 5.477 1 94.12 270 ASP B C 1
ATOM 6029 O O . ASP B 1 270 ? -2.02 -5.996 6.477 1 94.12 270 ASP B O 1
ATOM 6033 N N . LYS B 1 271 ? -3.932 -6.566 5.488 1 93.88 271 LYS B N 1
ATOM 6034 C CA . LYS B 1 271 ? -4.531 -6.988 6.75 1 93.88 271 LYS B CA 1
ATOM 6035 C C . LYS B 1 271 ? -3.775 -8.172 7.348 1 93.88 271 LYS B C 1
ATOM 6037 O O . LYS B 1 271 ? -3.551 -8.227 8.555 1 93.88 271 LYS B O 1
ATOM 6042 N N . CYS B 1 272 ? -3.412 -9.086 6.508 1 94.44 272 CYS B N 1
ATOM 6043 C CA . CYS B 1 272 ? -2.678 -10.25 6.97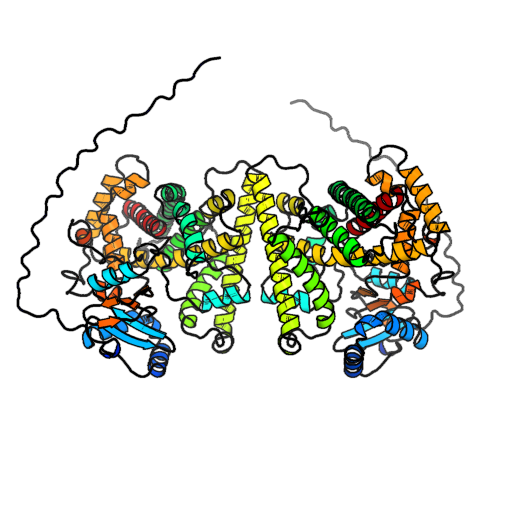3 1 94.44 272 CYS B CA 1
ATOM 6044 C C . CYS B 1 272 ? -1.303 -9.859 7.504 1 94.44 272 CYS B C 1
ATOM 6046 O O . CYS B 1 272 ? -0.834 -10.414 8.5 1 94.44 272 CYS B O 1
ATOM 6048 N N . ILE B 1 273 ? -0.639 -8.945 6.855 1 93.31 273 ILE B N 1
ATOM 6049 C CA . ILE B 1 273 ? 0.648 -8.438 7.316 1 93.31 273 ILE B CA 1
ATOM 6050 C C . ILE B 1 273 ? 0.5 -7.867 8.727 1 93.31 273 ILE B C 1
ATOM 6052 O O . ILE B 1 273 ? 1.284 -8.195 9.617 1 93.31 273 ILE B O 1
ATOM 6056 N N . GLN B 1 274 ? -0.515 -7.027 8.867 1 90.75 274 GLN B N 1
ATOM 6057 C CA . GLN B 1 274 ? -0.75 -6.402 10.164 1 90.75 274 GLN B CA 1
ATOM 6058 C C . GLN B 1 274 ? -1.028 -7.453 11.234 1 90.75 274 GLN B C 1
ATOM 6060 O O . GLN B 1 274 ? -0.495 -7.371 12.344 1 90.75 274 GLN B O 1
ATOM 6065 N N . ASN B 1 275 ? -1.869 -8.445 10.898 1 90.31 275 ASN B N 1
ATOM 6066 C CA . ASN B 1 275 ? -2.211 -9.5 11.844 1 90.31 275 ASN B CA 1
ATOM 6067 C C . ASN B 1 275 ? -0.983 -10.305 12.25 1 90.31 275 ASN B C 1
ATOM 6069 O O . ASN B 1 275 ? -0.812 -10.641 13.422 1 90.31 275 ASN B O 1
ATOM 6073 N N . ILE B 1 276 ? -0.161 -10.633 11.312 1 90.94 276 ILE B N 1
ATOM 6074 C CA . ILE B 1 276 ? 1.026 -11.445 11.562 1 90.94 276 ILE B CA 1
ATOM 6075 C C . ILE B 1 276 ? 1.984 -10.688 12.477 1 90.94 276 ILE B C 1
ATOM 6077 O O . ILE B 1 276 ? 2.49 -11.242 13.453 1 90.94 276 ILE B O 1
ATOM 6081 N N . TYR B 1 277 ? 2.223 -9.422 12.148 1 87.94 277 TYR B N 1
ATOM 6082 C CA . TYR B 1 277 ? 3.129 -8.625 12.969 1 87.94 277 TYR B CA 1
ATOM 6083 C C . TYR B 1 277 ? 2.57 -8.445 14.375 1 87.94 277 TYR B C 1
ATOM 6085 O O . TYR B 1 277 ? 3.314 -8.508 15.359 1 87.94 277 TYR B O 1
ATOM 6093 N N . GLN B 1 278 ? 1.27 -8.18 14.469 1 85.81 278 GLN B N 1
ATOM 6094 C CA . GLN B 1 278 ? 0.647 -8 15.773 1 85.81 278 GLN B CA 1
ATOM 6095 C C . GLN B 1 278 ? 0.763 -9.266 16.625 1 85.81 278 GLN B C 1
ATOM 6097 O O . GLN B 1 278 ? 1.005 -9.195 17.828 1 85.81 278 GLN B O 1
ATOM 6102 N N . GLU B 1 279 ? 0.549 -10.352 15.977 1 84.19 279 GLU B N 1
ATOM 6103 C CA . GLU B 1 279 ? 0.674 -11.625 16.688 1 84.19 279 GLU B C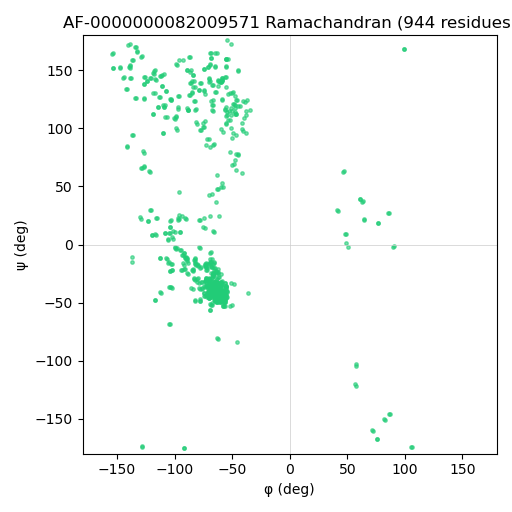A 1
ATOM 6104 C C . GLU B 1 279 ? 2.096 -11.836 17.203 1 84.19 279 GLU B C 1
ATOM 6106 O O . GLU B 1 279 ? 2.293 -12.359 18.297 1 84.19 279 GLU B O 1
ATOM 6111 N N . HIS B 1 280 ? 3.006 -11.438 16.469 1 83.62 280 HIS B N 1
ATOM 6112 C CA . HIS B 1 280 ? 4.395 -11.68 16.828 1 83.62 280 HIS B CA 1
ATOM 6113 C C . HIS B 1 280 ? 4.898 -10.633 17.812 1 83.62 280 HIS B C 1
ATOM 6115 O O . HIS B 1 280 ? 5.82 -10.891 18.594 1 83.62 280 HIS B O 1
ATOM 6121 N N . CYS B 1 281 ? 4.332 -9.406 17.719 1 77.44 281 CYS B N 1
ATOM 6122 C CA . CYS B 1 281 ? 4.734 -8.352 18.641 1 77.44 281 CYS B CA 1
ATOM 6123 C C . CYS B 1 281 ? 4.082 -8.547 20 1 77.44 281 CYS B C 1
ATOM 6125 O O . CYS B 1 281 ? 4.699 -8.273 21.031 1 77.44 281 CYS B O 1
ATOM 6127 N N . LEU B 1 282 ? 2.76 -8.789 20.078 1 68.44 282 LEU B N 1
ATOM 6128 C CA . LEU B 1 282 ? 1.994 -8.805 21.328 1 68.44 282 LEU B CA 1
ATOM 6129 C C . LEU B 1 282 ? 2.014 -10.195 21.953 1 68.44 282 LEU B C 1
ATOM 6131 O O . LEU B 1 282 ? 1.729 -10.352 23.141 1 68.44 282 LEU B O 1
ATOM 6135 N N . GLY B 1 283 ? 2.205 -11.148 21.141 1 63.69 283 GLY B N 1
ATOM 6136 C CA . GLY B 1 283 ? 1.886 -12.445 21.719 1 63.69 283 GLY B CA 1
ATOM 6137 C C . GLY B 1 283 ? 3.006 -13.461 21.562 1 63.69 283 GLY B C 1
ATOM 6138 O O . GLY B 1 283 ? 4.164 -13.086 21.359 1 63.69 283 GLY B O 1
ATOM 6139 N N . GLU B 1 284 ? 2.707 -14.758 21.984 1 60.94 284 GLU B N 1
ATOM 6140 C CA . GLU B 1 284 ? 3.473 -15.992 21.797 1 60.94 284 GLU B CA 1
ATOM 6141 C C . GLU B 1 284 ? 3.461 -16.453 20.344 1 60.94 284 GLU B C 1
ATOM 6143 O O . GLU B 1 284 ? 2.422 -16.859 19.828 1 60.94 284 GLU B O 1
ATOM 6148 N N . PRO B 1 285 ? 4.379 -16.047 19.609 1 61.72 285 PRO B N 1
ATOM 6149 C CA . PRO B 1 285 ? 4.445 -16.391 18.188 1 61.72 285 PRO B CA 1
ATOM 6150 C C . PRO B 1 285 ? 4.215 -17.875 17.922 1 61.72 285 PRO B C 1
ATOM 6152 O O . PRO B 1 285 ? 4.664 -18.719 18.703 1 61.72 285 PRO B O 1
ATOM 6155 N N . ARG B 1 286 ? 3.061 -18.188 17.266 1 64.44 286 ARG B N 1
ATOM 6156 C CA . ARG B 1 286 ? 3.029 -19.531 16.703 1 64.44 286 ARG B CA 1
ATOM 6157 C C . ARG B 1 286 ? 4.332 -19.859 15.977 1 64.44 286 ARG B C 1
ATOM 6159 O O . ARG B 1 286 ? 5.004 -18.953 15.469 1 64.44 286 ARG B O 1
ATOM 6166 N N . LYS B 1 287 ? 4.691 -21.078 15.977 1 62.03 287 LYS B N 1
ATOM 6167 C CA . LYS B 1 287 ? 5.953 -21.531 15.383 1 62.03 287 LYS B CA 1
ATOM 6168 C C . LYS B 1 287 ? 6.008 -21.203 13.898 1 62.03 287 LYS B C 1
ATOM 6170 O O . LYS B 1 287 ? 7.027 -20.719 13.398 1 62.03 287 LYS B O 1
ATOM 6175 N N . TYR B 1 288 ? 4.922 -21.562 13.211 1 72.56 288 TYR B N 1
ATOM 6176 C CA . TYR B 1 288 ? 4.867 -21.25 11.789 1 72.56 288 TYR B CA 1
ATOM 6177 C C . TYR B 1 288 ? 3.525 -20.641 11.414 1 72.56 288 TYR B C 1
ATOM 6179 O O . TYR B 1 288 ? 2.473 -21.203 11.703 1 72.56 288 TYR B O 1
ATOM 6187 N N . SER B 1 289 ? 3.703 -19.438 10.773 1 78.88 289 SER B N 1
ATOM 6188 C CA . SER B 1 289 ? 2.479 -18.688 10.508 1 78.88 289 SER B CA 1
ATOM 6189 C C . SER B 1 289 ? 2.299 -18.438 9.016 1 78.88 289 SER B C 1
ATOM 6191 O O . SER B 1 289 ? 1.756 -17.406 8.609 1 78.88 289 SER B O 1
ATOM 6193 N N . GLY B 1 290 ? 2.891 -19.469 8.195 1 92.5 290 GLY B N 1
ATOM 6194 C CA . GLY B 1 290 ? 2.703 -19.328 6.762 1 92.5 290 GLY B CA 1
ATOM 6195 C C . GLY B 1 290 ? 3.898 -18.719 6.062 1 92.5 290 GLY B C 1
ATOM 6196 O O . GLY B 1 290 ? 4.809 -18.188 6.711 1 92.5 290 GLY B O 1
ATOM 6197 N N . ILE B 1 291 ? 3.896 -18.781 4.844 1 96.62 291 ILE B N 1
ATOM 6198 C CA . ILE B 1 291 ? 5 -18.312 4.008 1 96.62 291 ILE B CA 1
ATOM 6199 C C . ILE B 1 291 ? 5.176 -16.797 4.18 1 96.62 291 ILE B C 1
ATOM 6201 O O . ILE B 1 291 ? 6.305 -16.312 4.293 1 96.62 291 ILE B O 1
ATOM 6205 N N . MET B 1 292 ? 4.105 -16.078 4.223 1 96.69 292 MET B N 1
ATOM 6206 C CA . MET B 1 292 ? 4.168 -14.633 4.371 1 96.69 292 MET B CA 1
ATOM 6207 C C . MET B 1 292 ? 4.859 -14.25 5.676 1 96.69 292 MET B C 1
ATOM 6209 O O . MET B 1 292 ? 5.684 -13.336 5.699 1 96.69 292 MET B O 1
ATOM 6213 N N . ALA B 1 293 ? 4.539 -14.938 6.711 1 94.38 293 ALA B N 1
ATOM 6214 C CA . ALA B 1 293 ? 5.141 -14.648 8.008 1 94.38 293 ALA B CA 1
ATOM 6215 C C . ALA B 1 293 ? 6.648 -14.867 7.973 1 94.38 293 ALA B C 1
ATOM 6217 O O . ALA B 1 293 ? 7.41 -14.07 8.531 1 94.38 293 ALA B O 1
ATOM 6218 N N . GLU B 1 294 ? 7.031 -15.938 7.301 1 93.94 294 GLU B N 1
ATOM 6219 C CA . GLU B 1 294 ? 8.461 -16.219 7.18 1 93.94 294 GLU B CA 1
ATOM 6220 C C . GLU B 1 294 ? 9.18 -15.086 6.445 1 93.94 294 GLU B C 1
ATOM 6222 O O . GLU B 1 294 ? 10.273 -14.68 6.84 1 93.94 294 GLU B O 1
ATOM 6227 N N . LEU B 1 295 ? 8.602 -14.625 5.406 1 95.38 295 LEU B N 1
ATOM 6228 C CA . LEU B 1 295 ? 9.203 -13.562 4.609 1 95.38 295 LEU B CA 1
ATOM 6229 C C . LEU B 1 295 ? 9.273 -12.258 5.398 1 95.38 295 LEU B C 1
ATOM 6231 O O . LEU B 1 295 ? 10.258 -11.523 5.312 1 95.38 295 LEU B O 1
ATOM 6235 N N . LEU B 1 296 ? 8.203 -11.961 6.164 1 92.94 296 LEU B N 1
ATOM 6236 C CA . LEU B 1 296 ? 8.141 -10.727 6.953 1 92.94 296 LEU B CA 1
ATOM 6237 C C . LEU B 1 296 ? 9.195 -10.742 8.055 1 92.94 296 LEU B C 1
ATOM 6239 O O . LEU B 1 296 ? 9.867 -9.734 8.281 1 92.94 296 LEU B O 1
ATOM 6243 N N . LEU B 1 297 ? 9.344 -11.836 8.688 1 88.88 297 LEU B N 1
ATOM 6244 C CA . LEU B 1 297 ? 10.219 -11.93 9.852 1 88.88 297 LEU B CA 1
ATOM 6245 C C . LEU B 1 297 ? 11.68 -11.992 9.422 1 88.88 297 LEU B C 1
ATOM 6247 O O . LEU B 1 297 ? 12.562 -11.5 10.133 1 88.88 297 LEU B O 1
ATOM 6251 N N . LYS B 1 298 ? 11.938 -12.578 8.297 1 88.44 298 LYS B N 1
ATOM 6252 C CA . LYS B 1 298 ? 13.305 -12.625 7.801 1 88.44 298 LYS B CA 1
ATOM 6253 C C . LYS B 1 298 ? 13.742 -11.266 7.273 1 88.44 298 LYS B C 1
ATOM 6255 O O . LYS B 1 298 ? 14.938 -10.945 7.27 1 88.44 298 LYS B O 1
ATOM 6260 N N . ALA B 1 299 ? 12.812 -10.484 6.738 1 86.75 299 ALA B N 1
ATOM 6261 C CA . ALA B 1 299 ? 13 -9.086 6.363 1 86.75 299 ALA B CA 1
ATOM 6262 C C . ALA B 1 299 ? 14.047 -8.945 5.262 1 86.75 299 ALA B C 1
ATOM 6264 O O . ALA B 1 299 ? 14.875 -8.031 5.297 1 86.75 299 ALA B O 1
ATOM 6265 N N . GLU B 1 300 ? 14.078 -9.867 4.344 1 91.25 300 GLU B N 1
ATOM 6266 C CA . GLU B 1 300 ? 15.008 -9.781 3.219 1 91.25 300 GLU B CA 1
ATOM 6267 C C . GLU B 1 300 ? 14.352 -9.094 2.023 1 91.25 300 GLU B C 1
ATOM 6269 O O . GLU B 1 300 ? 15.047 -8.664 1.095 1 91.25 300 GLU B O 1
ATOM 6274 N N . LEU B 1 301 ? 13.055 -9.023 2.09 1 94.5 301 LEU B N 1
ATOM 6275 C CA . LEU B 1 301 ? 12.273 -8.336 1.064 1 94.5 301 LEU B CA 1
ATOM 6276 C C . LEU B 1 301 ? 11.508 -7.16 1.659 1 94.5 301 LEU B C 1
ATOM 6278 O O . LEU B 1 301 ? 11.125 -7.191 2.83 1 94.5 301 LEU B O 1
ATOM 6282 N N . SER B 1 302 ? 11.32 -6.164 0.815 1 93.88 302 SER B N 1
ATOM 6283 C CA . SER B 1 302 ? 10.484 -5.051 1.252 1 93.88 302 SER B CA 1
ATOM 6284 C C . SER B 1 302 ? 9.031 -5.48 1.396 1 93.88 302 SER B C 1
ATOM 6286 O O . SER B 1 302 ? 8.617 -6.492 0.829 1 93.88 302 SER B O 1
ATOM 6288 N N . LEU B 1 303 ? 8.258 -4.738 2.129 1 92.94 303 LEU B N 1
ATOM 6289 C CA . LEU B 1 303 ? 6.844 -5.031 2.328 1 92.94 303 LEU B CA 1
ATOM 6290 C C . LEU B 1 303 ? 6.105 -5.074 0.996 1 92.94 303 LEU B C 1
ATOM 6292 O O . LEU B 1 303 ? 5.25 -5.938 0.783 1 92.94 303 LEU B O 1
ATOM 6296 N N . ASP B 1 304 ? 6.457 -4.156 0.153 1 93.81 304 ASP B N 1
ATOM 6297 C CA . ASP B 1 304 ? 5.805 -4.102 -1.151 1 93.81 304 ASP B CA 1
ATOM 6298 C C . ASP B 1 304 ? 6.133 -5.336 -1.985 1 93.81 304 ASP B C 1
ATOM 6300 O O . ASP B 1 304 ? 5.281 -5.84 -2.721 1 93.81 304 ASP B O 1
ATOM 6304 N N . ALA B 1 305 ? 7.352 -5.75 -1.875 1 96.06 305 ALA B N 1
ATOM 6305 C CA . ALA B 1 305 ? 7.754 -6.953 -2.602 1 96.06 305 ALA B CA 1
ATOM 6306 C C . ALA B 1 305 ? 7.043 -8.188 -2.055 1 96.06 305 ALA B C 1
ATOM 6308 O O . ALA B 1 305 ? 6.629 -9.062 -2.818 1 96.06 305 ALA B O 1
ATOM 6309 N N . ILE B 1 306 ? 6.953 -8.289 -0.772 1 97.06 306 ILE B N 1
ATOM 6310 C CA . ILE B 1 306 ? 6.273 -9.414 -0.139 1 97.06 306 ILE B CA 1
ATOM 6311 C C . ILE B 1 306 ? 4.805 -9.438 -0.562 1 97.06 306 ILE B C 1
ATOM 6313 O O . ILE B 1 306 ? 4.281 -10.484 -0.961 1 97.06 306 ILE B O 1
ATOM 6317 N N . LYS B 1 307 ? 4.172 -8.305 -0.49 1 96.31 307 LYS B N 1
ATOM 6318 C CA . LYS B 1 307 ? 2.771 -8.195 -0.891 1 96.31 307 LYS B CA 1
ATOM 6319 C C . LYS B 1 307 ? 2.586 -8.594 -2.352 1 96.31 307 LYS B C 1
ATOM 6321 O O . LYS B 1 307 ? 1.653 -9.328 -2.686 1 96.31 307 LYS B O 1
ATOM 6326 N N . ALA B 1 308 ? 3.49 -8.07 -3.203 1 97.69 308 ALA B N 1
ATOM 6327 C CA . ALA B 1 308 ? 3.424 -8.359 -4.633 1 97.69 308 ALA B CA 1
ATOM 6328 C C . ALA B 1 308 ? 3.537 -9.859 -4.895 1 97.69 308 ALA B C 1
ATOM 6330 O O . ALA B 1 308 ? 2.742 -10.422 -5.648 1 97.69 308 ALA B O 1
ATOM 6331 N N . ASN B 1 309 ? 4.457 -10.453 -4.27 1 97.88 309 ASN B N 1
ATOM 6332 C CA . ASN B 1 309 ? 4.711 -11.867 -4.508 1 97.88 309 ASN B CA 1
ATOM 6333 C C . ASN B 1 309 ? 3.594 -12.742 -3.943 1 97.88 309 ASN B C 1
ATOM 6335 O O . ASN B 1 309 ? 3.143 -13.688 -4.598 1 97.88 309 ASN B O 1
ATOM 6339 N N . ILE B 1 310 ? 3.115 -12.445 -2.766 1 98.06 310 ILE B N 1
ATOM 6340 C CA . ILE B 1 310 ? 2.1 -13.266 -2.115 1 98.06 310 ILE B CA 1
ATOM 6341 C C . ILE B 1 310 ? 0.782 -13.156 -2.881 1 98.06 310 ILE B C 1
ATOM 6343 O O . ILE B 1 310 ? 0.065 -14.148 -3.037 1 98.06 310 ILE B O 1
ATOM 6347 N N . THR B 1 311 ? 0.444 -11.984 -3.344 1 97.94 311 THR B N 1
ATOM 6348 C CA . THR B 1 311 ? -0.804 -11.812 -4.078 1 97.94 311 THR B CA 1
ATOM 6349 C C . THR B 1 311 ? -0.74 -12.531 -5.426 1 97.94 311 THR B C 1
ATOM 6351 O O . THR B 1 311 ? -1.729 -13.117 -5.867 1 97.94 311 THR B O 1
ATOM 6354 N N . GLU B 1 312 ? 0.408 -12.484 -6.051 1 96.62 312 GLU B N 1
ATOM 6355 C CA . GLU B 1 312 ? 0.561 -13.211 -7.309 1 96.62 312 GLU B CA 1
ATOM 6356 C C . GLU B 1 312 ? 0.525 -14.719 -7.086 1 96.62 312 GLU B C 1
ATOM 6358 O O . GLU B 1 312 ? -0.026 -15.461 -7.898 1 96.62 312 GLU B O 1
ATOM 6363 N N . LEU B 1 313 ? 1.099 -15.172 -5.996 1 96.75 313 LEU B N 1
ATOM 6364 C CA . LEU B 1 313 ? 1.025 -16.594 -5.656 1 96.75 313 LEU B CA 1
ATOM 6365 C C . LEU B 1 313 ? -0.414 -17 -5.371 1 96.75 313 LEU B C 1
ATOM 6367 O O . LEU B 1 313 ? -0.819 -18.125 -5.707 1 96.75 313 LEU B O 1
ATOM 6371 N N . THR B 1 314 ? -1.133 -16.109 -4.781 1 95.94 314 THR B N 1
ATOM 6372 C CA . THR B 1 314 ? -2.547 -16.375 -4.531 1 95.94 314 THR B CA 1
ATOM 6373 C C . THR B 1 314 ? -3.305 -16.562 -5.844 1 95.94 314 THR B C 1
ATOM 6375 O O . THR B 1 314 ? -4.07 -17.516 -6 1 95.94 314 THR B O 1
ATOM 6378 N N . ALA B 1 315 ? -3.033 -15.672 -6.734 1 93.44 315 ALA B N 1
ATOM 6379 C CA . ALA B 1 315 ? -3.688 -15.734 -8.039 1 93.44 315 ALA B CA 1
ATOM 6380 C C . ALA B 1 315 ? -3.299 -17 -8.781 1 93.44 315 ALA B C 1
ATOM 6382 O O . ALA B 1 315 ? -4.141 -17.641 -9.43 1 93.44 315 ALA B O 1
ATOM 6383 N N . GLY B 1 316 ? -2.1 -17.375 -8.664 1 91.75 316 GLY B N 1
ATOM 6384 C CA . GLY B 1 316 ? -1.586 -18.531 -9.391 1 91.75 316 GLY B CA 1
ATOM 6385 C C . GLY B 1 316 ? -1.907 -19.844 -8.711 1 91.75 316 GLY B C 1
ATOM 6386 O O . GLY B 1 316 ? -1.815 -20.906 -9.336 1 91.75 316 GLY B O 1
ATOM 6387 N N . GLY B 1 317 ? -2.324 -19.828 -7.477 1 92.31 317 GLY B N 1
ATOM 6388 C CA . GLY B 1 317 ? -2.389 -21.062 -6.703 1 92.31 317 GLY B CA 1
ATOM 6389 C C . GLY B 1 317 ? -3.795 -21.625 -6.594 1 92.31 317 GLY B C 1
ATOM 6390 O O . GLY B 1 317 ? -4.008 -22.656 -5.965 1 92.31 317 GLY B O 1
ATOM 6391 N N . VAL B 1 318 ? -4.734 -21.031 -7.25 1 90.56 318 VAL B N 1
ATOM 6392 C CA . VAL B 1 318 ? -6.109 -21.469 -7.027 1 90.56 318 VAL B CA 1
ATOM 6393 C C . VAL B 1 318 ? -6.578 -22.328 -8.203 1 90.56 318 VAL B C 1
ATOM 6395 O O . VAL B 1 318 ? -6.418 -23.547 -8.195 1 90.56 318 VAL B O 1
ATOM 6398 N N . ASP B 1 319 ? -6.738 -21.719 -9.328 1 86.81 319 ASP B N 1
ATOM 6399 C CA . ASP B 1 319 ? -7.242 -22.438 -10.492 1 86.81 319 ASP B CA 1
ATOM 6400 C C . ASP B 1 319 ? -6.184 -23.391 -11.055 1 86.81 319 ASP B C 1
ATOM 6402 O O . ASP B 1 319 ? -6.512 -24.453 -11.562 1 86.81 319 ASP B O 1
ATOM 6406 N N . THR B 1 320 ? -4.992 -22.938 -10.914 1 90.81 320 THR B N 1
ATOM 6407 C CA . THR B 1 320 ? -3.891 -23.719 -11.469 1 90.81 320 THR B CA 1
ATOM 6408 C C . THR B 1 320 ? -3.729 -25.047 -10.719 1 90.81 320 THR B C 1
ATOM 6410 O O . THR B 1 320 ? -3.104 -25.984 -11.219 1 90.81 320 THR B O 1
ATOM 6413 N N . THR B 1 321 ? -4.273 -25.141 -9.609 1 93.56 321 THR B N 1
ATOM 6414 C CA . THR B 1 321 ? -4.254 -26.391 -8.844 1 93.56 321 THR B CA 1
ATOM 6415 C C . THR B 1 321 ? -5.605 -27.094 -8.93 1 93.56 321 THR B C 1
ATOM 6417 O O . THR B 1 321 ? -5.664 -28.312 -9.031 1 93.56 321 THR B O 1
ATOM 6420 N N . ALA B 1 322 ? -6.676 -26.391 -8.938 1 92.75 322 ALA B N 1
ATOM 6421 C CA . ALA B 1 322 ? -8.023 -26.953 -8.938 1 92.75 322 ALA B CA 1
ATOM 6422 C C . ALA B 1 322 ? -8.312 -27.688 -10.242 1 92.75 322 ALA B C 1
ATOM 6424 O O . ALA B 1 322 ? -8.867 -28.797 -10.227 1 92.75 322 ALA B O 1
ATOM 6425 N N . ILE B 1 323 ? -7.945 -27.141 -11.281 1 90.69 323 ILE B N 1
ATOM 6426 C CA . ILE B 1 323 ? -8.305 -27.672 -12.594 1 90.69 323 ILE B CA 1
ATOM 6427 C C . ILE B 1 323 ? -7.59 -29 -12.82 1 90.69 323 ILE B C 1
ATOM 6429 O O . ILE B 1 323 ? -8.227 -30 -13.141 1 90.69 323 ILE B O 1
ATOM 6433 N N . PRO B 1 324 ? -6.316 -29.031 -12.641 1 93.5 324 PRO B N 1
ATOM 6434 C CA . PRO B 1 324 ? -5.68 -30.344 -12.789 1 93.5 324 PRO B CA 1
ATOM 6435 C C . PRO B 1 324 ? -6.223 -31.391 -11.812 1 93.5 324 PRO B C 1
ATOM 6437 O O . PRO B 1 324 ? -6.281 -32.562 -12.141 1 93.5 324 PRO B O 1
ATOM 6440 N N . LEU B 1 325 ? -6.551 -30.969 -10.703 1 94 325 LEU B N 1
ATOM 6441 C CA . LEU B 1 325 ? -7.129 -31.891 -9.734 1 94 325 LEU B CA 1
ATOM 6442 C C . LEU B 1 325 ? -8.438 -32.469 -10.258 1 94 325 LEU B C 1
ATOM 6444 O O . LEU B 1 325 ? -8.688 -33.688 -10.117 1 94 325 LEU B O 1
ATOM 6448 N N . ILE B 1 326 ? -9.273 -31.656 -10.789 1 91.88 326 ILE B N 1
ATOM 6449 C CA . ILE B 1 326 ? -10.547 -32.094 -11.344 1 91.88 326 ILE B CA 1
ATOM 6450 C C . ILE B 1 326 ? -10.305 -33.094 -12.484 1 91.88 326 ILE B C 1
ATOM 6452 O O . ILE B 1 326 ? -10.953 -34.125 -12.562 1 91.88 326 ILE B O 1
ATOM 6456 N N . PHE B 1 327 ? -9.359 -32.812 -13.297 1 93.75 327 PHE B N 1
ATOM 6457 C CA . PHE B 1 327 ? -9.078 -33.688 -14.43 1 93.75 327 PHE B CA 1
ATOM 6458 C C . PHE B 1 327 ? -8.414 -34.969 -13.953 1 93.75 327 PHE B C 1
ATOM 6460 O O . PHE B 1 327 ? -8.57 -36.031 -14.586 1 93.75 327 PHE B O 1
ATOM 6467 N N . THR B 1 328 ? -7.68 -34.906 -12.883 1 94.75 328 THR B N 1
ATOM 6468 C CA . THR B 1 328 ? -7.145 -36.125 -12.305 1 94.75 328 THR B CA 1
ATOM 6469 C C . THR B 1 328 ? -8.273 -37.031 -11.812 1 94.75 328 THR B C 1
ATOM 6471 O O . THR B 1 328 ? -8.266 -38.219 -12.078 1 94.75 328 THR B O 1
ATOM 6474 N N . LEU B 1 329 ? -9.188 -36.438 -11.102 1 91 329 LEU B N 1
ATOM 6475 C CA . LEU B 1 329 ? -10.344 -37.188 -10.641 1 91 329 LEU B CA 1
ATOM 6476 C C . LEU B 1 329 ? -11.109 -37.781 -11.82 1 91 329 LEU B C 1
ATOM 6478 O O . LEU B 1 329 ? -11.57 -38.938 -11.773 1 91 329 LEU B O 1
ATOM 6482 N N . PHE B 1 330 ? -11.273 -37 -12.812 1 90.94 330 PHE B N 1
ATOM 6483 C CA . PHE B 1 330 ? -11.953 -37.406 -14.031 1 90.94 330 PHE B CA 1
ATOM 6484 C C . PHE B 1 330 ? -11.258 -38.625 -14.641 1 90.94 330 PHE B C 1
ATOM 6486 O O . PHE B 1 330 ? -11.906 -39.625 -14.961 1 90.94 330 PHE B O 1
ATOM 6493 N N . GLU B 1 331 ? -9.938 -38.594 -14.789 1 94.56 331 GLU B N 1
ATOM 6494 C CA . GLU B 1 331 ? -9.18 -39.688 -15.398 1 94.56 331 GLU B CA 1
ATOM 6495 C C . GLU B 1 331 ? -9.188 -40.938 -14.516 1 94.56 331 GLU B C 1
ATOM 6497 O O . GLU B 1 331 ? -9.195 -42.062 -15.016 1 94.56 331 GLU B O 1
ATOM 6502 N N . LEU B 1 332 ? -9.156 -40.719 -13.266 1 92.5 332 LEU B N 1
ATOM 6503 C CA . LEU B 1 332 ? -9.195 -41.875 -12.359 1 92.5 332 LEU B CA 1
ATOM 6504 C C . LEU B 1 332 ? -10.547 -42.562 -12.422 1 92.5 332 LEU B C 1
ATOM 6506 O O . LEU B 1 332 ? -10.617 -43.812 -12.305 1 92.5 332 LEU B O 1
ATOM 6510 N N . ALA B 1 333 ? -11.586 -41.781 -12.547 1 89.12 333 ALA B N 1
ATOM 6511 C CA . ALA B 1 333 ? -12.922 -42.375 -12.703 1 89.12 333 ALA B CA 1
ATOM 6512 C C . ALA B 1 333 ? -13.016 -43.188 -13.977 1 89.12 333 ALA B C 1
ATOM 6514 O O . ALA B 1 333 ? -13.719 -44.219 -14.008 1 89.12 333 ALA B O 1
ATOM 6515 N N . ARG B 1 334 ? -12.305 -42.844 -14.961 1 92.5 334 ARG B N 1
ATOM 6516 C CA . ARG B 1 334 ? -12.359 -43.5 -16.266 1 92.5 334 ARG B CA 1
ATOM 6517 C C . ARG B 1 334 ? -11.383 -44.688 -16.344 1 92.5 334 ARG B C 1
ATOM 6519 O O . ARG B 1 334 ? -11.461 -45.5 -17.234 1 92.5 334 ARG B O 1
ATOM 6526 N N . ASN B 1 335 ? -10.492 -44.688 -15.398 1 93.62 335 ASN B N 1
ATOM 6527 C CA . ASN B 1 335 ? -9.469 -45.719 -15.359 1 93.62 335 ASN B CA 1
ATOM 6528 C C . ASN B 1 335 ? -9.414 -46.438 -14 1 93.62 335 ASN B C 1
ATOM 6530 O O . ASN B 1 335 ? -8.469 -46.219 -13.234 1 93.62 335 ASN B O 1
ATOM 6534 N N . PRO B 1 336 ? -10.297 -47.344 -13.773 1 92.69 336 PRO B N 1
ATOM 6535 C CA . PRO B 1 336 ? -10.422 -48 -12.461 1 92.69 336 PRO B CA 1
ATOM 6536 C C . PRO B 1 336 ? -9.172 -48.75 -12.047 1 92.69 336 PRO B C 1
ATOM 6538 O O . PRO B 1 336 ? -8.852 -48.844 -10.859 1 92.69 336 PRO B O 1
ATOM 6541 N N . GLN B 1 337 ? -8.516 -49.312 -13.016 1 94 337 GLN B N 1
ATOM 6542 C CA . GLN B 1 337 ? -7.301 -50.062 -12.703 1 94 337 GLN B CA 1
ATOM 6543 C C . GLN B 1 337 ? -6.234 -49.156 -12.109 1 94 337 GLN B C 1
ATOM 6545 O O . GLN B 1 337 ? -5.531 -49.531 -11.172 1 94 337 GLN B O 1
ATOM 6550 N N . VAL B 1 338 ? -6.125 -47.969 -12.664 1 94.75 338 VAL B N 1
ATOM 6551 C CA . VAL B 1 338 ? -5.184 -47 -12.141 1 94.75 338 VAL B CA 1
ATOM 6552 C C . VAL B 1 338 ? -5.609 -46.562 -10.742 1 94.75 338 VAL B C 1
ATOM 6554 O O . VAL B 1 338 ? -4.77 -46.406 -9.844 1 94.75 338 VAL B O 1
ATOM 6557 N N . GLN B 1 339 ? -6.887 -46.312 -10.539 1 93.56 339 GLN B N 1
ATOM 6558 C CA . GLN B 1 339 ? -7.422 -45.906 -9.25 1 93.56 339 GLN B CA 1
ATOM 6559 C C . GLN B 1 339 ? -7.102 -46.938 -8.172 1 93.56 339 GLN B C 1
ATOM 6561 O O . GLN B 1 339 ? -6.688 -46.594 -7.062 1 93.56 339 GLN B O 1
ATOM 6566 N N . THR B 1 340 ? -7.293 -48.219 -8.523 1 94 340 THR B N 1
ATOM 6567 C CA . THR B 1 340 ? -7.031 -49.281 -7.582 1 94 340 THR B CA 1
ATOM 6568 C C . THR B 1 340 ? -5.551 -49.344 -7.223 1 94 340 THR B C 1
ATOM 6570 O O . THR B 1 340 ? -5.195 -49.531 -6.055 1 94 340 THR B O 1
ATOM 6573 N N . ALA B 1 341 ? -4.738 -49.219 -8.227 1 95.12 341 ALA B N 1
ATOM 6574 C CA . ALA B 1 341 ? -3.295 -49.25 -8 1 95.12 341 ALA B CA 1
ATOM 6575 C C . ALA B 1 341 ? -2.867 -48.125 -7.086 1 95.12 341 ALA B C 1
ATOM 6577 O O . ALA B 1 341 ? -2.002 -48.281 -6.227 1 95.12 341 ALA B O 1
ATOM 6578 N N . LEU B 1 342 ? -3.426 -46.938 -7.25 1 95.25 342 LEU B N 1
ATOM 6579 C CA . LEU B 1 342 ? -3.115 -45.781 -6.438 1 95.25 342 LEU B CA 1
ATOM 6580 C C . LEU B 1 342 ? -3.557 -46 -4.992 1 95.25 342 LEU B C 1
ATOM 6582 O O . LEU B 1 342 ? -2.848 -45.594 -4.062 1 95.25 342 LEU B O 1
ATOM 6586 N N . ARG B 1 343 ? -4.715 -46.531 -4.809 1 93.56 343 ARG B N 1
ATOM 6587 C CA . ARG B 1 343 ? -5.215 -46.781 -3.465 1 93.56 343 ARG B CA 1
ATOM 6588 C C . ARG B 1 343 ? -4.281 -47.75 -2.717 1 93.56 343 ARG B C 1
ATOM 6590 O O . ARG B 1 343 ? -4.031 -47.562 -1.522 1 93.56 343 ARG B O 1
ATOM 6597 N N . GLU B 1 344 ? -3.828 -48.719 -3.424 1 94.5 344 GLU B N 1
ATOM 6598 C CA . GLU B 1 344 ? -2.895 -49.656 -2.818 1 94.5 344 GLU B CA 1
ATOM 6599 C C . GLU B 1 344 ? -1.589 -48.969 -2.428 1 94.5 344 GLU B C 1
ATOM 6601 O O . GLU B 1 344 ? -1.043 -49.219 -1.353 1 94.5 344 GLU B O 1
ATOM 6606 N N . GLU B 1 345 ? -1.101 -48.156 -3.299 1 95.81 345 GLU B N 1
ATOM 6607 C CA . GLU B 1 345 ? 0.116 -47.406 -2.992 1 95.81 345 GLU B CA 1
ATOM 6608 C C . GLU B 1 345 ? -0.078 -46.5 -1.771 1 95.81 345 GLU B C 1
ATOM 6610 O O . GLU B 1 345 ? 0.789 -46.438 -0.897 1 95.81 345 GLU B O 1
ATOM 6615 N N . ILE B 1 346 ? -1.179 -45.844 -1.713 1 94.69 346 ILE B N 1
ATOM 6616 C CA . ILE B 1 346 ? -1.475 -44.906 -0.627 1 94.69 346 ILE B CA 1
ATOM 6617 C C . ILE B 1 346 ? -1.584 -45.656 0.69 1 94.69 346 ILE B C 1
ATOM 6619 O O . ILE B 1 346 ? -1.051 -45.219 1.714 1 94.69 346 ILE B O 1
ATOM 6623 N N . LYS B 1 347 ? -2.268 -46.781 0.674 1 93.38 347 LYS B N 1
ATOM 6624 C CA . LYS B 1 347 ? -2.396 -47.594 1.867 1 93.38 347 LYS B CA 1
ATOM 6625 C C . LYS B 1 347 ? -1.027 -48.062 2.373 1 93.38 347 LYS B C 1
ATOM 6627 O O . LYS B 1 347 ? -0.771 -48.031 3.578 1 93.38 347 LYS B O 1
ATOM 6632 N N . SER B 1 348 ? -0.25 -48.469 1.47 1 94.5 348 SER B N 1
ATOM 6633 C CA . SER B 1 348 ? 1.087 -48.906 1.83 1 94.5 348 SER B CA 1
ATOM 6634 C C . SER B 1 348 ? 1.932 -47.781 2.387 1 94.5 348 SER B C 1
ATOM 6636 O O . SER B 1 348 ? 2.666 -47.969 3.361 1 94.5 348 SER B O 1
ATOM 6638 N N . ALA B 1 349 ? 1.874 -46.625 1.741 1 94.19 349 ALA B N 1
ATOM 6639 C CA . ALA B 1 349 ? 2.684 -45.5 2.129 1 94.19 349 ALA B CA 1
ATOM 6640 C C . ALA B 1 349 ? 2.258 -44.938 3.494 1 94.19 349 ALA B C 1
ATOM 6642 O O . ALA B 1 349 ? 3.068 -44.375 4.219 1 94.19 349 ALA B O 1
ATOM 6643 N N . THR B 1 350 ? 1.005 -45.156 3.869 1 92.38 350 THR B N 1
ATOM 6644 C CA . THR B 1 350 ? 0.482 -44.594 5.105 1 92.38 350 THR B CA 1
ATOM 6645 C C . THR B 1 350 ? 0.366 -45.656 6.188 1 92.38 350 THR B C 1
ATOM 6647 O O . THR B 1 350 ? -0.254 -45.406 7.23 1 92.38 350 THR B O 1
ATOM 6650 N N . ALA B 1 351 ? 0.894 -46.75 5.957 1 91.19 351 ALA B N 1
ATOM 6651 C CA . ALA B 1 351 ? 0.783 -47.875 6.883 1 91.19 351 ALA B CA 1
ATOM 6652 C C . ALA B 1 351 ? 1.481 -47.562 8.203 1 91.19 351 ALA B C 1
ATOM 6654 O O . ALA B 1 351 ? 1.015 -48 9.266 1 91.19 351 ALA B O 1
ATOM 6655 N N . GLN B 1 352 ? 2.566 -46.844 8.172 1 90.06 352 GLN B N 1
ATOM 6656 C CA . GLN B 1 352 ? 3.299 -46.438 9.375 1 90.06 352 GLN B CA 1
ATOM 6657 C C . GLN B 1 352 ? 3.387 -44.938 9.5 1 90.06 352 GLN B C 1
ATOM 6659 O O . GLN B 1 352 ? 3.498 -44.219 8.492 1 90.06 352 GLN B O 1
ATOM 6664 N N . PRO B 1 353 ? 3.303 -44.562 10.758 1 89.44 353 PRO B N 1
ATOM 6665 C CA . PRO B 1 353 ? 3.426 -43.125 10.953 1 89.44 353 PRO B CA 1
ATOM 6666 C C . PRO B 1 353 ? 4.82 -42.594 10.617 1 89.44 353 PRO B C 1
ATOM 6668 O O . PRO B 1 353 ? 5.82 -43.125 11.109 1 89.44 353 PRO B O 1
ATOM 6671 N N . ARG B 1 354 ? 4.867 -41.719 9.703 1 92.25 354 ARG B N 1
ATOM 6672 C CA . ARG B 1 354 ? 6.105 -41.094 9.273 1 92.25 354 ARG B CA 1
ATOM 6673 C C . ARG B 1 354 ? 5.879 -39.594 8.992 1 92.25 354 ARG B C 1
ATOM 6675 O O . ARG B 1 354 ? 4.742 -39.125 9.016 1 92.25 354 ARG B O 1
ATOM 6682 N N . GLU B 1 355 ? 7.004 -38.938 8.766 1 93.94 355 GLU B N 1
ATOM 6683 C CA . GLU B 1 355 ? 6.914 -37.531 8.359 1 93.94 355 GLU B CA 1
ATOM 6684 C C . GLU B 1 355 ? 6.191 -37.375 7.023 1 93.94 355 GLU B C 1
ATOM 6686 O O . GLU B 1 355 ? 6.379 -38.219 6.121 1 93.94 355 GLU B O 1
ATOM 6691 N N . LEU B 1 356 ? 5.406 -36.375 6.898 1 93.81 356 LEU B N 1
ATOM 6692 C CA . LEU B 1 356 ? 4.566 -36.188 5.723 1 93.81 356 LEU B CA 1
ATOM 6693 C C . LEU B 1 356 ? 5.41 -36.125 4.453 1 93.81 356 LEU B C 1
ATOM 6695 O O . LEU B 1 356 ? 5.008 -36.656 3.414 1 93.81 356 LEU B O 1
ATOM 6699 N N . SER B 1 357 ? 6.551 -35.438 4.574 1 94.19 357 SER B N 1
ATOM 6700 C CA . SER B 1 357 ? 7.414 -35.344 3.406 1 94.19 357 SER B CA 1
ATOM 6701 C C . SER B 1 357 ? 7.879 -36.719 2.934 1 94.19 357 SER B C 1
ATOM 6703 O O . SER B 1 357 ? 7.977 -36.969 1.73 1 94.19 357 SER B O 1
ATOM 6705 N N . GLN B 1 358 ? 8.125 -37.594 3.82 1 93.94 358 GLN B N 1
ATOM 6706 C CA . GLN B 1 358 ? 8.547 -38.969 3.49 1 93.94 358 GLN B CA 1
ATOM 6707 C C . GLN B 1 358 ? 7.395 -39.75 2.877 1 93.94 358 GLN B C 1
ATOM 6709 O O . GLN B 1 358 ? 7.594 -40.5 1.923 1 93.94 358 GLN B O 1
ATOM 6714 N N . VAL B 1 359 ? 6.27 -39.562 3.443 1 94.94 359 VAL B N 1
ATOM 6715 C CA . VAL B 1 359 ? 5.082 -40.25 2.934 1 94.94 359 VAL B CA 1
ATOM 6716 C C . VAL B 1 359 ? 4.852 -39.844 1.476 1 94.94 359 VAL B C 1
ATOM 6718 O O . VAL B 1 359 ? 4.605 -40.719 0.625 1 94.94 359 VAL B O 1
ATOM 6721 N N . LEU B 1 360 ? 4.941 -38.594 1.194 1 95.5 360 LEU B N 1
ATOM 6722 C CA . LEU B 1 360 ? 4.695 -38.062 -0.152 1 95.5 360 LEU B CA 1
ATOM 6723 C C . LEU B 1 360 ? 5.754 -38.594 -1.126 1 95.5 360 LEU B C 1
ATOM 6725 O O . LEU B 1 360 ? 5.457 -38.844 -2.295 1 95.5 360 LEU B O 1
ATOM 6729 N N . ASN B 1 361 ? 6.938 -38.75 -0.639 1 92.88 361 ASN B N 1
ATOM 6730 C CA . ASN B 1 361 ? 8.031 -39.188 -1.49 1 92.88 361 ASN B CA 1
ATOM 6731 C C . ASN B 1 361 ? 7.887 -40.688 -1.821 1 92.88 361 ASN B C 1
ATOM 6733 O O . ASN B 1 361 ? 8.453 -41.156 -2.805 1 92.88 361 ASN B O 1
ATOM 6737 N N . ASP B 1 362 ? 7.078 -41.406 -1.068 1 94.12 362 ASP B N 1
ATOM 6738 C CA . ASP B 1 362 ? 6.906 -42.844 -1.243 1 94.12 362 ASP B CA 1
ATOM 6739 C C . ASP B 1 362 ? 5.672 -43.156 -2.092 1 94.12 362 ASP B C 1
ATOM 6741 O O . ASP B 1 362 ? 5.121 -44.25 -2.021 1 94.12 362 ASP B O 1
ATOM 6745 N N . MET B 1 363 ? 5.27 -42.188 -2.83 1 96.06 363 MET B N 1
ATOM 6746 C CA . MET B 1 363 ? 4.113 -42.406 -3.693 1 96.06 363 MET B CA 1
ATOM 6747 C C . MET B 1 363 ? 4.418 -42 -5.125 1 96.06 363 MET B C 1
ATOM 6749 O O . MET B 1 363 ? 3.771 -41.094 -5.672 1 96.06 363 MET B O 1
ATOM 6753 N N . PRO B 1 364 ? 5.336 -42.719 -5.746 1 96 364 PRO B N 1
ATOM 6754 C CA . PRO B 1 364 ? 5.746 -42.344 -7.105 1 96 364 PRO B CA 1
ATOM 6755 C C . PRO B 1 364 ? 4.617 -42.5 -8.117 1 96 364 PRO B C 1
ATOM 6757 O O . PRO B 1 364 ? 4.555 -41.75 -9.094 1 96 364 PRO B O 1
ATOM 6760 N N . LEU B 1 365 ? 3.746 -43.469 -7.922 1 97.06 365 LEU B N 1
ATOM 6761 C CA . LEU B 1 365 ? 2.643 -43.656 -8.859 1 97.06 365 LEU B CA 1
ATOM 6762 C C . LEU B 1 365 ? 1.675 -42.469 -8.781 1 97.06 365 LEU B C 1
ATOM 6764 O O . LEU B 1 365 ? 1.147 -42.031 -9.812 1 97.06 365 LEU B O 1
ATOM 6768 N N . LEU B 1 366 ? 1.403 -42.062 -7.582 1 97 366 LEU B N 1
ATOM 6769 C CA . LEU B 1 366 ? 0.541 -40.875 -7.41 1 97 366 LEU B CA 1
ATOM 6770 C C . LEU B 1 366 ? 1.151 -39.656 -8.07 1 97 366 LEU B C 1
ATOM 6772 O O . LEU B 1 366 ? 0.449 -38.906 -8.734 1 97 366 LEU B O 1
ATOM 6776 N N . LYS B 1 367 ? 2.438 -39.438 -7.875 1 96.44 367 LYS B N 1
ATOM 6777 C CA . LYS B 1 367 ? 3.141 -38.344 -8.555 1 96.44 367 LYS B CA 1
ATOM 6778 C C . LYS B 1 367 ? 3.041 -38.5 -10.07 1 96.44 367 LYS B C 1
ATOM 6780 O O . LYS B 1 367 ? 2.857 -37.5 -10.781 1 96.44 367 LYS B O 1
ATOM 6785 N N . GLY B 1 368 ? 3.172 -39.688 -10.508 1 96.12 368 GLY B N 1
ATOM 6786 C CA . GLY B 1 368 ? 3.033 -39.969 -11.93 1 96.12 368 GLY B CA 1
ATOM 6787 C C . GLY B 1 368 ? 1.646 -39.688 -12.469 1 96.12 368 GLY B C 1
ATOM 6788 O O . GLY B 1 368 ? 1.5 -39.219 -13.602 1 96.12 368 GLY B O 1
ATOM 6789 N N . ALA B 1 369 ? 0.651 -40 -11.664 1 97 369 ALA B N 1
ATOM 6790 C CA . ALA B 1 369 ? -0.724 -39.688 -12.062 1 97 369 ALA B CA 1
ATOM 6791 C C . ALA B 1 369 ? -0.94 -38.219 -12.266 1 97 369 ALA B C 1
ATOM 6793 O O . ALA B 1 369 ? -1.593 -37.781 -13.227 1 97 369 ALA B O 1
ATOM 6794 N N . ILE B 1 370 ? -0.421 -37.438 -11.359 1 96.75 370 ILE B N 1
ATOM 6795 C CA . ILE B 1 370 ? -0.542 -36 -11.453 1 96.75 370 ILE B CA 1
ATOM 6796 C C . ILE B 1 370 ? 0.224 -35.469 -12.672 1 96.75 370 ILE B C 1
ATOM 6798 O O . ILE B 1 370 ? -0.284 -34.656 -13.43 1 96.75 370 ILE B O 1
ATOM 6802 N N . LYS B 1 371 ? 1.403 -35.969 -12.875 1 96.25 371 LYS B N 1
ATOM 6803 C CA . LYS B 1 371 ? 2.209 -35.594 -14.031 1 96.25 371 LYS B CA 1
ATOM 6804 C C . LYS B 1 371 ? 1.504 -35.969 -15.336 1 96.25 371 LYS B C 1
ATOM 6806 O O . LYS B 1 371 ? 1.548 -35.188 -16.297 1 96.25 371 LYS B O 1
ATOM 6811 N N . GLU B 1 372 ? 0.926 -37.125 -15.352 1 97.25 372 GLU B N 1
ATOM 6812 C CA . GLU B 1 372 ? 0.195 -37.594 -16.531 1 97.25 372 GLU B CA 1
ATOM 6813 C C . GLU B 1 372 ? -0.997 -36.688 -16.828 1 97.25 372 GLU B C 1
ATOM 6815 O O . GLU B 1 372 ? -1.292 -36.406 -17.984 1 97.25 372 GLU B O 1
ATOM 6820 N N . THR B 1 373 ? -1.692 -36.312 -15.781 1 96.81 373 THR B N 1
ATOM 6821 C CA . THR B 1 373 ? -2.801 -35.375 -15.945 1 96.81 373 THR B CA 1
ATOM 6822 C C . THR B 1 373 ? -2.311 -34.062 -16.531 1 96.81 373 THR B C 1
ATOM 6824 O O . THR B 1 373 ? -2.92 -33.531 -17.453 1 96.81 373 THR B O 1
ATOM 6827 N N . LEU B 1 374 ? -1.215 -33.562 -15.977 1 96.56 374 LEU B N 1
ATOM 6828 C CA . LEU B 1 374 ? -0.676 -32.281 -16.438 1 96.56 374 LEU B CA 1
ATOM 6829 C C . LEU B 1 374 ? -0.139 -32.406 -17.859 1 96.56 374 LEU B C 1
ATOM 6831 O O . LEU B 1 374 ? -0.076 -31.391 -18.578 1 96.56 374 LEU B O 1
ATOM 6835 N N . ARG B 1 375 ? 0.29 -33.562 -18.234 1 95.94 375 ARG B N 1
ATOM 6836 C CA . ARG B 1 375 ? 0.678 -33.781 -19.625 1 95.94 375 ARG B CA 1
ATOM 6837 C C . ARG B 1 375 ? -0.522 -33.656 -20.562 1 95.94 375 ARG B C 1
ATOM 6839 O O . ARG B 1 375 ? -0.462 -32.969 -21.562 1 95.94 375 ARG B O 1
ATOM 6846 N N . LEU B 1 376 ? -1.617 -34.312 -20.219 1 95.56 376 LEU B N 1
ATOM 6847 C CA . LEU B 1 376 ? -2.803 -34.406 -21.078 1 95.56 376 LEU B CA 1
ATOM 6848 C C . LEU B 1 376 ? -3.611 -33.094 -21 1 95.56 376 LEU B C 1
ATOM 6850 O O . LEU B 1 376 ? -4.207 -32.688 -21.984 1 95.56 376 LEU B O 1
ATOM 6854 N N . TYR B 1 377 ? -3.656 -32.562 -19.797 1 93.31 377 TYR B N 1
ATOM 6855 C CA . TYR B 1 377 ? -4.473 -31.359 -19.531 1 93.31 377 TYR B CA 1
ATOM 6856 C C . TYR B 1 377 ? -3.641 -30.266 -18.891 1 93.31 377 TYR B C 1
ATOM 6858 O O . TYR B 1 377 ? -3.904 -29.859 -17.75 1 93.31 377 TYR B O 1
ATOM 6866 N N . PRO B 1 378 ? -2.709 -29.734 -19.641 1 93 378 PRO B N 1
ATOM 6867 C CA . PRO B 1 378 ? -1.908 -28.656 -19.047 1 93 378 PRO B CA 1
ATOM 6868 C C . PRO B 1 378 ? -2.721 -27.391 -18.781 1 93 378 PRO B C 1
ATOM 6870 O O . PRO B 1 378 ? -3.576 -27.031 -19.594 1 93 378 PRO B O 1
ATOM 6873 N N . VAL B 1 379 ? -2.51 -26.75 -17.594 1 88.62 379 VAL B N 1
ATOM 6874 C CA . VAL B 1 379 ? -3.191 -25.516 -17.266 1 88.62 379 VAL B CA 1
ATOM 6875 C C . VAL B 1 379 ? -2.678 -24.375 -18.156 1 88.62 379 VAL B C 1
ATOM 6877 O O . VAL B 1 379 ? -3.467 -23.656 -18.766 1 88.62 379 VAL B O 1
ATOM 6880 N N . GLY B 1 380 ? -1.372 -24.172 -18.109 1 87.44 380 GLY B N 1
ATOM 6881 C CA . GLY B 1 380 ? -0.745 -23.375 -19.156 1 87.44 380 GLY B CA 1
ATOM 6882 C C . GLY B 1 380 ? -0.398 -24.172 -20.391 1 87.44 380 GLY B C 1
ATOM 6883 O O . GLY B 1 380 ? 0.311 -25.172 -20.312 1 87.44 380 GLY B O 1
ATOM 6884 N N . ILE B 1 381 ? -0.785 -23.641 -21.531 1 88.06 381 ILE B N 1
ATOM 6885 C CA . ILE B 1 381 ? -0.649 -24.453 -22.719 1 88.06 381 ILE B CA 1
ATOM 6886 C C . ILE B 1 381 ? 0.713 -24.219 -23.375 1 88.06 381 ILE B C 1
ATOM 6888 O O . ILE B 1 381 ? 1.127 -24.953 -24.266 1 88.06 381 ILE B O 1
ATOM 6892 N N . THR B 1 382 ? 1.376 -23.203 -22.875 1 92.19 382 THR B N 1
ATOM 6893 C CA . THR B 1 382 ? 2.709 -22.922 -23.391 1 92.19 382 THR B CA 1
ATOM 6894 C C . THR B 1 382 ? 3.664 -22.547 -22.266 1 92.19 382 THR B C 1
ATOM 6896 O O . THR B 1 382 ? 3.227 -22.141 -21.188 1 92.19 382 THR B O 1
ATOM 6899 N N . VAL B 1 383 ? 4.875 -22.75 -22.438 1 94.25 383 VAL B N 1
ATOM 6900 C CA . VAL B 1 383 ? 5.961 -22.172 -21.641 1 94.25 383 VAL B CA 1
ATOM 6901 C C . VAL B 1 383 ? 6.785 -21.219 -22.516 1 94.25 383 VAL B C 1
ATOM 6903 O O . VAL B 1 383 ? 7.238 -21.609 -23.609 1 94.25 383 VAL B O 1
ATOM 6906 N N . GLN B 1 384 ? 6.953 -20.047 -22.078 1 93.19 384 GLN B N 1
ATOM 6907 C CA . GLN B 1 384 ? 7.551 -19.016 -22.922 1 93.19 384 GLN B CA 1
ATOM 6908 C C . GLN B 1 384 ? 8.922 -18.609 -22.406 1 93.19 384 GLN B C 1
ATOM 6910 O O . GLN B 1 384 ? 9.141 -18.531 -21.188 1 93.19 384 GLN B O 1
ATOM 6915 N N . ARG B 1 385 ? 9.789 -18.312 -23.391 1 94.5 385 ARG B N 1
ATOM 6916 C CA . ARG B 1 385 ? 11.109 -17.766 -23.094 1 94.5 385 ARG B CA 1
ATOM 6917 C C . ARG B 1 385 ? 11.57 -16.812 -24.188 1 94.5 385 ARG B C 1
ATOM 6919 O O . ARG B 1 385 ? 11.125 -16.906 -25.328 1 94.5 385 ARG B O 1
ATOM 6926 N N . TYR B 1 386 ? 12.375 -15.898 -23.766 1 94.06 386 TYR B N 1
ATOM 6927 C CA . TYR B 1 386 ? 13.156 -15.086 -24.688 1 94.06 386 TYR B CA 1
ATOM 6928 C C . TYR B 1 386 ? 14.625 -15.484 -24.672 1 94.06 386 TYR B C 1
ATOM 6930 O O . TYR B 1 386 ? 15.336 -15.203 -23.703 1 94.06 386 TYR B O 1
ATOM 6938 N N . PRO B 1 387 ? 15.062 -16.109 -25.781 1 94.69 387 PRO B N 1
ATOM 6939 C CA . PRO B 1 387 ? 16.484 -16.453 -25.781 1 94.69 387 PRO B CA 1
ATOM 6940 C C . PRO B 1 387 ? 17.391 -15.227 -25.672 1 94.69 387 PRO B C 1
ATOM 6942 O O . PRO B 1 387 ? 17.094 -14.188 -26.266 1 94.69 387 PRO B O 1
ATOM 6945 N N . MET B 1 388 ? 18.438 -15.328 -24.938 1 92.88 388 MET B N 1
ATOM 6946 C CA . MET B 1 388 ? 19.359 -14.219 -24.703 1 92.88 388 MET B CA 1
ATOM 6947 C C . MET B 1 388 ? 20.375 -14.109 -25.844 1 92.88 388 MET B C 1
ATOM 6949 O O . MET B 1 388 ? 21.016 -13.07 -26.016 1 92.88 388 MET B O 1
ATOM 6953 N N . ARG B 1 389 ? 20.594 -15.141 -26.578 1 93.75 389 ARG B N 1
ATOM 6954 C CA . ARG B 1 389 ? 21.438 -15.195 -27.75 1 93.75 389 ARG B CA 1
ATOM 6955 C C . ARG B 1 389 ? 20.734 -15.906 -28.906 1 93.75 389 ARG B C 1
ATOM 6957 O O . ARG B 1 389 ? 19.734 -16.578 -28.703 1 93.75 389 ARG B O 1
ATOM 6964 N N . ASP B 1 390 ? 21.312 -15.734 -30.016 1 95.19 390 ASP B N 1
ATOM 6965 C CA . ASP B 1 390 ? 20.766 -16.469 -31.141 1 95.19 390 ASP B CA 1
ATOM 6966 C C . ASP B 1 390 ? 20.812 -17.969 -30.891 1 95.19 390 ASP B C 1
ATOM 6968 O O . ASP B 1 390 ? 21.781 -18.484 -30.312 1 95.19 390 ASP B O 1
ATOM 6972 N N . VAL B 1 391 ? 19.734 -18.594 -31.328 1 95.56 391 VAL B N 1
ATOM 6973 C CA . VAL B 1 391 ? 19.656 -20.031 -31.094 1 95.56 391 VAL B CA 1
ATOM 6974 C C . VAL B 1 391 ? 19.109 -20.734 -32.344 1 95.56 391 VAL B C 1
ATOM 6976 O O . VAL B 1 391 ? 18.297 -20.188 -33.062 1 95.56 391 VAL B O 1
ATOM 6979 N N . VAL B 1 392 ? 19.641 -21.859 -32.562 1 95.81 392 VAL B N 1
ATOM 6980 C CA . VAL B 1 392 ? 19.141 -22.672 -33.656 1 95.81 392 VAL B CA 1
ATOM 6981 C C . VAL B 1 392 ? 18.141 -23.703 -33.156 1 95.81 392 VAL B C 1
ATOM 6983 O O . VAL B 1 392 ? 18.469 -24.531 -32.312 1 95.81 392 VAL B O 1
ATOM 6986 N N . LEU B 1 393 ? 17 -23.625 -33.562 1 96.06 393 LEU B N 1
ATOM 6987 C CA . LEU B 1 393 ? 15.945 -24.594 -33.281 1 96.06 393 LEU B CA 1
ATOM 6988 C C . LEU B 1 393 ? 15.602 -25.406 -34.531 1 96.06 393 LEU B C 1
ATOM 6990 O O . LEU B 1 393 ? 15.18 -24.859 -35.531 1 96.06 393 LEU B O 1
ATOM 6994 N N . GLN B 1 394 ? 15.844 -26.672 -34.219 1 93.06 394 GLN B N 1
ATOM 6995 C CA . GLN B 1 394 ? 15.812 -27.547 -35.375 1 93.06 394 GLN B CA 1
ATOM 6996 C C . GLN B 1 394 ? 16.812 -27.094 -36.438 1 93.06 394 GLN B C 1
ATOM 6998 O O . GLN B 1 394 ? 18.031 -27.047 -36.188 1 93.06 394 GLN B O 1
ATOM 7003 N N . ASN B 1 395 ? 16.453 -26.484 -37.469 1 92.81 395 ASN B N 1
ATOM 7004 C CA . ASN B 1 395 ? 17.422 -26.016 -38.469 1 92.81 395 ASN B CA 1
ATOM 7005 C C . ASN B 1 395 ? 17.188 -24.562 -38.812 1 92.81 395 ASN B C 1
ATOM 7007 O O . ASN B 1 395 ? 17.609 -24.094 -39.875 1 92.81 395 ASN B O 1
ATOM 7011 N N . TYR B 1 396 ? 16.562 -23.906 -37.875 1 96.62 396 TYR B N 1
ATOM 7012 C CA . TYR B 1 396 ? 16.297 -22.484 -38.125 1 96.62 396 TYR B CA 1
ATOM 7013 C C . TYR B 1 396 ? 17.031 -21.609 -37.125 1 96.62 396 TYR B C 1
ATOM 7015 O O . TYR B 1 396 ? 17.047 -21.922 -35.938 1 96.62 396 TYR B O 1
ATOM 7023 N N . CYS B 1 397 ? 17.531 -20.516 -37.594 1 96.69 397 CYS B N 1
ATOM 7024 C CA . CYS B 1 397 ? 18.172 -19.562 -36.688 1 96.69 397 CYS B CA 1
ATOM 7025 C C . CYS B 1 397 ? 17.141 -18.578 -36.125 1 96.69 397 CYS B C 1
ATOM 7027 O O . CYS B 1 397 ? 16.562 -17.781 -36.875 1 96.69 397 CYS B O 1
ATOM 7029 N N . VAL B 1 398 ? 16.953 -18.625 -34.906 1 96.75 398 VAL B N 1
ATOM 7030 C CA . VAL B 1 398 ? 16.031 -17.719 -34.219 1 96.75 398 VAL B CA 1
ATOM 7031 C C . VAL B 1 398 ? 16.828 -16.625 -33.5 1 96.75 398 VAL B C 1
ATOM 7033 O O . VAL B 1 398 ? 17.672 -16.922 -32.656 1 96.75 398 VAL B O 1
ATOM 7036 N N . PRO B 1 399 ? 16.531 -15.391 -33.781 1 95.94 399 PRO B N 1
ATOM 7037 C CA . PRO B 1 399 ? 17.297 -14.297 -33.188 1 95.94 399 PRO B CA 1
ATOM 7038 C C . PRO B 1 399 ? 17.062 -14.148 -31.672 1 95.94 399 PRO B C 1
ATOM 7040 O O . PRO B 1 399 ? 15.961 -14.438 -31.203 1 95.94 399 PRO B O 1
ATOM 7043 N N . ALA B 1 400 ? 18.047 -13.586 -31.016 1 95 400 ALA B N 1
ATOM 7044 C CA . ALA B 1 400 ? 17.906 -13.234 -29.609 1 95 400 ALA B CA 1
ATOM 7045 C C . ALA B 1 400 ? 16.75 -12.25 -29.406 1 95 400 ALA B C 1
ATOM 7047 O O . ALA B 1 400 ? 16.531 -11.352 -30.219 1 95 400 ALA B O 1
ATOM 7048 N N . GLY B 1 401 ? 16.016 -12.508 -28.281 1 92.56 401 GLY B N 1
ATOM 7049 C CA . GLY B 1 401 ? 14.945 -11.586 -27.938 1 92.56 401 GLY B CA 1
ATOM 7050 C C . GLY B 1 401 ? 13.609 -11.953 -28.547 1 92.56 401 GLY B C 1
ATOM 7051 O O . GLY B 1 401 ? 12.594 -11.297 -28.281 1 92.56 401 GLY B O 1
ATOM 7052 N N . THR B 1 402 ? 13.602 -13.023 -29.328 1 94 402 THR B N 1
ATOM 7053 C CA . THR B 1 402 ? 12.352 -13.492 -29.938 1 94 402 THR B CA 1
ATOM 7054 C C . THR B 1 402 ? 11.523 -14.273 -28.922 1 94 402 THR B C 1
ATOM 7056 O O . THR B 1 402 ? 12.062 -15.102 -28.172 1 94 402 THR B O 1
ATOM 7059 N N . LEU B 1 403 ? 10.25 -13.945 -28.875 1 94.19 403 LEU B N 1
ATOM 7060 C CA . LEU B 1 403 ? 9.375 -14.727 -28.016 1 94.19 403 LEU B CA 1
ATOM 7061 C C . LEU B 1 403 ? 9.227 -16.156 -28.547 1 94.19 403 LEU B C 1
ATOM 7063 O O . LEU B 1 403 ? 8.727 -16.359 -29.656 1 94.19 403 LEU B O 1
ATOM 7067 N N . CYS B 1 404 ? 9.68 -17.109 -27.812 1 95.69 404 CYS B N 1
ATOM 7068 C CA . CYS B 1 404 ? 9.539 -18.516 -28.156 1 95.69 404 CYS B CA 1
ATOM 7069 C C . CYS B 1 404 ? 8.586 -19.219 -27.203 1 95.69 404 CYS B C 1
ATOM 7071 O O . CYS B 1 404 ? 8.656 -19.016 -25.984 1 95.69 404 CYS B O 1
ATOM 7073 N N . GLN B 1 405 ? 7.707 -20.047 -27.734 1 95.38 405 GLN B N 1
ATOM 7074 C CA . GLN B 1 405 ? 6.711 -20.75 -26.922 1 95.38 405 GLN B CA 1
ATOM 7075 C C . GLN B 1 405 ? 6.77 -22.25 -27.188 1 95.38 405 GLN B C 1
ATOM 7077 O O . GLN B 1 405 ? 6.703 -22.703 -28.328 1 95.38 405 GLN B O 1
ATOM 7082 N N . VAL B 1 406 ? 6.918 -22.953 -26.156 1 96.06 406 VAL B N 1
ATOM 7083 C CA . VAL B 1 406 ? 6.812 -24.406 -26.266 1 96.06 406 VAL B CA 1
ATOM 7084 C C . VAL B 1 406 ? 5.363 -24.844 -26.062 1 96.06 406 VAL B C 1
ATOM 7086 O O . VAL B 1 406 ? 4.781 -24.609 -25 1 96.06 406 VAL B O 1
ATOM 7089 N N . GLY B 1 407 ? 4.797 -25.422 -27.062 1 95.69 407 GLY B N 1
ATOM 7090 C CA . GLY B 1 407 ? 3.42 -25.875 -26.984 1 95.69 407 GLY B CA 1
ATOM 7091 C C . GLY B 1 407 ? 3.273 -27.188 -26.219 1 95.69 407 GLY B C 1
ATOM 7092 O O . GLY B 1 407 ? 3.324 -28.266 -26.797 1 95.69 407 GLY B O 1
ATOM 7093 N N . ILE B 1 408 ? 2.924 -27.078 -25 1 95.12 408 ILE B N 1
ATOM 7094 C CA . ILE B 1 408 ? 2.928 -28.203 -24.078 1 95.12 408 ILE B CA 1
ATOM 7095 C C . ILE B 1 408 ? 1.742 -29.125 -24.391 1 95.12 408 ILE B C 1
ATOM 7097 O O . ILE B 1 408 ? 1.857 -30.344 -24.297 1 95.12 408 ILE B O 1
ATOM 7101 N N . TYR B 1 409 ? 0.623 -28.516 -24.656 1 94.38 409 TYR B N 1
ATOM 7102 C CA . TYR B 1 409 ? -0.553 -29.312 -25 1 94.38 409 TYR B CA 1
ATOM 7103 C C . TYR B 1 409 ? -0.297 -30.172 -26.219 1 94.38 409 TYR B C 1
ATOM 7105 O O . TYR B 1 409 ? -0.571 -31.375 -26.203 1 94.38 409 TYR B O 1
ATOM 7113 N N . ALA B 1 410 ? 0.191 -29.562 -27.219 1 94.44 410 ALA B N 1
ATOM 7114 C CA . ALA B 1 410 ? 0.497 -30.266 -28.469 1 94.44 410 ALA B CA 1
ATOM 7115 C C . ALA B 1 410 ? 1.592 -31.312 -28.234 1 94.44 410 ALA B C 1
ATOM 7117 O O . ALA B 1 410 ? 1.513 -32.438 -28.766 1 94.44 410 ALA B O 1
ATOM 7118 N N . MET B 1 411 ? 2.586 -30.984 -27.516 1 95.94 411 MET B N 1
ATOM 7119 C CA . MET B 1 411 ? 3.682 -31.891 -27.203 1 95.94 411 MET B CA 1
ATOM 7120 C C . MET B 1 411 ? 3.164 -33.125 -26.5 1 95.94 411 MET B C 1
ATOM 7122 O O . MET B 1 411 ? 3.533 -34.25 -26.844 1 95.94 411 MET B O 1
ATOM 7126 N N . GLY B 1 412 ? 2.338 -32.969 -25.547 1 95.56 412 GLY B N 1
ATOM 7127 C CA . GLY B 1 412 ? 1.822 -34.062 -24.719 1 95.56 412 GLY B CA 1
ATOM 7128 C C . GLY B 1 412 ? 0.969 -35.031 -25.5 1 95.56 412 GLY B C 1
ATOM 7129 O O . GLY B 1 412 ? 0.786 -36.188 -25.062 1 95.56 412 GLY B O 1
ATOM 7130 N N . ARG B 1 413 ? 0.559 -34.656 -26.641 1 94.25 413 ARG B N 1
ATOM 7131 C CA . ARG B 1 413 ? -0.344 -35.5 -27.422 1 94.25 413 ARG B CA 1
ATOM 7132 C C . ARG B 1 413 ? 0.313 -35.938 -28.719 1 94.25 413 ARG B C 1
ATOM 7134 O O . ARG B 1 413 ? -0.327 -36.562 -29.562 1 94.25 413 ARG B O 1
ATOM 7141 N N . SER B 1 414 ? 1.497 -35.688 -28.859 1 94.06 414 SER B N 1
ATOM 7142 C CA . SER B 1 414 ? 2.203 -36.031 -30.078 1 94.06 414 SER B CA 1
ATOM 7143 C C . SER B 1 414 ? 2.74 -37.438 -30.031 1 94.06 414 SER B C 1
ATOM 7145 O O . SER B 1 414 ? 3.477 -37.812 -29.109 1 94.06 414 SER B O 1
ATOM 7147 N N . PRO B 1 415 ? 2.475 -38.219 -31 1 93.94 415 PRO B N 1
ATOM 7148 C CA . PRO B 1 415 ? 3.031 -39.562 -31.062 1 93.94 415 PRO B CA 1
ATOM 7149 C C . PRO B 1 415 ? 4.539 -39.594 -31.312 1 93.94 415 PRO B C 1
ATOM 7151 O O . PRO B 1 415 ? 5.195 -40.594 -31.109 1 93.94 415 PRO B O 1
ATOM 7154 N N . LYS B 1 416 ? 5.051 -38.469 -31.734 1 91.69 416 LYS B N 1
ATOM 7155 C CA . LYS B 1 416 ? 6.496 -38.344 -31.922 1 91.69 416 LYS B CA 1
ATOM 7156 C C . LYS B 1 416 ? 7.219 -38.281 -30.594 1 91.69 416 LYS B C 1
ATOM 7158 O O . LYS B 1 416 ? 8.422 -38.562 -30.516 1 91.69 416 LYS B O 1
ATOM 7163 N N . VAL B 1 417 ? 6.504 -37.969 -29.609 1 93.88 417 VAL B N 1
ATOM 7164 C CA . VAL B 1 417 ? 7.137 -37.719 -28.312 1 93.88 417 VAL B CA 1
ATOM 7165 C C . VAL B 1 417 ? 6.738 -38.812 -27.328 1 93.88 417 VAL B C 1
ATOM 7167 O O . VAL B 1 417 ? 7.57 -39.281 -26.562 1 93.88 417 VAL B O 1
ATOM 7170 N N . PHE B 1 418 ? 5.496 -39.188 -27.375 1 94.62 418 PHE B N 1
ATOM 7171 C CA . PHE B 1 418 ? 4.996 -40.156 -26.422 1 94.62 418 PHE B CA 1
ATOM 7172 C C . PHE B 1 418 ? 4.379 -41.375 -27.125 1 94.62 418 PHE B C 1
ATOM 7174 O O . PHE B 1 418 ? 3.701 -41.219 -28.141 1 94.62 418 PHE B O 1
ATOM 7181 N N . GLU B 1 419 ? 4.664 -42.469 -26.516 1 92.94 419 GLU B N 1
ATOM 7182 C CA . GLU B 1 419 ? 3.943 -43.656 -26.953 1 92.94 419 GLU B CA 1
ATOM 7183 C C . GLU B 1 419 ? 2.504 -43.656 -26.453 1 92.94 419 GLU B C 1
ATOM 7185 O O . GLU B 1 419 ? 2.256 -43.375 -25.266 1 92.94 419 GLU B O 1
ATOM 7190 N N . ASP B 1 420 ? 1.541 -43.938 -27.297 1 94.69 420 ASP B N 1
ATOM 7191 C CA . ASP B 1 420 ? 0.126 -43.875 -26.938 1 94.69 420 ASP B CA 1
ATOM 7192 C C . ASP B 1 420 ? -0.217 -42.594 -26.188 1 94.69 420 ASP B C 1
ATOM 7194 O O . ASP B 1 420 ? -0.722 -42.656 -25.062 1 94.69 420 ASP B O 1
ATOM 7198 N N . PRO B 1 421 ? -0.035 -41.562 -26.812 1 95.5 421 PRO B N 1
ATOM 7199 C CA . PRO B 1 421 ? -0.116 -40.281 -26.109 1 95.5 421 PRO B CA 1
ATOM 7200 C C . PRO B 1 421 ? -1.514 -39.969 -25.578 1 95.5 421 PRO B C 1
ATOM 7202 O O . PRO B 1 421 ? -1.663 -39.219 -24.625 1 95.5 421 PRO B O 1
ATOM 7205 N N . GLU B 1 422 ? -2.555 -40.562 -26.062 1 95 422 GLU B N 1
ATOM 7206 C CA . GLU B 1 422 ? -3.912 -40.25 -25.625 1 95 422 GLU B CA 1
ATOM 7207 C C . GLU B 1 422 ? -4.32 -41.125 -24.438 1 95 422 GLU B C 1
ATOM 7209 O O . GLU B 1 422 ? -5.324 -40.875 -23.766 1 95 422 GLU B O 1
ATOM 7214 N N . CYS B 1 423 ? -3.512 -42.094 -24.219 1 96 423 CYS B N 1
ATOM 7215 C CA . CYS B 1 423 ? -3.809 -43 -23.109 1 96 423 CYS B CA 1
ATOM 7216 C C . CYS B 1 423 ? -3.299 -42.438 -21.797 1 96 423 CYS B C 1
ATOM 7218 O O . CYS B 1 423 ? -2.195 -41.875 -21.734 1 96 423 CYS B O 1
ATOM 7220 N N . TYR B 1 424 ? -4.191 -42.562 -20.781 1 97 424 TYR B N 1
ATOM 7221 C CA . TYR B 1 424 ? -3.789 -42.188 -19.422 1 97 424 TYR B CA 1
ATOM 7222 C C . TYR B 1 424 ? -2.982 -43.281 -18.75 1 97 424 TYR B C 1
ATOM 7224 O O . TYR B 1 424 ? -3.543 -44.281 -18.312 1 97 424 TYR B O 1
ATOM 7232 N N . ASN B 1 425 ? -1.677 -43.062 -18.688 1 96.12 425 ASN B N 1
ATOM 7233 C CA . ASN B 1 425 ? -0.77 -44.062 -18.156 1 96.12 425 ASN B CA 1
ATOM 7234 C C . ASN B 1 425 ? 0.271 -43.438 -17.219 1 96.12 425 ASN B C 1
ATOM 7236 O O . ASN B 1 425 ? 1.392 -43.156 -17.641 1 96.12 425 ASN B O 1
ATOM 7240 N N . PRO B 1 426 ? -0.022 -43.438 -15.883 1 96.25 426 PRO B N 1
ATOM 7241 C CA . PRO B 1 426 ? 0.898 -42.875 -14.906 1 96.25 426 PRO B CA 1
ATOM 7242 C C . PRO B 1 426 ? 2.229 -43.594 -14.836 1 96.25 426 PRO B C 1
ATOM 7244 O O . PRO B 1 426 ? 3.244 -43.031 -14.438 1 96.25 426 PRO B O 1
ATOM 7247 N N . LYS B 1 427 ? 2.262 -44.781 -15.203 1 94.81 427 LYS B N 1
ATOM 7248 C CA . LYS B 1 427 ? 3.445 -45.625 -15.062 1 94.81 427 LYS B CA 1
ATOM 7249 C C . LYS B 1 427 ? 4.551 -45.188 -16.016 1 94.81 427 LYS B C 1
ATOM 7251 O O . LYS B 1 427 ? 5.715 -45.531 -15.836 1 94.81 427 LYS B O 1
ATOM 7256 N N . ARG B 1 428 ? 4.191 -44.406 -17 1 93.25 428 ARG B N 1
ATOM 7257 C CA . ARG B 1 428 ? 5.184 -43.938 -17.953 1 93.25 428 ARG B CA 1
ATOM 7258 C C . ARG B 1 428 ? 6.246 -43.094 -17.25 1 93.25 428 ARG B C 1
ATOM 7260 O O . ARG B 1 428 ? 7.375 -42.969 -17.734 1 93.25 428 ARG B O 1
ATOM 7267 N N . TRP B 1 429 ? 5.891 -42.531 -16.156 1 94.69 429 TRP B N 1
ATOM 7268 C CA . TRP B 1 429 ? 6.77 -41.594 -15.469 1 94.69 429 TRP B CA 1
ATOM 7269 C C . TRP B 1 429 ? 7.641 -42.312 -14.445 1 94.69 429 TRP B C 1
ATOM 7271 O O . TRP B 1 429 ? 8.484 -41.688 -13.797 1 94.69 429 TRP B O 1
ATOM 7281 N N . LEU B 1 430 ? 7.41 -43.562 -14.203 1 92.12 430 LEU B N 1
ATOM 7282 C CA . LEU B 1 430 ? 8.172 -44.344 -13.242 1 92.12 430 LEU B CA 1
ATOM 7283 C C . LEU B 1 430 ? 9.445 -44.906 -13.875 1 92.12 430 LEU B C 1
ATOM 7285 O O . LEU B 1 430 ? 10.391 -45.25 -13.172 1 92.12 430 LEU B O 1
ATOM 7289 N N . LYS B 1 431 ? 9.383 -44.969 -15.156 1 79.62 431 LYS B N 1
ATOM 7290 C CA . LYS B 1 431 ? 10.484 -45.562 -15.898 1 79.62 431 LYS B CA 1
ATOM 7291 C C . LYS B 1 431 ? 11.664 -44.594 -16.016 1 79.62 431 LYS B C 1
ATOM 7293 O O . LYS B 1 431 ? 11.477 -43.375 -15.977 1 79.62 431 LYS B O 1
ATOM 7298 N N . LYS B 1 432 ? 12.859 -45.156 -15.852 1 70.94 432 LYS B N 1
ATOM 7299 C CA . LYS B 1 432 ? 14.102 -44.375 -15.984 1 70.94 432 LYS B CA 1
ATOM 7300 C C . LYS B 1 432 ? 14.297 -43.906 -17.422 1 70.94 432 LYS B C 1
ATOM 7302 O O . LYS B 1 432 ? 15.289 -43.25 -17.719 1 70.94 432 LYS B O 1
ATOM 7307 N N . ASP B 1 433 ? 13.266 -44.062 -18.188 1 66.38 433 ASP B N 1
ATOM 7308 C CA . ASP B 1 433 ? 13.406 -43.594 -19.578 1 66.38 433 ASP B CA 1
ATOM 7309 C C . ASP B 1 433 ? 13.641 -42.094 -19.641 1 66.38 433 ASP B C 1
ATOM 7311 O O . ASP B 1 433 ? 13.539 -41.406 -18.625 1 66.38 433 ASP B O 1
ATOM 7315 N N . ASP B 1 434 ? 14.102 -41.688 -20.859 1 71.81 434 ASP B N 1
ATOM 7316 C CA . ASP B 1 434 ? 14.445 -40.312 -21.141 1 71.81 434 ASP B CA 1
ATOM 7317 C C . ASP B 1 434 ? 13.203 -39.406 -21.109 1 71.81 434 ASP B C 1
ATOM 7319 O O . ASP B 1 434 ? 12.438 -39.375 -22.078 1 71.81 434 ASP B O 1
ATOM 7323 N N . ASN B 1 435 ? 12.812 -38.938 -20.016 1 77.19 435 ASN B N 1
ATOM 7324 C CA . ASN B 1 435 ? 11.695 -38 -19.844 1 77.19 435 ASN B CA 1
ATOM 7325 C C . ASN B 1 435 ? 12.164 -36.562 -19.781 1 77.19 435 ASN B C 1
ATOM 7327 O O . ASN B 1 435 ? 11.414 -35.688 -19.375 1 77.19 435 ASN B O 1
ATOM 7331 N N . ALA B 1 436 ? 13.305 -36.438 -20.406 1 84 436 ALA B N 1
ATOM 7332 C CA . ALA B 1 436 ? 13.867 -35.094 -20.328 1 84 436 ALA B CA 1
ATOM 7333 C C . ALA B 1 436 ? 13.008 -34.094 -21.125 1 84 436 ALA B C 1
ATOM 7335 O O . ALA B 1 436 ? 12.711 -34.312 -22.297 1 84 436 ALA B O 1
ATOM 7336 N N . PHE B 1 437 ? 12.562 -33.062 -20.469 1 91.94 437 PHE B N 1
ATOM 7337 C CA . PHE B 1 437 ? 11.836 -31.922 -21.016 1 91.94 437 PHE B CA 1
ATOM 7338 C C . PHE B 1 437 ? 10.484 -32.375 -21.578 1 91.94 437 PHE B C 1
ATOM 7340 O O . PHE B 1 437 ? 9.938 -31.734 -22.484 1 91.94 437 PHE B O 1
ATOM 7347 N N . LYS B 1 438 ? 10.055 -33.469 -21.109 1 93.25 438 LYS B N 1
ATOM 7348 C CA . LYS B 1 438 ? 8.742 -33.938 -21.547 1 93.25 438 LYS B CA 1
ATOM 7349 C C . LYS B 1 438 ? 7.652 -33.5 -20.578 1 93.25 438 LYS B C 1
ATOM 7351 O O . LYS B 1 438 ? 6.465 -33.531 -20.906 1 93.25 438 LYS B O 1
ATOM 7356 N N . ALA B 1 439 ? 8.055 -33.219 -19.391 1 91.81 439 ALA B N 1
ATOM 7357 C CA . ALA B 1 439 ? 7.145 -32.688 -18.375 1 91.81 439 ALA B CA 1
ATOM 7358 C C . ALA B 1 439 ? 7.449 -31.234 -18.062 1 91.81 439 ALA B C 1
ATOM 7360 O O . ALA B 1 439 ? 8.258 -30.938 -17.188 1 91.81 439 ALA B O 1
ATOM 7361 N N . LEU B 1 440 ? 6.734 -30.328 -18.688 1 95 440 LEU B N 1
ATOM 7362 C CA . LEU B 1 440 ? 7.098 -28.922 -18.594 1 95 440 LEU B CA 1
ATOM 7363 C C . LEU B 1 440 ? 5.934 -28.094 -18.047 1 95 440 LEU B C 1
ATOM 7365 O O . LEU B 1 440 ? 5.867 -26.875 -18.266 1 95 440 LEU B O 1
ATOM 7369 N N . ALA B 1 441 ? 5.008 -28.797 -17.375 1 94.25 441 ALA B N 1
ATOM 7370 C CA . ALA B 1 441 ? 3.824 -28.094 -16.875 1 94.25 441 ALA B CA 1
ATOM 7371 C C . ALA B 1 441 ? 4.207 -26.984 -15.906 1 94.25 441 ALA B C 1
ATOM 7373 O O . ALA B 1 441 ? 3.541 -25.953 -15.836 1 94.25 441 ALA B O 1
ATOM 7374 N N . PHE B 1 442 ? 5.262 -27.141 -15.133 1 95.69 442 PHE B N 1
ATOM 7375 C CA . PHE B 1 442 ? 5.707 -26.156 -14.164 1 95.69 442 PHE B CA 1
ATOM 7376 C C . PHE B 1 442 ? 6.926 -25.406 -14.68 1 95.69 442 PHE B C 1
ATOM 7378 O O . PHE B 1 442 ? 7.645 -24.766 -13.906 1 95.69 442 PHE B O 1
ATOM 7385 N N . GLY B 1 443 ? 7.141 -25.531 -15.914 1 93.25 443 GLY B N 1
ATOM 7386 C CA . GLY B 1 443 ? 8.328 -24.922 -16.484 1 93.25 443 GLY B CA 1
ATOM 7387 C C . GLY B 1 443 ? 9.602 -25.688 -16.172 1 93.25 443 GLY B C 1
ATOM 7388 O O . GLY B 1 443 ? 9.555 -26.891 -15.867 1 93.25 443 GLY B O 1
ATOM 7389 N N . PHE B 1 444 ? 10.688 -25.031 -16.438 1 92.75 444 PHE B N 1
ATOM 7390 C CA . PHE B 1 444 ? 11.992 -25.656 -16.234 1 92.75 444 PHE B CA 1
ATOM 7391 C C . PHE B 1 444 ? 13.062 -24.594 -15.977 1 92.75 444 PHE B C 1
ATOM 7393 O O . PHE B 1 444 ? 12.891 -23.422 -16.344 1 92.75 444 PHE B O 1
ATOM 7400 N N . GLY B 1 445 ? 14.07 -25.031 -15.234 1 90.56 445 GLY B N 1
ATOM 7401 C CA . GLY B 1 445 ? 15.219 -24.156 -15.055 1 90.56 445 GLY B CA 1
ATOM 7402 C C . GLY B 1 445 ? 15.008 -23.125 -13.953 1 90.56 445 GLY B C 1
ATOM 7403 O O . GLY B 1 445 ? 14.242 -23.359 -13.016 1 90.56 445 GLY B O 1
ATOM 7404 N N . ALA B 1 446 ? 15.656 -22.031 -14.117 1 91.38 446 ALA B N 1
ATOM 7405 C CA . ALA B 1 446 ? 15.672 -21.016 -13.07 1 91.38 446 ALA B CA 1
ATOM 7406 C C . ALA B 1 446 ? 14.289 -20.391 -12.898 1 91.38 446 ALA B C 1
ATOM 7408 O O . ALA B 1 446 ? 13.922 -19.984 -11.789 1 91.38 446 ALA B O 1
ATOM 7409 N N . ARG B 1 447 ? 13.547 -20.328 -13.984 1 94.31 447 ARG B N 1
ATOM 7410 C CA . ARG B 1 447 ? 12.266 -19.641 -13.914 1 94.31 447 ARG B CA 1
ATOM 7411 C C . ARG B 1 447 ? 11.109 -20.625 -13.852 1 94.31 447 ARG B C 1
ATOM 7413 O O . ARG B 1 447 ? 9.992 -20.312 -14.273 1 94.31 447 ARG B O 1
ATOM 7420 N N . GLN B 1 448 ? 11.453 -21.859 -13.43 1 94.94 448 GLN B N 1
ATOM 7421 C CA . GLN B 1 448 ? 10.359 -22.797 -13.172 1 94.94 448 GLN B CA 1
ATOM 7422 C C . GLN B 1 448 ? 9.359 -22.203 -12.18 1 94.94 448 GLN B C 1
ATOM 7424 O O . GLN B 1 448 ? 9.68 -21.25 -11.453 1 94.94 448 GLN B O 1
ATOM 7429 N N . CYS B 1 449 ? 8.211 -22.734 -12.195 1 95.88 449 CYS B N 1
ATOM 7430 C CA . CYS B 1 449 ? 7.164 -22.203 -11.336 1 95.88 449 CYS B CA 1
ATOM 7431 C C . CYS B 1 449 ? 7.582 -22.25 -9.875 1 95.88 449 CYS B C 1
ATOM 7433 O O . CYS B 1 449 ? 7.891 -23.328 -9.352 1 95.88 449 CYS B O 1
ATOM 7435 N N . ILE B 1 450 ? 7.543 -21.125 -9.219 1 96.88 450 ILE B N 1
ATOM 7436 C CA . ILE B 1 450 ? 7.938 -21.016 -7.824 1 96.88 450 ILE B CA 1
ATOM 7437 C C . ILE B 1 450 ? 6.957 -21.797 -6.945 1 96.88 450 ILE B C 1
ATOM 7439 O O . ILE B 1 450 ? 7.324 -22.266 -5.867 1 96.88 450 ILE B O 1
ATOM 7443 N N . GLY B 1 451 ? 5.738 -22.016 -7.371 1 96.5 451 GLY B N 1
ATOM 7444 C CA . GLY B 1 451 ? 4.699 -22.672 -6.59 1 96.5 451 GLY B CA 1
ATOM 7445 C C . GLY B 1 451 ? 4.582 -24.156 -6.871 1 96.5 451 GLY B C 1
ATOM 7446 O O . GLY B 1 451 ? 3.607 -24.797 -6.473 1 96.5 451 GLY B O 1
ATOM 7447 N N . ARG B 1 452 ? 5.504 -24.703 -7.57 1 96.25 452 ARG B N 1
ATOM 7448 C CA . ARG B 1 452 ? 5.414 -26.094 -8.016 1 96.25 452 ARG B CA 1
ATOM 7449 C C . ARG B 1 452 ? 5.219 -27.031 -6.828 1 96.25 452 ARG B C 1
ATOM 7451 O O . ARG B 1 452 ? 4.27 -27.812 -6.805 1 96.25 452 ARG B O 1
ATOM 7458 N N . ARG B 1 453 ? 6.094 -26.906 -5.848 1 96.31 453 ARG B N 1
ATOM 7459 C CA . ARG B 1 453 ? 6.039 -27.859 -4.734 1 96.31 453 ARG B CA 1
ATOM 7460 C C . ARG B 1 453 ? 4.777 -27.641 -3.902 1 96.31 453 ARG B C 1
ATOM 7462 O O . ARG B 1 453 ? 4.219 -28.609 -3.363 1 96.31 453 ARG B O 1
ATOM 7469 N N . LEU B 1 454 ? 4.352 -26.453 -3.82 1 96.44 454 LEU B N 1
ATOM 7470 C CA . LEU B 1 454 ? 3.096 -26.156 -3.141 1 96.44 454 LEU B CA 1
ATOM 7471 C C . LEU B 1 454 ? 1.924 -26.828 -3.855 1 96.44 454 LEU B C 1
ATOM 7473 O O . LEU B 1 454 ? 1.102 -27.5 -3.225 1 96.44 454 LEU B O 1
ATOM 7477 N N . ALA B 1 455 ? 1.862 -26.641 -5.141 1 96.94 455 ALA B N 1
ATOM 7478 C CA . ALA B 1 455 ? 0.784 -27.203 -5.953 1 96.94 455 ALA B CA 1
ATOM 7479 C C . ALA B 1 455 ? 0.799 -28.719 -5.91 1 96.94 455 ALA B C 1
ATOM 7481 O O . ALA B 1 455 ? -0.244 -29.359 -5.727 1 96.94 455 ALA B O 1
ATOM 7482 N N . GLU B 1 456 ? 1.948 -29.281 -6.09 1 96.12 456 GLU B N 1
ATOM 7483 C CA . GLU B 1 456 ? 2.078 -30.734 -6.082 1 96.12 456 GLU B CA 1
ATOM 7484 C C . GLU B 1 456 ? 1.664 -31.312 -4.73 1 96.12 456 GLU B C 1
ATOM 7486 O O . GLU B 1 456 ? 0.95 -32.312 -4.676 1 96.12 456 GLU B O 1
ATOM 7491 N N . ALA B 1 457 ? 2.137 -30.688 -3.717 1 96.75 457 ALA B N 1
ATOM 7492 C CA . ALA B 1 457 ? 1.783 -31.156 -2.381 1 96.75 45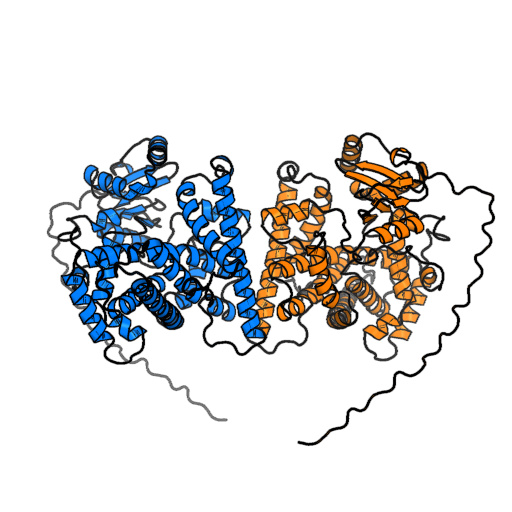7 ALA B CA 1
ATOM 7493 C C . ALA B 1 457 ? 0.278 -31.078 -2.148 1 96.75 457 ALA B C 1
ATOM 7495 O O . ALA B 1 457 ? -0.323 -31.984 -1.574 1 96.75 457 ALA B O 1
ATOM 7496 N N . GLU B 1 458 ? -0.27 -30 -2.559 1 96.88 458 GLU B N 1
ATOM 7497 C CA . GLU B 1 458 ? -1.711 -29.828 -2.416 1 96.88 458 GLU B CA 1
ATOM 7498 C C . GLU B 1 458 ? -2.48 -30.922 -3.133 1 96.88 458 GLU B C 1
ATOM 7500 O O . GLU B 1 458 ? -3.412 -31.5 -2.57 1 96.88 458 GLU B O 1
ATOM 7505 N N . MET B 1 459 ? -2.121 -31.188 -4.301 1 96.44 459 MET B N 1
ATOM 7506 C CA . MET B 1 459 ? -2.818 -32.219 -5.094 1 96.44 459 MET B CA 1
ATOM 7507 C C . MET B 1 459 ? -2.625 -33.594 -4.492 1 96.44 459 MET B C 1
ATOM 7509 O O . MET B 1 459 ? -3.578 -34.375 -4.391 1 96.44 459 MET B O 1
ATOM 7513 N N . MET B 1 460 ? -1.4 -33.875 -4.086 1 97.06 460 MET B N 1
ATOM 7514 C CA . MET B 1 460 ? -1.104 -35.188 -3.537 1 97.06 460 MET B CA 1
ATOM 7515 C C . MET B 1 460 ? -1.863 -35.406 -2.234 1 97.06 460 MET B C 1
ATOM 7517 O O . MET B 1 460 ? -2.434 -36.5 -2.027 1 97.06 460 MET B O 1
ATOM 7521 N N . LEU B 1 461 ? -1.871 -34.438 -1.405 1 96.56 461 LEU B N 1
ATOM 7522 C CA . LEU B 1 461 ? -2.545 -34.562 -0.117 1 96.56 461 LEU B CA 1
ATOM 7523 C C . LEU B 1 461 ? -4.055 -34.656 -0.302 1 96.56 461 LEU B C 1
ATOM 7525 O O . LEU B 1 461 ? -4.723 -35.406 0.426 1 96.56 461 LEU B O 1
ATOM 7529 N N . PHE B 1 462 ? -4.547 -33.906 -1.23 1 95.62 462 PHE B N 1
ATOM 7530 C CA . PHE B 1 462 ? -5.961 -34.031 -1.576 1 95.62 462 PHE B CA 1
ATOM 7531 C C . PHE B 1 462 ? -6.312 -35.469 -1.976 1 95.62 462 PHE B C 1
ATOM 7533 O O . PHE B 1 462 ? -7.266 -36.031 -1.451 1 95.62 462 PHE B O 1
ATOM 7540 N N . LEU B 1 463 ? -5.562 -36.031 -2.84 1 94.12 463 LEU B N 1
ATOM 7541 C CA . LEU B 1 463 ? -5.836 -37.344 -3.375 1 94.12 463 LEU B CA 1
ATOM 7542 C C . LEU B 1 463 ? -5.582 -38.438 -2.322 1 94.12 463 LEU B C 1
ATOM 7544 O O . LEU B 1 463 ? -6.293 -39.438 -2.271 1 94.12 463 LEU B O 1
ATOM 7548 N N . LEU B 1 464 ? -4.562 -38.188 -1.556 1 94.06 464 LEU B N 1
ATOM 7549 C CA . LEU B 1 464 ? -4.25 -39.125 -0.464 1 94.06 464 LEU B CA 1
ATOM 7550 C C . LEU B 1 464 ? -5.43 -39.25 0.489 1 94.06 464 LEU B C 1
ATOM 7552 O O . LEU B 1 464 ? -5.895 -40.375 0.751 1 94.06 464 LEU B O 1
ATOM 7556 N N . HIS B 1 465 ? -5.98 -38.156 0.88 1 91.5 465 HIS B N 1
ATOM 7557 C CA . HIS B 1 465 ? -7.043 -38.188 1.878 1 91.5 465 HIS B CA 1
ATOM 7558 C C . HIS B 1 465 ? -8.375 -38.562 1.253 1 91.5 465 HIS B C 1
ATOM 7560 O O . HIS B 1 465 ? -9.219 -39.188 1.908 1 91.5 465 HIS B O 1
ATOM 7566 N N . SER B 1 466 ? -8.547 -38.25 0.027 1 84.5 466 SER B N 1
ATOM 7567 C CA . SER B 1 466 ? -9.781 -38.594 -0.655 1 84.5 466 SER B CA 1
ATOM 7568 C C . SER B 1 466 ? -9.844 -40.094 -0.935 1 84.5 466 SER B C 1
ATOM 7570 O O . SER B 1 466 ? -10.922 -40.688 -0.945 1 84.5 466 SER B O 1
ATOM 7572 N N . SER B 1 467 ? -8.719 -40.656 -1.231 1 79.06 467 SER B N 1
ATOM 7573 C CA . SER B 1 467 ? -8.656 -42.094 -1.504 1 79.06 467 SER B CA 1
ATOM 7574 C C . SER B 1 467 ? -8.883 -42.906 -0.236 1 79.06 467 SER B C 1
ATOM 7576 O O . SER B 1 467 ? -9.438 -44 -0.292 1 79.06 467 SER B O 1
ATOM 7578 N N . LEU B 1 468 ? -8.43 -42.406 0.721 1 68.69 468 LEU B N 1
ATOM 7579 C CA . LEU B 1 468 ? -8.57 -43.125 1.988 1 68.69 468 LEU B CA 1
ATOM 7580 C C . LEU B 1 468 ? -10.039 -43.188 2.416 1 68.69 468 LEU B C 1
ATOM 7582 O O . LEU B 1 468 ? -10.43 -44.062 3.176 1 68.69 468 LEU B O 1
ATOM 7586 N N . LEU B 1 469 ? -10.781 -42.25 1.987 1 60.5 469 LEU B N 1
ATOM 7587 C CA . LEU B 1 469 ? -12.195 -42.25 2.348 1 60.5 469 LEU B CA 1
ATOM 7588 C C . LEU B 1 469 ? -12.969 -43.25 1.489 1 60.5 469 LEU B C 1
ATOM 7590 O O . LEU B 1 469 ? -14.164 -43.469 1.692 1 60.5 469 LEU B O 1
ATOM 7594 N N . GLN B 1 470 ? -12.375 -44.188 0.915 1 56.78 470 GLN B N 1
ATOM 7595 C CA . GLN B 1 470 ? -12.953 -45.344 0.213 1 56.78 470 GLN B CA 1
ATOM 7596 C C . GLN B 1 470 ? -14.055 -44.906 -0.747 1 56.78 470 GLN B C 1
ATOM 7598 O O . GLN B 1 470 ? -14.914 -45.688 -1.118 1 56.78 470 GLN B O 1
ATOM 7603 N N . ALA B 1 471 ? -14.172 -43.594 -0.93 1 51.84 471 ALA B N 1
ATOM 7604 C CA . ALA B 1 471 ? -15.219 -43.188 -1.86 1 51.84 471 ALA B CA 1
ATOM 7605 C C . ALA B 1 471 ? -14.805 -43.469 -3.305 1 51.84 471 ALA B C 1
ATOM 7607 O O . ALA B 1 471 ? -13.703 -43.094 -3.719 1 51.84 471 ALA B O 1
ATOM 7608 N N . LYS B 1 472 ? -15.375 -44.594 -3.805 1 50.81 472 LYS B N 1
ATOM 7609 C CA . LYS B 1 472 ? -15.125 -44.875 -5.215 1 50.81 472 LYS B CA 1
ATOM 7610 C C . LYS B 1 472 ? -15.547 -43.688 -6.094 1 50.81 472 LYS B C 1
ATOM 7612 O O . LYS B 1 472 ? -16.656 -43.156 -5.957 1 50.81 472 LYS B O 1
ATOM 7617 N N . LEU B 1 473 ? -14.508 -42.969 -6.703 1 52 473 LEU B N 1
ATOM 7618 C CA . LEU B 1 473 ? -14.789 -41.938 -7.707 1 52 473 LEU B CA 1
ATOM 7619 C C . LEU B 1 473 ? -15.523 -42.531 -8.898 1 52 473 LEU B C 1
ATOM 7621 O O . LEU B 1 473 ? -15.125 -43.594 -9.43 1 52 473 LEU B O 1
ATOM 7625 N N . ILE B 1 474 ? -16.984 -42.375 -8.977 1 43.06 474 ILE B N 1
ATOM 7626 C CA . ILE B 1 474 ? -17.734 -42.844 -10.125 1 43.06 474 ILE B CA 1
ATOM 7627 C C . ILE B 1 474 ? -17.938 -41.719 -11.117 1 43.06 474 ILE B C 1
ATOM 7629 O O . ILE B 1 474 ? -18.281 -40.594 -10.727 1 43.06 474 ILE B O 1
#

Radius of gyration: 36.47 Å; Cα contacts (8 Å, |Δi|>4): 1253; chains: 2; bounding box: 90×99×98 Å

Solvent-accessible surface area (backbone atoms only — not comparable to full-atom values): 51812 Å² total; per-residue (Å²): 132,87,76,80,74,80,80,73,80,76,84,74,79,81,74,77,73,80,76,77,73,69,77,72,76,77,75,80,70,80,72,71,76,80,76,71,35,56,56,83,69,51,43,63,76,57,90,50,18,58,57,44,37,48,48,32,59,72,60,56,26,72,80,44,43,62,56,51,51,37,50,46,34,72,74,56,35,65,43,35,30,43,37,46,58,91,43,61,36,38,40,34,39,50,38,69,45,51,53,54,48,64,69,34,25,70,89,48,51,34,64,80,68,56,47,54,64,50,46,49,26,62,54,38,70,47,53,68,20,64,84,61,40,51,39,71,68,24,44,58,53,47,59,58,45,38,54,52,42,50,29,70,72,22,38,61,67,39,46,62,47,35,44,52,42,24,49,47,45,38,52,42,51,51,53,52,34,67,69,34,85,81,64,58,70,85,58,68,55,64,62,54,40,41,40,49,29,43,38,29,43,37,25,28,41,60,46,40,80,52,42,73,74,46,95,54,80,43,52,72,67,43,45,51,42,52,51,19,53,53,45,30,60,64,37,44,67,80,32,58,80,46,56,68,91,43,36,69,70,76,37,43,65,54,42,50,49,31,49,52,15,50,52,44,49,51,50,51,47,51,50,46,51,52,50,50,51,46,41,44,55,77,46,82,60,68,93,74,48,27,49,50,42,53,47,61,73,65,57,82,56,55,68,54,45,49,49,22,34,52,53,50,48,53,66,54,42,24,61,66,40,26,51,47,48,52,50,38,52,52,50,34,43,75,32,57,69,58,42,52,53,43,45,53,44,50,52,60,38,61,68,54,95,65,58,66,72,57,38,59,68,56,31,63,61,54,53,16,39,54,51,42,32,35,33,72,49,35,83,57,45,53,48,58,37,30,27,69,47,69,42,68,49,87,50,29,37,41,59,48,67,41,42,33,32,37,32,44,42,44,31,34,56,27,69,90,74,28,82,66,32,88,56,92,54,30,67,70,64,72,48,88,60,91,57,71,64,66,71,50,74,50,44,60,75,94,73,25,48,65,56,44,55,54,46,52,49,46,51,50,41,40,50,51,40,42,50,68,63,66,58,76,70,119,130,82,74,80,75,76,79,73,79,78,82,76,76,83,74,76,72,76,75,76,73,71,77,74,75,76,71,76,72,75,74,72,77,80,75,72,35,55,56,84,69,51,43,66,74,59,90,50,20,56,59,45,37,49,49,32,59,73,60,57,27,72,81,44,42,64,56,52,51,38,50,47,36,72,74,59,35,64,45,34,30,43,37,48,57,91,44,62,36,38,40,35,38,47,38,66,45,51,50,53,48,65,69,35,25,70,88,46,50,34,61,78,69,56,46,54,62,51,46,48,26,61,54,38,71,47,54,69,19,66,86,62,41,50,40,70,66,23,45,58,52,46,59,57,44,38,54,52,42,50,28,70,72,21,38,61,67,39,44,61,47,34,44,51,42,24,49,46,44,37,52,42,51,51,53,53,33,67,69,35,85,81,64,58,69,84,56,67,57,62,62,55,41,42,40,48,28,43,36,29,44,37,25,27,41,59,46,41,79,53,42,72,73,46,96,56,80,43,52,72,68,42,46,52,41,53,51,18,54,52,45,30,61,64,36,44,66,79,33,59,81,46,56,69,91,44,37,68,69,76,36,44,64,54,42,49,50,30,50,51,15,49,51,44,50,52,51,50,47,51,51,45,52,53,50,50,49,46,41,42,55,78,48,82,59,68,93,73,46,27,48,50,43,54,47,62,72,67,56,84,54,53,69,53,46,49,48,21,34,52,52,51,47,53,66,55,41,24,60,64,39,27,51,47,47,53,50,38,52,51,50,35,42,75,31,57,69,58,42,52,52,44,47,52,44,49,52,61,39,61,68,54,96,67,57,65,71,58,37,60,68,56,31,61,62,55,54,17,38,53,50,42,33,35,33,72,49,35,83,56,46,53,46,57,38,30,29,70,45,69,42,67,49,88,50,29,38,42,61,49,68,42,41,33,31,36,32,43,42,44,29,35,55,26,69,90,73,27,82,66,32,86,57,93,55,30,68,69,65,72,48,89,61,91,57,70,63,64,70,51,72,49,43,64,75,92,74,26,48,62,56,44,55,55,44,52,49,48,51,49,39,39,49,51,41,42,48,68,63,67,58,76,70,119

Nearest PDB structures (foldseek):
  6xz8-assembly1_B  TM=9.333E-01  e=9.592E-38  Homo sapiens
  7e7f-assembly1_A  TM=9.314E-01  e=1.491E-37  Homo sapiens
  7m8v-assem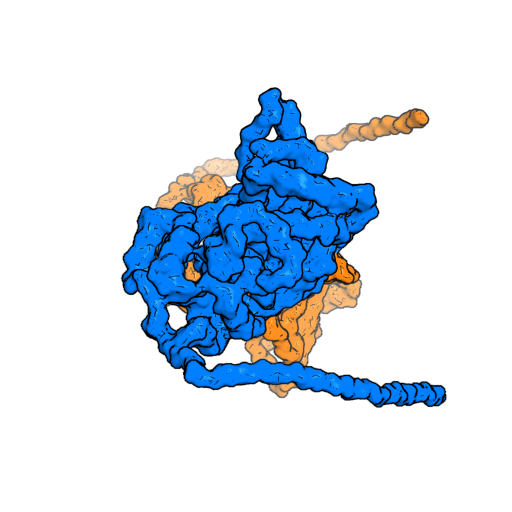bly3_C  TM=9.337E-01  e=2.122E-37  Homo sapiens
  4zgx-assembly12_L  TM=9.336E-01  e=5.130E-37  Homo sapiens
  7m8i-assembly1_C-2  TM=9.209E-01  e=1.603E-35  Homo sapiens

Sequence (948 aa):
MGSLGRLSLSRSFWSGLPCCQLPSPAADARHPPPKVQPFEAIPRSSRNAWLNLYQFWRNDSFQNFHYIMERNFRNLGPIYRETVGSHDSVNVMLPSDAAQLFQTEGIFPRRMGIDAWTAHRRLRNHRLGLFLLNGEEWRADRLVLNREVISPAGTRKFLPFLNTVAEDFAGFLHRQVRKNTRRLLTVDLYQDVFRFTLEASSYALYGERLGLLEDGSPSPENERFIQAVQTMLETTLPLLFVPPGLMRWVNHKVWHDHLASWDTIFTHADKCIQNIYQEHCLGEPRKYSGIMAELLLKAELSLDAIKANITELTAGGVDTTAIPLIFTLFELARNPQVQTALREEIKSATAQPRELSQVLNDMPLLKGAIKETLRLYPVGITVQRYPMRDVVLQNYCVPAGTLCQVGIYAMGRSPKVFEDPECYNPKRWLKKDDNAFKALAFGFGARQCIGRRLAEAEMMLFLLHSSLLQAKLIMGSLGRLSLSRSFWSGLPCCQLPSPAADARHPPPKVQPFEAIPRSSRNAWLNLYQFWRNDSFQNFHYIMERNFRNLGPIYRETVGSHDSVNVMLPSDAAQLFQTEGIFPRRMGIDAWTAHRRLRNHRLGLFLLNGEEWRADRLVLNREVISPAGTRKFLPFLNTVAEDFAGFLHRQVRKNTRRLLTVDLYQDVFRFTLEASSYALYGERLGLLEDGSPSPENE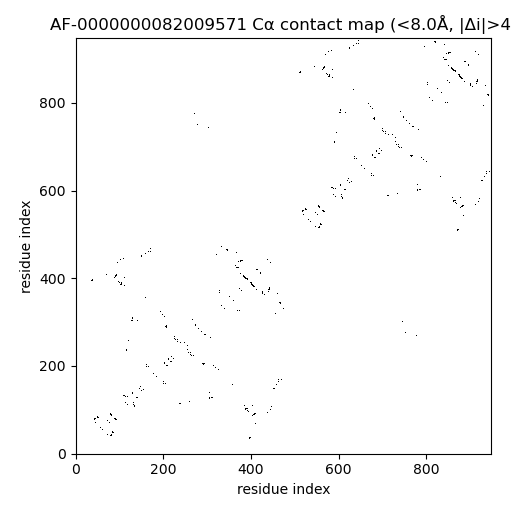RFIQAVQTMLETTLPLLFVPPGLMRWVNHKVWHDHLASWDTIFTHADKCIQNIYQEHCLGEPRKYSGIMAELLLKAELSLDAIKANITELTAGGVDTTAIPLIFTLFELARNPQVQTALREEIKSATAQPRELSQVLNDMPLLKGAIKETLRLYPVGITVQRYPMRDVVLQNYCVPAGTLCQVGIYAMGRSPKVFEDPECYNPKRWLKKDDNAFKALAFGFGARQCIGRRLAEAEMMLFLLHSSLLQAKLI

InterPro domains:
  IPR001128 Cytochrome P450 [PF00067] (43-465)
  IPR001128 Cytochrome P450 [PR00385] (316-333)
  IPR001128 Cytochrome P450 [PR00385] (368-379)
  IPR001128 Cytochrome P450 [PR00385] (440-449)
  IPR001128 Cytochrome P450 [PR00385] (449-460)
  IPR002401 Cytochrome P450, E-class, group I [PR00463] (73-92)
  IPR002401 Cytochrome P450, E-class, group I [PR00463] (305-322)
  IPR002401 Cytochrome P450, E-class, group I [PR00463] (325-351)
  IPR002401 Cytochrome P450, E-class, group I [PR00463] (407-431)
  IPR002401 Cytochrome P450, E-class, group I [PR00463] (439-449)
  IPR002401 Cytochrome P450, E-class, group I [PR00463] (449-472)
  IPR017972 Cytochrome P450, conserved site [PS00086] (442-451)
  IPR036396 Cytochrome P450 superfamily [G3DSA:1.10.630.10] (32-470)
  IPR036396 Cytochrome P450 superfamily [SSF48264] (42-464)
  IPR050479 Cytochrome P450, families 11 and 27 [PTHR24279] (26-465)

Foldseek 3Di:
DDPPDPPPPDPDDPDDPDPPPPPPPPPPDDDPDPAQAAPVPFAEDDDDQDVQQVCCLVVVCLVVVLVVVLVCCVVRHQWHWYHHPPATEIEGADLVLQVQQQVQCPLWWDFDAQQLVVLLCVVVVFDAELRHDTDPVNNLRLVVLCVQAVDPVNLLQLLVLLLVLLQLLLVLVVVVLVPDPVSDCPDPLLVSLLLSQLQSLCCQALVDGQCSSPPDDGDPLSVLLSVLLVLLLVLRSVCRPPHSVCLCPPCVPSSVSNSVSLVSLLVVLVVSLVVLVCCVVVHDRDPDRHSLSVCVVVVSDDPSHSSNHSSVCSSCRRCQQSVLLVQLLVQCLVPVVLLVVQLVQLCVLPVDDDRPVSSLVSRQLLLLSSLLSCQQDQPDQWDWTFRQAWTRRPSYIDGGRHIYIHGSNSNQQDCVRDPPSVDRDSCVRVDPDDCNSNRQSQHDDSSGNSNVSVSSSSSSSNSSSNSVVVPNSD/DDPPDPPPPDPDDPDDPDPPPPDDPDPPPDDPDPAFAEPVPFAEDDDDQDVQQVCCLVVVCLVVVLVVVLVCCVVRHQWHWYHHPPATEIEGADLVLQVQQQVQCPLWWDFDAQQLVVLLCVVVVFDAELRHDTDPVNNLRLVVLCVQAVDPVNLLQLLVLLLVLLQLLLVLVVVVLVPDPVSDCPDPLLVSLLLSQLQSLCCQALVDGQCSSPPDDGDPLSVLLSVLLVLLLVLRSSCRPPHSVCLCPPCVPSSVSNSVSLVSLLVVLVVSLVVLVCCVVVHDHDPDRHSLSVCVVVVSDDPSHSSNHSSVCSSCRRCQQSVLLVQLLVQCLVPVVLLVVQLVQLCVLPVDDDRPVSSLVSRQLLLLSSLLSCQQDQPDQWDWTFRQAWTRRPSYIDGGRHIYIHGSNSNQQDCVRDPPSVDRDSCVRVDPDDCNSNRQSQHDDSSGNSNVSVSSSSSSSNSSSNSVSVPNSD

Secondary structure (DSSP, 8-state):
-----------------------------SS----PBPGGGS-BS-S-HHHHHHHHHHTTGGGGHHHHHHHHHHHH-SEEEEEETTEEEEEE--HHHHHHHHHTS-SS------HHHHHHHHHHTPPP-TTT--HHHHHHHHHHHIIIIISHHHHHHHHHHHHHHHHHHHHHHHHHHHHSTTS-----HHHHHHHHHHHHHHHHHHS----TTSSSPPPHHHHHHHHHHHHHHHHHHHHTTS-GGGHHHH-HHHHHHHHHHHHHHHHHHHHHHHHHHHHHHHS---S---HHHHHHHHT-S-HHHHHHHHHHHHHHTSHHHHHHHHHHHHHHHH-HHHHHHHHHHHHHHTSS---HHHHHHT-HHHHHHHHHHHHHS-SSSEEEE--SS-EEETTEEEPTT-EEEEEHHHHHT-TTTSSSTTS--GGGGTS-S--TTT--TT--GGGS-TTHHHHHHHHHHHHHHHHHTT----/------------------------------S----PBPGGGS-BS-S-HHHHHHHHHHTTGGGGHHHHHHHHHHHH-SEEEEEETTEEEEEE--HHHHHHHHHTS-SS------HHHHHHHHHHTPPP-TTT--HHHHHHHHHHHIIIIISHHHHHHHHHHHHHHHHHHHHHHHHHHHHSTTS-----HHHHHHHHHHHHHHHHHHS----TTSSSPPPHHHHHHHHHHHHHHHHHHHHTTS-HHHHHHH-HHHHHHHHHHHHHHHHHHHHHHHHHHHHHHHS---S---HHHHHHHHT-S-HHHHHHHHHHHHHHTSHHHHHHHHHHHHHHHH-HHHHHHHHHHHHHHTSS---HHHHHHT-HHHHHHHHHHHHHS-SSSEEEE--SS-EEETTEEEPTT-EEEEEHHHHHT-TTTSSSTTS--GGGGTS-S--TTT--TT--GGGS-TTHHHHHHHHHHHHHHHHHTT----

pLDDT: mean 84.15, std 19.27, range [18.0, 98.06]

Organism: Salvator merianae (NCBI:txid96440)